Protein AF-0000000067389618 (afdb_homodimer)

Foldseek 3Di:
DDDPFFAQPDLQDAWWKKKWKWFFDPPDFIKIWIWTDFPPDDTHTAPEIEGDHPQWDWQAAESQKTKIDHFDQADWIWIDHSNQRFIFTADHDDDFPPDDDDDKGKHWDWFAAPVVRWIKIKIWIWHPQPALAWIKIKIWMFIFQLPARLGDIDIDIDTGNFAFDRVAHWEYFNQKIKTWTFHRAHDVRDGATFWIWIARNPVRDIAIAGDPDDVVVAPSVDRWDWYWADDSRWIKIWTWGDDDPDQWKIKIWIKTFDDQPPDPDPDDDNPHSHGDIATQAMEIEGDGDDNPFDWDWEANVVQRWIWIDGHQKIFIDRCPPPGRRDPVPDHDYHTPDIDGHDDDDPRMDMDMHIDRNRDPGHCSSRHPGPVPDPPPVVVVVVVVVVVVVVD/DDDPFDAQPDLQDAWWKKKWKWFFDPPDFIKIWIWTDFPPDDTHTAPEIEGDHPQWDWQAAESQKTKIDHFDQADWIKIDHSNQRFIFTADRDDDFPPDPDDDKGKHWDWFAAPVVRWIKIKIWIWHPQPALAWIKIKIWMFIFQLPARLGDIDIDIDTGNFAFDRVAHWEYFNQKIKTWTFHRAHDVRDTATFWIWIARNPVRDIAIAGDPDDVVVADSVDRWDWYWADDSRWIKIWTWGDDDPDQWKIKIWIKTFDDPDPDPDPDDDNPHPHGDIATQAMEIEGDGDDRPADWDWEANVVQRWTWIDDHQKIFIDRCPPPGRRDPPPRHDYHGPDIDGHDDDDPRMDMDMHIRRNRDPGHCSSRHPGPVPDPPPVVVVVVVVVVVVVVD

Solvent-accessible surface area (backbone atoms only — not comparable to full-atom values): 41282 Å² total; per-residue (Å²): 134,78,78,75,73,54,68,64,51,62,86,77,55,78,44,29,24,34,37,39,35,36,40,34,40,67,69,38,41,26,33,37,40,39,27,43,37,39,36,80,46,62,58,36,74,46,85,26,64,40,68,36,32,55,80,50,40,79,28,31,49,44,60,30,31,34,27,33,36,40,76,38,68,59,33,48,36,34,33,29,15,50,70,76,45,42,52,8,27,33,56,61,56,74,74,74,68,90,61,80,72,68,64,64,46,51,47,52,38,53,37,48,13,80,88,76,70,42,39,33,40,37,35,41,34,37,45,84,74,45,56,77,79,36,28,65,30,28,38,35,40,24,50,33,68,30,40,88,61,16,38,63,72,43,78,49,72,46,78,29,72,41,46,74,42,82,89,54,62,45,43,62,44,90,27,28,37,38,38,51,14,16,39,76,33,49,92,67,44,72,70,27,55,44,29,33,38,38,34,33,50,77,80,61,47,74,47,61,32,62,48,94,58,59,56,73,80,33,47,82,87,46,61,56,55,74,47,72,33,50,50,95,75,23,49,23,36,39,35,47,41,64,52,78,93,48,78,54,46,31,32,40,34,32,34,34,51,40,81,60,71,75,75,83,77,85,69,89,60,83,53,75,72,61,61,42,63,41,56,41,44,35,32,39,43,85,50,76,79,54,88,74,46,66,67,41,52,38,50,24,62,67,53,36,26,40,36,40,34,53,64,52,32,37,33,36,31,74,44,68,88,56,70,39,74,45,46,95,78,46,68,41,68,59,61,73,37,78,41,78,48,67,77,72,51,52,44,44,47,72,50,61,40,41,48,33,28,77,34,76,39,54,32,58,60,28,9,35,53,46,84,70,62,63,61,61,59,58,46,52,53,41,50,54,49,43,46,60,70,69,78,134,80,78,75,73,54,70,63,51,61,85,78,54,77,46,30,27,32,37,42,35,37,40,34,41,65,66,36,40,27,32,38,38,40,27,43,38,41,38,77,45,63,57,38,74,46,86,26,62,38,68,37,32,56,81,50,40,80,30,30,48,42,58,30,30,35,27,32,36,39,75,37,70,59,34,47,37,36,32,32,14,51,70,74,45,41,51,8,29,34,56,61,55,75,74,73,69,91,60,92,66,69,58,64,44,52,46,52,36,53,38,48,13,80,88,77,70,42,39,31,40,36,36,41,33,35,44,84,74,44,57,76,76,37,29,65,30,28,37,35,40,24,50,34,68,30,40,89,59,16,38,66,70,45,78,48,71,46,79,29,70,42,48,73,42,82,89,52,62,44,43,62,42,89,26,28,37,38,39,52,15,18,41,75,32,49,91,67,43,70,70,26,55,43,28,33,39,38,32,32,49,75,80,62,47,74,47,60,31,61,47,94,58,58,52,73,80,32,47,84,86,42,59,56,54,72,46,71,33,47,48,94,76,22,49,26,36,39,36,48,41,62,50,77,92,51,78,55,49,30,32,41,33,34,34,32,51,40,84,59,73,74,74,84,74,83,70,89,59,83,53,73,72,60,62,42,64,41,58,40,45,34,32,41,42,85,50,80,79,53,90,80,46,66,66,35,47,38,50,27,66,68,56,35,26,41,36,40,34,54,63,52,33,37,34,35,31,73,46,69,89,56,70,38,76,41,46,96,79,44,65,41,67,62,60,72,37,78,42,79,48,67,77,72,51,52,46,44,47,71,51,56,41,40,46,32,28,79,34,80,39,56,32,58,59,28,10,36,54,48,84,70,60,66,62,61,59,59,46,51,53,40,52,52,49,42,46,59,71,70,77

Structure (mmCIF, N/CA/C/O backbone):
data_AF-0000000067389618-model_v1
#
loop_
_entity.id
_entity.type
_entity.pdbx_description
1 polymer 'DUF1618 domain-containing protein'
#
loop_
_atom_site.group_PDB
_atom_site.id
_atom_site.type_symbol
_atom_site.label_atom_id
_atom_site.label_alt_id
_atom_site.label_comp_id
_atom_site.label_asym_id
_atom_site.label_entity_id
_atom_site.label_seq_id
_atom_site.pdbx_PDB_ins_code
_atom_site.Cartn_x
_atom_site.Cartn_y
_atom_site.Cartn_z
_atom_site.occupancy
_atom_site.B_iso_or_equiv
_atom_site.auth_seq_id
_atom_site.auth_comp_id
_atom_site.auth_asym_id
_atom_site.auth_atom_id
_atom_site.pdbx_PDB_model_num
ATOM 1 N N . MET A 1 1 ? -20.547 -19.797 -36.281 1 26.77 1 MET A N 1
ATOM 2 C CA . MET A 1 1 ? -19.859 -20.953 -35.719 1 26.77 1 MET A CA 1
ATOM 3 C C . MET A 1 1 ? -18.5 -20.547 -35.125 1 26.77 1 MET A C 1
ATOM 5 O O . MET A 1 1 ? -17.578 -20.203 -35.906 1 26.77 1 MET A O 1
ATOM 9 N N . GLY A 1 2 ? -18.359 -19.922 -33.969 1 31.77 2 GLY A N 1
ATOM 10 C CA . GLY A 1 2 ? -17.203 -19.219 -33.438 1 31.77 2 GLY A CA 1
ATOM 11 C C . GLY A 1 2 ? -16.031 -20.125 -33.188 1 31.77 2 GLY A C 1
ATOM 12 O O . GLY A 1 2 ? -16.203 -21.328 -32.906 1 31.77 2 GLY A O 1
ATOM 13 N N . GLU A 1 3 ? -14.898 -19.938 -33.875 1 38.91 3 GLU A N 1
ATOM 14 C CA . GLU A 1 3 ? -13.688 -20.734 -33.75 1 38.91 3 GLU A CA 1
ATOM 15 C C . GLU A 1 3 ? -13.422 -21.094 -32.281 1 38.91 3 GLU A C 1
ATOM 17 O O . GLU A 1 3 ? -13.586 -20.25 -31.391 1 38.91 3 GLU A O 1
ATOM 22 N N . PRO A 1 4 ? -13.352 -22.406 -31.938 1 41.09 4 PRO A N 1
ATOM 23 C CA . PRO A 1 4 ? -13.117 -22.844 -30.562 1 41.09 4 PRO A CA 1
ATOM 24 C C . PRO A 1 4 ? -11.922 -22.156 -29.922 1 41.09 4 PRO A C 1
ATOM 26 O O . PRO A 1 4 ? -10.969 -21.781 -30.609 1 41.09 4 PRO A O 1
ATOM 29 N N . ALA A 1 5 ? -12.117 -21.656 -28.781 1 46.72 5 ALA A N 1
ATOM 30 C CA . ALA A 1 5 ? -11.047 -21.031 -28 1 46.72 5 ALA A CA 1
ATOM 31 C C . ALA A 1 5 ? -9.812 -21.922 -27.938 1 46.72 5 ALA A C 1
ATOM 33 O O . ALA A 1 5 ? -9.93 -23.141 -27.797 1 46.72 5 ALA A O 1
ATOM 34 N N . PRO A 1 6 ? -8.68 -21.469 -28.516 1 50.38 6 PRO A N 1
ATOM 35 C CA . PRO A 1 6 ? -7.488 -22.312 -28.422 1 50.38 6 PRO A CA 1
ATOM 36 C C . PRO A 1 6 ? -7.242 -22.844 -27.016 1 50.38 6 PRO A C 1
ATOM 38 O O . PRO A 1 6 ? -7.586 -22.188 -26.031 1 50.38 6 PRO A O 1
ATOM 41 N N . ALA A 1 7 ? -6.902 -24.188 -26.953 1 50.03 7 ALA A N 1
ATOM 42 C CA . ALA A 1 7 ? -6.676 -24.938 -25.719 1 50.03 7 ALA A CA 1
ATOM 43 C C . ALA A 1 7 ? -5.516 -24.344 -24.922 1 50.03 7 ALA A C 1
ATOM 45 O O . ALA A 1 7 ? -4.598 -23.75 -25.484 1 50.03 7 ALA A O 1
ATOM 46 N N . PRO A 1 8 ? -5.668 -24.156 -23.656 1 52.97 8 PRO A N 1
ATOM 47 C CA . PRO A 1 8 ? -4.504 -23.797 -22.844 1 52.97 8 PRO A CA 1
ATOM 48 C C . PRO A 1 8 ? -3.279 -24.656 -23.156 1 52.97 8 PRO A C 1
ATOM 50 O O . PRO A 1 8 ? -3.42 -25.781 -23.609 1 52.97 8 PRO A O 1
ATOM 53 N N . PRO A 1 9 ? -2.055 -24.125 -23.344 1 54.38 9 PRO A N 1
ATOM 54 C CA . PRO A 1 9 ? -0.876 -24.953 -23.578 1 54.38 9 PRO A CA 1
ATOM 55 C C . PRO A 1 9 ? -0.784 -26.141 -22.625 1 54.38 9 PRO A C 1
ATOM 57 O O . PRO A 1 9 ? -1.283 -26.062 -21.5 1 54.38 9 PRO A O 1
ATOM 60 N N . PRO A 1 10 ? -0.265 -27.234 -23.203 1 52.25 10 PRO A N 1
ATOM 61 C CA . PRO A 1 10 ? -0.092 -28.406 -22.359 1 52.25 10 PRO A CA 1
ATOM 62 C C . PRO A 1 10 ? 0.789 -28.125 -21.141 1 52.25 10 PRO A C 1
ATOM 64 O O . PRO A 1 10 ? 1.714 -27.312 -21.219 1 52.25 10 PRO A O 1
ATOM 67 N N . GLU A 1 11 ? 0.356 -28.422 -20.016 1 55.75 11 GLU A N 1
ATOM 68 C CA . GLU A 1 11 ? 1.15 -28.375 -18.797 1 55.75 11 GLU A CA 1
ATOM 69 C C . GLU A 1 11 ? 2.555 -28.922 -19.016 1 55.75 11 GLU A C 1
ATOM 71 O O . GLU A 1 11 ? 3.475 -28.641 -18.25 1 55.75 11 GLU A O 1
ATOM 76 N N . SER A 1 12 ? 2.674 -29.516 -20.234 1 55.47 12 SER A N 1
ATOM 77 C CA . SER A 1 12 ? 3.936 -30.203 -20.516 1 55.47 12 SER A CA 1
ATOM 78 C C . SER A 1 12 ? 4.984 -29.219 -21.016 1 55.47 12 SER A C 1
ATOM 80 O O . SER A 1 12 ? 6.18 -29.516 -21.016 1 55.47 12 SER A O 1
ATOM 82 N N . ALA A 1 13 ? 4.531 -28.094 -21.5 1 62 13 ALA A N 1
ATOM 83 C CA . ALA A 1 13 ? 5.543 -27.172 -22.016 1 62 13 ALA A CA 1
ATOM 84 C C . ALA A 1 13 ? 6.324 -26.531 -20.859 1 62 13 ALA A C 1
ATOM 86 O O . ALA A 1 13 ? 5.758 -26.219 -19.812 1 62 13 ALA A O 1
ATOM 87 N N . PRO A 1 14 ? 7.578 -26.531 -21.078 1 71.62 14 PRO A N 1
ATOM 88 C CA . PRO A 1 14 ? 8.383 -25.938 -20 1 71.62 14 PRO A CA 1
ATOM 89 C C . PRO A 1 14 ? 7.977 -24.5 -19.688 1 71.62 14 PRO A C 1
ATOM 91 O O . PRO A 1 14 ? 7.738 -23.703 -20.609 1 71.62 14 PRO A O 1
ATOM 94 N N . PRO A 1 15 ? 7.727 -24.25 -18.516 1 78.31 15 PRO A N 1
ATOM 95 C CA . PRO A 1 15 ? 7.348 -22.891 -18.141 1 78.31 15 PRO A CA 1
ATOM 96 C C . PRO A 1 15 ? 8.477 -21.891 -18.359 1 78.31 15 PRO A C 1
ATOM 98 O O . PRO A 1 15 ? 9.648 -22.266 -18.391 1 78.31 15 PRO A O 1
ATOM 101 N N . GLU A 1 16 ? 8.109 -20.688 -18.641 1 81.69 16 GLU A N 1
ATOM 102 C CA . GLU A 1 16 ? 9.031 -19.578 -18.797 1 81.69 16 GLU A CA 1
ATOM 103 C C . GLU A 1 16 ? 8.875 -18.578 -17.656 1 81.69 16 GLU A C 1
ATOM 105 O O . GLU A 1 16 ? 7.926 -18.656 -16.875 1 81.69 16 GLU A O 1
ATOM 110 N N . ALA A 1 17 ? 9.914 -17.812 -17.562 1 86.25 17 ALA A N 1
ATOM 111 C CA . ALA A 1 17 ? 9.812 -16.672 -16.641 1 86.25 17 ALA A CA 1
ATOM 112 C C . ALA A 1 17 ? 9.305 -15.43 -17.375 1 86.25 17 ALA A C 1
ATOM 114 O O . ALA A 1 17 ? 9.672 -15.188 -18.531 1 86.25 17 ALA A O 1
ATOM 115 N N . LEU A 1 18 ? 8.445 -14.766 -16.719 1 90.25 18 LEU A N 1
ATOM 116 C CA . LEU A 1 18 ? 7.836 -13.57 -17.281 1 90.25 18 LEU A CA 1
ATOM 117 C C . LEU A 1 18 ? 8.195 -12.336 -16.453 1 90.25 18 LEU A C 1
ATOM 119 O O . LEU A 1 18 ? 7.867 -12.266 -15.273 1 90.25 18 LEU A O 1
ATOM 123 N N . LEU A 1 19 ? 8.859 -11.43 -17.078 1 91.5 19 LEU A N 1
ATOM 124 C CA . LEU A 1 19 ? 9.078 -10.117 -16.469 1 91.5 19 LEU A CA 1
ATOM 125 C C . LEU A 1 19 ? 7.883 -9.203 -16.719 1 91.5 19 LEU A C 1
ATOM 127 O O . LEU A 1 19 ? 7.48 -8.992 -17.859 1 91.5 19 LEU A O 1
ATOM 131 N N . VAL A 1 20 ? 7.34 -8.758 -15.625 1 92 20 VAL A N 1
ATOM 132 C CA . VAL A 1 20 ? 6.246 -7.797 -15.703 1 92 20 VAL A CA 1
ATOM 133 C C . VAL A 1 20 ? 6.707 -6.449 -15.156 1 92 20 VAL A C 1
ATOM 135 O O . VAL A 1 20 ? 7.168 -6.355 -14.016 1 92 20 VAL A O 1
ATOM 138 N N . ARG A 1 21 ? 6.52 -5.434 -15.969 1 90.94 21 ARG A N 1
ATOM 139 C CA . ARG A 1 21 ? 6.852 -4.074 -15.562 1 90.94 21 ARG A CA 1
ATOM 140 C C . ARG A 1 21 ? 5.609 -3.186 -15.555 1 90.94 21 ARG A C 1
ATOM 142 O O . ARG A 1 21 ? 4.879 -3.123 -16.547 1 90.94 21 ARG A O 1
ATOM 149 N N . PHE A 1 22 ? 5.469 -2.486 -14.445 1 89 22 PHE A N 1
ATOM 150 C CA . PHE A 1 22 ? 4.395 -1.51 -14.336 1 89 22 PHE A CA 1
ATOM 151 C C . PHE A 1 22 ? 4.926 -0.092 -14.508 1 89 22 PHE A C 1
ATOM 153 O O . PHE A 1 22 ? 5.961 0.26 -13.93 1 89 22 PHE A O 1
ATOM 160 N N . THR A 1 23 ? 4.266 0.661 -15.359 1 83 23 THR A N 1
ATOM 161 C CA . THR A 1 23 ? 4.559 2.08 -15.516 1 83 23 THR A CA 1
ATOM 162 C C . THR A 1 23 ? 3.414 2.934 -14.977 1 83 23 THR A C 1
ATOM 164 O O . THR A 1 23 ? 2.262 2.758 -15.375 1 83 23 THR A O 1
ATOM 167 N N . ARG A 1 24 ? 3.84 3.758 -14.07 1 76 24 ARG A N 1
ATOM 168 C CA . ARG A 1 24 ? 2.877 4.664 -13.445 1 76 24 ARG A CA 1
ATOM 169 C C . ARG A 1 24 ? 3.295 6.117 -13.633 1 76 24 ARG A C 1
ATOM 171 O O . ARG A 1 24 ? 4.176 6.609 -12.922 1 76 24 ARG A O 1
ATOM 178 N N . GLU A 1 25 ? 2.779 6.723 -14.68 1 69.62 25 GLU A N 1
ATOM 179 C CA . GLU A 1 25 ? 3.127 8.102 -15.023 1 69.62 25 GLU A CA 1
ATOM 180 C C . GLU A 1 25 ? 1.968 9.047 -14.727 1 69.62 25 GLU A C 1
ATOM 182 O O . GLU A 1 25 ? 0.806 8.711 -14.961 1 69.62 25 GLU A O 1
ATOM 187 N N . PRO A 1 26 ? 2.352 10.156 -14.211 1 63.31 26 PRO A N 1
ATOM 188 C CA . PRO A 1 26 ? 1.294 11.141 -13.992 1 63.31 26 PRO A CA 1
ATOM 189 C C . PRO A 1 26 ? 0.505 11.461 -15.258 1 63.31 26 PRO A C 1
ATOM 191 O O . PRO A 1 26 ? 1.096 11.688 -16.312 1 63.31 26 PRO A O 1
ATOM 194 N N . GLY A 1 27 ? -0.777 11.516 -15.125 1 63.06 27 GLY A N 1
ATOM 195 C CA . GLY A 1 27 ? -1.634 11.93 -16.219 1 63.06 27 GLY A CA 1
ATOM 196 C C . GLY A 1 27 ? -1.917 10.805 -17.203 1 63.06 27 GLY A C 1
ATOM 197 O O . GLY A 1 27 ? -2.668 10.992 -18.172 1 63.06 27 GLY A O 1
ATOM 198 N N . ARG A 1 28 ? -1.206 9.664 -16.969 1 71.06 28 ARG A N 1
ATOM 199 C CA . ARG A 1 28 ? -1.425 8.539 -17.859 1 71.06 28 ARG A CA 1
ATOM 200 C C . ARG A 1 28 ? -1.963 7.328 -17.109 1 71.06 28 ARG A C 1
ATOM 202 O O . ARG A 1 28 ? -1.743 7.195 -15.906 1 71.06 28 ARG A O 1
ATOM 209 N N . PRO A 1 29 ? -2.742 6.465 -17.812 1 73.75 29 PRO A N 1
ATOM 210 C CA . PRO A 1 29 ? -3.172 5.223 -17.172 1 73.75 29 PRO A CA 1
ATOM 211 C C . PRO A 1 29 ? -2.004 4.301 -16.828 1 73.75 29 PRO A C 1
ATOM 213 O O . PRO A 1 29 ? -0.987 4.301 -17.531 1 73.75 29 PRO A O 1
ATOM 216 N N . ASP A 1 30 ? -2.166 3.609 -15.742 1 80.81 30 ASP A N 1
ATOM 217 C CA . ASP A 1 30 ? -1.166 2.598 -15.414 1 80.81 30 ASP A CA 1
ATOM 218 C C . ASP A 1 30 ? -1.096 1.526 -16.5 1 80.81 30 ASP A C 1
ATOM 220 O O . ASP A 1 30 ? -2.127 1.098 -17.031 1 80.81 30 ASP A O 1
ATOM 224 N N . GLU A 1 31 ? 0.152 1.178 -16.844 1 86.25 31 GLU A N 1
ATOM 225 C CA . GLU A 1 31 ? 0.354 0.194 -17.906 1 86.25 31 GLU A CA 1
ATOM 226 C C . GLU A 1 31 ? 1.293 -0.92 -17.453 1 86.25 31 GLU A C 1
ATOM 228 O O . GLU A 1 31 ? 2.242 -0.674 -16.703 1 86.25 31 GLU A O 1
ATOM 233 N N . ALA A 1 32 ? 0.946 -2.125 -17.875 1 91.25 32 ALA A N 1
ATOM 234 C CA . ALA A 1 32 ? 1.838 -3.266 -17.688 1 91.25 32 ALA A CA 1
ATOM 235 C C . ALA A 1 32 ? 2.486 -3.691 -19 1 91.25 32 ALA A C 1
ATOM 237 O O . ALA A 1 32 ? 1.812 -3.799 -20.016 1 91.25 32 ALA A O 1
ATOM 238 N N . THR A 1 33 ? 3.797 -3.822 -19 1 92.88 33 THR A N 1
ATOM 239 C CA . THR A 1 33 ? 4.574 -4.367 -20.094 1 92.88 33 THR A CA 1
ATOM 240 C C . THR A 1 33 ? 5.176 -5.719 -19.719 1 92.88 33 THR A C 1
ATOM 242 O O . THR A 1 33 ? 5.5 -5.957 -18.547 1 92.88 33 THR A O 1
ATOM 245 N N . PHE A 1 34 ? 5.32 -6.52 -20.734 1 94.75 34 PHE A N 1
ATOM 246 C CA . PHE A 1 34 ? 5.699 -7.902 -20.469 1 94.75 34 PHE A CA 1
ATOM 247 C C . PHE A 1 34 ? 6.906 -8.305 -21.312 1 94.75 34 PHE A C 1
ATOM 249 O O . PHE A 1 34 ? 7.004 -7.934 -22.484 1 94.75 34 PHE A O 1
ATOM 256 N N . PHE A 1 35 ? 7.801 -9.094 -20.672 1 92.81 35 PHE A N 1
ATOM 257 C CA . PHE A 1 35 ? 8.945 -9.672 -21.359 1 92.81 35 PHE A CA 1
ATOM 258 C C . PHE A 1 35 ? 9.094 -11.148 -21.031 1 92.81 35 PHE A C 1
ATOM 260 O O . PHE A 1 35 ? 8.977 -11.539 -19.859 1 92.81 35 PHE A O 1
ATOM 267 N N . ARG A 1 36 ? 9.281 -11.961 -22.016 1 88.5 36 ARG A N 1
ATOM 268 C CA . ARG A 1 36 ? 9.664 -13.352 -21.797 1 88.5 36 ARG A CA 1
ATOM 269 C C . ARG A 1 36 ? 11.141 -13.469 -21.438 1 88.5 36 ARG A C 1
ATOM 271 O O . ARG A 1 36 ? 11.992 -12.875 -22.094 1 88.5 36 ARG A O 1
ATOM 278 N N . VAL A 1 37 ? 11.305 -14.109 -20.312 1 83.62 37 VAL A N 1
ATOM 279 C CA . VAL A 1 37 ? 12.68 -14.32 -19.875 1 83.62 37 VAL A CA 1
ATOM 280 C C . VAL A 1 37 ? 13.031 -15.805 -19.969 1 83.62 37 VAL A C 1
ATOM 282 O O . VAL A 1 37 ? 12.406 -16.641 -19.312 1 83.62 37 VAL A O 1
ATOM 285 N N . SER A 1 38 ? 13.688 -16.203 -20.969 1 72.38 38 SER A N 1
ATOM 286 C CA . SER A 1 38 ? 14.117 -17.594 -21.141 1 72.38 38 SER A CA 1
ATOM 287 C C . SER A 1 38 ? 15.586 -17.672 -21.547 1 72.38 38 SER A C 1
ATOM 289 O O . SER A 1 38 ? 16.016 -17 -22.484 1 72.38 38 SER A O 1
ATOM 291 N N . SER A 1 39 ? 16.359 -18.234 -20.766 1 63.81 39 SER A N 1
ATOM 292 C CA . SER A 1 39 ? 17.766 -18.422 -21.141 1 63.81 39 SER A CA 1
ATOM 293 C C . SER A 1 39 ? 17.922 -19.469 -22.234 1 63.81 39 SER A C 1
ATOM 295 O O . SER A 1 39 ? 17.172 -20.453 -22.25 1 63.81 39 SER A O 1
ATOM 297 N N . PRO A 1 40 ? 18.828 -19.219 -23.047 1 63.97 40 PRO A N 1
ATOM 298 C CA . PRO A 1 40 ? 19.859 -18.172 -23.125 1 63.97 40 PRO A CA 1
ATOM 299 C C . PRO A 1 40 ? 19.406 -16.953 -23.922 1 63.97 40 PRO A C 1
ATOM 301 O O . PRO A 1 40 ? 20.219 -16.078 -24.219 1 63.97 40 PRO A O 1
ATOM 304 N N . SER A 1 41 ? 18.141 -17 -24.25 1 70.88 41 SER A N 1
ATOM 305 C CA . SER A 1 41 ? 17.703 -15.906 -25.109 1 70.88 41 SER A CA 1
ATOM 306 C C . SER A 1 41 ? 17.578 -14.602 -24.344 1 70.88 41 SER A C 1
ATOM 308 O O . SER A 1 41 ? 17.344 -14.609 -23.125 1 70.88 41 SER A O 1
ATOM 310 N N . LYS A 1 42 ? 17.875 -13.578 -25.125 1 78.44 42 LYS A N 1
ATOM 311 C CA . LYS A 1 42 ? 17.594 -12.25 -24.594 1 78.44 42 LYS A CA 1
ATOM 312 C C . LYS A 1 42 ? 16.109 -12.102 -24.25 1 78.44 42 LYS A C 1
ATOM 314 O O . LYS A 1 42 ? 15.25 -12.656 -24.938 1 78.44 42 LYS A O 1
ATOM 319 N N . PRO A 1 43 ? 15.961 -11.406 -23.125 1 85.56 43 PRO A N 1
ATOM 320 C CA . PRO A 1 43 ? 14.547 -11.148 -22.844 1 85.56 43 PRO A CA 1
ATOM 321 C C . PRO A 1 43 ? 13.805 -10.555 -24.031 1 85.56 43 PRO A C 1
ATOM 323 O O . PRO A 1 43 ? 14.328 -9.672 -24.719 1 85.56 43 PRO A O 1
ATOM 326 N N . ALA A 1 44 ? 12.648 -11.125 -24.281 1 86.94 44 ALA A N 1
ATOM 327 C CA . ALA A 1 44 ? 11.875 -10.711 -25.438 1 86.94 44 ALA A CA 1
ATOM 328 C C . ALA A 1 44 ? 10.586 -10.008 -25.016 1 86.94 44 ALA A C 1
ATOM 330 O O . ALA A 1 44 ? 9.805 -10.547 -24.234 1 86.94 44 ALA A O 1
ATOM 331 N N . ALA A 1 45 ? 10.414 -8.875 -25.609 1 89.06 45 ALA A N 1
ATOM 332 C CA . ALA A 1 45 ? 9.203 -8.125 -25.312 1 89.06 45 ALA A CA 1
ATOM 333 C C . ALA A 1 45 ? 7.973 -8.812 -25.891 1 89.06 45 ALA A C 1
ATOM 335 O O . ALA A 1 45 ? 8.016 -9.312 -27.016 1 89.06 45 ALA A O 1
ATOM 336 N N . MET A 1 46 ? 6.957 -8.852 -25.094 1 91.25 46 MET A N 1
ATOM 337 C CA . MET A 1 46 ? 5.672 -9.312 -25.609 1 91.25 46 MET A CA 1
ATOM 338 C C . MET A 1 46 ? 5.043 -8.258 -26.516 1 91.25 46 MET A C 1
ATOM 340 O O . MET A 1 46 ? 5.344 -7.066 -26.391 1 91.25 46 MET A O 1
ATOM 344 N N . PRO A 1 47 ? 4.133 -8.648 -27.344 1 88.19 47 PRO A N 1
ATOM 345 C CA . PRO A 1 47 ? 3.629 -7.73 -28.375 1 88.19 47 PRO A CA 1
ATOM 346 C C . PRO A 1 47 ? 2.697 -6.664 -27.812 1 88.19 47 PRO A C 1
ATOM 348 O O . PRO A 1 47 ? 2.529 -5.602 -28.406 1 88.19 47 PRO A O 1
ATOM 351 N N . HIS A 1 48 ? 2.125 -6.969 -26.703 1 91.25 48 HIS A N 1
ATOM 352 C CA . HIS A 1 48 ? 1.085 -6.059 -26.234 1 91.25 48 HIS A CA 1
ATOM 353 C C . HIS A 1 48 ? 1.4 -5.527 -24.844 1 91.25 48 HIS A C 1
ATOM 355 O O . HIS A 1 48 ? 1.92 -6.258 -24 1 91.25 48 HIS A O 1
ATOM 361 N N . ARG A 1 49 ? 1.065 -4.293 -24.703 1 89.25 49 ARG A N 1
ATOM 362 C CA . ARG A 1 49 ? 0.95 -3.682 -23.391 1 89.25 49 ARG A CA 1
ATOM 363 C C . ARG A 1 49 ? -0.504 -3.637 -22.922 1 89.25 49 ARG A C 1
ATOM 365 O O . ARG A 1 49 ? -1.418 -3.58 -23.75 1 89.25 49 ARG A O 1
ATOM 372 N N . VAL A 1 50 ? -0.648 -3.717 -21.688 1 88.5 50 VAL A N 1
ATOM 373 C CA . VAL A 1 50 ? -2.018 -3.738 -21.188 1 88.5 50 VAL A CA 1
ATOM 374 C C . VAL A 1 50 ? -2.207 -2.633 -20.156 1 88.5 50 VAL A C 1
ATOM 376 O O . VAL A 1 50 ? -1.342 -2.418 -19.297 1 88.5 50 VAL A O 1
ATOM 379 N N . THR A 1 51 ? -3.355 -1.932 -20.281 1 83.44 51 THR A N 1
ATOM 380 C CA . THR A 1 51 ? -3.719 -0.948 -19.266 1 83.44 51 THR A CA 1
ATOM 381 C C . THR A 1 51 ? -4.297 -1.633 -18.031 1 83.44 51 THR A C 1
ATOM 383 O O . THR A 1 51 ? -5.195 -2.471 -18.141 1 83.44 51 THR A O 1
ATOM 386 N N . ILE A 1 52 ? -3.695 -1.331 -16.922 1 80.12 52 ILE A N 1
ATOM 387 C CA . ILE A 1 52 ? -4.141 -1.891 -15.648 1 80.12 52 ILE A CA 1
ATOM 388 C C . ILE A 1 52 ? -4.668 -0.773 -14.75 1 80.12 52 ILE A C 1
ATOM 390 O O . ILE A 1 52 ? -4.059 0.295 -14.656 1 80.12 52 ILE A O 1
ATOM 394 N N . PRO A 1 53 ? -5.875 -1.032 -14.188 1 74.06 53 PRO A N 1
ATOM 395 C CA . PRO A 1 53 ? -6.359 0.008 -13.281 1 74.06 53 PRO A CA 1
ATOM 396 C C . PRO A 1 53 ? -5.387 0.298 -12.141 1 74.06 53 PRO A C 1
ATOM 398 O O . PRO A 1 53 ? -4.625 -0.584 -11.734 1 74.06 53 PRO A O 1
ATOM 401 N N . SER A 1 54 ? -5.438 1.442 -11.633 1 74.56 54 SER A N 1
ATOM 402 C CA . SER A 1 54 ? -4.555 1.854 -10.547 1 74.56 54 SER A CA 1
ATOM 403 C C . SER A 1 54 ? -4.77 0.999 -9.305 1 74.56 54 SER A C 1
ATOM 405 O O . SER A 1 54 ? -5.91 0.696 -8.945 1 74.56 54 SER A O 1
ATOM 407 N N . GLY A 1 55 ? -3.682 0.684 -8.695 1 77.19 55 GLY A N 1
ATOM 408 C CA . GLY A 1 55 ? -3.758 -0.068 -7.457 1 77.19 55 GLY A CA 1
ATOM 409 C C . GLY A 1 55 ? -3.807 -1.569 -7.668 1 77.19 55 GLY A C 1
ATOM 410 O O . GLY A 1 55 ? -3.734 -2.34 -6.707 1 77.19 55 GLY A O 1
ATOM 411 N N . TYR A 1 56 ? -4.02 -1.965 -8.891 1 85.81 56 TYR A N 1
ATOM 412 C CA . TYR A 1 56 ? -4.035 -3.396 -9.172 1 85.81 56 TYR A CA 1
ATOM 413 C C . TYR A 1 56 ? -2.619 -3.945 -9.289 1 85.81 56 TYR A C 1
ATOM 415 O O . TYR A 1 56 ? -1.706 -3.238 -9.719 1 85.81 56 TYR A O 1
ATOM 423 N N . SER A 1 57 ? -2.502 -5.145 -8.875 1 87.25 57 SER A N 1
ATOM 424 C CA . SER A 1 57 ? -1.252 -5.887 -9.016 1 87.25 57 SER A CA 1
ATOM 425 C C . SER A 1 57 ? -1.503 -7.301 -9.531 1 87.25 57 SER A C 1
ATOM 427 O O . SER A 1 57 ? -2.643 -7.77 -9.539 1 87.25 57 SER A O 1
ATOM 429 N N . LEU A 1 58 ? -0.444 -7.848 -9.961 1 91.69 58 LEU A N 1
ATOM 430 C CA . LEU A 1 58 ? -0.552 -9.227 -10.43 1 91.69 58 LEU A CA 1
ATOM 431 C C . LEU A 1 58 ? -0.742 -10.188 -9.266 1 91.69 58 LEU A C 1
ATOM 433 O O . LEU A 1 58 ? 0.036 -10.164 -8.305 1 91.69 58 LEU A O 1
ATOM 437 N N . SER A 1 59 ? -1.791 -10.93 -9.305 1 93.06 59 SER A N 1
ATOM 438 C CA . SER A 1 59 ? -2.092 -11.875 -8.234 1 93.06 59 SER A CA 1
ATOM 439 C C . SER A 1 59 ? -1.436 -13.227 -8.492 1 93.06 59 SER A C 1
ATOM 441 O O . SER A 1 59 ? -0.922 -13.852 -7.562 1 93.06 59 SER A O 1
ATOM 443 N N . ASN A 1 60 ? -1.577 -13.719 -9.719 1 93.06 60 ASN A N 1
ATOM 444 C CA . ASN A 1 60 ? -0.841 -14.93 -10.062 1 93.06 60 ASN A CA 1
ATOM 445 C C . ASN A 1 60 ? -0.862 -15.188 -11.57 1 93.06 60 ASN A C 1
ATOM 447 O O . ASN A 1 60 ? -1.499 -14.445 -12.32 1 93.06 60 ASN A O 1
ATOM 451 N N . VAL A 1 61 ? -0.125 -16.188 -11.922 1 92.25 61 VAL A N 1
ATOM 452 C CA . VAL A 1 61 ? -0.034 -16.641 -13.305 1 92.25 61 VAL A CA 1
ATOM 453 C C . VAL A 1 61 ? -0.748 -17.984 -13.461 1 92.25 61 VAL A C 1
ATOM 455 O O . VAL A 1 61 ? -0.612 -18.859 -12.602 1 92.25 61 VAL A O 1
ATOM 458 N N . CYS A 1 62 ? -1.578 -18.047 -14.57 1 92.94 62 CYS A N 1
ATOM 459 C CA . CYS A 1 62 ? -2.312 -19.281 -14.836 1 92.94 62 CYS A CA 1
ATOM 460 C C . CYS A 1 62 ? -2.293 -19.609 -16.312 1 92.94 62 CYS A C 1
ATOM 462 O O . CYS A 1 62 ? -3.098 -19.094 -17.094 1 92.94 62 CYS A O 1
ATOM 464 N N . ASN A 1 63 ? -1.506 -20.531 -16.734 1 81.62 63 ASN A N 1
ATOM 465 C CA . ASN A 1 63 ? -1.454 -21.062 -18.094 1 81.62 63 ASN A CA 1
ATOM 466 C C . ASN A 1 63 ? -1.444 -19.938 -19.125 1 81.62 63 ASN A C 1
ATOM 468 O O . ASN A 1 63 ? -2.246 -19.953 -20.062 1 81.62 63 ASN A O 1
ATOM 472 N N . GLY A 1 64 ? -0.617 -19.062 -18.938 1 89.75 64 GLY A N 1
ATOM 473 C CA . GLY A 1 64 ? -0.466 -17.984 -19.906 1 89.75 64 GLY A CA 1
ATOM 474 C C . GLY A 1 64 ? -1.315 -16.766 -19.594 1 89.75 64 GLY A C 1
ATOM 475 O O . GLY A 1 64 ? -1.139 -15.711 -20.203 1 89.75 64 GLY A O 1
ATOM 476 N N . LEU A 1 65 ? -2.213 -16.953 -18.734 1 94.94 65 LEU A N 1
ATOM 477 C CA . LEU A 1 65 ? -3.057 -15.844 -18.312 1 94.94 65 LEU A CA 1
ATOM 478 C C . LEU A 1 65 ? -2.516 -15.211 -17.031 1 94.94 65 LEU A C 1
ATOM 480 O O . LEU A 1 65 ? -1.841 -15.883 -16.234 1 94.94 65 LEU A O 1
ATOM 484 N N . LEU A 1 66 ? -2.812 -13.984 -16.969 1 95.62 66 LEU A N 1
ATOM 485 C CA . LEU A 1 66 ? -2.449 -13.242 -15.773 1 95.62 66 LEU A CA 1
ATOM 486 C C . LEU A 1 66 ? -3.689 -12.711 -15.062 1 95.62 66 LEU A C 1
ATOM 488 O O . LEU A 1 66 ? -4.613 -12.211 -15.711 1 95.62 66 LEU A O 1
ATOM 492 N N . CYS A 1 67 ? -3.646 -12.883 -13.805 1 95.81 67 CYS A N 1
ATOM 493 C CA . CYS A 1 67 ? -4.734 -12.344 -12.992 1 95.81 67 CYS A CA 1
ATOM 494 C C . CYS A 1 67 ? -4.285 -11.109 -12.227 1 95.81 67 CYS A C 1
ATOM 496 O O . CYS A 1 67 ? -3.27 -11.141 -11.531 1 95.81 67 CYS A O 1
ATOM 498 N N . PHE A 1 68 ? -5.043 -10.039 -12.391 1 92.75 68 PHE A N 1
ATOM 499 C CA . PHE A 1 68 ? -4.809 -8.805 -11.664 1 92.75 68 PHE A CA 1
ATOM 500 C C . PHE A 1 68 ? -5.934 -8.531 -10.672 1 92.75 68 PHE A C 1
ATOM 502 O O . PHE A 1 68 ? -7.113 -8.656 -11.016 1 92.75 68 PHE A O 1
ATOM 509 N N . ALA A 1 69 ? -5.508 -8.219 -9.477 1 91.5 69 ALA A N 1
ATOM 510 C CA . ALA A 1 69 ? -6.516 -7.949 -8.453 1 91.5 69 ALA A CA 1
ATOM 511 C C . ALA A 1 69 ? -6.043 -6.859 -7.492 1 91.5 69 ALA A C 1
ATOM 513 O O . ALA A 1 69 ? -4.855 -6.535 -7.445 1 91.5 69 ALA A O 1
ATOM 514 N N . ARG A 1 70 ? -7.008 -6.32 -6.91 1 86.75 70 ARG A N 1
ATOM 515 C CA . ARG A 1 70 ? -6.801 -5.367 -5.828 1 86.75 70 ARG A CA 1
ATOM 516 C C . ARG A 1 70 ? -7.277 -5.938 -4.496 1 86.75 70 ARG A C 1
ATOM 518 O O . ARG A 1 70 ? -8.211 -6.746 -4.461 1 86.75 70 ARG A O 1
ATOM 525 N N . ASP A 1 71 ? -6.602 -5.516 -3.465 1 79.56 71 ASP A N 1
ATOM 526 C CA . ASP A 1 71 ? -7.02 -5.977 -2.143 1 79.56 71 ASP A CA 1
ATOM 527 C C . ASP A 1 71 ? -8.242 -5.199 -1.654 1 79.56 71 ASP A C 1
ATOM 529 O O . ASP A 1 71 ? -8.141 -4.395 -0.726 1 79.56 71 ASP A O 1
ATOM 533 N N . SER A 1 72 ? -9.32 -5.395 -2.287 1 74.38 72 SER A N 1
ATOM 534 C CA . SER A 1 72 ? -10.609 -4.797 -1.969 1 74.38 72 SER A CA 1
ATOM 535 C C . SER A 1 72 ? -11.758 -5.711 -2.371 1 74.38 72 SER A C 1
ATOM 537 O O . SER A 1 72 ? -11.789 -6.23 -3.49 1 74.38 72 SER A O 1
ATOM 539 N N . ALA A 1 73 ? -12.625 -5.816 -1.412 1 69 73 ALA A N 1
ATOM 540 C CA . ALA A 1 73 ? -13.781 -6.676 -1.677 1 69 73 ALA A CA 1
ATOM 541 C C . ALA A 1 73 ? -14.672 -6.078 -2.76 1 69 73 ALA A C 1
ATOM 543 O O . ALA A 1 73 ? -15.461 -6.793 -3.387 1 69 73 ALA A O 1
ATOM 544 N N . GLU A 1 74 ? -14.438 -4.824 -3.006 1 73.81 74 GLU A N 1
ATOM 545 C CA . GLU A 1 74 ? -15.344 -4.133 -3.918 1 73.81 74 GLU A CA 1
ATOM 546 C C . GLU A 1 74 ? -14.742 -4.02 -5.316 1 73.81 74 GLU A C 1
ATOM 548 O O . GLU A 1 74 ? -15.352 -3.441 -6.215 1 73.81 74 GLU A O 1
ATOM 553 N N . ALA A 1 75 ? -13.617 -4.594 -5.457 1 78.56 75 ALA A N 1
ATOM 554 C CA . ALA A 1 75 ? -12.953 -4.453 -6.75 1 78.56 75 ALA A CA 1
ATOM 555 C C . ALA A 1 75 ? -13.023 -5.754 -7.543 1 78.56 75 ALA A C 1
ATOM 557 O O . ALA A 1 75 ? -12.789 -6.836 -6.996 1 78.56 75 ALA A O 1
ATOM 558 N N . PRO A 1 76 ? -13.445 -5.609 -8.742 1 85.62 76 PRO A N 1
ATOM 559 C CA . PRO A 1 76 ? -13.383 -6.809 -9.578 1 85.62 76 PRO A CA 1
ATOM 560 C C . PRO A 1 76 ? -11.953 -7.242 -9.891 1 85.62 76 PRO A C 1
ATOM 562 O O . PRO A 1 76 ? -11.008 -6.469 -9.68 1 85.62 76 PRO A O 1
ATOM 565 N N . ALA A 1 77 ? -11.812 -8.492 -10.305 1 90.75 77 ALA A N 1
ATOM 566 C CA . ALA A 1 77 ? -10.531 -8.984 -10.805 1 90.75 77 ALA A CA 1
ATOM 567 C C . ALA A 1 77 ? -10.477 -8.914 -12.328 1 90.75 77 ALA A C 1
ATOM 569 O O . ALA A 1 77 ? -11.516 -8.898 -12.992 1 90.75 77 ALA A O 1
ATOM 570 N N . PHE A 1 78 ? -9.305 -8.859 -12.883 1 91.06 78 PHE A N 1
ATOM 571 C CA . PHE A 1 78 ? -9.094 -8.812 -14.328 1 91.06 78 PHE A CA 1
ATOM 572 C C . PHE A 1 78 ? -8.156 -9.93 -14.781 1 91.06 78 PHE A C 1
ATOM 574 O O . PHE A 1 78 ? -7.164 -10.219 -14.109 1 91.06 78 PHE A O 1
ATOM 581 N N . ILE A 1 79 ? -8.523 -10.492 -15.828 1 94.25 79 ILE A N 1
ATOM 582 C CA . ILE A 1 79 ? -7.695 -11.523 -16.453 1 94.25 79 ILE A CA 1
ATOM 583 C C . ILE A 1 79 ? -7.16 -11.016 -17.797 1 94.25 79 ILE A C 1
ATOM 585 O O . ILE A 1 79 ? -7.918 -10.5 -18.609 1 94.25 79 ILE A O 1
ATOM 589 N N . CYS A 1 80 ? -5.887 -11.234 -17.953 1 94.69 80 CYS A N 1
ATOM 590 C CA . CYS A 1 80 ? -5.242 -10.719 -19.156 1 94.69 80 CYS A CA 1
ATOM 591 C C . CYS A 1 80 ? -4.379 -11.789 -19.812 1 94.69 80 CYS A C 1
ATOM 593 O O . CYS A 1 80 ? -3.848 -12.664 -19.125 1 94.69 80 CYS A O 1
ATOM 595 N N . ASN A 1 81 ? -4.332 -11.719 -21.078 1 95.06 81 ASN A N 1
ATOM 596 C CA . ASN A 1 81 ? -3.354 -12.461 -21.859 1 95.06 81 ASN A CA 1
ATOM 597 C C . ASN A 1 81 ? -2.373 -11.531 -22.562 1 95.06 81 ASN A C 1
ATOM 599 O O . ASN A 1 81 ? -2.74 -10.844 -23.531 1 95.06 81 ASN A O 1
ATOM 603 N N . PRO A 1 82 ? -1.176 -11.547 -22.156 1 93.75 82 PRO A N 1
ATOM 604 C CA . PRO A 1 82 ? -0.198 -10.609 -22.734 1 93.75 82 PRO A CA 1
ATOM 605 C C . PRO A 1 82 ? 0.08 -10.883 -24.203 1 93.75 82 PRO A C 1
ATOM 607 O O . PRO A 1 82 ? 0.582 -10 -24.906 1 93.75 82 PRO A O 1
ATOM 610 N N . ILE A 1 83 ? -0.193 -12.008 -24.719 1 93.31 83 ILE A N 1
ATOM 611 C CA . ILE A 1 83 ? 0.067 -12.352 -26.109 1 93.31 83 ILE A CA 1
ATOM 612 C C . ILE A 1 83 ? -1.045 -11.789 -27 1 93.31 83 ILE A C 1
ATOM 614 O O . ILE A 1 83 ? -0.775 -11.172 -28.031 1 93.31 83 ILE A O 1
ATOM 618 N N . THR A 1 84 ? -2.25 -11.953 -26.578 1 93.25 84 THR A N 1
ATOM 619 C CA . THR A 1 84 ? -3.375 -11.477 -27.375 1 93.25 84 THR A CA 1
ATOM 620 C C . THR A 1 84 ? -3.662 -10.008 -27.094 1 93.25 84 THR A C 1
ATOM 622 O O . THR A 1 84 ? -4.332 -9.328 -27.875 1 93.25 84 THR A O 1
ATOM 625 N N . GLY A 1 85 ? -3.27 -9.539 -25.938 1 92.56 85 GLY A N 1
ATOM 626 C CA . GLY A 1 85 ? -3.514 -8.164 -25.531 1 92.56 85 GLY A CA 1
ATOM 627 C C . GLY A 1 85 ? -4.902 -7.949 -24.969 1 92.56 85 GLY A C 1
ATOM 628 O O . GLY A 1 85 ? -5.285 -6.816 -24.656 1 92.56 85 GLY A O 1
ATOM 629 N N . GLU A 1 86 ? -5.609 -8.977 -24.75 1 91.75 86 GLU A N 1
ATOM 630 C CA . GLU A 1 86 ? -6.988 -8.867 -24.297 1 91.75 86 GLU A CA 1
ATOM 631 C C . GLU A 1 86 ? -7.066 -8.906 -22.766 1 91.75 86 GLU A C 1
ATOM 633 O O . GLU A 1 86 ? -6.238 -9.539 -22.109 1 91.75 86 GLU A O 1
ATOM 638 N N . THR A 1 87 ? -8.039 -8.188 -22.281 1 90.88 87 THR A N 1
ATOM 639 C CA . THR A 1 87 ? -8.32 -8.164 -20.844 1 90.88 87 THR A CA 1
ATOM 640 C C . THR A 1 87 ? -9.805 -8.391 -20.594 1 90.88 87 THR A C 1
ATOM 642 O O . THR A 1 87 ? -10.664 -7.785 -21.234 1 90.88 87 THR A O 1
ATOM 645 N N . ALA A 1 88 ? -10.086 -9.289 -19.688 1 91.44 88 ALA A N 1
ATOM 646 C CA . ALA A 1 88 ? -11.453 -9.586 -19.281 1 91.44 88 ALA A CA 1
ATOM 647 C C . ALA A 1 88 ? -11.68 -9.211 -17.812 1 91.44 88 ALA A C 1
ATOM 649 O O . ALA A 1 88 ? 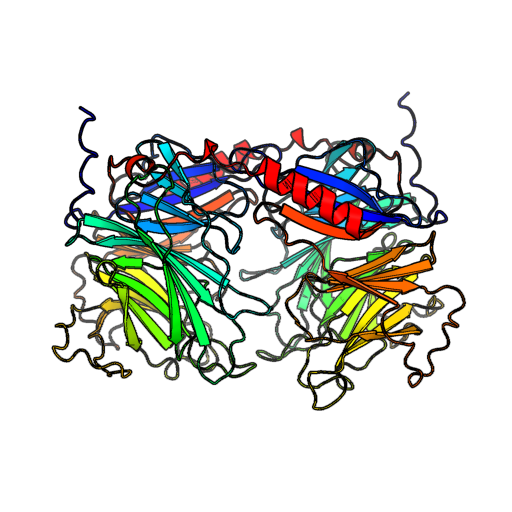-10.742 -9.219 -17.016 1 91.44 88 ALA A O 1
ATOM 650 N N . ARG A 1 89 ? -12.891 -8.953 -17.531 1 89.81 89 ARG A N 1
ATOM 651 C CA . ARG A 1 89 ? -13.281 -8.586 -16.172 1 89.81 89 ARG A CA 1
ATOM 652 C C . ARG A 1 89 ? -14.141 -9.664 -15.531 1 89.81 89 ARG A C 1
ATOM 654 O O . ARG A 1 89 ? -15.156 -10.07 -16.094 1 89.81 89 ARG A O 1
ATOM 661 N N . VAL A 1 90 ? -13.68 -10.055 -14.422 1 90.62 90 VAL A N 1
ATOM 662 C CA . VAL A 1 90 ? -14.508 -10.977 -13.648 1 90.62 90 VAL A CA 1
ATOM 663 C C . VAL A 1 90 ? -15.43 -10.195 -12.719 1 90.62 90 VAL A C 1
ATOM 665 O O . VAL A 1 90 ? -14.984 -9.273 -12.031 1 90.62 90 VAL A O 1
ATOM 668 N N . PRO A 1 91 ? -16.656 -10.555 -12.734 1 83.25 91 PRO A N 1
ATOM 669 C CA . PRO A 1 91 ? -17.562 -9.805 -11.867 1 83.25 91 PRO A CA 1
ATOM 670 C C . PRO A 1 91 ? -17.109 -9.766 -10.414 1 83.25 91 PRO A C 1
ATOM 672 O O . PRO A 1 91 ? -16.406 -10.672 -9.961 1 83.25 91 PRO A O 1
ATOM 675 N N . LYS A 1 92 ? -17.609 -8.828 -9.742 1 85.19 92 LYS A N 1
ATOM 676 C CA . LYS A 1 92 ? -17.266 -8.641 -8.336 1 85.19 92 LYS A CA 1
ATOM 677 C C . LYS A 1 92 ? -17.734 -9.82 -7.492 1 85.19 92 LYS A C 1
ATOM 679 O O . LYS A 1 92 ? -18.844 -10.32 -7.684 1 85.19 92 LYS A O 1
ATOM 684 N N . ALA A 1 93 ? -16.812 -10.18 -6.645 1 87.31 93 ALA A N 1
ATOM 685 C CA . ALA A 1 93 ? -17.203 -11.219 -5.691 1 87.31 93 ALA A CA 1
ATOM 686 C C . ALA A 1 93 ? -18.172 -10.664 -4.648 1 87.31 93 ALA A C 1
ATOM 688 O O . ALA A 1 93 ? -18.188 -9.461 -4.391 1 87.31 93 ALA A O 1
ATOM 689 N N . PRO A 1 94 ? -18.984 -11.508 -4.059 1 87.25 94 PRO A N 1
ATOM 690 C CA . PRO A 1 94 ? -19.875 -11.047 -2.982 1 87.25 94 PRO A CA 1
ATOM 691 C C . PRO A 1 94 ? -19.094 -10.57 -1.755 1 87.25 94 PRO A C 1
ATOM 693 O O . PRO A 1 94 ? -17.938 -10.945 -1.562 1 87.25 94 PRO A O 1
ATOM 696 N N . PRO A 1 95 ? -19.719 -9.773 -0.951 1 82.81 95 PRO A N 1
ATOM 697 C CA . PRO A 1 95 ? -19.047 -9.344 0.276 1 82.81 95 PRO A CA 1
ATOM 698 C C . PRO A 1 95 ? -18.688 -10.516 1.192 1 82.81 95 PRO A C 1
ATOM 700 O O . PRO A 1 95 ? -19.422 -11.5 1.26 1 82.81 95 PRO A O 1
ATOM 703 N N . PRO A 1 96 ? -17.547 -10.32 1.781 1 81.69 96 PRO A N 1
ATOM 704 C CA . PRO A 1 96 ? -17.156 -11.414 2.672 1 81.69 96 PRO A CA 1
ATOM 705 C C . PRO A 1 96 ? -18.156 -11.648 3.801 1 81.69 96 PRO A C 1
ATOM 707 O O . PRO A 1 96 ? -18.75 -10.703 4.305 1 81.69 96 PRO A O 1
ATOM 710 N N . MET A 1 97 ? -18.281 -12.852 4.121 1 74.12 97 MET A N 1
ATOM 711 C CA . MET A 1 97 ? -19.188 -13.242 5.195 1 74.12 97 MET A CA 1
ATOM 712 C C . MET A 1 97 ? -18.469 -13.227 6.543 1 74.12 97 MET A C 1
ATOM 714 O O . MET A 1 97 ? -17.312 -13.641 6.645 1 74.12 97 MET A O 1
ATOM 718 N N . GLY A 1 98 ? -19.172 -12.82 7.512 1 64.5 98 GLY A N 1
ATOM 719 C CA . GLY A 1 98 ? -18.703 -12.977 8.875 1 64.5 98 GLY A CA 1
ATOM 720 C C . GLY A 1 98 ? -17.688 -11.93 9.289 1 64.5 98 GLY A C 1
ATOM 721 O O . GLY A 1 98 ? -17.016 -12.078 10.312 1 64.5 98 GLY A O 1
ATOM 722 N N . PHE A 1 99 ? -17.391 -11.18 8.422 1 64.56 99 PHE A N 1
ATOM 723 C CA . PHE A 1 99 ? -16.406 -10.164 8.797 1 64.56 99 PHE A CA 1
ATOM 724 C C . PHE A 1 99 ? -17.109 -8.844 9.133 1 64.56 99 PHE A C 1
ATOM 726 O O . PHE A 1 99 ? -17.969 -8.391 8.383 1 64.56 99 PHE A O 1
ATOM 733 N N . THR A 1 100 ? -17.188 -8.711 10.43 1 53.94 100 THR A N 1
ATOM 734 C CA . THR A 1 100 ? -17.812 -7.477 10.906 1 53.94 100 THR A CA 1
ATOM 735 C C . THR A 1 100 ? -16.766 -6.387 11.102 1 53.94 100 THR A C 1
ATOM 737 O O . THR A 1 100 ? -16.047 -6.379 12.109 1 53.94 100 THR A O 1
ATOM 740 N N . GLY A 1 101 ? -16.406 -5.918 10.109 1 55.66 101 GLY A N 1
ATOM 741 C CA . GLY A 1 101 ? -15.555 -4.762 10.32 1 55.66 101 GLY A CA 1
ATOM 742 C C . GLY A 1 101 ? -14.086 -5.129 10.461 1 55.66 101 GLY A C 1
ATOM 743 O O . GLY A 1 101 ? -13.727 -6.309 10.398 1 55.66 101 GLY A O 1
ATOM 744 N N . GLY A 1 102 ? -13.055 -4.355 10.359 1 57.62 102 GLY A N 1
ATOM 745 C CA . GLY A 1 102 ? -11.625 -4.477 10.555 1 57.62 102 GLY A CA 1
ATOM 746 C C . GLY A 1 102 ? -10.852 -4.602 9.258 1 57.62 102 GLY A C 1
ATOM 747 O O . GLY A 1 102 ? -11.422 -4.445 8.172 1 57.62 102 GLY A O 1
ATOM 748 N N . THR A 1 103 ? -9.594 -4.871 9.531 1 62.66 103 THR A N 1
ATOM 749 C CA . THR A 1 103 ? -8.711 -5.039 8.383 1 62.66 103 THR A CA 1
ATOM 750 C C . THR A 1 103 ? -8.828 -6.449 7.812 1 62.66 103 THR A C 1
ATOM 752 O O . THR A 1 103 ? -8.711 -7.434 8.547 1 62.66 103 THR A O 1
ATOM 755 N N . ILE A 1 104 ? -9.383 -6.531 6.668 1 75.44 104 ILE A N 1
ATOM 756 C CA . ILE A 1 104 ? -9.5 -7.812 5.977 1 75.44 104 ILE A CA 1
ATOM 757 C C . ILE A 1 104 ? -8.641 -7.797 4.715 1 75.44 104 ILE A C 1
ATOM 759 O O . ILE A 1 104 ? -8.461 -6.746 4.094 1 75.44 104 ILE A O 1
ATOM 763 N N . TYR A 1 105 ? -8.047 -8.906 4.496 1 79.88 105 TYR A N 1
ATOM 764 C CA . TYR A 1 105 ? -7.238 -9.07 3.293 1 79.88 105 TYR A CA 1
ATOM 765 C C . TYR A 1 105 ? -7.938 -9.977 2.285 1 79.88 105 TYR A C 1
ATOM 767 O O . TYR A 1 105 ? -8.641 -10.914 2.668 1 79.88 105 TYR A O 1
ATOM 775 N N . HIS A 1 106 ? -7.77 -9.664 1.084 1 88.56 106 HIS A N 1
ATOM 776 C CA . HIS A 1 106 ? -8.289 -10.469 -0.014 1 88.56 106 HIS A CA 1
ATOM 777 C C . HIS A 1 106 ? -7.16 -11 -0.894 1 88.56 106 HIS A C 1
ATOM 779 O O . HIS A 1 106 ? -6.32 -10.227 -1.361 1 88.56 106 HIS A O 1
ATOM 785 N N . ILE A 1 107 ? -7.145 -12.305 -1.059 1 91.56 107 ILE A N 1
ATOM 786 C CA . ILE A 1 107 ? -6.188 -12.945 -1.953 1 91.56 107 ILE A CA 1
ATOM 787 C C . ILE A 1 107 ? -6.926 -13.586 -3.127 1 91.56 107 ILE A C 1
ATOM 789 O O . ILE A 1 107 ? -7.777 -14.453 -2.932 1 91.56 107 ILE A O 1
ATOM 793 N N . PHE A 1 108 ? -6.566 -13.156 -4.324 1 94.69 108 PHE A N 1
ATOM 794 C CA . PHE A 1 108 ? -7.16 -13.727 -5.527 1 94.69 108 PHE A CA 1
ATOM 795 C C . PHE A 1 108 ? -6.195 -14.695 -6.203 1 94.69 108 PHE A C 1
ATOM 797 O O . PHE A 1 108 ? -4.984 -14.469 -6.207 1 94.69 108 PHE A O 1
ATOM 804 N N . ALA A 1 109 ? -6.742 -15.711 -6.766 1 96.31 109 ALA A N 1
ATOM 805 C CA . ALA A 1 109 ? -5.934 -16.672 -7.516 1 96.31 109 ALA A CA 1
ATOM 806 C C . ALA A 1 109 ? -6.73 -17.266 -8.672 1 96.31 109 ALA A C 1
ATOM 808 O O . ALA A 1 109 ? -7.805 -17.844 -8.461 1 96.31 109 ALA A O 1
ATOM 809 N N . LEU A 1 110 ? -6.207 -17.141 -9.828 1 96.62 110 LEU A N 1
ATOM 810 C CA . LEU A 1 110 ? -6.766 -17.828 -10.984 1 96.62 110 LEU A CA 1
ATOM 811 C C . LEU A 1 110 ? -6.266 -19.266 -11.055 1 96.62 110 LEU A C 1
ATOM 813 O O . LEU A 1 110 ? -5.062 -19.516 -10.953 1 96.62 110 LEU A O 1
ATOM 817 N N . GLY A 1 111 ? -7.246 -20.156 -11.117 1 96.5 111 GLY A N 1
ATOM 818 C CA . GLY A 1 111 ? -6.902 -21.562 -11.203 1 96.5 111 GLY A CA 1
ATOM 819 C C . GLY A 1 111 ? -7.379 -22.219 -12.492 1 96.5 111 GLY A C 1
ATOM 820 O O . GLY A 1 111 ? -8.297 -21.719 -13.141 1 96.5 111 GLY A O 1
ATOM 821 N N . PHE A 1 112 ? -6.672 -23.328 -12.828 1 95.19 112 PHE A N 1
ATOM 822 C CA . PHE A 1 112 ? -7.039 -24.156 -13.961 1 95.19 112 PHE A CA 1
ATOM 823 C C . PHE A 1 112 ? -6.914 -25.641 -13.602 1 95.19 112 PHE A C 1
ATOM 825 O O . PHE A 1 112 ? -5.918 -26.062 -13.016 1 95.19 112 PHE A O 1
ATOM 832 N N . SER A 1 113 ? -7.918 -26.312 -13.938 1 93.12 113 SER A N 1
ATOM 833 C CA . SER A 1 113 ? -7.891 -27.766 -13.75 1 93.12 113 SER A CA 1
ATOM 834 C C . SER A 1 113 ? -7.68 -28.484 -15.078 1 93.12 113 SER A C 1
ATOM 836 O O . SER A 1 113 ? -8.547 -28.453 -15.953 1 93.12 113 SER A O 1
ATOM 838 N N . PRO A 1 114 ? -6.609 -29.203 -15.141 1 89.44 114 PRO A N 1
ATOM 839 C CA . PRO A 1 114 ? -6.406 -29.969 -16.375 1 89.44 114 PRO A CA 1
ATOM 840 C C . PRO A 1 114 ? -7.43 -31.094 -16.547 1 89.44 114 PRO A C 1
ATOM 842 O O . PRO A 1 114 ? -7.73 -31.484 -17.688 1 89.44 114 PRO A O 1
ATOM 845 N N . SER A 1 115 ? -8 -31.578 -15.508 1 90.38 115 SER A N 1
ATOM 846 C CA . SER A 1 115 ? -8.945 -32.688 -15.578 1 90.38 115 SER A CA 1
ATOM 847 C C . SER A 1 115 ? -10.305 -32.219 -16.078 1 90.38 115 SER A C 1
ATOM 849 O O . SER A 1 115 ? -10.953 -32.938 -16.859 1 90.38 115 SER A O 1
ATOM 851 N N . THR A 1 116 ? -10.719 -31.062 -15.656 1 91.62 116 THR A N 1
ATOM 852 C CA . THR A 1 116 ? -12.039 -30.578 -16.047 1 91.62 116 THR A CA 1
ATOM 853 C C . THR A 1 116 ? -11.922 -29.5 -17.125 1 91.62 116 THR A C 1
ATOM 855 O O . THR A 1 116 ? -12.922 -29.125 -17.734 1 91.62 116 THR A O 1
ATOM 858 N N . THR A 1 117 ? -10.711 -29 -17.359 1 90.25 117 THR A N 1
ATOM 859 C CA . THR A 1 117 ? -10.406 -27.938 -18.312 1 90.25 117 THR A CA 1
ATOM 860 C C . THR A 1 117 ? -11.156 -26.656 -17.953 1 90.25 117 THR A C 1
ATOM 862 O O . THR A 1 117 ? -11.57 -25.906 -18.828 1 90.25 117 THR A O 1
ATOM 865 N N . GLU A 1 118 ? -11.414 -26.5 -16.703 1 91.69 118 GLU A N 1
ATOM 866 C CA . GLU A 1 118 ? -12.125 -25.312 -16.219 1 91.69 118 GLU A CA 1
ATOM 867 C C . GLU A 1 118 ? -11.172 -24.312 -15.578 1 91.69 118 GLU A C 1
ATOM 869 O O . GLU A 1 118 ? -10.227 -24.719 -14.898 1 91.69 118 GLU A O 1
ATOM 874 N N . HIS A 1 119 ? -11.477 -23.078 -15.883 1 94.44 119 HIS A N 1
ATOM 875 C CA . HIS A 1 119 ? -10.844 -22 -15.125 1 94.44 119 HIS A CA 1
ATOM 876 C C . HIS A 1 119 ? -11.742 -21.531 -13.992 1 94.44 119 HIS A C 1
ATOM 878 O O . HIS A 1 119 ? -12.961 -21.422 -14.164 1 94.44 119 HIS A O 1
ATOM 884 N N . LYS A 1 120 ? -11.125 -21.328 -12.914 1 96 120 LYS A N 1
ATOM 885 C CA . LYS A 1 120 ? -11.844 -20.766 -11.766 1 96 120 LYS A CA 1
ATOM 886 C C . LYS A 1 120 ? -11.062 -19.625 -11.133 1 96 120 LYS A C 1
ATOM 888 O O . LYS A 1 120 ? -9.828 -19.625 -11.125 1 96 120 LYS A O 1
ATOM 893 N N . LEU A 1 121 ? -11.797 -18.672 -10.695 1 96.69 121 LEU A N 1
ATOM 894 C CA . LEU A 1 121 ? -11.203 -17.625 -9.867 1 96.69 121 LEU A CA 1
ATOM 895 C C . LEU A 1 121 ? -11.547 -17.828 -8.398 1 96.69 121 LEU A C 1
ATOM 897 O O . LEU A 1 121 ? -12.719 -18 -8.047 1 96.69 121 LEU A O 1
ATOM 901 N N . PHE A 1 122 ? -10.5 -17.828 -7.578 1 96 122 PHE A N 1
ATOM 902 C CA . PHE A 1 122 ? -10.648 -17.984 -6.133 1 96 122 PHE A CA 1
ATOM 903 C C . PHE A 1 122 ? -10.391 -16.656 -5.422 1 96 122 PHE A C 1
ATOM 905 O O . PHE A 1 122 ? -9.477 -15.914 -5.793 1 96 122 PHE A O 1
ATOM 912 N N . ARG A 1 123 ? -11.18 -16.391 -4.453 1 94.69 123 ARG A N 1
ATOM 913 C CA . ARG A 1 123 ? -10.898 -15.305 -3.518 1 94.69 123 ARG A CA 1
ATOM 914 C C . ARG A 1 123 ? -10.891 -15.812 -2.08 1 94.69 123 ARG A C 1
ATOM 916 O O . ARG A 1 123 ? -11.891 -16.359 -1.603 1 94.69 123 ARG A O 1
ATOM 923 N N . PHE A 1 124 ? -9.805 -15.586 -1.417 1 92.12 124 PHE A N 1
ATOM 924 C CA . PHE A 1 124 ? -9.672 -15.875 0.006 1 92.12 124 PHE A CA 1
ATOM 925 C C . PHE A 1 124 ? -9.727 -14.594 0.827 1 92.12 124 PHE A C 1
ATOM 927 O O . PHE A 1 124 ? -8.992 -13.641 0.56 1 92.12 124 PHE A O 1
ATOM 934 N N . THR A 1 125 ? -10.641 -14.555 1.723 1 88.38 125 THR A N 1
ATOM 935 C CA . THR A 1 125 ? -10.75 -13.406 2.609 1 88.38 125 THR A CA 1
ATOM 936 C C . THR A 1 125 ? -10.43 -13.797 4.051 1 88.38 125 THR A C 1
ATOM 938 O O . THR A 1 125 ? -10.984 -14.773 4.566 1 88.38 125 THR A O 1
ATOM 941 N N . CYS A 1 126 ? -9.484 -13.07 4.629 1 81.69 126 CYS A N 1
ATOM 942 C CA . CYS A 1 126 ? -9.117 -13.383 6.004 1 81.69 126 CYS A CA 1
ATOM 943 C C . CYS A 1 126 ? -8.711 -12.125 6.762 1 81.69 126 CYS A C 1
ATOM 945 O O . CYS A 1 126 ? -8.414 -11.102 6.148 1 81.69 126 CYS A O 1
ATOM 947 N N . SER A 1 127 ? -8.844 -12.164 8.031 1 71.44 127 SER A N 1
ATOM 948 C CA . SER A 1 127 ? -8.367 -11.086 8.898 1 71.44 127 SER A CA 1
ATOM 949 C C . SER A 1 127 ? -6.961 -11.375 9.414 1 71.44 127 SER A C 1
ATOM 951 O O . SER A 1 127 ? -6.664 -12.5 9.82 1 71.44 127 SER A O 1
ATOM 953 N N . PRO A 1 128 ? -6.125 -10.344 9.242 1 60.38 128 PRO A N 1
ATOM 954 C CA . PRO A 1 128 ? -4.785 -10.586 9.781 1 60.38 128 PRO A CA 1
ATOM 955 C C . PRO A 1 128 ? -4.793 -10.82 11.289 1 60.38 128 PRO A C 1
ATOM 957 O O . PRO A 1 128 ? -3.836 -11.367 11.836 1 60.38 128 PRO A O 1
ATOM 960 N N . PHE A 1 129 ? -5.73 -10.164 11.984 1 54.66 129 PHE A N 1
ATOM 961 C CA . PHE A 1 129 ? -5.754 -10.195 13.445 1 54.66 129 PHE A CA 1
ATOM 962 C C . PHE A 1 129 ? -6.562 -11.383 13.953 1 54.66 129 PHE A C 1
ATOM 964 O O . PHE A 1 129 ? -6.895 -11.453 15.133 1 54.66 129 PHE A O 1
ATOM 971 N N . SER A 1 130 ? -6.844 -12.203 13.07 1 48.88 130 SER A N 1
ATOM 972 C CA . SER A 1 130 ? -7.676 -13.281 13.602 1 48.88 130 SER A CA 1
ATOM 973 C C . SER A 1 130 ? -7.016 -13.961 14.797 1 48.88 130 SER A C 1
ATOM 975 O O . SER A 1 130 ? -5.797 -14.117 14.828 1 48.88 130 SER A O 1
ATOM 977 N N . SER A 1 131 ? -7.723 -13.977 15.875 1 45.16 131 SER A N 1
ATOM 978 C CA . SER A 1 131 ? -7.434 -14.555 17.188 1 45.16 131 SER A CA 1
ATOM 979 C C . SER A 1 131 ? -6.77 -15.922 17.047 1 45.16 131 SER A C 1
ATOM 981 O O . SER A 1 131 ? -6.789 -16.531 15.977 1 45.16 131 SER A O 1
ATOM 983 N N . ILE A 1 132 ? -6.105 -16.297 18.094 1 43.56 132 ILE A N 1
ATOM 984 C CA . ILE A 1 132 ? -5.469 -17.547 18.469 1 43.56 132 ILE A CA 1
ATOM 985 C C . ILE A 1 132 ? -6.301 -18.719 17.953 1 43.56 132 ILE A C 1
ATOM 987 O O . ILE A 1 132 ? -5.797 -19.844 17.844 1 43.56 132 ILE A O 1
ATOM 991 N N . HIS A 1 133 ? -7.547 -18.641 17.875 1 45.44 133 HIS A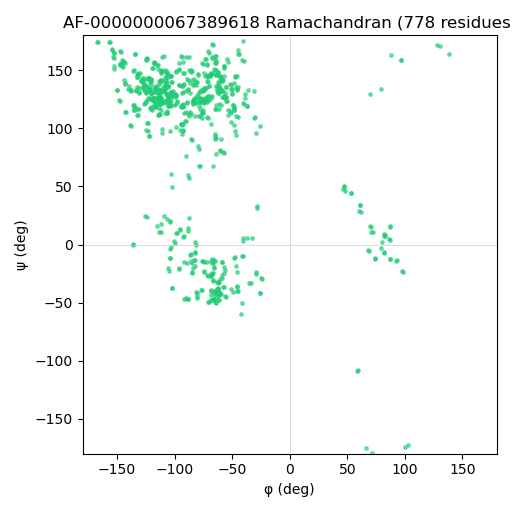 N 1
ATOM 992 C CA . HIS A 1 133 ? -8.344 -19.844 17.75 1 45.44 13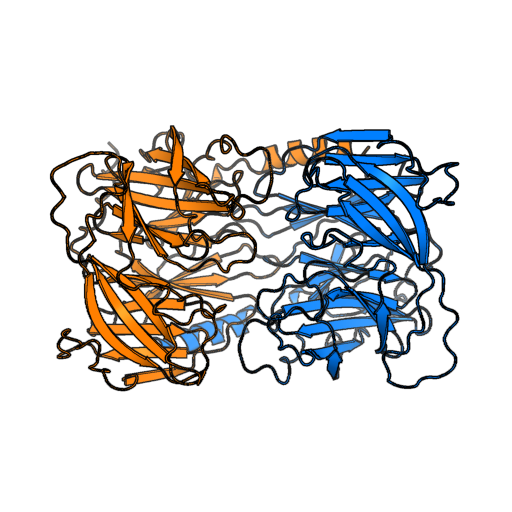3 HIS A CA 1
ATOM 993 C C . HIS A 1 133 ? -8.805 -20.062 16.312 1 45.44 133 HIS A C 1
ATOM 995 O O . HIS A 1 133 ? -9.883 -20.625 16.078 1 45.44 133 HIS A O 1
ATOM 1001 N N . GLY A 1 134 ? -7.906 -19.969 15.562 1 53.78 134 GLY A N 1
ATOM 1002 C CA . GLY A 1 134 ? -8.281 -20.344 14.211 1 53.78 134 GLY A CA 1
ATOM 1003 C C . GLY A 1 134 ? -9.023 -19.25 13.469 1 53.78 134 GLY A C 1
ATOM 1004 O O . GLY A 1 134 ? -9.688 -18.422 14.086 1 53.78 134 GLY A O 1
ATOM 1005 N N . LYS A 1 135 ? -8.656 -18.922 12.125 1 62.03 135 LYS A N 1
ATOM 1006 C CA . LYS A 1 135 ? -9.195 -17.766 11.414 1 62.03 135 LYS A CA 1
ATOM 1007 C C . LYS A 1 135 ? -10.172 -18.188 10.328 1 62.03 135 LYS A C 1
ATOM 1009 O O . LYS A 1 135 ? -9.922 -19.141 9.594 1 62.03 135 LYS A O 1
ATOM 1014 N N . ASP A 1 136 ? -11.484 -17.812 10.562 1 75.56 136 ASP A N 1
ATOM 1015 C CA . ASP A 1 136 ? -12.445 -18.031 9.492 1 75.56 136 ASP A CA 1
ATOM 1016 C C . ASP A 1 136 ? -11.961 -17.391 8.188 1 75.56 136 ASP A C 1
ATOM 1018 O O . ASP A 1 136 ? -11.531 -16.234 8.18 1 75.56 136 ASP A O 1
ATOM 1022 N N . ILE A 1 137 ? -11.75 -18.312 7.277 1 84.94 137 ILE A N 1
ATOM 1023 C CA . ILE A 1 137 ? -11.453 -17.844 5.93 1 84.94 137 ILE A CA 1
ATOM 1024 C C . ILE A 1 137 ? -12.703 -17.938 5.062 1 84.94 137 ILE A C 1
ATOM 1026 O O . ILE A 1 137 ? -13.352 -18.984 5.004 1 84.94 137 ILE A O 1
ATOM 1030 N N . ASP A 1 138 ? -13.094 -16.828 4.574 1 89.31 138 ASP A N 1
ATOM 1031 C CA . ASP A 1 138 ? -14.156 -16.812 3.572 1 89.31 138 ASP A CA 1
ATOM 1032 C C . ASP A 1 138 ? -13.609 -17.125 2.182 1 89.31 138 ASP A C 1
ATOM 1034 O O . ASP A 1 138 ? -12.648 -16.5 1.729 1 89.31 138 ASP A O 1
ATOM 1038 N N . LEU A 1 139 ? -14.164 -18.172 1.601 1 92.38 139 LEU A N 1
ATOM 1039 C CA . LEU A 1 139 ? -13.742 -18.594 0.271 1 92.38 139 LEU A CA 1
ATOM 1040 C C . LEU A 1 139 ? -14.844 -18.359 -0.754 1 92.38 139 LEU A C 1
ATOM 1042 O O . LEU A 1 139 ? -15.961 -18.875 -0.602 1 92.38 139 LEU A O 1
ATOM 1046 N N . CYS A 1 140 ? -14.539 -17.578 -1.754 1 94.44 140 CYS A N 1
ATOM 1047 C CA . CYS A 1 140 ? -15.414 -17.406 -2.908 1 94.44 140 CYS A CA 1
ATOM 1048 C C . CYS A 1 140 ? -14.781 -18 -4.164 1 94.44 140 CYS A C 1
ATOM 1050 O O . CYS A 1 140 ? -13.602 -17.781 -4.434 1 94.44 140 CYS A O 1
ATOM 1052 N N . VAL A 1 141 ? -15.594 -18.766 -4.852 1 95.81 141 VAL A N 1
ATOM 1053 C CA . VAL A 1 141 ? -15.102 -19.391 -6.078 1 95.81 141 VAL A CA 1
ATOM 1054 C C . VAL A 1 141 ? -16.031 -19.031 -7.238 1 95.81 141 VAL A C 1
ATOM 1056 O O . VAL A 1 141 ? -17.25 -19.125 -7.113 1 95.81 141 VAL A O 1
ATOM 1059 N N . CYS A 1 142 ? -15.469 -18.609 -8.297 1 95.56 142 CYS A N 1
ATOM 1060 C CA . CYS A 1 142 ? -16.203 -18.328 -9.516 1 95.56 142 CYS A CA 1
ATOM 1061 C C . CYS A 1 142 ? -15.703 -19.172 -10.672 1 95.56 142 CYS A C 1
ATOM 1063 O O . CYS A 1 142 ? -14.547 -19.078 -11.07 1 95.56 142 CYS A O 1
ATOM 1065 N N . THR A 1 143 ? -16.531 -20.016 -11.188 1 94.5 143 THR A N 1
ATOM 1066 C CA . THR A 1 143 ? -16.188 -20.75 -12.398 1 94.5 143 THR A CA 1
ATOM 1067 C C . THR A 1 143 ? -16.312 -19.859 -13.633 1 94.5 143 THR A C 1
ATOM 1069 O O . THR A 1 143 ? -17.375 -19.266 -13.859 1 94.5 143 THR A O 1
ATOM 1072 N N . LEU A 1 144 ? -15.227 -19.75 -14.359 1 93.38 144 LEU A N 1
ATOM 1073 C CA . LEU A 1 144 ? -15.188 -18.859 -15.508 1 93.38 144 LEU A CA 1
ATOM 1074 C C . LEU A 1 144 ? -15.562 -19.594 -16.797 1 93.38 144 LEU A C 1
ATOM 1076 O O . LEU A 1 144 ? -14.766 -20.391 -17.312 1 93.38 144 LEU A O 1
ATOM 1080 N N . ASP A 1 145 ? -16.766 -19.406 -17.312 1 81.81 145 ASP A N 1
ATOM 1081 C CA . ASP A 1 145 ? -17.281 -20.156 -18.453 1 81.81 145 ASP A CA 1
ATOM 1082 C C . ASP A 1 145 ? -17.719 -19.203 -19.562 1 81.81 145 ASP A C 1
ATOM 1084 O O . ASP A 1 145 ? -18.453 -19.609 -20.484 1 81.81 145 ASP A O 1
ATOM 1088 N N . GLY A 1 146 ? -17.125 -17.953 -19.547 1 73.81 146 GLY A N 1
ATOM 1089 C CA . GLY A 1 146 ? -17.438 -17.047 -20.641 1 73.81 146 GLY A CA 1
ATOM 1090 C C . GLY A 1 146 ? -18.891 -16.578 -20.625 1 73.81 146 GLY A C 1
ATOM 1091 O O . GLY A 1 146 ? -19.297 -15.781 -21.469 1 73.81 146 GLY A O 1
ATOM 1092 N N . ALA A 1 147 ? -19.672 -17.125 -19.703 1 61.34 147 ALA A N 1
ATOM 1093 C CA . ALA A 1 147 ? -21.062 -16.672 -19.703 1 61.34 147 ALA A CA 1
ATOM 1094 C C . ALA A 1 147 ? -21.141 -15.172 -19.484 1 61.34 147 ALA A C 1
ATOM 1096 O O . ALA A 1 147 ? -20.203 -14.555 -18.969 1 61.34 147 ALA A O 1
ATOM 1097 N N . ALA A 1 148 ? -22.047 -14.5 -20.188 1 55.53 148 ALA A N 1
ATOM 1098 C CA . ALA A 1 148 ? -22.297 -13.062 -20.25 1 55.53 148 ALA A CA 1
ATOM 1099 C C . ALA A 1 148 ? -21.922 -12.391 -18.922 1 55.53 148 ALA A C 1
ATOM 1101 O O . ALA A 1 148 ? -21.484 -11.242 -18.906 1 55.53 148 ALA A O 1
ATOM 1102 N N . GLY A 1 149 ? -21.969 -13.141 -17.922 1 56 149 GLY A N 1
ATOM 1103 C CA . GLY A 1 149 ? -21.828 -12.445 -16.656 1 56 149 GLY A CA 1
ATOM 1104 C C . GLY A 1 149 ? -20.531 -12.781 -15.945 1 56 149 GLY A C 1
ATOM 1105 O O . GLY A 1 149 ? -20.297 -12.32 -14.828 1 56 149 GLY A O 1
ATOM 1106 N N . GLY A 1 150 ? -19.547 -13.328 -16.594 1 60.09 150 GLY A N 1
ATOM 1107 C CA . GLY A 1 150 ? -18.234 -13.625 -16.047 1 60.09 150 GLY A CA 1
ATOM 1108 C C . GLY A 1 150 ? -18.25 -14.766 -15.047 1 60.09 150 GLY A C 1
ATOM 1109 O O . GLY A 1 150 ? -17.25 -15.031 -14.391 1 60.09 150 GLY A O 1
ATOM 1110 N N . GLY A 1 151 ? -19.344 -15.531 -14.898 1 70.38 151 GLY A N 1
ATOM 1111 C CA . GLY A 1 151 ? -19.484 -16.656 -13.992 1 70.38 151 GLY A CA 1
ATOM 1112 C C . GLY A 1 151 ? -20.156 -16.297 -12.68 1 70.38 151 GLY A C 1
ATOM 1113 O O . GLY A 1 151 ? -20.469 -15.125 -12.445 1 70.38 151 GLY A O 1
ATOM 1114 N N . ARG A 1 152 ? -20.781 -17.297 -11.867 1 82.69 152 ARG A N 1
ATOM 1115 C CA . ARG A 1 152 ? -21.453 -17.109 -10.578 1 82.69 152 ARG A CA 1
ATOM 1116 C C . ARG A 1 152 ? -20.531 -17.484 -9.43 1 82.69 152 ARG A C 1
ATOM 1118 O O . ARG A 1 152 ? -19.875 -18.531 -9.461 1 82.69 152 ARG A O 1
ATOM 1125 N N . TRP A 1 153 ? -20.438 -16.594 -8.594 1 92.31 153 TRP A N 1
ATOM 1126 C CA . TRP A 1 153 ? -19.625 -16.828 -7.402 1 92.31 153 TRP A CA 1
ATOM 1127 C C . TRP A 1 153 ? -20.344 -17.766 -6.434 1 92.31 153 TRP A C 1
ATOM 1129 O O . TRP A 1 153 ? -21.562 -17.656 -6.234 1 92.31 153 TRP A O 1
ATOM 1139 N N . ARG A 1 154 ? -19.734 -18.703 -5.934 1 93.69 154 ARG A N 1
ATOM 1140 C CA . ARG A 1 154 ? -20.141 -19.5 -4.781 1 93.69 154 ARG A CA 1
ATOM 1141 C C . ARG A 1 154 ? -19.312 -19.141 -3.551 1 93.69 154 ARG A C 1
ATOM 1143 O O . ARG A 1 154 ? -18.094 -18.953 -3.648 1 93.69 154 ARG A O 1
ATOM 1150 N N . GLN A 1 155 ? -19.984 -19 -2.486 1 92.69 155 GLN A N 1
ATOM 1151 C CA . GLN A 1 155 ? -19.312 -18.594 -1.258 1 92.69 155 GLN A CA 1
ATOM 1152 C C . GLN A 1 155 ? -19.391 -19.672 -0.19 1 92.69 155 GLN A C 1
ATOM 1154 O O . GLN A 1 155 ? -20.422 -20.328 -0.035 1 92.69 155 GLN A O 1
ATOM 1159 N N . SER A 1 156 ? -18.281 -19.875 0.436 1 89.94 156 SER A N 1
ATOM 1160 C CA . SER A 1 156 ? -18.203 -20.781 1.573 1 89.94 156 SER A CA 1
ATOM 1161 C C . SER A 1 156 ? -17.172 -20.297 2.588 1 89.94 156 SER A C 1
ATOM 1163 O O . SER A 1 156 ? -16.453 -19.328 2.336 1 89.94 156 SER A O 1
ATOM 1165 N N . SER A 1 157 ? -17.234 -20.844 3.721 1 87.06 157 SER A N 1
ATOM 1166 C CA . SER A 1 157 ? -16.25 -20.516 4.75 1 87.06 157 SER A CA 1
ATOM 1167 C C . SER A 1 157 ? -15.648 -21.766 5.363 1 87.06 157 SER A C 1
ATOM 1169 O O . SER A 1 157 ? -16.281 -22.828 5.371 1 87.06 157 SER A O 1
ATOM 1171 N N . PHE A 1 158 ? -14.422 -21.609 5.719 1 83.62 158 PHE A N 1
ATOM 1172 C CA . PHE A 1 158 ? -13.766 -22.688 6.445 1 83.62 158 PHE A CA 1
ATOM 1173 C C . PHE A 1 158 ? -12.82 -22.141 7.504 1 83.62 158 PHE A C 1
ATOM 1175 O O . PHE A 1 158 ? -12.445 -20.953 7.461 1 83.62 158 PHE A O 1
ATOM 1182 N N . ARG A 1 159 ? -12.586 -22.984 8.484 1 79.56 159 ARG A N 1
ATOM 1183 C CA . ARG A 1 159 ? -11.68 -22.594 9.562 1 79.56 159 ARG A CA 1
ATOM 1184 C C . ARG A 1 159 ? -10.258 -23.062 9.281 1 79.56 159 ARG A C 1
ATOM 1186 O O . ARG A 1 159 ? -10.047 -24.203 8.859 1 79.56 159 ARG A O 1
ATOM 1193 N N . SER A 1 160 ? -9.445 -22.094 9.211 1 75.19 160 SER A N 1
ATOM 1194 C CA . SER A 1 160 ? -8.031 -22.422 9.086 1 75.19 160 SER A CA 1
ATOM 1195 C C . SER A 1 160 ? -7.281 -22.141 10.383 1 75.19 160 SER A C 1
ATOM 1197 O O . SER A 1 160 ? -7.547 -21.141 11.055 1 75.19 160 S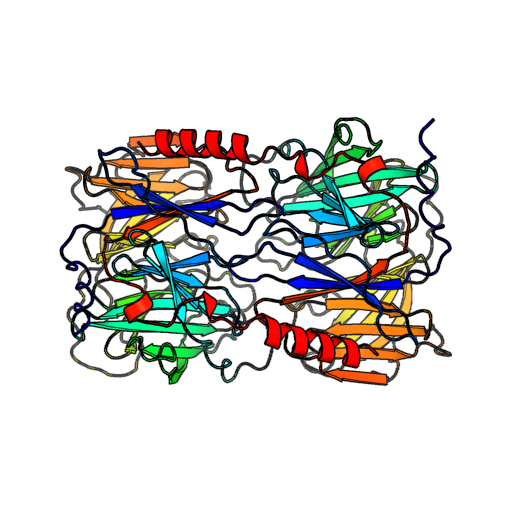ER A O 1
ATOM 1199 N N . GLN A 1 161 ? -6.426 -23.062 10.727 1 66.25 161 GLN A N 1
ATOM 1200 C CA . GLN A 1 161 ? -5.645 -22.859 11.938 1 66.25 161 GLN A CA 1
ATOM 1201 C C . GLN A 1 161 ? -4.602 -21.766 11.75 1 66.25 161 GLN A C 1
ATOM 1203 O O . GLN A 1 161 ? -4.191 -21.109 12.719 1 66.25 161 GLN A O 1
ATOM 1208 N N . CYS A 1 162 ? -4.23 -21.641 10.484 1 68.44 162 CYS A N 1
ATOM 1209 C CA . CYS A 1 162 ? -3.174 -20.672 10.219 1 68.44 162 CYS A CA 1
ATOM 1210 C C . CYS A 1 162 ? -3.645 -19.625 9.219 1 68.44 162 CYS A C 1
ATOM 1212 O O . CYS A 1 162 ? -4.281 -19.953 8.219 1 68.44 162 CYS A O 1
ATOM 1214 N N . PRO A 1 163 ? -3.305 -18.406 9.602 1 74.75 163 PRO A N 1
ATOM 1215 C CA . PRO A 1 163 ? -3.666 -17.344 8.656 1 74.75 163 PRO A CA 1
ATOM 1216 C C . PRO A 1 163 ? -2.863 -17.406 7.359 1 74.75 163 PRO A C 1
ATOM 1218 O O . PRO A 1 163 ? -1.725 -17.875 7.355 1 74.75 163 PRO A O 1
ATOM 1221 N N . LEU A 1 164 ? -3.502 -17.031 6.297 1 81.38 164 LEU A N 1
ATOM 1222 C CA . LEU A 1 164 ? -2.83 -16.938 5.004 1 81.38 164 LEU A CA 1
ATOM 1223 C C . LEU A 1 164 ? -1.857 -15.766 4.973 1 81.38 164 LEU A C 1
ATOM 1225 O O . LEU A 1 164 ? -2.143 -14.711 5.535 1 81.38 164 LEU A O 1
ATOM 1229 N N . LEU A 1 165 ? -0.739 -16.016 4.367 1 75 165 LEU A N 1
ATOM 1230 C CA . LEU A 1 165 ? 0.22 -14.938 4.141 1 75 165 LEU A CA 1
ATOM 1231 C C . LEU A 1 165 ? -0.1 -14.18 2.857 1 75 165 LEU A C 1
ATOM 1233 O O . LEU A 1 165 ? 0.1 -14.703 1.758 1 75 165 LEU A O 1
ATOM 1237 N N . SER A 1 166 ? -0.5 -12.945 3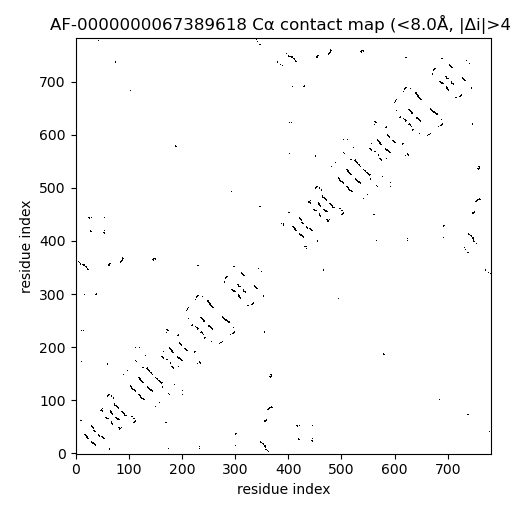.01 1 70.06 166 SER A N 1
ATOM 1238 C CA . SER A 1 166 ? -0.964 -12.172 1.866 1 70.06 166 SER A CA 1
ATOM 1239 C C . SER A 1 166 ? 0.206 -11.578 1.092 1 70.06 166 SER A C 1
ATOM 1241 O O . SER A 1 166 ? 0.037 -11.109 -0.038 1 70.06 166 SER A O 1
ATOM 1243 N N . THR A 1 167 ? 1.377 -11.695 1.552 1 70.56 167 THR A N 1
ATOM 1244 C CA . THR A 1 167 ? 2.537 -11.094 0.901 1 70.56 167 THR A CA 1
ATOM 1245 C C . THR A 1 167 ? 3.082 -12.016 -0.187 1 70.56 167 THR A C 1
ATOM 1247 O O . THR A 1 167 ? 3.852 -11.586 -1.047 1 70.56 167 THR A O 1
ATOM 1250 N N . LEU A 1 168 ? 2.629 -13.219 -0.123 1 78 168 LEU A N 1
ATOM 1251 C CA . LEU A 1 168 ? 3.072 -14.18 -1.129 1 78 168 LEU A CA 1
ATOM 1252 C C . LEU A 1 168 ? 1.946 -14.508 -2.104 1 78 168 LEU A C 1
ATOM 1254 O O . LEU A 1 168 ? 0.792 -14.664 -1.696 1 78 168 LEU A O 1
ATOM 1258 N N . LEU A 1 169 ? 2.412 -14.656 -3.27 1 86.81 169 LEU A N 1
ATOM 1259 C CA . LEU A 1 169 ? 1.422 -14.938 -4.301 1 86.81 169 LEU A CA 1
ATOM 1260 C C . LEU A 1 169 ? 1.117 -16.438 -4.367 1 86.81 169 LEU A C 1
ATOM 1262 O O . LEU A 1 169 ? 2.021 -17.266 -4.234 1 86.81 169 LEU A O 1
ATOM 1266 N N . PRO A 1 170 ? -0.154 -16.75 -4.594 1 92.88 170 PRO A N 1
ATOM 1267 C CA . PRO A 1 170 ? -0.489 -18.156 -4.84 1 92.88 170 PRO A CA 1
ATOM 1268 C C . PRO A 1 170 ? 0.176 -18.719 -6.102 1 92.88 170 PRO A C 1
ATOM 1270 O O . PRO A 1 170 ? 0.359 -17.984 -7.078 1 92.88 170 PRO A O 1
ATOM 1273 N N . VAL A 1 171 ? 0.467 -20 -6.02 1 92.94 171 VAL A N 1
ATOM 1274 C CA . VAL A 1 171 ? 1.099 -20.656 -7.164 1 92.94 171 VAL A CA 1
ATOM 1275 C C . VAL A 1 171 ? 0.228 -21.812 -7.641 1 92.94 171 VAL A C 1
ATOM 1277 O O . VAL A 1 171 ? -0.279 -22.594 -6.832 1 92.94 171 VAL A O 1
ATOM 1280 N N . LEU A 1 172 ? 0.045 -21.844 -8.914 1 94 172 LEU A N 1
ATOM 1281 C CA . LEU A 1 172 ? -0.692 -22.953 -9.531 1 94 172 LEU A CA 1
ATOM 1282 C C . LEU A 1 172 ? 0.262 -24 -10.086 1 94 172 LEU A C 1
ATOM 1284 O O . LEU A 1 172 ? 1.132 -23.688 -10.906 1 94 172 LEU A O 1
ATOM 1288 N N . VAL A 1 173 ? 0.084 -25.203 -9.617 1 90.31 173 VAL A N 1
ATOM 1289 C CA . VAL A 1 173 ? 0.862 -26.328 -10.125 1 90.31 173 VAL A CA 1
ATOM 1290 C C . VAL A 1 173 ? -0.055 -27.531 -10.359 1 90.31 173 VAL A C 1
ATOM 1292 O O . VAL A 1 173 ? -0.658 -28.047 -9.422 1 90.31 173 VAL A O 1
ATOM 1295 N N . GLN A 1 174 ? -0.189 -27.938 -11.523 1 88.31 174 GLN A N 1
ATOM 1296 C CA . GLN A 1 174 ? -0.904 -29.141 -11.906 1 88.31 174 GLN A CA 1
ATOM 1297 C C . GLN A 1 174 ? -2.314 -29.156 -11.328 1 88.31 174 GLN A C 1
ATOM 1299 O O . GLN A 1 174 ? -2.732 -30.156 -10.727 1 88.31 174 GLN A O 1
ATOM 1304 N N . GLY A 1 175 ? -2.963 -28.125 -11.406 1 92.88 175 GLY A N 1
ATOM 1305 C CA . GLY A 1 175 ? -4.363 -28.031 -11.031 1 92.88 175 GLY A CA 1
ATOM 1306 C C . GLY A 1 175 ? -4.566 -27.75 -9.555 1 92.88 175 GLY A C 1
ATOM 1307 O O . GLY A 1 175 ? -5.695 -27.766 -9.055 1 92.88 175 GLY A O 1
ATOM 1308 N N . LYS A 1 176 ? -3.496 -27.547 -8.891 1 93.69 176 LYS A N 1
ATOM 1309 C CA . LYS A 1 176 ? -3.564 -27.25 -7.461 1 93.69 176 LYS A CA 1
ATOM 1310 C C . LYS A 1 176 ? -3.025 -25.859 -7.164 1 93.69 176 LYS A C 1
ATOM 1312 O O . LYS A 1 176 ? -1.992 -25.453 -7.703 1 93.69 176 LYS A O 1
ATOM 1317 N N . LEU A 1 177 ? -3.783 -25.125 -6.352 1 95.62 177 LEU A N 1
ATOM 1318 C CA . LEU A 1 177 ? -3.309 -23.844 -5.852 1 95.62 177 LEU A CA 1
ATOM 1319 C C . LEU A 1 177 ? -2.631 -24 -4.496 1 95.62 177 LEU A C 1
ATOM 1321 O O . LEU A 1 177 ? -3.16 -24.688 -3.609 1 95.62 177 LEU A O 1
ATOM 1325 N N . TYR A 1 178 ? -1.526 -23.344 -4.359 1 93.31 178 TYR A N 1
ATOM 1326 C CA . TYR A 1 178 ? -0.792 -23.375 -3.098 1 93.31 178 TYR A CA 1
ATOM 1327 C C . TYR A 1 178 ? -0.64 -21.984 -2.512 1 93.31 178 TYR A C 1
ATOM 1329 O O . TYR A 1 178 ? -0.217 -21.047 -3.205 1 93.31 178 TYR A O 1
ATOM 1337 N N . LEU A 1 179 ? -0.968 -21.875 -1.257 1 92.25 179 LEU A N 1
ATOM 1338 C CA . LEU A 1 179 ? -0.812 -20.625 -0.501 1 92.25 179 LEU A CA 1
ATOM 1339 C C . LEU A 1 179 ? -0.035 -20.875 0.788 1 92.25 179 LEU A C 1
ATOM 1341 O O . LEU A 1 179 ? -0.325 -21.828 1.522 1 92.25 179 LEU A O 1
ATOM 1345 N N . VAL A 1 180 ? 0.89 -20 1.032 1 86.44 180 VAL A N 1
ATOM 1346 C CA . VAL A 1 180 ? 1.67 -20.125 2.258 1 86.44 180 VAL A CA 1
ATOM 1347 C C . VAL A 1 180 ? 0.877 -19.562 3.438 1 86.44 180 VAL A C 1
ATOM 1349 O O . VAL A 1 180 ? 0.235 -18.516 3.318 1 86.44 180 VAL A O 1
ATOM 1352 N N . THR A 1 181 ? 0.973 -20.266 4.57 1 83.06 181 THR A N 1
ATOM 1353 C CA . THR A 1 181 ? 0.292 -19.844 5.789 1 83.06 181 THR A CA 1
ATOM 1354 C C . THR A 1 181 ? 1.299 -19.547 6.898 1 83.06 181 THR A C 1
ATOM 1356 O O . THR A 1 181 ? 2.465 -19.938 6.805 1 83.06 181 THR A O 1
ATOM 1359 N N . THR A 1 182 ? 0.896 -18.719 7.859 1 76.62 182 THR A N 1
ATOM 1360 C CA . THR A 1 182 ? 1.737 -18.391 9.008 1 76.62 182 THR A CA 1
ATOM 1361 C C . THR A 1 182 ? 1.22 -19.078 10.266 1 76.62 182 THR A C 1
ATOM 1363 O O . THR A 1 182 ? 0.043 -19.438 10.344 1 76.62 182 THR A O 1
ATOM 1366 N N . GLY A 1 183 ? 2.158 -19.375 11.094 1 63.47 183 GLY A N 1
ATOM 1367 C CA . GLY A 1 183 ? 1.803 -20.062 12.328 1 63.47 183 GLY A CA 1
ATOM 1368 C C . GLY A 1 183 ? 0.977 -19.219 13.273 1 63.47 183 GLY A C 1
ATOM 1369 O O . GLY A 1 183 ? 0.74 -18.031 13.008 1 63.47 183 GLY A O 1
ATOM 1370 N N . LYS A 1 184 ? 0.445 -19.812 14.359 1 54.12 184 LYS A N 1
ATOM 1371 C CA . LYS A 1 184 ? -0.358 -19.25 15.43 1 54.12 184 LYS A CA 1
ATOM 1372 C C . LYS A 1 184 ? 0.373 -18.094 16.109 1 54.12 184 LYS A C 1
ATOM 1374 O O . LYS A 1 184 ? 1.505 -18.25 16.562 1 54.12 184 LYS A O 1
ATOM 1379 N N . THR A 1 185 ? 0.286 -16.984 15.383 1 51.56 185 THR A N 1
ATOM 1380 C CA . THR A 1 185 ? 1.021 -15.953 16.094 1 51.56 185 THR A CA 1
ATOM 1381 C C . THR A 1 185 ? 0.101 -15.203 17.062 1 51.56 185 THR A C 1
ATOM 1383 O O . THR A 1 185 ? -1.031 -14.867 16.703 1 51.56 185 THR A O 1
ATOM 1386 N N . GLY A 1 186 ? 0.295 -15.5 18.312 1 46.75 186 GLY A N 1
ATOM 1387 C CA . GLY A 1 186 ? -0.367 -14.617 19.266 1 46.75 186 GLY A CA 1
ATOM 1388 C C . GLY A 1 186 ? -0.208 -13.148 18.922 1 46.75 186 GLY A C 1
ATOM 1389 O O . GLY A 1 186 ? 0.547 -12.789 18.016 1 46.75 186 GLY A O 1
ATOM 1390 N N . PRO A 1 187 ? -1.013 -12.445 19.531 1 44.28 187 PRO A N 1
ATOM 1391 C CA . PRO A 1 187 ? -0.808 -11 19.375 1 44.28 187 PRO A CA 1
ATOM 1392 C C . PRO A 1 187 ? 0.641 -10.586 19.625 1 44.28 187 PRO A C 1
ATOM 1394 O O . PRO A 1 187 ? 1.242 -10.969 20.625 1 44.28 187 PRO A O 1
ATOM 1397 N N . GLY A 1 188 ? 1.399 -10 18.734 1 43.81 188 GLY A N 1
ATOM 1398 C CA . GLY A 1 188 ? 2.775 -9.555 18.891 1 43.81 188 GLY A CA 1
ATOM 1399 C C . GLY A 1 188 ? 3.787 -10.539 18.328 1 43.81 188 GLY A C 1
ATOM 1400 O O . GLY A 1 188 ? 4.98 -10.234 18.266 1 43.81 188 GLY A O 1
ATOM 1401 N N . GLU A 1 189 ? 3.162 -11.742 18.328 1 48 189 GLU A N 1
ATOM 1402 C CA . GLU A 1 189 ? 4.137 -12.719 17.844 1 48 189 GLU A CA 1
ATOM 1403 C C . GLU A 1 189 ? 4.328 -12.602 16.328 1 48 189 GLU A C 1
ATOM 1405 O O . GLU A 1 189 ? 3.402 -12.219 15.609 1 48 189 GLU A O 1
ATOM 1410 N N . ARG A 1 190 ? 5.426 -12.578 16.062 1 49.66 190 ARG A N 1
ATOM 1411 C CA . ARG A 1 190 ? 5.801 -12.469 14.664 1 49.66 190 ARG A CA 1
ATOM 1412 C C . ARG A 1 190 ? 5.188 -13.602 13.844 1 49.66 190 ARG A C 1
ATOM 1414 O O . ARG A 1 190 ? 5.195 -14.758 14.273 1 49.66 190 ARG A O 1
ATOM 1421 N N . ARG A 1 191 ? 4.539 -13.367 12.727 1 57.56 191 ARG A N 1
ATOM 1422 C CA . ARG A 1 191 ? 3.85 -14.266 11.812 1 57.56 191 ARG A CA 1
ATOM 1423 C C . ARG A 1 191 ? 4.844 -15 10.906 1 57.56 191 ARG A C 1
ATOM 1425 O O . ARG A 1 191 ? 5.191 -14.5 9.836 1 57.56 191 ARG A O 1
ATOM 1432 N N . ASN A 1 192 ? 5.457 -16.125 11.445 1 65.88 192 ASN A N 1
ATOM 1433 C CA . ASN A 1 192 ? 6.355 -16.922 10.609 1 65.88 192 ASN A CA 1
ATOM 1434 C C . ASN A 1 192 ? 5.59 -17.938 9.766 1 65.88 192 ASN A C 1
ATOM 1436 O O . ASN A 1 192 ? 4.629 -18.547 10.242 1 65.88 192 ASN A O 1
ATOM 1440 N N . PRO A 1 193 ? 6.059 -18 8.484 1 71.06 193 PRO A N 1
ATOM 1441 C CA . PRO A 1 193 ? 5.438 -19.062 7.676 1 71.06 193 PRO A CA 1
ATOM 1442 C C . PRO A 1 193 ? 5.598 -20.453 8.289 1 71.06 193 PRO A C 1
ATOM 1444 O O . PRO A 1 193 ? 6.695 -20.812 8.711 1 71.06 193 PRO A O 1
ATOM 1447 N N . ASP A 1 194 ? 4.52 -21.188 8.469 1 72.69 194 ASP A N 1
ATOM 1448 C CA . ASP A 1 194 ? 4.625 -22.516 9.086 1 72.69 194 ASP A CA 1
ATOM 1449 C C . ASP A 1 194 ? 3.781 -23.531 8.344 1 72.69 194 ASP A C 1
ATOM 1451 O O . ASP A 1 194 ? 3.799 -24.719 8.68 1 72.69 194 ASP A O 1
ATOM 1455 N N . GLY A 1 195 ? 3.125 -23.047 7.301 1 80.62 195 GLY A N 1
ATOM 1456 C CA . GLY A 1 195 ? 2.273 -24.016 6.629 1 80.62 195 GLY A CA 1
ATOM 1457 C C . GLY A 1 195 ? 1.994 -23.656 5.18 1 80.62 195 GLY A C 1
ATOM 1458 O O . GLY A 1 195 ? 2.533 -22.672 4.66 1 80.62 195 GLY A O 1
ATOM 1459 N N . LEU A 1 196 ? 1.292 -24.656 4.566 1 87.62 196 LEU A N 1
ATOM 1460 C CA . LEU A 1 196 ? 0.898 -24.547 3.168 1 87.62 196 LEU A CA 1
ATOM 1461 C C . LEU A 1 196 ? -0.545 -25 2.971 1 87.62 196 LEU A C 1
ATOM 1463 O O . LEU A 1 196 ? -0.915 -26.109 3.373 1 87.62 196 LEU A O 1
ATOM 1467 N N . LEU A 1 197 ? -1.332 -24.125 2.496 1 90.25 197 LEU A N 1
ATOM 1468 C CA . LEU A 1 197 ? -2.688 -24.484 2.096 1 90.25 197 LEU A CA 1
ATOM 1469 C C . LEU A 1 197 ? -2.725 -24.922 0.636 1 90.25 197 LEU A C 1
ATOM 1471 O O . LEU A 1 197 ? -2.281 -24.188 -0.248 1 90.25 197 LEU A O 1
ATOM 1475 N N . GLU A 1 198 ? -3.199 -26.141 0.417 1 92.25 198 GLU A N 1
ATOM 1476 C CA . GLU A 1 198 ? -3.43 -26.688 -0.92 1 92.25 198 GLU A CA 1
ATOM 1477 C C . GLU A 1 198 ? -4.918 -26.688 -1.264 1 92.25 198 GLU A C 1
ATOM 1479 O O . GLU A 1 198 ? -5.738 -27.172 -0.485 1 92.25 198 GLU A O 1
ATOM 1484 N N . VAL A 1 199 ? -5.246 -26.156 -2.445 1 94.38 199 VAL A N 1
ATOM 1485 C CA . VAL A 1 199 ? -6.625 -26.156 -2.918 1 94.38 199 VAL A CA 1
ATOM 1486 C C . VAL A 1 199 ? -6.699 -26.797 -4.301 1 94.38 199 VAL A C 1
ATOM 1488 O O . VAL A 1 199 ? -6.039 -26.344 -5.238 1 94.38 199 VAL A O 1
ATOM 1491 N N . ASP A 1 200 ? -7.473 -27.812 -4.363 1 95.62 200 ASP A N 1
ATOM 1492 C CA . ASP A 1 200 ? -7.715 -28.438 -5.664 1 95.62 200 ASP A CA 1
ATOM 1493 C C . ASP A 1 200 ? -8.688 -27.594 -6.496 1 95.62 200 ASP A C 1
ATOM 1495 O O . ASP A 1 200 ? -9.812 -27.328 -6.07 1 95.62 200 ASP A O 1
ATOM 1499 N N . VAL A 1 201 ? -8.273 -27.266 -7.633 1 96.25 201 VAL A N 1
ATOM 1500 C CA . VAL A 1 201 ? -9.078 -26.344 -8.43 1 96.25 201 VAL A CA 1
ATOM 1501 C C . VAL A 1 201 ? -10.375 -27.016 -8.867 1 96.25 201 VAL A C 1
ATOM 1503 O O . VAL A 1 201 ? -11.438 -26.406 -8.875 1 96.25 201 VAL A O 1
ATOM 1506 N N . ALA A 1 202 ? -10.305 -28.266 -9.219 1 95.19 202 ALA A N 1
ATOM 1507 C CA . ALA A 1 202 ? -11.477 -28.969 -9.734 1 95.19 202 ALA A CA 1
ATOM 1508 C C . ALA A 1 202 ? -12.5 -29.219 -8.625 1 95.19 202 ALA A C 1
ATOM 1510 O O . ALA A 1 202 ? -13.672 -28.844 -8.758 1 95.19 202 ALA A O 1
ATOM 1511 N N . THR A 1 203 ? -12.102 -29.734 -7.508 1 94.81 203 THR A N 1
ATOM 1512 C CA . THR A 1 203 ? -13.016 -30.172 -6.457 1 94.81 203 THR A CA 1
ATOM 1513 C C . THR A 1 203 ? -13.188 -29.078 -5.406 1 94.81 203 THR A C 1
ATOM 1515 O O . THR A 1 203 ? -14.117 -29.125 -4.605 1 94.81 203 THR A O 1
ATOM 1518 N N . GLU A 1 204 ? -12.203 -28.188 -5.391 1 94.31 204 GLU A N 1
ATOM 1519 C CA . GLU A 1 204 ? -12.156 -27.125 -4.391 1 94.31 204 GLU A CA 1
ATOM 1520 C C . GLU A 1 204 ? -11.844 -27.688 -3.004 1 94.31 204 GLU A C 1
ATOM 1522 O O . GLU A 1 204 ? -12.023 -27 -1.997 1 94.31 204 GLU A O 1
ATOM 1527 N N . ALA A 1 205 ? -11.352 -28.922 -2.979 1 93.12 205 ALA A N 1
ATOM 1528 C CA . ALA A 1 205 ? -10.922 -29.531 -1.72 1 93.12 205 ALA A CA 1
ATOM 1529 C C . ALA A 1 205 ? -9.68 -28.828 -1.179 1 93.12 205 ALA A C 1
ATOM 1531 O O . ALA A 1 205 ? -8.812 -28.406 -1.949 1 93.12 205 ALA A O 1
ATOM 1532 N N . ARG A 1 206 ? -9.656 -28.812 0.105 1 91.38 206 ARG A N 1
ATOM 1533 C CA . ARG A 1 206 ? -8.562 -28.094 0.767 1 91.38 206 ARG A CA 1
ATOM 1534 C C . ARG A 1 206 ? -7.793 -29.031 1.696 1 91.38 206 ARG A C 1
ATOM 1536 O O . ARG A 1 206 ? -8.383 -29.875 2.371 1 91.38 206 ARG A O 1
ATOM 1543 N N . ARG A 1 207 ? -6.461 -28.75 1.689 1 87.06 207 ARG A N 1
ATOM 1544 C CA . ARG A 1 207 ? -5.574 -29.453 2.602 1 87.06 207 ARG A CA 1
ATOM 1545 C C . ARG A 1 207 ? -4.473 -28.547 3.127 1 87.06 207 ARG A C 1
ATOM 1547 O O . ARG A 1 207 ? -3.932 -27.719 2.381 1 87.06 207 ARG A O 1
ATOM 1554 N N . THR A 1 208 ? -4.227 -28.703 4.367 1 84.31 208 THR A N 1
ATOM 1555 C CA . THR A 1 208 ? -3.121 -27.953 4.953 1 84.31 208 THR A CA 1
ATOM 1556 C C . THR A 1 208 ? -1.927 -28.875 5.219 1 84.31 208 THR A C 1
ATOM 1558 O O . THR A 1 208 ? -2.094 -30 5.684 1 84.31 208 THR A O 1
ATOM 1561 N N . HIS A 1 209 ? -0.778 -28.312 4.859 1 82.94 209 HIS A N 1
ATOM 1562 C CA . HIS A 1 209 ? 0.459 -29.062 5.035 1 82.94 209 HIS A CA 1
ATOM 1563 C C . HIS A 1 209 ? 1.465 -28.281 5.871 1 82.94 209 HIS A C 1
ATOM 1565 O O . HIS A 1 209 ? 1.412 -27.047 5.926 1 82.94 209 HIS A O 1
ATOM 1571 N N . ARG A 1 210 ? 2.373 -29.062 6.422 1 79.31 210 ARG A N 1
ATOM 1572 C CA . ARG A 1 210 ? 3.504 -28.438 7.09 1 79.31 210 ARG A CA 1
ATOM 1573 C C . ARG A 1 210 ? 4.625 -28.125 6.098 1 79.31 210 ARG A C 1
ATOM 1575 O O . ARG A 1 210 ? 4.789 -28.844 5.105 1 79.31 210 ARG A O 1
ATOM 1582 N N . LEU A 1 211 ? 5.277 -27.094 6.434 1 81.62 211 LEU A N 1
ATOM 1583 C CA . LEU A 1 211 ? 6.445 -26.797 5.617 1 81.62 211 LEU A CA 1
ATOM 1584 C C . LEU A 1 211 ? 7.602 -27.734 5.945 1 81.62 211 LEU A C 1
ATOM 1586 O O . LEU A 1 211 ? 7.609 -28.375 7.004 1 81.62 211 LEU A O 1
ATOM 1590 N N . PRO A 1 212 ? 8.5 -27.922 4.988 1 76.44 212 PRO A N 1
ATOM 1591 C CA . PRO A 1 212 ? 9.586 -28.875 5.191 1 76.44 212 PRO A CA 1
ATOM 1592 C C . PRO A 1 212 ? 10.539 -28.469 6.312 1 76.44 212 PRO A C 1
ATOM 1594 O O . PRO A 1 212 ? 11.43 -29.234 6.684 1 76.44 212 PRO A O 1
ATOM 1597 N N . PHE A 1 213 ? 10.477 -27.297 6.734 1 69.69 213 PHE A N 1
ATOM 1598 C CA . PHE A 1 213 ? 11.383 -26.828 7.773 1 69.69 213 PHE A CA 1
ATOM 1599 C C . PHE A 1 213 ? 10.609 -26.344 8.992 1 69.69 213 PHE A C 1
ATOM 1601 O O . PHE A 1 213 ? 9.43 -25.984 8.883 1 69.69 213 PHE A O 1
ATOM 1608 N N . GLU A 1 214 ? 11.156 -26.719 10.109 1 60.06 214 GLU A N 1
ATOM 1609 C CA . GLU A 1 214 ? 10.547 -26.172 11.32 1 60.06 214 GLU A CA 1
ATOM 1610 C C . GLU A 1 214 ? 11.008 -24.734 11.562 1 60.06 214 GLU A C 1
ATOM 1612 O O . GLU A 1 214 ? 12.203 -24.438 11.508 1 60.06 214 GLU A O 1
ATOM 1617 N N . ALA A 1 215 ? 10.047 -23.891 11.562 1 56.41 215 ALA A N 1
ATOM 1618 C CA . ALA A 1 215 ? 10.352 -22.469 11.781 1 56.41 215 ALA A CA 1
ATOM 1619 C C . ALA A 1 215 ? 11.32 -22.297 12.945 1 56.41 215 ALA A C 1
ATOM 1621 O O . ALA A 1 215 ? 12.172 -21.406 12.922 1 56.41 215 ALA A O 1
ATOM 1622 N N . ASP A 1 216 ? 11.094 -23.109 14.016 1 54.34 216 ASP A N 1
ATOM 1623 C CA . ASP A 1 216 ? 11.914 -23.016 15.219 1 54.34 216 ASP A CA 1
ATOM 1624 C C . ASP A 1 216 ? 13.375 -23.344 14.922 1 54.34 216 ASP A C 1
ATOM 1626 O O . ASP A 1 216 ? 14.281 -22.922 15.641 1 54.34 216 ASP A O 1
ATOM 1630 N N . GLN A 1 217 ? 13.484 -24.266 14.094 1 54.34 217 GLN A N 1
ATOM 1631 C CA . GLN A 1 217 ? 14.867 -24.594 13.758 1 54.34 217 GLN A CA 1
ATOM 1632 C C . GLN A 1 217 ? 15.586 -23.406 13.148 1 54.34 217 GLN A C 1
ATOM 1634 O O . GLN A 1 217 ? 16.812 -23.312 13.203 1 54.34 217 GLN A O 1
ATOM 1639 N N . TYR A 1 218 ? 14.734 -22.75 12.57 1 51.69 218 TYR A N 1
ATOM 1640 C CA . TYR A 1 218 ? 15.32 -21.531 12.023 1 51.69 218 TYR A CA 1
ATOM 1641 C C . TYR A 1 218 ? 15.297 -20.406 13.055 1 51.69 218 TYR A C 1
ATOM 1643 O O . TYR A 1 218 ? 14.609 -20.5 14.078 1 51.69 218 TYR A O 1
ATOM 1651 N N . HIS A 1 219 ? 16.078 -19.359 12.922 1 47.38 219 HIS A N 1
ATOM 1652 C CA . HIS A 1 219 ? 16.344 -18.328 13.93 1 47.38 219 HIS A CA 1
ATOM 1653 C C . HIS A 1 219 ? 15.055 -17.812 14.539 1 47.38 219 HIS A C 1
ATOM 1655 O O . HIS A 1 219 ? 14.102 -17.5 13.82 1 47.38 219 HIS A O 1
ATOM 1661 N N . SER A 1 220 ? 14.82 -18.344 15.805 1 46.53 220 SER A N 1
ATOM 1662 C CA . SER A 1 220 ? 13.742 -17.891 16.672 1 46.53 220 SER A CA 1
ATOM 1663 C C . SER A 1 220 ? 13.359 -16.453 16.359 1 46.53 220 SER A C 1
ATOM 1665 O O . SER A 1 220 ? 12.211 -16.047 16.547 1 46.53 220 SER A O 1
ATOM 1667 N N . ALA A 1 221 ? 14.43 -15.797 16.172 1 43.84 221 ALA A N 1
ATOM 1668 C CA . ALA A 1 221 ? 14.172 -14.367 16.109 1 43.84 221 ALA A CA 1
ATOM 1669 C C . ALA A 1 221 ? 13.727 -13.953 14.711 1 43.84 221 ALA A C 1
ATOM 1671 O O . ALA A 1 221 ? 13.43 -12.781 14.469 1 43.84 221 ALA A O 1
ATOM 1672 N N . TRP A 1 222 ? 13.961 -14.953 13.789 1 47.47 222 TRP A N 1
ATOM 1673 C CA . TRP A 1 222 ? 13.773 -14.391 12.453 1 47.47 222 TRP A CA 1
ATOM 1674 C C . TRP A 1 222 ? 12.68 -15.125 11.695 1 47.47 222 TRP A C 1
ATOM 1676 O O . TRP A 1 222 ? 12.523 -16.344 11.844 1 47.47 222 TRP A O 1
ATOM 1686 N N . ASP A 1 223 ? 11.828 -14.555 11.219 1 51.62 223 ASP A N 1
ATOM 1687 C CA . ASP A 1 223 ? 10.734 -15 10.367 1 51.62 223 ASP A CA 1
ATOM 1688 C C . ASP A 1 223 ? 11.258 -15.547 9.039 1 51.62 223 ASP A C 1
ATOM 1690 O O . ASP A 1 223 ? 11.891 -14.82 8.273 1 51.62 223 ASP A O 1
ATOM 1694 N N . PRO A 1 224 ? 11.508 -16.953 9 1 57.22 224 PRO A N 1
ATOM 1695 C CA . PRO A 1 224 ? 11.891 -17.391 7.652 1 57.22 224 PRO A CA 1
ATOM 1696 C C . PRO A 1 224 ? 11.102 -16.672 6.559 1 57.22 224 PRO A C 1
ATOM 1698 O O . PRO A 1 224 ? 9.898 -16.453 6.707 1 57.22 224 PRO A O 1
ATOM 1701 N N . LEU A 1 225 ? 11.875 -16.109 5.543 1 67.38 225 LEU A N 1
ATOM 1702 C CA . LEU A 1 225 ? 11.195 -15.609 4.352 1 67.38 225 LEU A CA 1
ATOM 1703 C C . LEU A 1 225 ? 11.039 -16.719 3.314 1 67.38 225 LEU A C 1
ATOM 1705 O O . LEU A 1 225 ? 12.016 -17.406 2.988 1 67.38 225 LEU A O 1
ATOM 1709 N N . VAL A 1 226 ? 9.898 -17.141 3.062 1 76.56 226 VAL A N 1
ATOM 1710 C CA . VAL A 1 226 ? 9.578 -18.188 2.098 1 76.56 226 VAL A CA 1
ATOM 1711 C C . VAL A 1 226 ? 9.008 -17.562 0.826 1 76.56 226 VAL A C 1
ATOM 1713 O O . VAL A 1 226 ? 8.211 -16.641 0.889 1 76.56 226 VAL A O 1
ATOM 1716 N N . ASN A 1 227 ? 9.672 -17.969 -0.302 1 82.94 227 ASN A N 1
ATOM 1717 C CA . ASN A 1 227 ? 9.078 -17.703 -1.604 1 82.94 227 ASN A CA 1
ATOM 1718 C C . ASN A 1 227 ? 8.641 -18.984 -2.297 1 82.94 227 ASN A C 1
ATOM 1720 O O . ASN A 1 227 ? 9.164 -20.062 -2.012 1 82.94 227 ASN A O 1
ATOM 1724 N N . SER A 1 228 ? 7.652 -18.875 -3.051 1 87.25 228 SER A N 1
ATOM 1725 C CA . SER A 1 228 ? 7.16 -20.047 -3.771 1 87.25 228 SER A CA 1
ATOM 1726 C C . SER A 1 228 ? 7.191 -19.828 -5.277 1 87.25 228 SER A C 1
ATOM 1728 O O . SER A 1 228 ? 6.938 -18.719 -5.754 1 87.25 228 SER A O 1
ATOM 1730 N N . CYS A 1 229 ? 7.555 -20.906 -6.027 1 87.06 229 CYS A N 1
ATOM 1731 C CA . CYS A 1 229 ? 7.523 -20.875 -7.484 1 87.06 229 CYS A CA 1
ATOM 1732 C C . CYS A 1 229 ? 7.359 -22.281 -8.055 1 87.06 229 CYS A C 1
ATOM 1734 O O . CYS A 1 229 ? 7.398 -23.266 -7.309 1 87.06 229 CYS A O 1
ATOM 1736 N N . GLU A 1 230 ? 7.098 -22.344 -9.273 1 84.81 230 GLU A N 1
ATOM 1737 C CA . GLU A 1 230 ? 7.055 -23.625 -9.969 1 84.81 230 GLU A CA 1
ATOM 1738 C C . GLU A 1 230 ? 8.438 -24 -10.508 1 84.81 230 GLU A C 1
ATOM 1740 O O . GLU A 1 230 ? 9.133 -23.172 -11.086 1 84.81 230 GLU A O 1
ATOM 1745 N N . MET A 1 231 ? 8.781 -25.156 -10.266 1 81.06 231 MET A N 1
ATOM 1746 C CA . MET A 1 231 ? 10.016 -25.719 -10.805 1 81.06 231 MET A CA 1
ATOM 1747 C C . MET A 1 231 ? 9.766 -27.109 -11.406 1 81.06 231 MET A C 1
ATOM 1749 O O . MET A 1 231 ? 9.492 -28.062 -10.68 1 81.06 231 MET A O 1
ATOM 1753 N N . GLY A 1 232 ? 9.891 -27.156 -12.742 1 77.5 232 GLY A N 1
ATOM 1754 C CA . GLY A 1 232 ? 9.727 -28.438 -13.406 1 77.5 232 GLY A CA 1
ATOM 1755 C C . GLY A 1 232 ? 8.352 -29.047 -13.211 1 77.5 232 GLY A C 1
ATOM 1756 O O . GLY A 1 232 ? 8.219 -30.25 -12.984 1 77.5 232 GLY A O 1
ATOM 1757 N N . GLY A 1 233 ? 7.418 -28.25 -13.141 1 79.75 233 GLY A N 1
ATOM 1758 C CA . GLY A 1 233 ? 6.055 -28.734 -12.977 1 79.75 233 GLY A CA 1
ATOM 1759 C C . GLY A 1 233 ? 5.695 -29.047 -11.539 1 79.75 233 GLY A C 1
ATOM 1760 O O . GLY A 1 233 ? 4.645 -29.641 -11.266 1 79.75 233 GLY A O 1
ATOM 1761 N N . ARG A 1 234 ? 6.566 -28.719 -10.656 1 86.81 234 ARG A N 1
ATOM 1762 C CA . ARG A 1 234 ? 6.336 -28.969 -9.234 1 86.81 234 ARG A CA 1
ATOM 1763 C C . ARG A 1 234 ? 6.453 -27.672 -8.43 1 86.81 234 ARG A C 1
ATOM 1765 O O . ARG A 1 234 ? 7.062 -26.703 -8.891 1 86.81 234 ARG A O 1
ATOM 1772 N N . LEU A 1 235 ? 5.859 -27.766 -7.242 1 90.69 235 LEU A N 1
ATOM 1773 C CA . LEU A 1 235 ? 6.012 -26.641 -6.336 1 90.69 235 LEU A CA 1
ATOM 1774 C C . LEU A 1 235 ? 7.41 -26.609 -5.734 1 90.69 235 LEU A C 1
ATOM 1776 O O . LEU A 1 235 ? 7.941 -27.641 -5.336 1 90.69 235 LEU A O 1
ATOM 1780 N N . CYS A 1 236 ? 7.938 -25.5 -5.758 1 89.25 236 CYS A N 1
ATOM 1781 C CA . CYS A 1 236 ? 9.234 -25.266 -5.133 1 89.25 236 CYS A CA 1
ATOM 1782 C C . CYS A 1 236 ? 9.156 -24.141 -4.113 1 89.25 236 CYS A C 1
ATOM 1784 O O . CYS A 1 236 ? 8.602 -23.078 -4.398 1 89.25 236 CYS A O 1
ATOM 1786 N N . LEU A 1 237 ? 9.695 -24.391 -2.943 1 88.81 237 LEU A N 1
ATOM 1787 C CA . LEU A 1 237 ? 9.828 -23.359 -1.918 1 88.81 237 LEU A CA 1
ATOM 1788 C C . LEU A 1 237 ? 11.273 -22.906 -1.78 1 88.81 237 LEU A C 1
ATOM 1790 O O . LEU A 1 237 ? 12.18 -23.734 -1.66 1 88.81 237 LEU A O 1
ATOM 1794 N N . ALA A 1 238 ? 11.438 -21.609 -1.924 1 86.5 238 ALA A N 1
ATOM 1795 C CA . ALA A 1 238 ? 12.734 -21.016 -1.612 1 86.5 238 ALA A CA 1
ATOM 1796 C C . ALA A 1 238 ? 12.758 -20.484 -0.183 1 86.5 238 ALA A C 1
ATOM 1798 O O . ALA A 1 238 ? 12.008 -19.562 0.16 1 86.5 238 ALA A O 1
ATOM 1799 N N . VAL A 1 239 ? 13.625 -21.016 0.61 1 82.81 239 VAL A N 1
ATOM 1800 C CA . VAL A 1 239 ? 13.656 -20.672 2.029 1 82.81 239 VAL A CA 1
ATOM 1801 C C . VAL A 1 239 ? 14.992 -20.031 2.379 1 82.81 239 VAL A C 1
ATOM 1803 O O . VAL A 1 239 ? 16.047 -20.609 2.15 1 82.81 239 VAL A O 1
ATOM 1806 N N . ASP A 1 240 ? 14.852 -18.828 2.924 1 78.75 240 ASP A N 1
ATOM 1807 C CA . ASP A 1 240 ? 16.047 -18.156 3.424 1 78.75 240 ASP A CA 1
ATOM 1808 C C . ASP A 1 240 ? 16.391 -18.625 4.84 1 78.75 240 ASP A C 1
ATOM 1810 O O . ASP A 1 240 ? 15.562 -18.516 5.746 1 78.75 240 ASP A O 1
ATOM 1814 N N . ILE A 1 241 ? 17.578 -19.109 4.977 1 75.06 241 ILE A N 1
ATOM 1815 C CA . ILE A 1 241 ? 18.047 -19.594 6.27 1 75.06 241 ILE A CA 1
ATOM 1816 C C . ILE A 1 241 ? 19.172 -18.703 6.781 1 75.06 241 ILE A C 1
ATOM 1818 O O . ILE A 1 241 ? 20.156 -18.469 6.082 1 75.06 241 ILE A O 1
ATOM 1822 N N . LEU A 1 242 ? 18.906 -18.078 7.895 1 67.31 242 LEU A N 1
ATOM 1823 C CA . LEU A 1 242 ? 19.953 -17.297 8.531 1 67.31 242 LEU A CA 1
ATOM 1824 C C . LEU A 1 242 ? 20.703 -18.125 9.57 1 67.31 242 LEU A C 1
ATOM 1826 O O . LEU A 1 242 ? 20.078 -18.875 10.336 1 67.31 242 LEU A O 1
ATOM 1830 N N . SER A 1 243 ? 21.859 -18.562 9.219 1 55.47 243 SER A N 1
ATOM 1831 C CA . SER A 1 243 ? 22.672 -19.344 10.148 1 55.47 243 SER A CA 1
ATOM 1832 C C . SER A 1 243 ? 23.375 -18.453 11.164 1 55.47 243 SER A C 1
ATOM 1834 O O . SER A 1 243 ? 24.062 -17.516 10.797 1 55.47 243 SER A O 1
ATOM 1836 N N . GLY A 1 244 ? 23.297 -18.797 12.539 1 50.81 244 GLY A N 1
ATOM 1837 C CA . GLY A 1 244 ? 24.094 -18.375 13.688 1 50.81 244 GLY A CA 1
ATOM 1838 C C . GLY A 1 244 ? 23.828 -16.938 14.094 1 50.81 244 GLY A C 1
ATOM 1839 O O . GLY A 1 244 ? 22.875 -16.312 13.625 1 50.81 244 GLY A O 1
ATOM 1840 N N . THR A 1 245 ? 24.547 -16.531 15.117 1 46.81 245 THR A N 1
ATOM 1841 C CA . THR A 1 245 ? 24.641 -15.219 15.773 1 46.81 245 THR A CA 1
ATOM 1842 C C . THR A 1 245 ? 25.047 -14.141 14.766 1 46.81 245 THR A C 1
ATOM 1844 O O . THR A 1 245 ? 25 -12.953 15.078 1 46.81 245 THR A O 1
ATOM 1847 N N . GLU A 1 246 ? 25.703 -14.688 13.75 1 45.41 246 GLU A N 1
ATOM 1848 C CA . GLU A 1 246 ? 26.266 -13.656 12.883 1 45.41 246 GLU A CA 1
ATOM 1849 C C . GLU A 1 246 ? 25.344 -13.344 11.711 1 45.41 246 GLU A C 1
ATOM 1851 O O . GLU A 1 246 ? 24.953 -14.25 10.961 1 45.41 246 GLU A O 1
ATOM 1856 N N . THR A 1 247 ? 24.578 -12.391 11.703 1 50.53 247 THR A N 1
ATOM 1857 C CA . THR A 1 247 ? 23.641 -11.773 10.758 1 50.53 247 THR A CA 1
ATOM 1858 C C . THR A 1 247 ? 24.234 -11.758 9.352 1 50.53 247 THR A C 1
ATOM 1860 O O . THR A 1 247 ? 23.625 -11.234 8.422 1 50.53 247 THR A O 1
ATOM 1863 N N . THR A 1 248 ? 25.5 -12.438 9.164 1 53.91 248 THR A N 1
ATOM 1864 C CA . THR A 1 248 ? 26.234 -12.195 7.93 1 53.91 248 THR A CA 1
ATOM 1865 C C . THR A 1 248 ? 26.141 -13.391 6.992 1 53.91 248 THR A C 1
ATOM 1867 O O . THR A 1 248 ? 26.391 -13.266 5.789 1 53.91 248 THR A O 1
ATOM 1870 N N . ALA A 1 249 ? 25.797 -14.594 7.59 1 59.88 249 ALA A N 1
ATOM 1871 C CA . ALA A 1 249 ? 25.766 -15.68 6.621 1 59.88 249 ALA A CA 1
ATOM 1872 C C . ALA A 1 249 ? 24.328 -16.141 6.359 1 59.88 249 ALA A C 1
ATOM 1874 O O . ALA A 1 249 ? 23.609 -16.469 7.293 1 59.88 249 ALA A O 1
ATOM 1875 N N . ARG A 1 250 ? 23.938 -16.062 5 1 75 250 ARG A N 1
ATOM 1876 C CA . ARG A 1 250 ? 22.578 -16.406 4.57 1 75 250 ARG A CA 1
ATOM 1877 C C . ARG A 1 250 ? 22.609 -17.5 3.514 1 75 250 ARG A C 1
ATOM 1879 O O . ARG A 1 250 ? 23.469 -17.516 2.639 1 75 250 ARG A O 1
ATOM 1886 N N . LYS A 1 251 ? 21.812 -18.547 3.869 1 77.81 251 LYS A N 1
ATOM 1887 C CA . LYS A 1 251 ? 21.594 -19.578 2.857 1 77.81 251 LYS A CA 1
ATOM 1888 C C . LYS A 1 251 ? 20.172 -19.5 2.309 1 77.81 251 LYS A C 1
ATOM 1890 O O . LYS A 1 251 ? 19.234 -19.156 3.029 1 77.81 251 LYS A O 1
ATOM 1895 N N . ILE A 1 252 ? 20.141 -19.859 0.994 1 82.06 252 ILE A N 1
ATOM 1896 C CA . ILE A 1 252 ? 18.828 -20.078 0.402 1 82.06 252 ILE A CA 1
ATOM 1897 C C . ILE A 1 252 ? 18.672 -21.547 0.002 1 82.06 252 ILE A C 1
ATOM 1899 O O . ILE A 1 252 ? 19.547 -22.109 -0.669 1 82.06 252 ILE A O 1
ATOM 1903 N N . GLN A 1 253 ? 17.641 -22.125 0.51 1 83.44 253 GLN A N 1
ATOM 1904 C CA . GLN A 1 253 ? 17.359 -23.516 0.196 1 83.44 253 GLN A CA 1
ATOM 1905 C C . GLN A 1 253 ? 16.109 -23.641 -0.675 1 83.44 253 GLN A C 1
ATOM 1907 O O . GLN A 1 253 ? 15.133 -22.938 -0.462 1 83.44 253 GLN A O 1
ATOM 1912 N N . PHE A 1 254 ? 16.203 -24.562 -1.618 1 86.81 254 PHE A N 1
ATOM 1913 C CA . PHE A 1 254 ? 15.094 -24.812 -2.529 1 86.81 254 PHE A CA 1
ATOM 1914 C C . PHE A 1 254 ? 14.516 -26.203 -2.311 1 86.81 254 PHE A C 1
ATOM 1916 O O . PHE A 1 254 ? 15.164 -27.203 -2.613 1 86.81 254 PHE A O 1
ATOM 1923 N N . TRP A 1 255 ? 13.32 -26.219 -1.815 1 87.62 255 TRP A N 1
ATOM 1924 C CA . TRP A 1 255 ? 12.602 -27.438 -1.506 1 87.62 255 TRP A CA 1
ATOM 1925 C C . TRP A 1 255 ? 11.523 -27.719 -2.547 1 87.62 255 TRP A C 1
ATOM 1927 O O . TRP A 1 255 ? 10.648 -26.891 -2.779 1 87.62 255 TRP A O 1
ATOM 1937 N N . VAL A 1 256 ? 11.633 -28.844 -3.162 1 88.5 256 VAL A N 1
ATOM 1938 C CA . VAL A 1 256 ? 10.68 -29.219 -4.203 1 88.5 256 VAL A CA 1
ATOM 1939 C C . VAL A 1 256 ? 9.711 -30.266 -3.672 1 88.5 256 VAL A C 1
ATOM 1941 O O . VAL A 1 256 ? 10.133 -31.25 -3.061 1 88.5 256 VAL A O 1
ATOM 1944 N N . LEU A 1 257 ? 8.453 -29.938 -3.875 1 89.62 257 LEU A N 1
ATOM 1945 C CA . LEU A 1 257 ? 7.422 -30.875 -3.443 1 89.62 257 LEU A CA 1
ATOM 1946 C C . LEU A 1 257 ? 7.41 -32.125 -4.328 1 89.62 257 LEU A C 1
ATOM 1948 O O . LEU A 1 257 ? 7.297 -32 -5.551 1 89.62 257 LEU A O 1
ATOM 1952 N N . MET A 1 258 ? 7.547 -33.188 -3.562 1 83.31 258 MET A N 1
ATOM 1953 C CA . MET A 1 258 ? 7.508 -34.469 -4.301 1 83.31 258 MET A CA 1
ATOM 1954 C C . MET A 1 258 ? 6.09 -35.031 -4.336 1 83.31 258 MET A C 1
ATOM 1956 O O . MET A 1 258 ? 5.297 -34.781 -3.426 1 83.31 258 MET A O 1
ATOM 1960 N N . SER A 1 259 ? 5.504 -35.219 -5.383 1 64.25 259 SER A N 1
ATOM 1961 C CA . SER A 1 259 ? 4.148 -35.719 -5.59 1 64.25 259 SER A CA 1
ATOM 1962 C C . SER A 1 259 ? 3.695 -36.594 -4.418 1 64.25 259 SER A C 1
ATOM 1964 O O . SER A 1 259 ? 4.465 -37.406 -3.914 1 64.25 259 SER A O 1
ATOM 1966 N N . SER A 1 260 ? 2.852 -35.938 -3.564 1 52.94 260 SER A N 1
ATOM 1967 C CA . SER A 1 260 ? 2.271 -36.812 -2.541 1 52.94 260 SER A CA 1
ATOM 1968 C C . SER A 1 260 ? 1.44 -37.906 -3.164 1 52.94 260 SER A C 1
ATOM 1970 O O . SER A 1 260 ? 0.774 -37.719 -4.18 1 52.94 260 SER A O 1
ATOM 1972 N N . SER A 1 261 ? 1.777 -39.062 -3.027 1 48.59 261 SER A N 1
ATOM 1973 C CA . SER A 1 261 ? 0.737 -40.062 -3.168 1 48.59 261 SER A CA 1
ATOM 1974 C C . SER A 1 261 ? -0.516 -39.688 -2.387 1 48.59 261 SER A C 1
ATOM 1976 O O . SER A 1 261 ? -0.427 -39.25 -1.243 1 48.59 261 SER A O 1
ATOM 1978 N N . PRO A 1 262 ? -1.541 -39.375 -3.191 1 45.69 262 PRO A N 1
ATOM 1979 C CA . PRO A 1 262 ? -2.824 -39.094 -2.541 1 45.69 262 PRO A CA 1
ATOM 1980 C C . PRO A 1 262 ? -3.01 -39.875 -1.246 1 45.69 262 PRO A C 1
ATOM 1982 O O . PRO A 1 262 ? -2.762 -41.094 -1.211 1 45.69 262 PRO A O 1
ATOM 1985 N N . PRO A 1 263 ? -2.955 -39.188 -0.103 1 45.12 263 PRO A N 1
ATOM 1986 C CA . PRO A 1 263 ? -3.402 -40.094 0.935 1 45.12 263 PRO A CA 1
ATOM 1987 C C . PRO A 1 263 ? -4.781 -40.688 0.646 1 45.12 263 PRO A C 1
ATOM 1989 O O . PRO A 1 263 ? -5.605 -40.062 -0.011 1 45.12 263 PRO A O 1
ATOM 1992 N N . ALA A 1 264 ? -4.957 -41.969 0.666 1 39.94 264 ALA A N 1
ATOM 1993 C CA . ALA A 1 264 ? -6.25 -42.625 0.526 1 39.94 264 ALA A CA 1
ATOM 1994 C C . ALA A 1 264 ? -7.328 -41.906 1.333 1 39.94 264 ALA A C 1
ATOM 1996 O O . ALA A 1 264 ? -8.523 -42.062 1.062 1 39.94 264 ALA A O 1
ATOM 1997 N N . HIS A 1 265 ? -7.227 -41.75 2.709 1 38.91 265 HIS A N 1
ATOM 1998 C CA . HIS A 1 265 ? -8.406 -41.5 3.533 1 38.91 265 HIS A CA 1
ATOM 1999 C C . HIS A 1 265 ? -8.68 -40 3.691 1 38.91 265 HIS A C 1
ATOM 2001 O O . HIS A 1 265 ? -7.758 -39.219 3.932 1 38.91 265 HIS A O 1
ATOM 2007 N N . HIS A 1 266 ? -9.797 -39.438 3.152 1 38.97 266 HIS A N 1
ATOM 2008 C CA . HIS A 1 266 ? -10.516 -38.156 3.049 1 38.97 266 HIS A CA 1
ATOM 2009 C C . HIS A 1 266 ? -10.641 -37.5 4.41 1 38.97 266 HIS A C 1
ATOM 2011 O O . HIS A 1 266 ? -11.445 -36.562 4.582 1 38.97 266 HIS A O 1
ATOM 2017 N N . ASP A 1 267 ? -10.367 -38.031 5.566 1 36.34 267 ASP A N 1
ATOM 2018 C CA . ASP A 1 267 ? -10.93 -37.438 6.762 1 36.34 267 ASP A CA 1
ATOM 2019 C C . ASP A 1 267 ? -10.297 -36.062 7.008 1 36.34 267 ASP A C 1
ATOM 2021 O O . ASP A 1 267 ? -9.133 -35.812 6.68 1 36.34 267 ASP A O 1
ATOM 2025 N N . GLN A 1 268 ? -11.023 -35.031 7.555 1 39.25 268 GLN A N 1
ATOM 2026 C CA . GLN A 1 268 ? -11.062 -33.625 7.902 1 39.25 268 GLN A CA 1
ATOM 2027 C C . GLN A 1 268 ? -9.773 -33.188 8.594 1 39.25 268 GLN A C 1
ATOM 2029 O O . GLN A 1 268 ? -9.625 -32.031 8.977 1 39.25 268 GLN A O 1
ATOM 2034 N N . GLN A 1 269 ? -9.125 -34.062 9.445 1 37.81 269 GLN A N 1
ATOM 2035 C CA . GLN A 1 269 ? -8.125 -33.594 10.398 1 37.81 269 GLN A CA 1
ATOM 2036 C C . GLN A 1 269 ? -6.844 -33.156 9.695 1 37.81 269 GLN A C 1
ATOM 2038 O O . GLN A 1 269 ? -6.555 -33.625 8.586 1 37.81 269 GLN A O 1
ATOM 2043 N N . LEU A 1 270 ? -6.16 -32.156 10.195 1 41.62 270 LEU A N 1
ATOM 2044 C CA . LEU A 1 270 ? -4.762 -31.859 9.906 1 41.62 270 LEU A CA 1
ATOM 2045 C C . LEU A 1 270 ? -4.008 -33.156 9.555 1 41.62 270 LEU A C 1
ATOM 2047 O O . LEU A 1 270 ? -3.604 -33.906 10.445 1 41.62 270 LEU A O 1
ATOM 2051 N N . GLU A 1 271 ? -4.586 -34.125 8.945 1 41.72 271 GLU A N 1
ATOM 2052 C CA . GLU A 1 271 ? -3.729 -35.281 8.789 1 41.72 271 GLU A CA 1
ATOM 2053 C C . GLU A 1 271 ? -2.354 -34.906 8.25 1 41.72 271 GLU A C 1
ATOM 2055 O O . GLU A 1 271 ? -2.236 -34 7.418 1 41.72 271 GLU A O 1
ATOM 2060 N N . SER A 1 272 ? -1.32 -35.125 8.969 1 43.5 272 SER A N 1
ATOM 2061 C CA . SER A 1 272 ? 0.124 -35.188 8.773 1 43.5 272 SER A CA 1
ATOM 2062 C C . SER A 1 272 ? 0.471 -35.719 7.379 1 43.5 272 SER A C 1
ATOM 2064 O O . SER A 1 272 ? 1.465 -36.438 7.203 1 43.5 272 SER A O 1
ATOM 2066 N N . ASP A 1 273 ? -0.457 -35.906 6.617 1 50.59 273 ASP A N 1
ATOM 2067 C CA . ASP A 1 273 ? 0.125 -36.469 5.402 1 50.59 273 ASP A CA 1
ATOM 2068 C C . ASP A 1 273 ? 1.134 -35.5 4.781 1 50.59 273 ASP A C 1
ATOM 2070 O O . ASP A 1 273 ? 0.758 -34.438 4.27 1 50.59 273 ASP A O 1
ATOM 2074 N N . ASN A 1 274 ? 2.307 -35.531 5.367 1 60.22 274 ASN A N 1
ATOM 2075 C CA . ASN A 1 274 ? 3.543 -34.781 5.152 1 60.22 274 ASN A CA 1
ATOM 2076 C C . ASN A 1 274 ? 3.92 -34.719 3.674 1 60.22 274 ASN A C 1
ATOM 2078 O O . ASN A 1 274 ? 4.035 -35.75 3.025 1 60.22 274 ASN A O 1
ATOM 2082 N N . LEU A 1 275 ? 3.537 -33.719 3.035 1 74.56 275 LEU A N 1
ATOM 2083 C CA . LEU A 1 275 ? 4.191 -33.5 1.748 1 74.56 275 LEU A CA 1
ATOM 2084 C C . LEU A 1 275 ? 5.668 -33.875 1.82 1 74.56 275 LEU A C 1
ATOM 2086 O O . LEU A 1 275 ? 6.324 -33.625 2.838 1 74.56 275 LEU A O 1
ATOM 2090 N N . ARG A 1 276 ? 5.965 -34.875 0.95 1 83.5 276 ARG A N 1
ATOM 2091 C CA . ARG A 1 276 ? 7.391 -35.188 0.842 1 83.5 276 ARG A CA 1
ATOM 2092 C C . ARG A 1 276 ? 8.117 -34.094 0.044 1 83.5 276 ARG A C 1
ATOM 2094 O O . ARG A 1 276 ? 7.715 -33.781 -1.076 1 83.5 276 ARG A O 1
ATOM 2101 N N . TRP A 1 277 ? 9.062 -33.594 0.771 1 88.38 277 TRP A N 1
ATOM 2102 C CA . TRP A 1 277 ? 9.867 -32.531 0.153 1 88.38 277 TRP A CA 1
ATOM 2103 C C . TRP A 1 277 ? 11.289 -33.031 -0.099 1 88.38 277 TRP A C 1
ATOM 2105 O O . TRP A 1 277 ? 11.844 -33.781 0.7 1 88.38 277 TRP A O 1
ATOM 2115 N N . ASP A 1 278 ? 11.797 -32.625 -1.176 1 85 278 ASP A N 1
ATOM 2116 C CA . ASP A 1 278 ? 13.203 -32.875 -1.487 1 85 278 ASP A CA 1
ATOM 2117 C C . ASP A 1 278 ? 13.984 -31.547 -1.521 1 85 278 ASP A C 1
ATOM 2119 O O . ASP A 1 278 ? 13.594 -30.609 -2.217 1 85 278 ASP A O 1
ATOM 2123 N N . LEU A 1 279 ? 15.008 -31.5 -0.721 1 86.56 279 LEU A N 1
ATOM 2124 C CA . LEU A 1 279 ? 15.93 -30.375 -0.848 1 86.56 279 LEU A CA 1
ATOM 2125 C C . LEU A 1 279 ? 16.766 -30.484 -2.123 1 86.56 279 LEU A C 1
ATOM 2127 O O . LEU A 1 279 ? 17.656 -31.328 -2.209 1 86.56 279 LEU A O 1
ATOM 2131 N N . ARG A 1 280 ? 16.531 -29.688 -3.025 1 84.69 280 ARG A N 1
ATOM 2132 C CA . ARG A 1 280 ? 17.172 -29.797 -4.332 1 84.69 280 ARG A CA 1
ATOM 2133 C C . ARG A 1 280 ? 18.453 -28.969 -4.379 1 84.69 280 ARG A C 1
ATOM 2135 O O . ARG A 1 280 ? 19.469 -29.422 -4.922 1 84.69 280 ARG A O 1
ATOM 2142 N N . TYR A 1 281 ? 18.344 -27.734 -3.891 1 83.38 281 TYR A N 1
ATOM 2143 C CA . TYR A 1 281 ? 19.5 -26.844 -3.914 1 83.38 281 TYR A CA 1
ATOM 2144 C C . TYR A 1 281 ? 19.656 -26.109 -2.586 1 83.38 281 TYR A C 1
ATOM 2146 O O . TYR A 1 281 ? 18.656 -25.812 -1.913 1 83.38 281 TYR A O 1
ATOM 2154 N N . SER A 1 282 ? 20.859 -25.797 -2.275 1 82.44 282 SER A N 1
ATOM 2155 C CA . SER A 1 282 ? 21.234 -24.969 -1.142 1 82.44 282 SER A CA 1
ATOM 2156 C C . SER A 1 282 ? 22.422 -24.078 -1.483 1 82.44 282 SER A C 1
ATOM 2158 O O . SER A 1 282 ? 23.516 -24.562 -1.775 1 82.44 282 SER A O 1
ATOM 2160 N N . PHE A 1 283 ? 22.188 -22.781 -1.503 1 80.94 283 PHE A N 1
ATOM 2161 C CA . PHE A 1 283 ? 23.219 -21.844 -1.904 1 80.94 283 PHE A CA 1
ATOM 2162 C C . PHE A 1 283 ? 23.531 -20.859 -0.778 1 80.94 283 PHE A C 1
ATOM 2164 O O . PHE A 1 283 ? 22.625 -20.391 -0.096 1 80.94 283 PHE A O 1
ATOM 2171 N N . ARG A 1 284 ? 24.859 -20.578 -0.668 1 78.19 284 ARG A N 1
ATOM 2172 C CA . ARG A 1 284 ? 25.266 -19.5 0.224 1 78.19 284 ARG A CA 1
ATOM 2173 C C . ARG A 1 284 ? 25.141 -18.141 -0.466 1 78.19 284 ARG A C 1
ATOM 2175 O O . ARG A 1 284 ? 25.484 -18.016 -1.644 1 78.19 284 ARG A O 1
ATOM 2182 N N . VAL A 1 285 ? 24.422 -17.281 0.15 1 74.88 285 VAL A N 1
ATOM 2183 C CA . VAL A 1 285 ? 24.266 -15.922 -0.371 1 74.88 285 VAL A CA 1
ATOM 2184 C C . VAL A 1 285 ? 24.922 -14.922 0.581 1 74.88 285 VAL A C 1
ATOM 2186 O O . VAL A 1 285 ? 24.656 -14.938 1.785 1 74.88 285 VAL A O 1
ATOM 2189 N N . ASP A 1 286 ? 25.891 -14.18 0.061 1 67.38 286 ASP A N 1
ATOM 2190 C CA . ASP A 1 286 ? 26.547 -13.156 0.869 1 67.38 286 ASP A CA 1
ATOM 2191 C C . ASP A 1 286 ? 25.734 -11.875 0.911 1 67.38 286 ASP A C 1
ATOM 2193 O O . ASP A 1 286 ? 25.047 -11.547 -0.057 1 67.38 286 ASP A O 1
ATOM 2197 N N . GLY A 1 287 ? 25.688 -11.352 2.07 1 62.44 287 GLY A N 1
ATOM 2198 C CA . GLY A 1 287 ? 25.062 -10.039 2.186 1 62.44 287 GLY A CA 1
ATOM 2199 C C . GLY A 1 287 ? 24.031 -9.961 3.291 1 62.44 287 GLY A C 1
ATOM 2200 O O . GLY A 1 287 ? 23.688 -10.984 3.895 1 62.44 287 GLY A O 1
ATOM 2201 N N . ASN A 1 288 ? 23.625 -8.766 3.514 1 59.38 288 ASN A N 1
ATOM 2202 C CA . ASN A 1 288 ? 22.656 -8.492 4.574 1 59.38 288 ASN A CA 1
ATOM 2203 C C . ASN A 1 288 ? 21.25 -8.938 4.188 1 59.38 288 ASN A C 1
ATOM 2205 O O . ASN A 1 288 ? 20.859 -8.82 3.027 1 59.38 288 ASN A O 1
ATOM 2209 N N . TYR A 1 289 ? 20.766 -9.742 5.012 1 59.16 289 TYR A N 1
ATOM 2210 C CA . TYR A 1 289 ? 19.391 -10.172 4.82 1 59.16 289 TYR A CA 1
ATOM 2211 C C . TYR A 1 289 ? 18.406 -9.078 5.23 1 59.16 289 TYR A C 1
ATOM 2213 O O . TYR A 1 289 ? 18.469 -8.57 6.352 1 59.16 289 TYR A O 1
ATOM 2221 N N . TYR A 1 290 ? 17.75 -8.633 4.105 1 56.16 290 TYR A N 1
ATOM 2222 C CA . TYR A 1 290 ? 16.719 -7.652 4.422 1 56.16 290 TYR A CA 1
ATOM 2223 C C . TYR A 1 290 ? 15.328 -8.258 4.281 1 56.16 290 TYR A C 1
ATOM 2225 O O . TYR A 1 290 ? 14.93 -8.656 3.186 1 56.16 290 TYR A O 1
ATOM 2233 N N . PHE A 1 291 ? 14.594 -8.383 5.289 1 55.53 291 PHE A N 1
ATOM 2234 C CA . PHE A 1 291 ? 13.312 -9.062 5.387 1 55.53 291 PHE A CA 1
ATOM 2235 C C . PHE A 1 291 ? 12.25 -8.344 4.57 1 55.53 291 PHE A C 1
ATOM 2237 O O . PHE A 1 291 ? 11.305 -8.961 4.082 1 55.53 291 PHE A O 1
ATOM 2244 N N . PHE A 1 292 ? 12.461 -7.129 4.359 1 53.94 292 PHE A N 1
ATOM 2245 C CA . PHE A 1 292 ? 11.359 -6.34 3.824 1 53.94 292 PHE A CA 1
ATOM 2246 C C . PHE A 1 292 ? 11.594 -5.996 2.359 1 53.94 292 PHE A C 1
ATOM 2248 O O . PHE A 1 292 ? 10.922 -5.129 1.803 1 53.94 292 PHE A O 1
ATOM 2255 N N . GLN A 1 293 ? 12.445 -6.82 1.748 1 59.75 293 GLN A N 1
ATOM 2256 C CA . GLN A 1 293 ? 12.711 -6.516 0.346 1 59.75 293 GLN A CA 1
ATOM 2257 C C . GLN A 1 293 ? 11.977 -7.484 -0.577 1 59.75 293 GLN A C 1
ATOM 2259 O O . GLN A 1 293 ? 11.797 -8.656 -0.237 1 59.75 293 GLN A O 1
ATOM 2264 N N . PRO A 1 294 ? 11.578 -6.836 -1.698 1 63.06 294 PRO A N 1
ATOM 2265 C CA . PRO A 1 294 ? 10.953 -7.738 -2.672 1 63.06 294 PRO A CA 1
ATOM 2266 C C . PRO A 1 294 ? 11.891 -8.867 -3.109 1 63.06 294 PRO A C 1
ATOM 2268 O O . PRO A 1 294 ? 13.086 -8.641 -3.311 1 63.06 294 PRO A O 1
ATOM 2271 N N . ARG A 1 295 ? 11.391 -10.062 -3.098 1 74.5 295 ARG A N 1
ATOM 2272 C CA . ARG A 1 295 ? 12.133 -11.242 -3.516 1 74.5 295 ARG A CA 1
ATOM 2273 C C . ARG A 1 295 ? 11.367 -12.031 -4.57 1 74.5 295 ARG A C 1
ATOM 2275 O O . ARG A 1 295 ? 10.133 -12.016 -4.59 1 74.5 295 ARG A O 1
ATOM 2282 N N . SER A 1 296 ? 12.164 -12.492 -5.465 1 78.94 296 SER A N 1
ATOM 2283 C CA . SER A 1 296 ? 11.586 -13.344 -6.496 1 78.94 296 SER A CA 1
ATOM 2284 C C . SER A 1 296 ? 12.539 -14.461 -6.891 1 78.94 296 SER A C 1
ATOM 2286 O O . SER A 1 296 ? 13.758 -14.297 -6.82 1 78.94 296 SER A O 1
ATOM 2288 N N . VAL A 1 297 ? 11.992 -15.562 -7.121 1 81.75 297 VAL A N 1
ATOM 2289 C CA . VAL A 1 297 ? 12.766 -16.719 -7.574 1 81.75 297 VAL A CA 1
ATOM 2290 C C . VAL A 1 297 ? 12.133 -17.297 -8.836 1 81.75 297 VAL A C 1
ATOM 2292 O O . VAL A 1 297 ? 10.906 -17.406 -8.938 1 81.75 297 VAL A O 1
ATOM 2295 N N . TRP A 1 298 ? 13.07 -17.578 -9.742 1 82.38 298 TRP A N 1
ATOM 2296 C CA . TRP A 1 298 ? 12.586 -18.25 -10.945 1 82.38 298 TRP A CA 1
ATOM 2297 C C . TRP A 1 298 ? 13.688 -19.109 -11.57 1 82.38 298 TRP A C 1
ATOM 2299 O O . TRP A 1 298 ? 14.867 -18.938 -11.242 1 82.38 298 TRP A O 1
ATOM 2309 N N . PHE A 1 299 ? 13.266 -20.109 -12.273 1 76.12 299 PHE A N 1
ATOM 2310 C CA . PHE A 1 299 ? 14.18 -20.969 -13.016 1 76.12 299 PHE A CA 1
ATOM 2311 C C . PHE A 1 299 ? 14.102 -20.688 -14.508 1 76.12 299 PHE A C 1
ATOM 2313 O O . PHE A 1 299 ? 13.008 -20.578 -15.07 1 76.12 299 PHE A O 1
ATOM 2320 N N . ASP A 1 300 ? 15.211 -20.453 -14.93 1 70.62 300 ASP A N 1
ATOM 2321 C CA . ASP A 1 300 ? 15.344 -20.281 -16.375 1 70.62 300 ASP A CA 1
ATOM 2322 C C . ASP A 1 300 ? 15.719 -21.609 -17.047 1 70.62 300 ASP A C 1
ATOM 2324 O O . ASP A 1 300 ? 16.875 -22.031 -16.984 1 70.62 300 ASP A O 1
ATOM 2328 N N . ASP A 1 301 ? 14.766 -22.375 -17.547 1 62.94 301 ASP A N 1
ATOM 2329 C CA . ASP A 1 301 ? 14.914 -23.75 -18.031 1 62.94 301 ASP A CA 1
ATOM 2330 C C . ASP A 1 301 ? 15.93 -23.812 -19.172 1 62.94 301 ASP A C 1
ATOM 2332 O O . ASP A 1 301 ? 16.688 -24.781 -19.266 1 62.94 301 ASP A O 1
ATOM 2336 N N . GLY A 1 302 ? 15.906 -22.938 -20.047 1 57.72 302 GLY A N 1
ATOM 2337 C CA . GLY A 1 302 ? 16.875 -23.062 -21.141 1 57.72 302 GLY A CA 1
ATOM 2338 C C . GLY A 1 302 ? 18.297 -23.266 -20.656 1 57.72 302 GLY A C 1
ATOM 2339 O O . GLY A 1 302 ? 19.016 -24.125 -21.172 1 57.72 302 GLY A O 1
ATOM 2340 N N . GLU A 1 303 ? 18.609 -22.578 -19.578 1 59.22 303 GLU A N 1
ATOM 2341 C CA . GLU A 1 303 ? 19.984 -22.672 -19.094 1 59.22 303 GLU A CA 1
ATOM 2342 C C . GLU A 1 303 ? 20.062 -23.359 -17.734 1 59.22 303 GLU A C 1
ATOM 2344 O O . GLU A 1 303 ? 21.141 -23.594 -17.203 1 59.22 303 GLU A O 1
ATOM 2349 N N . MET A 1 304 ? 19.078 -23.875 -17.375 1 66.69 304 MET A N 1
ATOM 2350 C CA . MET A 1 304 ? 19.062 -24.5 -16.047 1 66.69 304 MET A CA 1
ATOM 2351 C C . MET A 1 304 ? 19.641 -23.547 -14.992 1 66.69 304 MET A C 1
ATOM 2353 O O . MET A 1 304 ? 20.547 -23.922 -14.25 1 66.69 304 MET A O 1
ATOM 2357 N N . THR A 1 305 ? 19.188 -22.344 -15.062 1 77.62 305 THR A N 1
ATOM 2358 C CA . THR A 1 305 ? 19.688 -21.328 -14.141 1 77.62 305 THR A CA 1
ATOM 2359 C C . THR A 1 305 ? 18.625 -20.969 -13.102 1 77.62 305 THR A C 1
ATOM 2361 O O . THR A 1 305 ? 17.469 -20.75 -13.445 1 77.62 305 THR A O 1
ATOM 2364 N N . LEU A 1 306 ? 19.078 -20.984 -11.938 1 82.25 306 LEU A N 1
ATOM 2365 C CA . LEU A 1 306 ? 18.281 -20.484 -10.82 1 82.25 306 LEU A CA 1
ATOM 2366 C C . LEU A 1 306 ? 18.578 -19.016 -10.547 1 82.25 306 LEU A C 1
ATOM 2368 O O . LEU A 1 306 ? 19.734 -18.641 -10.344 1 82.25 306 LEU A O 1
ATOM 2372 N N . CYS A 1 307 ? 17.547 -18.312 -10.68 1 84.38 307 CYS A N 1
ATOM 2373 C CA . CYS A 1 307 ? 17.703 -16.875 -10.414 1 84.38 307 CYS A CA 1
ATOM 2374 C C . CYS A 1 307 ? 16.969 -16.484 -9.133 1 84.38 307 CYS A C 1
ATOM 2376 O O . CYS A 1 307 ? 15.836 -16.906 -8.906 1 84.38 307 CYS A O 1
ATOM 2378 N N . TYR A 1 308 ? 17.672 -15.688 -8.328 1 83 308 TYR A N 1
ATOM 2379 C CA . TYR A 1 308 ? 17.141 -15.172 -7.07 1 83 308 TYR A CA 1
ATOM 2380 C C . TYR A 1 308 ? 17.422 -13.68 -6.93 1 83 308 TYR A C 1
ATOM 2382 O O . TYR A 1 308 ? 18.578 -13.266 -6.918 1 83 308 TYR A O 1
ATOM 2390 N N . ARG A 1 309 ? 16.312 -12.992 -6.867 1 83.5 309 ARG A N 1
ATOM 2391 C CA . ARG A 1 309 ? 16.453 -11.547 -6.699 1 83.5 309 ARG A CA 1
ATOM 2392 C C . ARG A 1 309 ? 16.25 -11.141 -5.242 1 83.5 309 ARG A C 1
ATOM 2394 O O . ARG A 1 309 ? 15.258 -11.523 -4.621 1 83.5 309 ARG A O 1
ATOM 2401 N N . ASP A 1 310 ? 17.156 -10.391 -4.742 1 77.69 310 ASP A N 1
ATOM 2402 C CA . ASP A 1 310 ? 17.047 -9.719 -3.449 1 77.69 310 ASP A CA 1
ATOM 2403 C C . ASP A 1 310 ? 17.266 -8.219 -3.596 1 77.69 310 ASP A C 1
ATOM 2405 O O . ASP A 1 310 ? 18.391 -7.75 -3.721 1 77.69 310 ASP A O 1
ATOM 2409 N N . TYR A 1 311 ? 16.188 -7.602 -3.645 1 73.62 311 TYR A N 1
ATOM 2410 C CA . TYR A 1 311 ? 16.188 -6.16 -3.857 1 73.62 311 TYR A CA 1
ATOM 2411 C C . TYR A 1 311 ? 16.875 -5.809 -5.176 1 73.62 311 TYR A C 1
ATOM 2413 O O . TYR A 1 311 ? 16.406 -6.211 -6.246 1 73.62 311 TYR A O 1
ATOM 2421 N N . ASN A 1 312 ? 18.125 -5.219 -5.062 1 78.5 312 ASN A N 1
ATOM 2422 C CA . ASN A 1 312 ? 18.797 -4.754 -6.273 1 78.5 312 ASN A CA 1
ATOM 2423 C C . ASN A 1 312 ? 19.922 -5.695 -6.691 1 78.5 312 ASN A C 1
ATOM 2425 O O . ASN A 1 312 ? 20.812 -5.309 -7.457 1 78.5 312 ASN A O 1
ATOM 2429 N N . VAL A 1 313 ? 19.797 -6.879 -6.168 1 83.25 313 VAL A N 1
ATOM 2430 C CA . VAL A 1 313 ? 20.812 -7.848 -6.555 1 83.25 313 VAL A CA 1
ATOM 2431 C C . VAL A 1 313 ? 20.156 -9.102 -7.117 1 83.25 313 VAL A C 1
ATOM 2433 O O . VAL A 1 313 ? 19.203 -9.617 -6.535 1 83.25 313 VAL A O 1
ATOM 2436 N N . LEU A 1 314 ? 20.672 -9.5 -8.219 1 86.88 314 LEU A N 1
ATOM 2437 C CA . LEU A 1 314 ? 20.266 -10.75 -8.836 1 86.88 314 LEU A CA 1
ATOM 2438 C C . LEU A 1 314 ? 21.359 -11.805 -8.719 1 86.88 314 LEU A C 1
ATOM 2440 O O . LEU A 1 314 ? 22.5 -11.586 -9.141 1 86.88 314 LEU A O 1
ATOM 2444 N N . PHE A 1 315 ? 20.938 -12.844 -8.148 1 85.25 315 PHE A N 1
ATOM 2445 C CA . PHE A 1 315 ? 21.828 -14 -8.07 1 85.25 315 PHE A CA 1
ATOM 2446 C C . PHE A 1 315 ? 21.453 -15.039 -9.117 1 85.25 315 PHE A C 1
ATOM 2448 O O . PHE A 1 315 ? 20.297 -15.406 -9.242 1 85.25 315 PHE A O 1
ATOM 2455 N N . LYS A 1 316 ? 22.469 -15.5 -9.828 1 84.31 316 LYS A N 1
ATOM 2456 C CA . LYS A 1 316 ? 22.281 -16.562 -10.805 1 84.31 316 LYS A CA 1
ATOM 2457 C C . LYS A 1 316 ? 23.125 -17.781 -10.477 1 84.31 316 LYS A C 1
ATOM 2459 O O . LYS A 1 316 ? 24.344 -17.656 -10.273 1 84.31 316 LYS A O 1
ATOM 2464 N N . HIS A 1 317 ? 22.422 -18.828 -10.406 1 82.44 317 HIS A N 1
ATOM 2465 C CA . HIS A 1 317 ? 23.094 -20.094 -10.141 1 82.44 317 HIS A CA 1
ATOM 2466 C C . HIS A 1 317 ? 22.859 -21.094 -11.258 1 82.44 317 HIS A C 1
ATOM 2468 O O . HIS A 1 317 ? 21.719 -21.469 -11.531 1 82.44 317 HIS A O 1
ATOM 2474 N N . GLY A 1 318 ? 23.969 -21.5 -11.891 1 77.94 318 GLY A N 1
ATOM 2475 C CA . GLY A 1 318 ? 23.828 -22.609 -12.82 1 77.94 318 GLY A CA 1
ATOM 2476 C C . GLY A 1 318 ? 23.516 -23.922 -12.133 1 77.94 318 GLY A C 1
ATOM 2477 O O . GLY A 1 318 ? 24.141 -24.281 -11.141 1 77.94 318 GLY A O 1
ATOM 2478 N N . THR A 1 319 ? 22.484 -24.562 -12.539 1 76.69 319 THR A N 1
ATOM 2479 C CA . THR A 1 319 ? 22.062 -25.797 -11.867 1 76.69 319 THR A CA 1
ATOM 2480 C C . THR A 1 319 ? 22.453 -27.016 -12.68 1 76.69 319 THR A C 1
ATOM 2482 O O . THR A 1 319 ? 22.281 -28.156 -12.227 1 76.69 319 THR A O 1
ATOM 2485 N N . ARG A 1 320 ? 23.047 -26.75 -13.82 1 71.44 320 ARG A N 1
ATOM 2486 C CA . ARG A 1 320 ? 23.438 -27.875 -14.656 1 71.44 320 ARG A CA 1
ATOM 2487 C C . ARG A 1 320 ? 24.484 -28.734 -13.945 1 71.44 320 ARG A C 1
ATOM 2489 O O . ARG A 1 320 ? 25.484 -28.219 -13.445 1 71.44 320 ARG A O 1
ATOM 2496 N N . GLY A 1 321 ? 24.266 -29.969 -13.984 1 64.25 321 GLY A N 1
ATOM 2497 C CA . GLY A 1 321 ? 25.219 -30.938 -13.445 1 64.25 321 GLY A CA 1
ATOM 2498 C C . GLY A 1 321 ? 25.234 -30.969 -11.93 1 64.25 321 GLY A C 1
ATOM 2499 O O . GLY A 1 321 ? 25.969 -31.75 -11.328 1 64.25 321 GLY A O 1
ATOM 2500 N N . ARG A 1 322 ? 24.609 -29.984 -11.375 1 62.59 322 ARG A N 1
ATOM 2501 C CA . ARG A 1 322 ? 24.594 -29.984 -9.914 1 62.59 322 ARG A CA 1
ATOM 2502 C C . ARG A 1 322 ? 23.594 -31 -9.367 1 62.59 322 ARG A C 1
ATOM 2504 O O . ARG A 1 322 ? 22.484 -31.125 -9.898 1 62.59 322 ARG A O 1
ATOM 2511 N N . SER A 1 323 ? 24.203 -32.094 -8.773 1 57.91 323 SER A N 1
ATOM 2512 C CA . SER A 1 323 ? 23.328 -33.094 -8.164 1 57.91 323 SER A CA 1
ATOM 2513 C C . SER A 1 323 ? 22.469 -32.469 -7.062 1 57.91 323 SER A C 1
ATOM 2515 O O . SER A 1 323 ? 22.969 -31.688 -6.25 1 57.91 323 SER A O 1
ATOM 2517 N N . PRO A 1 324 ? 21.188 -32.531 -7.223 1 55.25 324 PRO A N 1
ATOM 2518 C CA . PRO A 1 324 ? 20.25 -32.094 -6.191 1 55.25 324 PRO A CA 1
ATOM 2519 C C . PRO A 1 324 ? 20.609 -32.625 -4.801 1 55.25 324 PRO A C 1
ATOM 2521 O O . PRO A 1 324 ? 19.953 -32.25 -3.816 1 55.25 324 PRO A O 1
ATOM 2524 N N . GLU A 1 325 ? 21.391 -33.625 -4.688 1 51.25 325 GLU A N 1
ATOM 2525 C CA . GLU A 1 325 ? 21.484 -34.281 -3.379 1 51.25 325 GLU A CA 1
ATOM 2526 C C . GLU A 1 325 ? 22.078 -33.312 -2.336 1 51.25 325 GLU A C 1
ATOM 2528 O O . GLU A 1 325 ? 23.266 -33.031 -2.367 1 51.25 325 GLU A O 1
ATOM 2533 N N . PRO A 1 326 ? 21.281 -32.469 -1.915 1 51.59 326 PRO A N 1
ATOM 2534 C CA . PRO A 1 326 ? 21.797 -31.625 -0.83 1 51.59 326 PRO A CA 1
ATOM 2535 C C . PRO A 1 326 ? 22.094 -32.406 0.439 1 51.59 326 PRO A C 1
ATOM 2537 O O . PRO A 1 326 ? 21.297 -33.25 0.851 1 51.59 326 PRO A O 1
ATOM 2540 N N . SER A 1 327 ? 23.234 -32.875 0.606 1 49.75 327 SER A N 1
ATOM 2541 C CA . SER A 1 327 ? 23.422 -33.094 2.039 1 49.75 327 SER A CA 1
ATOM 2542 C C . SER A 1 327 ? 23.125 -31.797 2.816 1 49.75 327 SER A C 1
ATOM 2544 O O . SER A 1 327 ? 23.562 -30.719 2.434 1 49.75 327 SER A O 1
ATOM 2546 N N . PRO A 1 328 ? 22.016 -31.844 3.568 1 52 328 PRO A N 1
ATOM 2547 C CA . PRO A 1 328 ? 21.719 -30.656 4.375 1 52 328 PRO A CA 1
ATOM 2548 C C . PRO A 1 328 ? 22.953 -29.844 4.703 1 52 328 PRO A C 1
ATOM 2550 O O . PRO A 1 328 ? 22.875 -28.625 4.887 1 52 328 PRO A O 1
ATOM 2553 N N . ASP A 1 329 ? 24 -30.672 4.746 1 51.41 329 ASP A N 1
ATOM 2554 C CA . ASP A 1 329 ? 25.281 -30.094 5.129 1 51.41 329 ASP A CA 1
ATOM 2555 C C . ASP A 1 329 ? 26.062 -29.625 3.898 1 51.41 329 ASP A C 1
ATOM 2557 O O . ASP A 1 329 ? 27.094 -28.953 4.023 1 51.41 329 ASP A O 1
ATOM 2561 N N . ALA A 1 330 ? 25.625 -30.078 2.777 1 51.91 330 ALA A N 1
ATOM 2562 C CA . ALA A 1 330 ? 26.438 -29.75 1.61 1 51.91 330 ALA A CA 1
ATOM 2563 C C . ALA A 1 330 ? 26.062 -28.391 1.042 1 51.91 330 ALA A C 1
ATOM 2565 O O . ALA A 1 330 ? 24.922 -28.172 0.622 1 51.91 330 ALA A O 1
ATOM 2566 N N . ASP A 1 331 ? 26.625 -27.359 1.413 1 56.53 331 ASP A N 1
ATOM 2567 C CA . ASP A 1 331 ? 26.516 -25.984 0.924 1 56.53 331 ASP A CA 1
ATOM 2568 C C . ASP A 1 331 ? 27.031 -25.875 -0.513 1 56.53 331 ASP A C 1
ATOM 2570 O O . ASP A 1 331 ? 28.156 -26.281 -0.812 1 56.53 331 ASP A O 1
ATOM 2574 N N . CYS A 1 332 ? 25.969 -25.984 -1.517 1 59.31 332 CYS A N 1
ATOM 2575 C CA . CYS A 1 332 ? 26.484 -25.625 -2.834 1 59.31 332 CYS A CA 1
ATOM 2576 C C . CYS A 1 332 ? 27.281 -24.328 -2.783 1 59.31 332 CYS A C 1
ATOM 2578 O O . CYS A 1 332 ? 27 -23.453 -1.95 1 59.31 332 CYS A O 1
ATOM 2580 N N . PRO A 1 333 ? 28.281 -24.344 -3.59 1 61.19 333 PRO A N 1
ATOM 2581 C CA . PRO A 1 333 ? 29.078 -23.109 -3.645 1 61.19 333 PRO A CA 1
ATOM 2582 C C . PRO A 1 333 ? 28.203 -21.859 -3.713 1 61.19 333 PRO A C 1
ATOM 2584 O O . PRO A 1 333 ? 27 -21.953 -3.98 1 61.19 333 PRO A O 1
ATOM 2587 N N . GLN A 1 334 ? 28.984 -20.75 -3.477 1 65.19 334 GLN A N 1
ATOM 2588 C CA . GLN A 1 334 ? 28.516 -19.375 -3.518 1 65.19 334 GLN A CA 1
ATOM 2589 C C . GLN A 1 334 ? 27.891 -19.047 -4.867 1 65.19 334 GLN A C 1
ATOM 2591 O O . GLN A 1 334 ? 28.125 -19.734 -5.855 1 65.19 334 GLN A O 1
ATOM 2596 N N . CYS A 1 335 ? 27.062 -18.219 -4.922 1 67.5 335 CYS A N 1
ATOM 2597 C CA . CYS A 1 335 ? 26.422 -17.703 -6.129 1 67.5 335 CYS A CA 1
ATOM 2598 C C . CYS A 1 335 ? 27.438 -17.625 -7.273 1 67.5 335 CYS A C 1
ATOM 2600 O O . CYS A 1 335 ? 28.594 -17.25 -7.066 1 67.5 335 CYS A O 1
ATOM 2602 N N . ASP A 1 336 ? 26.984 -18.156 -8.484 1 78.56 336 ASP A N 1
ATOM 2603 C CA . ASP A 1 336 ? 27.828 -18.109 -9.672 1 78.56 336 ASP A CA 1
ATOM 2604 C C . ASP A 1 336 ? 28.016 -16.688 -10.172 1 78.56 336 ASP A C 1
ATOM 2606 O O . ASP A 1 336 ? 29.125 -16.281 -10.547 1 78.56 336 ASP A O 1
ATOM 2610 N N . ARG A 1 337 ? 26.953 -16.047 -10.164 1 85.12 337 ARG A N 1
ATOM 2611 C CA . ARG A 1 337 ? 26.969 -14.664 -10.641 1 85.12 337 ARG A CA 1
ATOM 2612 C C . ARG A 1 337 ? 26.078 -13.773 -9.766 1 85.12 337 ARG A C 1
ATOM 2614 O O . ARG A 1 337 ? 24.969 -14.156 -9.422 1 85.12 337 ARG A O 1
ATOM 2621 N N . GLN A 1 338 ? 26.641 -12.711 -9.453 1 85.69 338 GLN A N 1
ATOM 2622 C CA . GLN A 1 338 ? 25.922 -11.648 -8.766 1 85.69 338 GLN A CA 1
ATOM 2623 C C . GLN A 1 338 ? 25.875 -10.375 -9.602 1 85.69 338 GLN A C 1
ATOM 2625 O O . GLN A 1 338 ? 26.906 -9.859 -10.016 1 85.69 338 GLN A O 1
ATOM 2630 N N . ILE A 1 339 ? 24.688 -9.977 -9.883 1 87.62 339 ILE A N 1
ATOM 2631 C CA . ILE A 1 339 ? 24.5 -8.828 -10.75 1 87.62 339 ILE A CA 1
ATOM 2632 C C . ILE A 1 339 ? 23.781 -7.715 -9.992 1 87.62 339 ILE A C 1
ATOM 2634 O O . ILE A 1 339 ? 22.703 -7.93 -9.445 1 87.62 339 ILE A O 1
ATOM 2638 N N . LYS A 1 340 ? 24.375 -6.594 -10 1 86.81 340 LYS A N 1
ATOM 2639 C CA . LYS A 1 340 ? 23.688 -5.43 -9.445 1 86.81 340 LYS A CA 1
ATOM 2640 C C . LYS A 1 340 ? 22.656 -4.887 -10.422 1 86.81 340 LYS A C 1
ATOM 2642 O O . LYS A 1 340 ? 22.984 -4.602 -11.578 1 86.81 340 LYS A O 1
ATOM 2647 N N . LEU A 1 341 ? 21.484 -4.848 -9.953 1 87.62 341 LEU A N 1
ATOM 2648 C CA . LEU A 1 341 ? 20.391 -4.355 -10.781 1 87.62 341 LEU A CA 1
ATOM 2649 C C . LEU A 1 341 ? 20.297 -2.834 -10.711 1 87.62 341 LEU A C 1
ATOM 2651 O O . LEU A 1 341 ? 20.641 -2.232 -9.695 1 87.62 341 LEU A O 1
ATOM 2655 N N . PRO A 1 342 ? 19.828 -2.305 -11.836 1 86.31 342 PRO A N 1
ATOM 2656 C CA . PRO A 1 342 ? 19.672 -0.849 -11.82 1 86.31 342 PRO A CA 1
ATOM 2657 C C . PRO A 1 342 ? 18.625 -0.381 -10.812 1 86.31 342 PRO A C 1
ATOM 2659 O O . PRO A 1 342 ? 17.703 -1.128 -10.484 1 86.31 342 PRO A O 1
ATOM 2662 N N . GLN A 1 343 ? 18.812 0.834 -10.445 1 78.44 343 GLN A N 1
ATOM 2663 C CA . GLN A 1 343 ? 17.844 1.422 -9.531 1 78.44 343 GLN A CA 1
ATOM 2664 C C . GLN A 1 343 ? 16.5 1.654 -10.227 1 78.44 343 GLN A C 1
ATOM 2666 O O . GLN A 1 343 ? 16.453 2.23 -11.32 1 78.44 343 GLN A O 1
ATOM 2671 N N . MET A 1 344 ? 15.508 1.147 -9.594 1 79.69 344 MET A N 1
ATOM 2672 C CA . MET A 1 344 ? 14.164 1.283 -10.148 1 79.69 344 MET A CA 1
ATOM 2673 C C . MET A 1 344 ? 13.656 2.713 -10.008 1 79.69 344 MET A C 1
ATOM 2675 O O . MET A 1 344 ? 13.648 3.266 -8.906 1 79.69 344 MET A O 1
ATOM 2679 N N . PRO A 1 345 ? 13.234 3.238 -11.164 1 75.75 345 PRO A N 1
ATOM 2680 C CA . PRO A 1 345 ? 12.617 4.562 -11.039 1 75.75 345 PRO A CA 1
ATOM 2681 C C . PRO A 1 345 ? 11.328 4.539 -10.227 1 75.75 345 PRO A C 1
ATOM 2683 O O . PRO A 1 345 ? 10.695 3.484 -10.094 1 75.75 345 PRO A O 1
ATOM 2686 N N . SER A 1 346 ? 10.867 5.656 -9.734 1 69.31 346 SER A N 1
ATOM 2687 C CA . SER A 1 346 ? 9.703 5.762 -8.859 1 69.31 346 SER A CA 1
ATOM 2688 C C . SER A 1 346 ? 8.422 5.418 -9.609 1 69.31 346 SER A C 1
ATOM 2690 O O . SER A 1 346 ? 7.418 5.035 -9 1 69.31 346 SER A O 1
ATOM 2692 N N . ASN A 1 347 ? 8.477 5.645 -10.883 1 73.38 347 ASN A N 1
ATOM 2693 C CA . ASN A 1 347 ? 7.258 5.434 -11.664 1 73.38 347 ASN A CA 1
ATOM 2694 C C . ASN A 1 347 ? 7.234 4.047 -12.297 1 73.38 347 ASN A C 1
ATOM 2696 O O . ASN A 1 347 ? 6.465 3.797 -13.227 1 73.38 347 ASN A O 1
ATOM 2700 N N . CYS A 1 348 ? 8.18 3.246 -11.758 1 77.94 348 CYS A N 1
ATOM 2701 C CA . CYS A 1 348 ? 8.258 1.91 -12.336 1 77.94 348 CYS A CA 1
ATOM 2702 C C . CYS A 1 348 ? 8.312 0.847 -11.242 1 77.94 348 CYS A C 1
ATOM 2704 O O . CYS A 1 348 ? 8.922 1.059 -10.195 1 77.94 348 CYS A O 1
ATOM 2706 N N . GLN A 1 349 ? 7.516 -0.171 -11.484 1 81.44 349 GLN A N 1
ATOM 2707 C CA . GLN A 1 349 ? 7.609 -1.391 -10.688 1 81.44 349 GLN A CA 1
ATOM 2708 C C . GLN A 1 349 ? 7.738 -2.621 -11.586 1 81.44 349 GLN A C 1
ATOM 2710 O O . GLN A 1 349 ? 7.242 -2.631 -12.711 1 81.44 349 GLN A O 1
ATOM 2715 N N . TRP A 1 350 ? 8.555 -3.547 -11.062 1 87.38 350 TRP A N 1
ATOM 2716 C CA . TRP A 1 350 ? 8.68 -4.742 -11.883 1 87.38 350 TRP A CA 1
ATOM 2717 C C . TRP A 1 350 ? 8.875 -5.984 -11.016 1 87.38 350 TRP A C 1
ATOM 2719 O O . TRP A 1 350 ? 9.258 -5.883 -9.852 1 87.38 350 TRP A O 1
ATOM 2729 N N . ASN A 1 351 ? 8.5 -7.098 -11.555 1 86.38 351 ASN A N 1
ATOM 2730 C CA . ASN A 1 351 ? 8.758 -8.406 -10.961 1 86.38 351 ASN A CA 1
ATOM 2731 C C . ASN A 1 351 ? 8.836 -9.5 -12.016 1 86.38 351 ASN A C 1
ATOM 2733 O O . ASN A 1 351 ? 8.406 -9.305 -13.156 1 86.38 351 ASN A O 1
ATOM 2737 N N . ILE A 1 352 ? 9.453 -10.586 -11.625 1 87.44 352 ILE A N 1
ATOM 2738 C CA . ILE A 1 352 ? 9.508 -11.75 -12.5 1 87.44 352 ILE A CA 1
ATOM 2739 C C . ILE A 1 352 ? 8.633 -12.867 -11.93 1 87.44 352 ILE A C 1
ATOM 2741 O O . ILE A 1 352 ? 8.703 -13.172 -10.742 1 87.44 352 ILE A O 1
ATOM 2745 N N . PHE A 1 353 ? 7.875 -13.383 -12.781 1 86 353 PHE A N 1
ATOM 2746 C CA . PHE A 1 353 ? 6.957 -14.453 -12.398 1 86 353 PHE A CA 1
ATOM 2747 C C . PHE A 1 353 ? 7.305 -15.75 -13.117 1 86 353 PHE A C 1
ATOM 2749 O O . PHE A 1 353 ? 7.492 -15.766 -14.336 1 86 353 PHE A O 1
ATOM 2756 N N . ALA A 1 354 ? 7.352 -16.781 -12.312 1 83.31 354 ALA A N 1
ATOM 2757 C CA . ALA A 1 354 ? 7.645 -18.094 -12.875 1 83.31 354 ALA A CA 1
ATOM 2758 C C . ALA A 1 354 ? 6.363 -18.844 -13.219 1 83.31 354 ALA A C 1
ATOM 2760 O O . ALA A 1 354 ? 5.273 -18.453 -12.781 1 83.31 354 ALA A O 1
ATOM 2761 N N . GLY A 1 355 ? 6.5 -19.844 -14.055 1 80.06 355 GLY A N 1
ATOM 2762 C CA . GLY A 1 355 ? 5.383 -20.719 -14.359 1 80.06 355 GLY A CA 1
ATOM 2763 C C . GLY A 1 355 ? 4.52 -20.219 -15.5 1 80.06 355 GLY A C 1
ATOM 2764 O O . GLY A 1 355 ? 3.414 -20.719 -15.719 1 80.06 355 GLY A O 1
ATOM 2765 N N . TYR A 1 356 ? 5.07 -19.281 -16.234 1 87.75 356 TYR A N 1
ATOM 2766 C CA . TYR A 1 356 ? 4.32 -18.734 -17.359 1 87.75 356 TYR A CA 1
ATOM 2767 C C . TYR A 1 356 ? 4.406 -19.656 -18.562 1 87.75 356 TYR A C 1
ATOM 2769 O O . TYR A 1 356 ? 5.496 -20.094 -18.953 1 87.75 356 TYR A O 1
ATOM 2777 N N . ARG A 1 357 ? 3.299 -19.953 -19.078 1 87.19 357 ARG A N 1
ATOM 2778 C CA . ARG A 1 357 ? 3.184 -20.75 -20.297 1 87.19 357 ARG A CA 1
ATOM 2779 C C . ARG A 1 357 ? 2.381 -20.016 -21.359 1 87.19 357 ARG A C 1
ATOM 2781 O O . ARG A 1 357 ? 1.151 -19.969 -21.297 1 87.19 357 ARG A O 1
ATOM 2788 N N . PRO A 1 358 ? 3.156 -19.516 -22.312 1 87.62 358 PRO A N 1
ATOM 2789 C CA . PRO A 1 358 ? 2.451 -18.734 -23.344 1 87.62 358 PRO A CA 1
ATOM 2790 C C . PRO A 1 358 ? 1.27 -19.5 -23.938 1 87.62 358 PRO A C 1
ATOM 2792 O O . PRO A 1 358 ? 1.347 -20.703 -24.141 1 87.62 358 PRO A O 1
ATOM 2795 N N . SER A 1 359 ? 0.198 -18.766 -24.125 1 90.12 359 SER A N 1
ATOM 2796 C CA . SER A 1 359 ? -1.027 -19.328 -24.688 1 90.12 359 SER A CA 1
ATOM 2797 C C . SER A 1 359 ? -1.754 -18.312 -25.547 1 90.12 359 SER A C 1
ATOM 2799 O O . SER A 1 359 ? -1.587 -17.109 -25.375 1 90.12 359 SER A O 1
ATOM 2801 N N . LEU A 1 360 ? -2.52 -18.828 -26.5 1 92.38 360 LEU A N 1
ATOM 2802 C CA . LEU A 1 360 ? -3.316 -17.953 -27.359 1 92.38 360 LEU A CA 1
ATOM 2803 C C . LEU A 1 360 ? -4.758 -17.891 -26.859 1 92.38 360 LEU A C 1
ATOM 2805 O O . LEU A 1 360 ? -5.625 -17.344 -27.547 1 92.38 360 LEU A O 1
ATOM 2809 N N . LEU A 1 361 ? -4.938 -18.438 -25.703 1 92.31 361 LEU A N 1
ATOM 2810 C CA . LEU A 1 361 ? -6.285 -18.422 -25.141 1 92.31 361 LEU A CA 1
ATOM 2811 C C . LEU A 1 361 ? -6.762 -16.984 -24.906 1 92.31 361 LEU A C 1
ATOM 2813 O O . LEU A 1 361 ? -6.082 -16.203 -24.25 1 92.31 361 LEU A O 1
ATOM 2817 N N . SER A 1 362 ? -7.91 -16.719 -25.375 1 93.19 362 SER A N 1
ATOM 2818 C CA . SER A 1 362 ? -8.508 -15.398 -25.156 1 93.19 362 SER A CA 1
ATOM 2819 C C . SER A 1 362 ? -9.188 -15.32 -23.797 1 93.19 362 SER A C 1
ATOM 2821 O O . SER A 1 362 ? -10.086 -16.109 -23.5 1 93.19 362 SER A O 1
ATOM 2823 N N . PRO A 1 363 ? -8.766 -14.359 -22.984 1 93.06 363 PRO A N 1
ATOM 2824 C CA . PRO A 1 363 ? -9.477 -14.18 -21.719 1 93.06 363 PRO A CA 1
ATOM 2825 C C . PRO A 1 363 ? -10.977 -13.93 -21.906 1 93.06 363 PRO A C 1
ATOM 2827 O O . PRO A 1 363 ? -11.766 -14.141 -20.984 1 93.06 363 PRO A O 1
ATOM 2830 N N . LEU A 1 364 ? -11.398 -13.477 -23.062 1 91.88 364 LEU A N 1
ATOM 2831 C CA . LEU A 1 364 ? -12.789 -13.125 -23.344 1 91.88 364 LEU A CA 1
ATOM 2832 C C . LEU A 1 364 ? -13.656 -14.375 -23.453 1 91.88 364 LEU A C 1
ATOM 2834 O O . LEU A 1 364 ? -14.883 -14.289 -23.422 1 91.88 364 LEU A O 1
ATOM 2838 N N . THR A 1 365 ? -13.039 -15.484 -23.594 1 91.06 365 THR A N 1
ATOM 2839 C CA . THR A 1 365 ? -13.781 -16.734 -23.562 1 91.06 365 THR A CA 1
ATOM 2840 C C . THR A 1 365 ? -14.156 -17.094 -22.125 1 91.06 365 THR A C 1
ATOM 2842 O O . THR A 1 365 ? -15.016 -17.953 -21.906 1 91.06 365 THR A O 1
ATOM 2845 N N . LEU A 1 366 ? -13.531 -16.422 -21.156 1 91.62 366 LEU A N 1
ATOM 2846 C CA . LEU A 1 366 ? -13.734 -16.75 -19.75 1 91.62 366 LEU A CA 1
ATOM 2847 C C . LEU A 1 366 ? -14.664 -15.75 -19.094 1 91.62 366 LEU A C 1
ATOM 2849 O O . LEU A 1 366 ? -15.43 -16.094 -18.188 1 91.62 366 LEU A O 1
ATOM 2853 N N . ALA A 1 367 ? -14.562 -14.508 -19.453 1 91 367 ALA A N 1
ATOM 2854 C CA . ALA A 1 367 ? -15.305 -13.406 -18.859 1 91 367 ALA A CA 1
ATOM 2855 C C . ALA A 1 367 ? -15.5 -12.258 -19.844 1 91 367 ALA A C 1
ATOM 2857 O O . ALA A 1 367 ? -14.828 -12.211 -20.875 1 91 367 ALA A O 1
ATOM 2858 N N . PRO A 1 368 ? -16.422 -11.352 -19.5 1 87.81 368 PRO A N 1
ATOM 2859 C CA . PRO A 1 368 ? -16.656 -10.227 -20.422 1 87.81 368 PRO A CA 1
ATOM 2860 C C . PRO A 1 368 ? -15.492 -9.234 -20.438 1 87.81 368 PRO A C 1
ATOM 2862 O O . PRO A 1 368 ? -14.641 -9.25 -19.531 1 87.81 368 PRO A O 1
ATOM 2865 N N . PRO A 1 369 ? -15.523 -8.367 -21.453 1 85.38 369 PRO A N 1
ATOM 2866 C CA . PRO A 1 369 ? -14.445 -7.379 -21.547 1 85.38 369 PRO A CA 1
ATOM 2867 C C . PRO A 1 369 ? -14.453 -6.383 -20.391 1 85.38 369 PRO A C 1
ATOM 2869 O O . PRO A 1 369 ? -15.523 -6.055 -19.859 1 85.38 369 PRO A O 1
ATOM 2872 N N . ALA A 1 370 ? -13.312 -5.863 -20.031 1 75.19 370 ALA A N 1
ATOM 2873 C CA . ALA A 1 370 ? -13.148 -4.91 -18.938 1 75.19 370 ALA A CA 1
ATOM 2874 C C . ALA A 1 370 ? -13.922 -3.621 -19.203 1 75.19 370 ALA A C 1
ATOM 2876 O O . ALA A 1 370 ? -14.312 -2.916 -18.281 1 75.19 370 ALA A O 1
ATOM 2877 N N . SER A 1 371 ? -14.047 -3.234 -20.375 1 67.75 371 SER A N 1
ATOM 2878 C CA . SER A 1 371 ? -14.719 -2.002 -20.766 1 67.75 371 SER A CA 1
ATOM 2879 C C . SER A 1 371 ? -16.172 -1.982 -20.297 1 67.75 371 SER A C 1
ATOM 2881 O O . SER A 1 371 ? -16.797 -0.921 -20.234 1 67.75 371 SER A O 1
ATOM 2883 N N . CYS A 1 372 ? -16.641 -3.133 -19.922 1 62.19 372 CYS A N 1
ATOM 2884 C CA . CYS A 1 372 ? -18.031 -3.223 -19.469 1 62.19 372 CYS A CA 1
ATOM 2885 C C . CYS A 1 372 ? -18.156 -2.779 -18.016 1 62.19 372 CYS A C 1
ATOM 2887 O O . CYS A 1 372 ? -19.266 -2.732 -17.469 1 62.19 372 CYS A O 1
ATOM 2889 N N . TRP A 1 373 ? -17.141 -2.467 -17.547 1 62.47 373 TRP A N 1
ATOM 2890 C CA . TRP A 1 373 ? -17.172 -2.061 -16.141 1 62.47 373 TRP A CA 1
ATOM 2891 C C . TRP A 1 373 ? -17.75 -0.663 -15.992 1 62.47 373 TRP A C 1
ATOM 2893 O O . TRP A 1 373 ? -17.281 0.291 -16.609 1 62.47 373 TRP A O 1
ATOM 2903 N N . ASP A 1 374 ? -18.969 -0.686 -15.328 1 66.56 374 ASP A N 1
ATOM 2904 C CA . ASP A 1 374 ? -19.625 0.586 -15.047 1 66.56 374 ASP A CA 1
ATOM 2905 C C . ASP A 1 374 ? -19.172 1.157 -13.711 1 66.56 374 ASP A C 1
ATOM 2907 O O . ASP A 1 374 ? -19.969 1.306 -12.781 1 66.56 374 ASP A O 1
ATOM 2911 N N . GLY A 1 375 ? -18.016 1.374 -13.617 1 68.31 375 GLY A N 1
ATOM 2912 C CA . GLY A 1 375 ? -17.469 1.945 -12.398 1 68.31 375 GLY A CA 1
ATOM 2913 C C . GLY A 1 375 ? -17.922 3.373 -12.156 1 68.31 375 GLY A C 1
ATOM 2914 O O . GLY A 1 375 ? -18.031 3.809 -11.008 1 68.31 375 GLY A O 1
ATOM 2915 N N . ASP A 1 376 ? -18.5 3.977 -13.156 1 75.38 376 ASP A N 1
ATOM 2916 C CA . ASP A 1 376 ? -18.859 5.391 -13.062 1 75.38 376 ASP A CA 1
ATOM 2917 C C . ASP A 1 376 ? -20.156 5.586 -12.305 1 75.38 376 ASP A C 1
ATOM 2919 O O . ASP A 1 376 ? -20.281 6.492 -11.469 1 75.38 376 ASP A O 1
ATOM 2923 N N . GLU A 1 377 ? -21.062 4.723 -12.602 1 78.06 377 GLU A N 1
ATOM 2924 C CA . GLU A 1 377 ? -22.344 4.871 -11.922 1 78.06 377 GLU A CA 1
ATOM 2925 C C . GLU A 1 377 ? -22.219 4.621 -10.422 1 78.06 377 GLU A C 1
ATOM 2927 O O . GLU A 1 377 ? -22.781 5.359 -9.617 1 78.06 377 GLU A O 1
ATOM 2932 N N . GLU A 1 378 ? -21.578 3.6 -10.125 1 79.31 378 GLU A N 1
ATOM 2933 C CA . GLU A 1 378 ? -21.359 3.277 -8.711 1 79.31 378 GLU A CA 1
ATOM 2934 C C . GLU A 1 378 ? -20.641 4.41 -7.992 1 79.31 378 GLU A C 1
ATOM 2936 O O . GLU A 1 378 ? -20.984 4.754 -6.859 1 79.31 378 GLU A O 1
ATOM 2941 N N . ARG A 1 379 ? -19.828 4.961 -8.633 1 82.94 379 ARG A N 1
ATOM 2942 C CA . ARG A 1 379 ? -19.062 6.066 -8.078 1 82.94 379 ARG A CA 1
ATOM 2943 C C . ARG A 1 379 ? -19.953 7.285 -7.84 1 82.94 379 ARG A C 1
ATOM 2945 O O . ARG A 1 379 ? -19.859 7.93 -6.793 1 82.94 379 ARG A O 1
ATOM 2952 N N . GLN A 1 380 ? -20.719 7.602 -8.852 1 85.06 380 GLN A N 1
ATOM 2953 C CA . GLN A 1 380 ? -21.594 8.773 -8.742 1 85.06 380 GLN A CA 1
ATOM 2954 C C . GLN A 1 380 ? -22.594 8.609 -7.602 1 85.06 380 GLN A C 1
ATOM 2956 O O . GLN A 1 380 ? -22.844 9.547 -6.848 1 85.06 380 GLN A O 1
ATOM 2961 N N . LYS A 1 381 ? -23.078 7.367 -7.57 1 87.75 381 LYS A N 1
ATOM 2962 C CA . LYS A 1 381 ? -24.016 7.09 -6.488 1 87.75 381 LYS A CA 1
ATOM 2963 C C . LYS A 1 381 ? -23.344 7.23 -5.125 1 87.75 381 LYS A C 1
ATOM 2965 O O . LYS A 1 381 ? -23.922 7.793 -4.195 1 87.75 381 LYS A O 1
ATOM 2970 N N . PHE A 1 382 ? -22.219 6.781 -5.035 1 87.5 382 PHE A N 1
ATOM 2971 C CA . PHE A 1 382 ? -21.453 6.879 -3.795 1 87.5 382 PHE A CA 1
ATOM 2972 C C . PHE A 1 382 ? -21.172 8.336 -3.449 1 87.5 382 PHE A C 1
ATOM 2974 O O . PHE A 1 382 ? -21.391 8.766 -2.312 1 87.5 382 PHE A O 1
ATOM 2981 N N . GLU A 1 383 ? -20.672 9.023 -4.441 1 88.94 383 GLU A N 1
ATOM 2982 C CA . GLU A 1 383 ? -20.359 10.43 -4.219 1 88.94 383 GLU A CA 1
ATOM 2983 C C . GLU A 1 383 ? -21.578 11.203 -3.715 1 88.94 383 GLU A C 1
ATOM 2985 O O . GLU A 1 383 ? -21.484 11.969 -2.752 1 88.94 383 GLU A O 1
ATOM 2990 N N . HIS A 1 384 ? -22.672 10.977 -4.32 1 91.06 384 HIS A N 1
ATOM 2991 C CA . HIS A 1 384 ? -23.906 11.641 -3.916 1 91.06 384 HIS A CA 1
ATOM 2992 C C . HIS A 1 384 ? -24.297 11.281 -2.484 1 91.06 384 HIS A C 1
ATOM 2994 O O . HIS A 1 384 ? -24.609 12.164 -1.678 1 91.06 384 HIS A O 1
ATOM 3000 N N . ALA A 1 385 ? -24.188 9.992 -2.17 1 92 385 ALA A N 1
ATOM 3001 C CA . ALA A 1 385 ? -24.531 9.523 -0.829 1 92 385 ALA A CA 1
ATOM 3002 C C . ALA A 1 385 ? -23.578 10.102 0.214 1 92 385 ALA A C 1
ATOM 3004 O O . ALA A 1 385 ? -24 10.461 1.315 1 92 385 ALA A O 1
ATOM 3005 N N . LEU A 1 386 ? -22.344 10.117 -0.121 1 91.19 386 LEU A N 1
ATOM 3006 C CA . LEU A 1 386 ? -21.328 10.641 0.79 1 91.19 386 LEU A CA 1
ATOM 3007 C C . LEU A 1 386 ? -21.578 12.117 1.077 1 91.19 386 LEU A C 1
ATOM 3009 O O . LEU A 1 386 ? -21.562 12.539 2.236 1 91.19 386 LEU A O 1
ATOM 3013 N N . LEU A 1 387 ? -21.812 12.906 0.027 1 90.31 387 LEU A N 1
ATOM 3014 C CA . LEU A 1 387 ? -22.047 14.336 0.183 1 90.31 387 LEU A CA 1
ATOM 3015 C C . LEU A 1 387 ? -23.297 14.594 1.005 1 90.31 387 LEU A C 1
ATOM 3017 O O . LEU A 1 387 ? -23.328 15.508 1.834 1 90.31 387 LEU A O 1
ATOM 3021 N N . LEU A 1 388 ? -24.281 13.797 0.8 1 88.25 388 LEU A N 1
ATOM 3022 C CA . LEU A 1 388 ? -25.516 13.922 1.575 1 88.25 388 LEU A CA 1
ATOM 3023 C C . LEU A 1 388 ? -25.25 13.648 3.053 1 88.25 388 LEU A C 1
ATOM 3025 O O . LEU A 1 388 ? -25.812 14.32 3.922 1 88.25 388 LEU A O 1
ATOM 3029 N N . ALA A 1 389 ? -24.422 12.664 3.293 1 86.56 389 ALA A N 1
ATOM 3030 C CA . ALA A 1 389 ? -24.109 12.305 4.672 1 86.56 389 ALA A CA 1
ATOM 3031 C C . ALA A 1 389 ? -23.328 13.414 5.371 1 86.56 389 ALA A C 1
ATOM 3033 O O . ALA A 1 389 ? -23.453 13.594 6.586 1 86.56 389 ALA A O 1
ATOM 3034 N N . LEU A 1 390 ? -22.547 14.141 4.609 1 86.38 390 LEU A N 1
ATOM 3035 C CA . LEU A 1 390 ? -21.688 15.172 5.18 1 86.38 390 LEU A CA 1
ATOM 3036 C C . LEU A 1 390 ? -22.438 16.484 5.324 1 86.38 390 LEU A C 1
ATOM 3038 O O . LEU A 1 390 ? -21.891 17.453 5.863 1 86.38 390 LEU A O 1
ATOM 3042 N N . GLU A 1 391 ? -23.609 16.516 4.777 1 83.38 391 GLU A N 1
ATOM 3043 C CA . GLU A 1 391 ? -24.438 17.703 4.922 1 83.38 391 GLU A CA 1
ATOM 3044 C C . GLU A 1 391 ? -25 17.812 6.34 1 83.38 391 GLU A C 1
ATOM 3046 O O . GLU A 1 391 ? -25.078 18.906 6.895 1 83.38 391 GLU A O 1
ATOM 3051 N N . MET B 1 1 ? 6.004 42.438 -17.031 1 27.58 1 MET B N 1
ATOM 3052 C CA . MET B 1 1 ? 5.875 42.719 -15.609 1 27.58 1 MET B CA 1
ATOM 3053 C C . MET B 1 1 ? 4.855 41.781 -14.953 1 27.58 1 MET B C 1
ATOM 3055 O O . MET B 1 1 ? 3.652 41.906 -15.203 1 27.58 1 MET B O 1
ATOM 3059 N N . GLY B 1 2 ? 5.133 40.531 -14.664 1 31.88 2 GLY B N 1
ATOM 3060 C CA . GLY B 1 2 ? 4.215 39.438 -14.32 1 31.88 2 GLY B CA 1
ATOM 3061 C C . GLY B 1 2 ? 3.48 39.688 -13.016 1 31.88 2 GLY B C 1
ATOM 3062 O O . GLY B 1 2 ? 3.996 40.344 -12.117 1 31.88 2 GLY B O 1
ATOM 3063 N N . GLU B 1 3 ? 2.15 39.812 -13.062 1 38.75 3 GLU B N 1
ATOM 3064 C CA . GLU B 1 3 ? 1.312 40.062 -11.898 1 38.75 3 GLU B CA 1
ATOM 3065 C C . GLU B 1 3 ? 1.792 39.25 -10.695 1 38.75 3 GLU B C 1
ATOM 3067 O O . GLU B 1 3 ? 2.156 38.094 -10.828 1 38.75 3 GLU B O 1
ATOM 3072 N N . PRO B 1 4 ? 2.139 39.938 -9.57 1 40.97 4 PRO B N 1
ATOM 3073 C CA . PRO B 1 4 ? 2.625 39.25 -8.367 1 40.97 4 PRO B CA 1
ATOM 3074 C C . PRO B 1 4 ? 1.718 38.094 -7.93 1 40.97 4 PRO B C 1
ATOM 3076 O O . PRO B 1 4 ? 0.506 38.156 -8.156 1 40.97 4 PRO B O 1
ATOM 3079 N N . ALA B 1 5 ? 2.285 37 -7.711 1 46.94 5 ALA B N 1
ATOM 3080 C CA . ALA B 1 5 ? 1.566 35.812 -7.223 1 46.94 5 ALA B CA 1
ATOM 3081 C C . ALA B 1 5 ? 0.688 36.188 -6.023 1 46.94 5 ALA B C 1
ATOM 3083 O O . ALA B 1 5 ? 1.097 36.969 -5.156 1 46.94 5 ALA B O 1
ATOM 3084 N N . PRO B 1 6 ? -0.646 36.062 -6.16 1 50.62 6 PRO B N 1
ATOM 3085 C CA . PRO B 1 6 ? -1.484 36.344 -4.996 1 50.62 6 PRO B CA 1
ATOM 3086 C C . PRO B 1 6 ? -0.971 35.719 -3.713 1 50.62 6 PRO B C 1
ATOM 3088 O O . PRO B 1 6 ? -0.368 34.625 -3.76 1 50.62 6 PRO B O 1
ATOM 3091 N N . ALA B 1 7 ? -0.983 36.531 -2.605 1 50.59 7 ALA B N 1
ATOM 3092 C CA . ALA B 1 7 ? -0.489 36.156 -1.278 1 50.59 7 ALA B CA 1
ATOM 3093 C C . ALA B 1 7 ? -1.25 34.969 -0.712 1 50.59 7 ALA B C 1
ATOM 3095 O O . ALA B 1 7 ? -2.422 34.781 -1.038 1 50.59 7 ALA B O 1
ATOM 3096 N N . PRO B 1 8 ? -0.613 34 -0.21 1 53.12 8 PRO B N 1
ATOM 3097 C CA . PRO B 1 8 ? -1.328 32.938 0.522 1 53.12 8 PRO B CA 1
ATOM 3098 C C . PRO B 1 8 ? -2.357 33.5 1.5 1 53.12 8 PRO B C 1
ATOM 3100 O O . PRO B 1 8 ? -2.219 34.656 1.962 1 53.12 8 PRO B O 1
ATOM 3103 N N . PRO B 1 9 ? -3.59 33 1.578 1 54.88 9 PRO B N 1
ATOM 3104 C CA . PRO B 1 9 ? -4.559 33.531 2.555 1 54.88 9 PRO B CA 1
ATOM 3105 C C . PRO B 1 9 ? -3.965 33.656 3.955 1 54.88 9 PRO B C 1
ATOM 3107 O O . PRO B 1 9 ? -3.045 32.906 4.316 1 54.88 9 PRO B O 1
ATOM 3110 N N . PRO B 1 10 ? -4.43 34.719 4.609 1 53.88 10 PRO B N 1
ATOM 3111 C CA . PRO B 1 10 ? -3.945 34.906 5.98 1 53.88 10 PRO B CA 1
ATOM 3112 C C . PRO B 1 10 ? -4.258 33.719 6.883 1 53.88 10 PRO B C 1
ATOM 3114 O O . PRO B 1 10 ? -5.285 33.062 6.699 1 53.88 10 PRO B O 1
ATOM 3117 N N . GLU B 1 11 ? -3.338 33.188 7.516 1 56.28 11 GLU B N 1
ATOM 3118 C CA . GLU B 1 11 ? -3.531 32.156 8.531 1 56.28 11 GLU B CA 1
ATOM 3119 C C . GLU B 1 11 ? -4.738 32.469 9.414 1 56.28 11 GLU B C 1
ATOM 3121 O O . GLU B 1 11 ? -5.289 31.578 10.062 1 56.28 11 GLU B O 1
ATOM 3126 N N . SER B 1 12 ? -5.207 33.719 9.195 1 55.25 12 SER B N 1
ATOM 3127 C CA . SER B 1 12 ? -6.297 34.188 10.047 1 55.25 12 SER B CA 1
ATOM 3128 C C . SER B 1 12 ? -7.645 33.688 9.539 1 55.25 12 SER B C 1
ATOM 3130 O O . SER B 1 12 ? -8.633 33.688 10.281 1 55.25 12 SER B O 1
ATOM 3132 N N . ALA B 1 13 ? -7.684 33.281 8.281 1 62.5 13 ALA B N 1
ATOM 3133 C CA . ALA B 1 13 ? -8.977 32.812 7.801 1 62.5 13 ALA B CA 1
ATOM 3134 C C . ALA B 1 13 ? -9.32 31.453 8.383 1 62.5 13 ALA B C 1
ATOM 3136 O O . ALA B 1 13 ? -8.438 30.609 8.555 1 62.5 13 ALA B O 1
ATOM 3137 N N . PRO B 1 14 ? -10.523 31.406 8.797 1 72.12 14 PRO B N 1
ATOM 3138 C CA . PRO B 1 14 ? -10.891 30.109 9.391 1 72.12 14 PRO B CA 1
ATOM 3139 C C . PRO B 1 14 ? -10.664 28.938 8.438 1 72.12 14 PRO B C 1
ATOM 3141 O O . PRO B 1 14 ? -11.008 29.031 7.258 1 72.12 14 PRO B O 1
ATOM 3144 N N . PRO B 1 15 ? -9.969 28.016 8.875 1 78.94 15 PRO B N 1
ATOM 3145 C CA . PRO B 1 15 ? -9.727 26.844 8.031 1 78.94 15 PRO B CA 1
ATOM 3146 C C . PRO B 1 15 ? -11 26.078 7.715 1 78.94 15 PRO B C 1
ATOM 3148 O O . PRO B 1 15 ? -11.969 26.141 8.477 1 78.94 15 PRO B O 1
ATOM 3151 N N . GLU B 1 16 ? -11.047 25.516 6.562 1 82.69 16 GLU B N 1
ATOM 3152 C CA . GLU B 1 16 ? -12.133 24.641 6.129 1 82.69 16 GLU B CA 1
ATOM 3153 C C . GLU B 1 16 ? -11.672 23.188 6.043 1 82.69 16 GLU B C 1
ATOM 3155 O O . GLU B 1 16 ? -10.469 22.906 6.129 1 82.69 16 GLU B O 1
ATOM 3160 N N . ALA B 1 17 ? -12.68 22.359 6.027 1 87.75 17 ALA B N 1
ATOM 3161 C CA . ALA B 1 17 ? -12.391 20.953 5.742 1 87.75 17 ALA B CA 1
ATOM 3162 C C . ALA B 1 17 ? -12.523 20.656 4.254 1 87.75 17 ALA B C 1
ATOM 3164 O O . ALA B 1 17 ? -13.398 21.203 3.58 1 87.75 17 ALA B O 1
ATOM 3165 N N . LEU B 1 18 ? -11.609 19.922 3.811 1 91.31 18 LEU B N 1
ATOM 3166 C CA . LEU B 1 18 ? -11.57 19.562 2.396 1 91.31 18 LEU B CA 1
ATOM 3167 C C . LEU B 1 18 ? -11.75 18.062 2.209 1 91.31 18 LEU B C 1
ATOM 3169 O O . LEU B 1 18 ? -10.953 17.281 2.709 1 91.31 18 LEU B O 1
ATOM 3173 N N . LEU B 1 19 ? -12.789 17.719 1.529 1 92.56 19 LEU B N 1
ATOM 3174 C CA . LEU B 1 19 ? -12.961 16.328 1.094 1 92.56 19 LEU B CA 1
ATOM 3175 C C . LEU B 1 19 ? -12.203 16.078 -0.203 1 92.56 19 LEU B C 1
ATOM 3177 O O . LEU B 1 19 ? -12.414 16.766 -1.199 1 92.56 19 LEU B O 1
ATOM 3181 N N . VAL B 1 20 ? -11.312 15.141 -0.111 1 93.06 20 VAL B N 1
ATOM 3182 C CA . VAL B 1 20 ? -10.578 14.719 -1.298 1 93.06 20 VAL B CA 1
ATOM 3183 C C . VAL B 1 20 ? -10.984 13.297 -1.685 1 93.06 20 VAL B C 1
ATOM 3185 O O . VAL B 1 20 ? -10.891 12.375 -0.874 1 93.06 20 VAL B O 1
ATOM 3188 N N . ARG B 1 21 ? -11.383 13.172 -2.938 1 91.62 21 ARG B N 1
ATOM 3189 C CA . ARG B 1 21 ? -11.75 11.859 -3.469 1 91.62 21 ARG B CA 1
ATOM 3190 C C . ARG B 1 21 ? -10.836 11.461 -4.625 1 91.62 21 ARG B C 1
ATOM 3192 O O . ARG B 1 21 ? -10.656 12.234 -5.574 1 91.62 21 ARG B O 1
ATOM 3199 N N . PHE B 1 22 ? -10.352 10.242 -4.504 1 89.38 22 PHE B N 1
ATOM 3200 C CA . PHE B 1 22 ? -9.555 9.672 -5.586 1 89.38 22 PHE B CA 1
ATOM 3201 C C . PHE B 1 22 ? -10.367 8.672 -6.391 1 89.38 22 PHE B C 1
ATOM 3203 O O . PHE B 1 22 ? -11.086 7.844 -5.82 1 89.38 22 PHE B O 1
ATOM 3210 N N . THR B 1 23 ? -10.312 8.836 -7.703 1 83.06 23 THR B N 1
ATOM 3211 C CA . THR B 1 23 ? -10.914 7.867 -8.617 1 83.06 23 THR B CA 1
ATOM 3212 C C . THR B 1 23 ? -9.844 7.102 -9.383 1 83.06 23 THR B C 1
ATOM 3214 O O . THR B 1 23 ? -8.977 7.711 -10.016 1 83.06 23 THR B O 1
ATOM 3217 N N . ARG B 1 24 ? -9.961 5.82 -9.211 1 75.5 24 ARG B N 1
ATOM 3218 C CA . ARG B 1 24 ? -9.016 4.934 -9.891 1 75.5 24 ARG B CA 1
ATOM 3219 C C . ARG B 1 24 ? -9.75 3.934 -10.781 1 75.5 24 ARG B C 1
ATOM 3221 O O . ARG B 1 24 ? -10.297 2.945 -10.289 1 75.5 24 ARG B O 1
ATOM 3228 N N . GLU B 1 25 ? -9.898 4.297 -12.039 1 69.12 25 GLU B N 1
ATOM 3229 C CA . GLU B 1 25 ? -10.617 3.467 -13 1 69.12 25 GLU B CA 1
ATOM 3230 C C . GLU B 1 25 ? -9.656 2.816 -13.992 1 69.12 25 GLU B C 1
ATOM 3232 O O . GLU B 1 25 ? -8.688 3.443 -14.43 1 69.12 25 GLU B O 1
ATOM 3237 N N . PRO B 1 26 ? -9.961 1.611 -14.258 1 63 26 PRO B N 1
ATOM 3238 C CA . PRO B 1 26 ? -9.125 0.963 -15.273 1 63 26 PRO B CA 1
ATOM 3239 C C . PRO B 1 26 ? -9.086 1.741 -16.594 1 63 26 PRO B C 1
ATOM 3241 O O . PRO B 1 26 ? -10.133 2.174 -17.078 1 63 26 PRO B O 1
ATOM 3244 N N . GLY B 1 27 ? -7.93 1.871 -17.141 1 62.84 27 GLY B N 1
ATOM 3245 C CA . GLY B 1 27 ? -7.773 2.486 -18.438 1 62.84 27 GLY B CA 1
ATOM 3246 C C . GLY B 1 27 ? -7.758 4.004 -18.391 1 62.84 27 GLY B C 1
ATOM 3247 O O . GLY B 1 27 ? -7.582 4.664 -19.422 1 62.84 27 GLY B O 1
ATOM 3248 N N . ARG B 1 28 ? -8.039 4.523 -17.156 1 70.81 28 ARG B N 1
ATOM 3249 C CA . ARG B 1 28 ? -8.039 5.977 -17.031 1 70.81 28 ARG B CA 1
ATOM 3250 C C . ARG B 1 28 ? -6.992 6.434 -16.016 1 70.81 28 ARG B C 1
ATOM 3252 O O . ARG B 1 28 ? -6.613 5.676 -15.125 1 70.81 28 ARG B O 1
ATOM 3259 N N . PRO B 1 29 ? -6.477 7.664 -16.203 1 73.62 29 PRO B N 1
ATOM 3260 C CA . PRO B 1 29 ? -5.57 8.203 -15.188 1 73.62 29 PRO B CA 1
ATOM 3261 C C . PRO B 1 29 ? -6.254 8.406 -13.836 1 73.62 29 PRO B C 1
ATOM 3263 O O . PRO B 1 29 ? -7.453 8.688 -13.789 1 73.62 29 PRO B O 1
ATOM 3266 N N . ASP B 1 30 ? -5.484 8.203 -12.812 1 80.75 30 ASP B N 1
ATOM 3267 C CA . ASP B 1 30 ? -6.012 8.523 -11.484 1 80.75 30 ASP B CA 1
ATOM 3268 C C . ASP B 1 30 ? -6.352 10.008 -11.375 1 80.75 30 ASP B C 1
ATOM 3270 O O . ASP B 1 30 ? -5.605 10.859 -11.852 1 80.75 30 ASP B O 1
ATOM 3274 N N . GLU B 1 31 ? -7.516 10.242 -10.773 1 86.38 31 GLU B N 1
ATOM 3275 C CA . GLU B 1 31 ? -7.98 11.617 -10.641 1 86.38 31 GLU B CA 1
ATOM 3276 C C . GLU B 1 31 ? -8.383 11.93 -9.203 1 86.38 31 GLU B C 1
ATOM 3278 O O . GLU B 1 31 ? -8.906 11.062 -8.5 1 86.38 31 GLU B O 1
ATOM 3283 N N . ALA B 1 32 ? -8.047 13.148 -8.812 1 91.69 32 ALA B N 1
ATOM 3284 C CA . ALA B 1 32 ? -8.516 13.656 -7.527 1 91.69 32 ALA B CA 1
ATOM 3285 C C . ALA B 1 32 ? -9.594 14.719 -7.715 1 91.69 32 ALA B C 1
ATOM 3287 O O . ALA B 1 32 ? -9.445 15.617 -8.555 1 91.69 32 ALA B O 1
ATOM 3288 N N . THR B 1 33 ? -10.695 14.562 -7.031 1 93.12 33 THR B N 1
ATOM 3289 C CA . THR B 1 33 ? -11.773 15.555 -6.949 1 93.12 33 THR B CA 1
ATOM 3290 C C . THR B 1 33 ? -11.867 16.141 -5.543 1 93.12 33 THR B C 1
ATOM 3292 O O . THR B 1 33 ? -11.57 15.453 -4.562 1 93.12 33 THR B O 1
ATOM 3295 N N . PHE B 1 34 ? -12.297 17.359 -5.531 1 95.12 34 PHE B N 1
ATOM 3296 C CA . PHE B 1 34 ? -12.242 18.094 -4.27 1 95.12 34 PHE B CA 1
ATOM 3297 C C . PHE B 1 34 ? -13.594 18.719 -3.943 1 95.12 34 PHE B C 1
ATOM 3299 O O . PHE B 1 34 ? -14.281 19.219 -4.832 1 95.12 34 PHE B O 1
ATOM 3306 N N . PHE B 1 35 ? -13.93 18.672 -2.631 1 93.31 35 PHE B N 1
ATOM 3307 C CA . PHE B 1 35 ? -15.133 19.328 -2.131 1 93.31 35 PHE B CA 1
ATOM 3308 C C . PHE B 1 35 ? -14.828 20.125 -0.865 1 93.31 35 PHE B C 1
ATOM 3310 O O . PHE B 1 35 ? -14.133 19.641 0.025 1 93.31 35 PHE B O 1
ATOM 3317 N N . ARG B 1 36 ? -15.289 21.328 -0.802 1 89 36 ARG B N 1
ATOM 3318 C CA . ARG B 1 36 ? -15.25 22.078 0.444 1 89 36 ARG B CA 1
ATOM 3319 C C . ARG B 1 36 ? -16.344 21.625 1.398 1 89 36 ARG B C 1
ATOM 3321 O O . ARG B 1 36 ? -17.5 21.453 0.991 1 89 36 ARG B O 1
ATOM 3328 N N . VAL B 1 37 ? -15.844 21.297 2.576 1 84.25 37 VAL B N 1
ATOM 3329 C CA . VAL B 1 37 ? -16.797 20.875 3.602 1 84.25 37 VAL B CA 1
ATOM 3330 C C . VAL B 1 37 ? -16.859 21.938 4.703 1 84.25 37 VAL B C 1
ATOM 3332 O O . VAL B 1 37 ? -15.859 22.203 5.375 1 84.25 37 VAL B O 1
ATOM 3335 N N . SER B 1 38 ? -17.766 22.812 4.676 1 72.75 38 SER B N 1
ATOM 3336 C CA . SER B 1 38 ? -17.953 23.828 5.695 1 72.75 38 SER B CA 1
ATOM 3337 C C . SER B 1 38 ? -19.406 23.891 6.164 1 72.75 38 SER B C 1
ATOM 3339 O O . SER B 1 38 ? -20.328 24.016 5.344 1 72.75 38 SER B O 1
ATOM 3341 N N . SER B 1 39 ? -19.656 23.609 7.352 1 64.06 39 SER B N 1
ATOM 3342 C CA . SER B 1 39 ? -21.016 23.734 7.871 1 64.06 39 SER B CA 1
ATOM 3343 C C . SER B 1 39 ? -21.406 25.188 8.031 1 64.06 39 SER B C 1
ATOM 3345 O O . SER B 1 39 ? -20.578 26.047 8.336 1 64.06 39 SER B O 1
ATOM 3347 N N . PRO B 1 40 ? -22.578 25.422 7.797 1 64.38 40 PRO B N 1
ATOM 3348 C CA . PRO B 1 40 ? -23.734 24.578 7.516 1 64.38 40 PRO B CA 1
ATOM 3349 C C . PRO B 1 40 ? -23.953 24.344 6.02 1 64.38 40 PRO B C 1
ATOM 3351 O O . PRO B 1 40 ? -24.953 23.75 5.621 1 64.38 40 PRO B O 1
ATOM 3354 N N . SER B 1 41 ? -22.984 24.828 5.293 1 71.81 41 SER B N 1
ATOM 3355 C CA . SER B 1 41 ? -23.188 24.719 3.852 1 71.81 41 SER B CA 1
ATOM 3356 C C . SER B 1 41 ? -23 23.281 3.375 1 71.81 41 SER B C 1
ATOM 3358 O O . SER B 1 41 ? -22.266 22.5 3.99 1 71.81 41 SER B O 1
ATOM 3360 N N . LYS B 1 42 ? -23.844 23.016 2.377 1 80.25 42 LYS B N 1
ATOM 3361 C CA . LYS B 1 42 ? -23.625 21.75 1.667 1 80.25 42 LYS B CA 1
ATOM 3362 C C . LYS B 1 42 ? -22.219 21.688 1.092 1 80.25 42 LYS B C 1
ATOM 3364 O O . LYS B 1 42 ? -21.656 22.703 0.675 1 80.25 42 LYS B O 1
ATOM 3369 N N . PRO B 1 43 ? -21.719 20.438 1.217 1 86.31 43 PRO B N 1
ATOM 3370 C CA . PRO B 1 43 ? -20.422 20.312 0.564 1 86.31 43 PRO B CA 1
ATOM 3371 C C . PRO B 1 43 ? -20.422 20.828 -0.873 1 86.31 43 PRO B C 1
ATOM 3373 O O . PRO B 1 43 ? -21.375 20.578 -1.618 1 86.31 43 PRO B O 1
ATOM 3376 N N . ALA B 1 44 ? -19.391 21.609 -1.161 1 87.56 44 ALA B N 1
ATOM 3377 C CA . ALA B 1 44 ? -19.328 22.25 -2.473 1 87.56 44 ALA B CA 1
ATOM 3378 C C . ALA B 1 44 ? -18.156 21.719 -3.285 1 87.56 44 ALA B C 1
ATOM 3380 O O . ALA B 1 44 ? -17.016 21.703 -2.811 1 87.56 44 ALA B O 1
ATOM 3381 N N . ALA B 1 45 ? -18.5 21.344 -4.48 1 89.88 45 ALA B N 1
ATOM 3382 C CA . ALA B 1 45 ? -17.438 20.844 -5.363 1 89.88 45 ALA B CA 1
ATOM 3383 C C . ALA B 1 45 ? -16.5 21.969 -5.789 1 89.88 45 ALA B C 1
ATOM 3385 O O . ALA B 1 45 ? -16.953 23.094 -6.074 1 89.88 45 ALA B O 1
ATOM 3386 N N . MET B 1 46 ? -15.234 21.656 -5.742 1 91.75 46 MET B N 1
ATOM 3387 C CA . MET B 1 46 ? -14.258 22.578 -6.312 1 91.75 46 MET B CA 1
ATOM 3388 C C . MET B 1 46 ? -14.32 22.562 -7.836 1 91.75 46 MET B C 1
ATOM 3390 O O . MET B 1 46 ? -14.773 21.594 -8.438 1 91.75 46 MET B O 1
ATOM 3394 N N . PRO B 1 47 ? -13.82 23.594 -8.453 1 89.06 47 PRO B N 1
ATOM 3395 C CA . PRO B 1 47 ? -14.023 23.734 -9.898 1 89.06 47 PRO B CA 1
ATOM 3396 C C . PRO B 1 47 ? -13.164 22.781 -10.711 1 89.06 47 PRO B C 1
ATOM 3398 O O . PRO B 1 47 ? -13.492 22.469 -11.859 1 89.06 47 PRO B O 1
ATOM 3401 N N . HIS B 1 48 ? -12.102 22.344 -10.125 1 92 48 HIS B N 1
ATOM 3402 C CA . HIS B 1 48 ? -11.164 21.578 -10.945 1 92 48 HIS B CA 1
ATOM 3403 C C . HIS B 1 48 ? -10.914 20.188 -10.352 1 92 48 HIS B C 1
ATOM 3405 O O . HIS B 1 48 ? -10.844 20.047 -9.125 1 92 48 HIS B O 1
ATOM 3411 N N . ARG B 1 49 ? -10.805 19.297 -11.25 1 89.81 49 ARG B N 1
ATOM 3412 C CA . ARG B 1 49 ? -10.227 17.984 -10.953 1 89.81 49 ARG B CA 1
ATOM 3413 C C . ARG B 1 49 ? -8.766 17.922 -11.375 1 89.81 49 ARG B C 1
ATOM 3415 O O . ARG B 1 49 ? -8.352 18.625 -12.297 1 89.81 49 ARG B O 1
ATOM 3422 N N . VAL B 1 50 ? -8.055 17.172 -10.656 1 88.69 50 VAL B N 1
ATOM 3423 C CA . VAL B 1 50 ? -6.633 17.109 -10.969 1 88.69 50 VAL B CA 1
ATOM 3424 C C . VAL B 1 50 ? -6.219 15.656 -11.195 1 88.69 50 VAL B C 1
ATOM 3426 O O . VAL B 1 50 ? -6.645 14.766 -10.461 1 88.69 50 VAL B O 1
ATOM 3429 N N . THR B 1 51 ? -5.41 15.461 -12.266 1 83.69 51 THR B N 1
ATOM 3430 C CA . THR B 1 51 ? -4.824 14.141 -12.5 1 83.69 51 THR B CA 1
ATOM 3431 C C . THR B 1 51 ? -3.639 13.906 -11.57 1 83.69 51 THR B C 1
ATOM 3433 O O . THR B 1 51 ? -2.742 14.742 -11.469 1 83.69 51 THR B O 1
ATOM 3436 N N . ILE B 1 52 ? -3.729 12.812 -10.852 1 80.69 52 ILE B N 1
ATOM 3437 C CA . ILE B 1 52 ? -2.66 12.445 -9.93 1 80.69 52 ILE B CA 1
ATOM 3438 C C . ILE B 1 52 ? -2.016 11.133 -10.391 1 80.69 52 ILE B C 1
ATOM 3440 O O . ILE B 1 52 ? -2.713 10.195 -10.773 1 80.69 52 ILE B O 1
ATOM 3444 N N . PRO B 1 53 ? -0.662 11.172 -10.438 1 74.62 53 PRO B N 1
ATOM 3445 C CA . PRO B 1 53 ? -0.028 9.914 -10.828 1 74.62 53 PRO B CA 1
ATOM 3446 C C . PRO B 1 53 ? -0.413 8.75 -9.914 1 74.62 53 PRO B C 1
ATOM 3448 O O . PRO B 1 53 ? -0.718 8.961 -8.734 1 74.62 53 PRO B O 1
ATOM 3451 N N . SER B 1 54 ? -0.366 7.602 -10.43 1 74.94 54 SER B N 1
ATOM 3452 C CA . SER B 1 54 ? -0.721 6.406 -9.672 1 74.94 54 SER B CA 1
ATOM 3453 C C . SER B 1 54 ? 0.201 6.219 -8.469 1 74.94 54 SER B C 1
ATOM 3455 O O . SER B 1 54 ? 1.413 6.414 -8.578 1 74.94 54 SER B O 1
ATOM 3457 N N . GLY B 1 55 ? -0.396 5.82 -7.391 1 77.56 55 GLY B N 1
ATOM 3458 C CA . GLY B 1 55 ? 0.38 5.539 -6.195 1 77.56 55 GLY B CA 1
ATOM 3459 C C . GLY B 1 55 ? 0.615 6.766 -5.332 1 77.56 55 GLY B C 1
ATOM 3460 O O . GLY B 1 55 ? 1.134 6.656 -4.219 1 77.56 55 GLY B O 1
ATOM 3461 N N . TYR B 1 56 ? 0.32 7.93 -5.887 1 86.12 56 TYR B N 1
ATOM 3462 C CA . TYR B 1 56 ? 0.478 9.148 -5.098 1 86.12 56 TYR B CA 1
ATOM 3463 C C . TYR B 1 56 ? -0.705 9.344 -4.156 1 86.12 56 TYR B C 1
ATOM 3465 O O . TYR B 1 56 ? -1.829 8.945 -4.473 1 86.12 56 TYR B O 1
ATOM 3473 N N . SER B 1 57 ? -0.394 9.891 -3.051 1 87.56 57 SER B N 1
ATOM 3474 C CA . SER B 1 57 ? -1.401 10.273 -2.066 1 87.56 57 SER 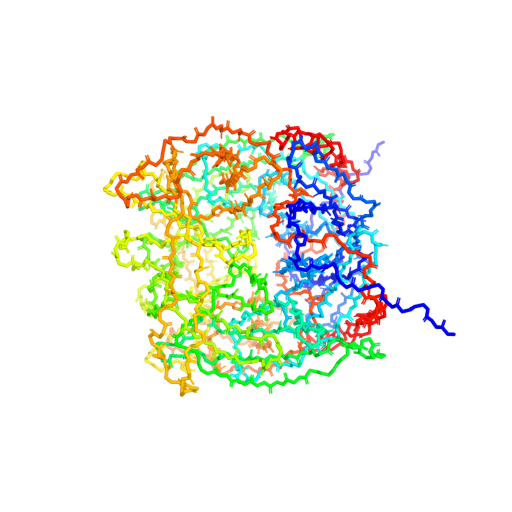B CA 1
ATOM 3475 C C . SER B 1 57 ? -1.144 11.672 -1.524 1 87.56 57 SER B C 1
ATOM 3477 O O . SER B 1 57 ? -0.066 12.234 -1.733 1 87.56 57 SER B O 1
ATOM 3479 N N . LEU B 1 58 ? -2.16 12.141 -0.925 1 92.12 58 LEU B N 1
ATOM 3480 C CA . LEU B 1 58 ? -2.016 13.461 -0.32 1 92.12 58 LEU B CA 1
ATOM 3481 C C . LEU B 1 58 ? -1.137 13.398 0.924 1 92.12 58 LEU B C 1
ATOM 3483 O O . LEU B 1 58 ? -1.386 12.594 1.823 1 92.12 58 LEU B O 1
ATOM 3487 N N . SER B 1 59 ? -0.089 14.172 0.921 1 93.19 59 SER B N 1
ATOM 3488 C CA . SER B 1 59 ? 0.84 14.18 2.047 1 93.19 59 SER B CA 1
ATOM 3489 C C . SER B 1 59 ? 0.409 15.18 3.111 1 93.19 59 SER B C 1
ATOM 3491 O O . SER B 1 59 ? 0.501 14.906 4.309 1 93.19 59 SER B O 1
ATOM 3493 N N . ASN B 1 60 ? 0.066 16.391 2.668 1 93.25 60 ASN B N 1
ATOM 3494 C CA . ASN B 1 60 ? -0.508 17.344 3.613 1 93.25 60 ASN B CA 1
ATOM 3495 C C . ASN B 1 60 ? -1.125 18.531 2.898 1 93.25 60 ASN B C 1
ATOM 3497 O O . ASN B 1 60 ? -1.041 18.641 1.674 1 93.25 60 ASN B O 1
ATOM 3501 N N . VAL B 1 61 ? -1.737 19.328 3.693 1 92.69 61 VAL B N 1
ATOM 3502 C CA . VAL B 1 61 ? -2.354 20.578 3.238 1 92.69 61 VAL B CA 1
ATOM 3503 C C . VAL B 1 61 ? -1.543 21.766 3.738 1 92.69 61 VAL B C 1
ATOM 3505 O O . VAL B 1 61 ? -1.114 21.797 4.895 1 92.69 61 VAL B O 1
ATOM 3508 N N . CYS B 1 62 ? -1.3 22.719 2.766 1 93.06 62 CYS B N 1
ATOM 3509 C CA . CYS B 1 62 ? -0.544 23.922 3.113 1 93.06 62 CYS B CA 1
ATOM 3510 C C . CYS B 1 62 ? -1.169 25.156 2.488 1 93.06 62 CYS B C 1
ATOM 3512 O O . CYS B 1 62 ? -0.917 25.469 1.32 1 93.06 62 CYS B O 1
ATOM 3514 N N . ASN B 1 63 ? -1.874 25.922 3.221 1 81.44 63 ASN B N 1
ATOM 3515 C CA . ASN B 1 63 ? -2.439 27.203 2.814 1 81.44 63 ASN B CA 1
ATOM 3516 C C . ASN B 1 63 ? -3.135 27.109 1.461 1 81.44 63 ASN B C 1
ATOM 3518 O O . ASN B 1 63 ? -2.861 27.906 0.559 1 81.44 63 ASN B O 1
ATOM 3522 N N . GLY B 1 64 ? -3.91 26.203 1.335 1 90 64 GLY B N 1
ATOM 3523 C CA . GLY B 1 64 ? -4.688 26.062 0.113 1 90 64 GLY B CA 1
ATOM 3524 C C . GLY B 1 64 ? -4.035 25.156 -0.91 1 90 64 GLY B C 1
ATOM 3525 O O . GLY B 1 64 ? -4.66 24.781 -1.904 1 90 64 GLY B O 1
ATOM 3526 N N . LEU B 1 65 ? -2.832 24.875 -0.689 1 95.06 65 LEU B N 1
ATOM 3527 C CA . LEU B 1 65 ? -2.109 23.969 -1.567 1 95.06 65 LEU B CA 1
ATOM 3528 C C . LEU B 1 65 ? -2.125 22.547 -1.007 1 95.06 65 LEU B C 1
ATOM 3530 O O . LEU B 1 65 ? -2.227 22.359 0.207 1 95.06 65 LEU B O 1
ATOM 3534 N N . LEU B 1 66 ? -2.082 21.688 -1.952 1 95.94 66 LEU B N 1
ATOM 3535 C CA . LEU B 1 66 ? -2.002 20.266 -1.597 1 95.94 66 LEU B CA 1
ATOM 3536 C C . LEU B 1 66 ? -0.702 19.656 -2.102 1 95.94 66 LEU B C 1
ATOM 3538 O O . LEU B 1 66 ? -0.289 19.906 -3.236 1 95.94 66 LEU B O 1
ATOM 3542 N N . CYS B 1 67 ? -0.127 18.938 -1.218 1 96.06 67 CYS B N 1
ATOM 3543 C CA . CYS B 1 67 ? 1.086 18.219 -1.596 1 96.06 67 CYS B CA 1
ATOM 3544 C C . CYS B 1 67 ? 0.805 16.734 -1.782 1 96.06 67 CYS B C 1
ATOM 3546 O O . CYS B 1 67 ? 0.246 16.078 -0.895 1 96.06 67 CYS B O 1
ATOM 3548 N N . PHE B 1 68 ? 1.168 16.234 -2.949 1 93 68 PHE B N 1
ATOM 3549 C CA . PHE B 1 68 ? 1.057 14.82 -3.252 1 93 68 PHE B CA 1
ATOM 3550 C C . PHE B 1 68 ? 2.436 14.18 -3.365 1 93 68 PHE B C 1
ATOM 3552 O O . PHE B 1 68 ? 3.33 14.734 -4.008 1 93 68 PHE B O 1
ATOM 3559 N N . ALA B 1 69 ? 2.553 13.07 -2.695 1 91.75 69 ALA B N 1
ATOM 3560 C CA . ALA B 1 69 ? 3.838 12.375 -2.74 1 91.75 69 ALA B CA 1
ATOM 3561 C C . ALA B 1 69 ? 3.65 10.867 -2.707 1 91.75 69 ALA B C 1
ATOM 3563 O O . ALA B 1 69 ? 2.574 10.375 -2.355 1 91.75 69 ALA B O 1
ATOM 3564 N N . ARG B 1 70 ? 4.633 10.258 -3.17 1 87.19 70 ARG B N 1
ATOM 3565 C CA . ARG B 1 70 ? 4.758 8.805 -3.086 1 87.19 70 ARG B CA 1
ATOM 3566 C C . ARG B 1 70 ? 5.887 8.406 -2.141 1 87.19 70 ARG B C 1
ATOM 3568 O O . ARG B 1 70 ? 6.875 9.133 -2.002 1 87.19 70 ARG B O 1
ATOM 3575 N N . ASP B 1 71 ? 5.676 7.285 -1.506 1 80.12 71 ASP B N 1
ATOM 3576 C CA . ASP B 1 71 ? 6.723 6.797 -0.616 1 80.12 71 ASP B CA 1
ATOM 3577 C C . ASP B 1 71 ? 7.855 6.148 -1.407 1 80.12 71 ASP B C 1
ATOM 3579 O O . ASP B 1 71 ? 8.023 4.926 -1.369 1 80.12 71 ASP B O 1
ATOM 3583 N N . SER B 1 72 ? 8.547 6.93 -2.125 1 74.5 72 SER B N 1
ATOM 3584 C CA . SER B 1 72 ? 9.703 6.539 -2.932 1 74.5 72 SER B CA 1
ATOM 3585 C C . SER B 1 72 ? 10.703 7.684 -3.055 1 74.5 72 SER B C 1
ATOM 3587 O O . SER B 1 72 ? 10.32 8.82 -3.348 1 74.5 72 SER B O 1
ATOM 3589 N N . ALA B 1 73 ? 11.906 7.266 -2.816 1 69.31 73 ALA B N 1
ATOM 3590 C CA . ALA B 1 73 ? 12.961 8.273 -2.904 1 69.31 73 ALA B CA 1
ATOM 3591 C C . ALA B 1 73 ? 13.133 8.758 -4.34 1 69.31 73 ALA B C 1
ATOM 3593 O O . ALA B 1 73 ? 13.68 9.844 -4.57 1 69.31 73 ALA B O 1
ATOM 3594 N N . GLU B 1 74 ? 12.578 7.996 -5.23 1 73.88 74 GLU B N 1
ATOM 3595 C CA . GLU B 1 74 ? 12.82 8.305 -6.633 1 73.88 74 GLU B CA 1
ATOM 3596 C C . GLU B 1 74 ? 11.648 9.07 -7.242 1 73.88 74 GLU B C 1
ATOM 3598 O O . GLU B 1 74 ? 11.688 9.453 -8.414 1 73.88 74 GLU B O 1
ATOM 3603 N N . ALA B 1 75 ? 10.695 9.32 -6.441 1 78.44 75 ALA B N 1
ATOM 3604 C CA . ALA B 1 75 ? 9.508 9.977 -6.988 1 78.44 75 ALA B CA 1
ATOM 3605 C C . ALA B 1 75 ? 9.453 11.445 -6.582 1 78.44 75 ALA B C 1
ATOM 3607 O O . ALA B 1 75 ? 9.664 11.781 -5.414 1 78.44 75 ALA B O 1
ATOM 3608 N N . PRO B 1 76 ? 9.281 12.258 -7.555 1 85.75 76 PRO B N 1
ATOM 3609 C CA . PRO B 1 76 ? 9.086 13.664 -7.191 1 85.75 76 PRO B CA 1
ATOM 3610 C C . PRO B 1 76 ? 7.766 13.914 -6.469 1 85.75 76 PRO B C 1
ATOM 3612 O O . PRO B 1 76 ? 6.855 13.086 -6.527 1 85.75 76 PRO B O 1
ATOM 3615 N N . ALA B 1 77 ? 7.707 15.016 -5.777 1 90.75 77 ALA B N 1
ATOM 3616 C CA . ALA B 1 77 ? 6.453 15.469 -5.176 1 90.75 77 ALA B CA 1
ATOM 3617 C C . ALA B 1 77 ? 5.715 16.422 -6.102 1 90.75 77 ALA B C 1
ATOM 3619 O O . ALA B 1 77 ? 6.328 17.062 -6.961 1 90.75 77 ALA B O 1
ATOM 3620 N N . PHE B 1 78 ? 4.434 16.547 -5.93 1 91.31 78 PHE B N 1
ATOM 3621 C CA . PHE B 1 78 ? 3.594 17.453 -6.715 1 91.31 78 PHE B CA 1
ATOM 3622 C C . PHE B 1 78 ? 2.785 18.375 -5.805 1 91.31 78 PHE B C 1
ATOM 3624 O O . PHE B 1 78 ? 2.277 17.938 -4.77 1 91.31 78 PHE B O 1
ATOM 3631 N N . ILE B 1 79 ? 2.738 19.547 -6.215 1 94.31 79 ILE B N 1
ATOM 3632 C CA . ILE B 1 79 ? 1.934 20.547 -5.512 1 94.31 79 ILE B CA 1
ATOM 3633 C C . ILE B 1 79 ? 0.765 20.984 -6.395 1 94.31 79 ILE B C 1
ATOM 3635 O O . ILE B 1 79 ? 0.954 21.312 -7.566 1 94.31 79 ILE B O 1
ATOM 3639 N N . CYS B 1 80 ? -0.37 21 -5.773 1 94.88 80 CYS B N 1
ATOM 3640 C CA . CYS B 1 80 ? -1.576 21.312 -6.527 1 94.88 80 CYS B CA 1
ATOM 3641 C C . CYS B 1 80 ? -2.42 22.359 -5.793 1 94.88 80 CYS B C 1
ATOM 3643 O O . CYS B 1 80 ? -2.408 22.406 -4.562 1 94.88 80 CYS B O 1
ATOM 3645 N N . ASN B 1 81 ? -3.051 23.172 -6.559 1 95.19 81 ASN B N 1
ATOM 3646 C CA . ASN B 1 81 ? -4.117 24.031 -6.07 1 95.19 81 ASN B CA 1
ATOM 3647 C C . ASN B 1 81 ? -5.465 23.656 -6.676 1 95.19 81 ASN B C 1
ATOM 3649 O O . ASN B 1 81 ? -5.707 23.906 -7.859 1 95.19 81 ASN B O 1
ATOM 3653 N N . PRO B 1 82 ? -6.32 23.156 -5.879 1 94 82 PRO B N 1
ATOM 3654 C CA . PRO B 1 82 ? -7.605 22.688 -6.406 1 94 82 PRO B CA 1
ATOM 3655 C C . PRO B 1 82 ? -8.461 23.812 -6.957 1 94 82 PRO B C 1
ATOM 3657 O O . PRO B 1 82 ? -9.391 23.578 -7.734 1 94 82 PRO B O 1
ATOM 3660 N N . ILE B 1 83 ? -8.242 25.016 -6.609 1 93.44 83 ILE B N 1
ATOM 3661 C CA . ILE B 1 83 ? -9.023 26.156 -7.074 1 93.44 83 ILE B CA 1
ATOM 3662 C C . ILE B 1 83 ? -8.555 26.562 -8.469 1 93.44 83 ILE B C 1
ATOM 3664 O O . ILE B 1 83 ? -9.375 26.766 -9.367 1 93.44 83 ILE B O 1
ATOM 3668 N N . THR B 1 84 ? -7.297 26.641 -8.656 1 93.62 84 THR B N 1
ATOM 3669 C CA . THR B 1 84 ? -6.762 27.062 -9.945 1 93.62 84 THR B CA 1
ATOM 3670 C C . THR B 1 84 ? -6.664 25.875 -10.898 1 93.62 84 THR B C 1
ATOM 3672 O O . THR B 1 84 ? -6.566 26.047 -12.117 1 93.62 84 THR B O 1
ATOM 3675 N N . GLY B 1 85 ? -6.57 24.672 -10.391 1 92.81 85 GLY B N 1
ATOM 3676 C CA . GLY B 1 85 ? -6.441 23.469 -11.188 1 92.81 85 GLY B CA 1
ATOM 3677 C C . GLY B 1 85 ? -5.016 23.203 -11.633 1 92.81 85 GLY B C 1
ATOM 3678 O O . GLY B 1 85 ? -4.758 22.25 -12.375 1 92.81 85 GLY B O 1
ATOM 3679 N N . GLU B 1 86 ? -4.109 23.938 -11.141 1 91.88 86 GLU B N 1
ATOM 3680 C CA . GLU B 1 86 ? -2.719 23.812 -11.57 1 91.88 86 GLU B CA 1
ATOM 3681 C C . GLU B 1 86 ? -1.958 22.828 -10.688 1 91.88 86 GLU B C 1
ATOM 3683 O O . GLU B 1 86 ? -2.266 22.672 -9.508 1 91.88 86 GLU B O 1
ATOM 3688 N N . THR B 1 87 ? -1.026 22.172 -11.32 1 90.94 87 THR B N 1
ATOM 3689 C CA . THR B 1 87 ? -0.139 21.234 -10.625 1 90.94 87 THR B CA 1
ATOM 3690 C C . THR B 1 87 ? 1.318 21.516 -10.984 1 90.94 87 THR B C 1
ATOM 3692 O O . THR B 1 87 ? 1.653 21.672 -12.164 1 90.94 87 THR B O 1
ATOM 3695 N N . ALA B 1 88 ? 2.131 21.609 -9.961 1 91.5 88 ALA B N 1
ATOM 3696 C CA . ALA B 1 88 ? 3.566 21.797 -10.141 1 91.5 88 ALA B CA 1
ATOM 3697 C C . ALA B 1 88 ? 4.355 20.594 -9.648 1 91.5 88 ALA B C 1
ATOM 3699 O O . ALA B 1 88 ? 3.91 19.875 -8.742 1 91.5 88 ALA B O 1
ATOM 3700 N N . ARG B 1 89 ? 5.48 20.438 -10.195 1 89.88 89 ARG B N 1
ATOM 3701 C CA . ARG B 1 89 ? 6.359 19.328 -9.828 1 89.88 89 ARG B CA 1
ATOM 3702 C C . ARG B 1 89 ? 7.613 19.828 -9.125 1 89.88 89 ARG B C 1
ATOM 3704 O O . ARG B 1 89 ? 8.32 20.688 -9.656 1 89.88 89 ARG B O 1
ATOM 3711 N N . VAL B 1 90 ? 7.789 19.281 -8.008 1 90.69 90 VAL B N 1
ATOM 3712 C CA . VAL B 1 90 ? 9.031 19.594 -7.312 1 90.69 90 VAL B CA 1
ATOM 3713 C C . VAL B 1 90 ? 10.125 18.625 -7.742 1 90.69 90 VAL B C 1
ATOM 3715 O O . VAL B 1 90 ? 9.891 17.406 -7.82 1 90.69 90 VAL B O 1
ATOM 3718 N N . PRO B 1 91 ? 11.242 19.141 -8.031 1 83.81 91 PRO B N 1
ATOM 3719 C CA . PRO B 1 91 ? 12.312 18.219 -8.445 1 83.81 91 PRO B CA 1
ATOM 3720 C C . PRO B 1 91 ? 12.555 17.109 -7.434 1 83.81 91 PRO B C 1
ATOM 3722 O O . PRO B 1 91 ? 12.312 17.281 -6.234 1 83.81 91 PRO B O 1
ATOM 3725 N N . LYS B 1 92 ? 13.102 16.078 -7.926 1 85.06 92 LYS B N 1
ATOM 3726 C CA . LYS B 1 92 ? 13.398 14.922 -7.086 1 85.06 92 LYS B CA 1
ATOM 3727 C C . LYS B 1 92 ? 14.414 15.273 -6 1 85.06 92 LYS B C 1
ATOM 3729 O O . LYS B 1 92 ? 15.398 15.961 -6.266 1 85.06 92 LYS B O 1
ATOM 3734 N N . ALA B 1 93 ? 14.062 14.773 -4.848 1 87.56 93 ALA B N 1
ATOM 3735 C CA . ALA B 1 93 ? 15.023 14.93 -3.758 1 87.56 93 ALA B CA 1
ATOM 3736 C C . ALA B 1 93 ? 16.234 14.031 -3.955 1 87.56 93 ALA B C 1
ATOM 3738 O O . ALA B 1 93 ? 16.141 13 -4.633 1 87.56 93 ALA B O 1
ATOM 3739 N N . PRO B 1 94 ? 17.375 14.391 -3.398 1 87.56 94 PRO B N 1
ATOM 3740 C CA . PRO B 1 94 ? 18.531 13.508 -3.475 1 87.56 94 PRO B CA 1
ATOM 3741 C C . PRO B 1 94 ? 18.328 12.188 -2.744 1 87.56 94 PRO B C 1
ATOM 3743 O O . PRO B 1 94 ? 17.469 12.094 -1.858 1 87.56 94 PRO B O 1
ATOM 3746 N N . PRO B 1 95 ? 19.078 11.195 -3.104 1 83.06 95 PRO B N 1
ATOM 3747 C CA . PRO B 1 95 ? 18.969 9.93 -2.377 1 83.06 95 PRO B CA 1
ATOM 3748 C C . PRO B 1 95 ? 19.297 10.07 -0.893 1 83.06 95 PRO B C 1
ATOM 3750 O O . PRO B 1 95 ? 20.156 10.867 -0.519 1 83.06 95 PRO B O 1
ATOM 3753 N N . PRO B 1 96 ? 18.547 9.312 -0.166 1 81.88 96 PRO B N 1
ATOM 3754 C CA . PRO B 1 96 ? 18.812 9.406 1.272 1 81.88 96 PRO B CA 1
ATOM 3755 C C . PRO B 1 96 ? 20.25 9.008 1.636 1 81.88 96 PRO B C 1
ATOM 3757 O O . PRO B 1 96 ? 20.812 8.117 1.011 1 81.88 96 PRO B O 1
ATOM 3760 N N . MET B 1 97 ? 20.719 9.664 2.574 1 74.69 97 MET B N 1
ATOM 3761 C CA . MET B 1 97 ? 22.062 9.391 3.055 1 74.69 97 MET B CA 1
ATOM 3762 C C . MET B 1 97 ? 22.047 8.305 4.129 1 74.69 97 MET B C 1
ATOM 3764 O O . MET B 1 97 ? 21.172 8.289 4.988 1 74.69 97 MET B O 1
ATOM 3768 N N . GLY B 1 98 ? 23.016 7.492 4.082 1 65 98 GLY B N 1
ATOM 3769 C CA . GLY B 1 98 ? 23.266 6.57 5.184 1 65 98 GLY B CA 1
ATOM 3770 C C . GLY B 1 98 ? 22.359 5.352 5.152 1 65 98 GLY B C 1
ATOM 3771 O O . GLY B 1 98 ? 22.266 4.617 6.141 1 65 98 GLY B O 1
ATOM 3772 N N . PHE B 1 99 ? 21.609 5.34 4.172 1 65.25 99 PHE B N 1
ATOM 3773 C CA . PHE B 1 99 ? 20.734 4.18 4.129 1 65.25 99 PHE B CA 1
ATOM 3774 C C . PHE B 1 99 ? 21.219 3.17 3.096 1 65.25 99 PHE B C 1
ATOM 3776 O O . PHE B 1 99 ? 21.516 3.533 1.953 1 65.25 99 PHE B O 1
ATOM 3783 N N . THR B 1 100 ? 21.938 2.156 3.541 1 54.88 100 THR B N 1
ATOM 3784 C CA . THR B 1 100 ? 22.547 1.164 2.66 1 54.88 100 THR B CA 1
ATOM 3785 C C . THR B 1 100 ? 21.578 0.031 2.365 1 54.88 100 THR B C 1
ATOM 3787 O O . THR B 1 100 ? 21.984 -1.078 2.02 1 54.88 100 THR B O 1
ATOM 3790 N N . GLY B 1 101 ? 20.344 0.482 2.562 1 55.69 101 GLY B N 1
ATOM 3791 C CA . GLY B 1 101 ? 19.484 -0.653 2.238 1 55.69 101 GLY B CA 1
ATOM 3792 C C . GLY B 1 101 ? 18.328 -0.83 3.205 1 55.69 101 GLY B C 1
ATOM 3793 O O . GLY B 1 101 ? 18.203 -0.066 4.16 1 55.69 101 GLY B O 1
ATOM 3794 N N . GLY B 1 102 ? 17.297 -1.6 2.893 1 58.03 102 GLY B N 1
ATOM 3795 C CA . GLY B 1 102 ? 16.156 -1.935 3.727 1 58.03 102 GLY B CA 1
ATOM 3796 C C . GLY B 1 102 ? 14.914 -1.114 3.406 1 58.03 102 GLY B C 1
ATOM 3797 O O . GLY B 1 102 ? 14.898 -0.377 2.42 1 58.03 102 GLY B O 1
ATOM 3798 N N . THR B 1 103 ? 14 -1.377 4.254 1 62.69 103 THR B N 1
ATOM 3799 C CA . THR B 1 103 ? 12.742 -0.644 4.109 1 62.69 103 THR B CA 1
ATOM 3800 C C . THR B 1 103 ? 12.875 0.771 4.668 1 62.69 103 THR B C 1
ATOM 3802 O O . THR B 1 103 ? 13.312 0.957 5.805 1 62.69 103 THR B O 1
ATOM 3805 N N . ILE B 1 104 ? 12.852 1.7 3.775 1 75.56 104 ILE B N 1
ATOM 3806 C CA . ILE B 1 104 ? 12.922 3.107 4.156 1 75.56 104 ILE B CA 1
ATOM 3807 C C . ILE B 1 104 ? 11.602 3.797 3.82 1 75.56 104 ILE B C 1
ATOM 3809 O O . ILE B 1 104 ? 10.945 3.453 2.832 1 75.56 104 ILE B O 1
ATOM 3813 N N . TYR B 1 105 ? 11.211 4.598 4.734 1 80.44 105 TYR B N 1
ATOM 3814 C CA . TYR B 1 105 ? 10 5.379 4.527 1 80.44 105 TYR B CA 1
ATOM 3815 C C . TYR B 1 105 ? 10.328 6.836 4.227 1 80.44 105 TYR B C 1
ATOM 3817 O O . TYR B 1 105 ? 11.297 7.383 4.762 1 80.44 105 TYR B O 1
ATOM 3825 N N . HIS B 1 106 ? 9.562 7.391 3.395 1 88.69 106 HIS B N 1
ATOM 3826 C CA . HIS B 1 106 ? 9.68 8.805 3.053 1 88.69 106 HIS B CA 1
ATOM 3827 C C . HIS B 1 106 ? 8.398 9.562 3.398 1 88.69 106 HIS B C 1
ATOM 3829 O O . HIS B 1 106 ? 7.309 9.172 2.973 1 88.69 106 HIS B O 1
ATOM 3835 N N . ILE B 1 107 ? 8.562 10.602 4.211 1 91.75 107 ILE B N 1
ATOM 3836 C CA . ILE B 1 107 ? 7.445 11.469 4.555 1 91.75 107 ILE B CA 1
ATOM 3837 C C . ILE B 1 107 ? 7.676 12.859 3.98 1 91.75 107 ILE B C 1
ATOM 3839 O O . ILE B 1 107 ? 8.672 13.516 4.309 1 91.75 107 ILE B O 1
ATOM 3843 N N . PHE B 1 108 ? 6.742 13.297 3.148 1 94.88 108 PHE B N 1
ATOM 3844 C CA . PHE B 1 108 ? 6.824 14.633 2.57 1 94.88 108 PHE B CA 1
ATOM 3845 C C . PHE B 1 108 ? 5.863 15.586 3.268 1 94.88 108 PHE B C 1
ATOM 3847 O O . PHE B 1 108 ? 4.766 15.188 3.664 1 94.88 108 PHE B O 1
ATOM 3854 N N . ALA B 1 109 ? 6.281 16.797 3.396 1 96.44 109 ALA B N 1
ATOM 3855 C CA . ALA B 1 109 ? 5.422 17.828 3.975 1 96.44 109 ALA B CA 1
ATOM 3856 C C . ALA B 1 109 ? 5.707 19.188 3.355 1 96.44 109 ALA B C 1
ATOM 3858 O O . ALA B 1 109 ? 6.844 19.656 3.383 1 96.44 109 ALA B O 1
ATOM 3859 N N . LEU B 1 110 ? 4.699 19.766 2.826 1 96.75 110 LEU B N 1
ATOM 3860 C CA . LEU B 1 110 ? 4.797 21.156 2.367 1 96.75 110 LEU B CA 1
ATOM 3861 C C . LEU B 1 110 ? 4.598 22.125 3.525 1 96.75 110 LEU B C 1
ATOM 3863 O O . LEU B 1 110 ? 3.646 22 4.297 1 96.75 110 LEU B O 1
ATOM 3867 N N . GLY B 1 111 ? 5.59 23 3.648 1 96.56 111 GLY B N 1
ATOM 3868 C CA . GLY B 1 111 ? 5.516 24 4.707 1 96.56 111 GLY B CA 1
ATOM 3869 C C . GLY B 1 111 ? 5.48 25.422 4.188 1 96.56 111 GLY B C 1
ATOM 3870 O O . GLY B 1 111 ? 5.891 25.688 3.057 1 96.56 111 GLY B O 1
ATOM 3871 N N . PHE B 1 112 ? 4.93 26.297 5.059 1 95.25 112 PHE B N 1
ATOM 3872 C CA . PHE B 1 112 ? 4.898 27.719 4.809 1 95.25 112 PHE B CA 1
ATOM 3873 C C . PHE B 1 112 ? 5.238 28.5 6.078 1 95.25 112 PHE B C 1
ATOM 3875 O O . PHE B 1 112 ? 4.719 28.203 7.152 1 95.25 112 PHE B O 1
ATOM 3882 N N . SER B 1 113 ? 6.094 29.422 5.887 1 93.06 113 SER B N 1
ATOM 3883 C CA . SER B 1 113 ? 6.43 30.312 6.988 1 93.06 113 SER B CA 1
ATOM 3884 C C . SER B 1 113 ? 5.781 31.688 6.805 1 93.06 113 SER B C 1
ATOM 3886 O O . SER B 1 113 ? 6.133 32.438 5.887 1 93.06 113 SER B O 1
ATOM 3888 N N . PRO B 1 114 ? 4.965 32.031 7.738 1 89.44 114 PRO B N 1
ATOM 3889 C CA . PRO B 1 114 ? 4.371 33.375 7.629 1 89.44 114 PRO B CA 1
ATOM 3890 C C . PRO B 1 114 ? 5.395 34.469 7.82 1 89.44 114 PRO B C 1
ATOM 3892 O O . PRO B 1 114 ? 5.215 35.594 7.297 1 89.44 114 PRO B O 1
ATOM 3895 N N . SER B 1 115 ? 6.457 34.25 8.5 1 90.38 115 SER B N 1
ATOM 3896 C CA . SER B 1 115 ? 7.461 35.25 8.789 1 90.38 115 SER B CA 1
ATOM 3897 C C . SER B 1 115 ? 8.336 35.531 7.57 1 90.38 115 SER B C 1
ATOM 3899 O O . SER B 1 115 ? 8.68 36.688 7.293 1 90.38 115 SER B O 1
ATOM 3901 N N . THR B 1 116 ? 8.664 34.5 6.852 1 91.62 116 THR B N 1
ATOM 3902 C CA . THR B 1 116 ? 9.547 34.688 5.699 1 91.62 116 THR B CA 1
ATOM 3903 C C . THR B 1 116 ? 8.758 34.625 4.398 1 91.62 116 THR B C 1
ATOM 3905 O O . THR B 1 116 ? 9.273 34.969 3.332 1 91.62 116 THR B O 1
ATOM 3908 N N . THR B 1 117 ? 7.512 34.188 4.457 1 90.25 117 THR B N 1
ATOM 3909 C CA . THR B 1 117 ? 6.617 34.031 3.316 1 90.25 117 THR B CA 1
ATOM 3910 C C . THR B 1 117 ? 7.188 33 2.326 1 90.25 117 THR B C 1
ATOM 3912 O O . THR B 1 117 ? 7.016 33.156 1.114 1 90.25 117 THR B O 1
ATOM 3915 N N . GLU B 1 118 ? 7.934 32.094 2.832 1 91.69 118 GLU B N 1
ATOM 3916 C CA . GLU B 1 118 ? 8.539 31.062 1.985 1 91.69 118 GLU B CA 1
ATOM 3917 C C . GLU B 1 118 ? 7.805 29.734 2.117 1 91.69 118 GLU B C 1
ATOM 3919 O O . GLU B 1 118 ? 7.352 29.375 3.207 1 91.69 118 GLU B O 1
ATOM 3924 N N . HIS B 1 119 ? 7.691 29.125 0.953 1 94.5 119 HIS B N 1
ATOM 3925 C CA . HIS B 1 119 ? 7.273 27.719 0.949 1 94.5 119 HIS B CA 1
ATOM 3926 C C . HIS B 1 119 ? 8.477 26.781 0.882 1 94.5 119 HIS B C 1
ATOM 3928 O O . HIS B 1 119 ? 9.445 27.062 0.162 1 94.5 119 HIS B O 1
ATOM 3934 N N . LYS B 1 120 ? 8.375 25.797 1.646 1 96.06 120 LYS B N 1
ATOM 3935 C CA . LYS B 1 120 ? 9.414 24.766 1.617 1 96.06 120 LYS B CA 1
ATOM 3936 C C . LYS B 1 120 ? 8.805 23.375 1.561 1 96.06 120 LYS B C 1
ATOM 3938 O O . LYS B 1 120 ? 7.738 23.141 2.123 1 96.06 120 LYS B O 1
ATOM 3943 N N . LEU B 1 121 ? 9.477 22.531 0.838 1 96.75 121 LEU B N 1
ATOM 3944 C CA . LEU B 1 121 ? 9.141 21.125 0.877 1 96.75 121 LEU B CA 1
ATOM 3945 C C . LEU B 1 121 ? 10.141 20.344 1.718 1 96.75 121 LEU B C 1
ATOM 3947 O O . LEU B 1 121 ? 11.352 20.469 1.518 1 96.75 121 LEU B O 1
ATOM 3951 N N . PHE B 1 122 ? 9.594 19.578 2.662 1 96.19 122 PHE B N 1
ATOM 3952 C CA . PHE B 1 122 ? 10.398 18.734 3.533 1 96.19 122 PHE B CA 1
ATOM 3953 C C . PHE B 1 122 ? 10.242 17.266 3.162 1 96.19 122 PHE B C 1
ATOM 3955 O O . PHE B 1 122 ? 9.141 16.812 2.857 1 96.19 122 PHE B O 1
ATOM 3962 N N . ARG B 1 123 ? 11.32 16.578 3.186 1 94.88 123 ARG B N 1
ATOM 3963 C CA . ARG B 1 123 ? 11.289 15.117 3.121 1 94.88 123 ARG B CA 1
ATOM 3964 C C . ARG B 1 123 ? 12.031 14.5 4.301 1 94.88 123 ARG B C 1
ATOM 3966 O O . ARG B 1 123 ? 13.227 14.758 4.492 1 94.88 123 ARG B O 1
ATOM 3973 N N . PHE B 1 124 ? 11.336 13.695 5.035 1 92.25 124 PHE B N 1
ATOM 3974 C CA . PHE B 1 124 ? 11.922 12.914 6.113 1 92.25 124 PHE B CA 1
ATOM 3975 C C . PHE B 1 124 ? 12.102 11.461 5.691 1 92.25 124 PHE B C 1
ATOM 3977 O O . PHE B 1 124 ? 11.164 10.82 5.211 1 92.25 124 PHE B O 1
ATOM 3984 N N . THR B 1 125 ? 13.289 11.008 5.789 1 88.56 125 THR B N 1
ATOM 3985 C CA . THR B 1 125 ? 13.57 9.609 5.469 1 88.56 125 THR B CA 1
ATOM 3986 C C . THR B 1 125 ? 14.023 8.852 6.711 1 88.56 125 THR B C 1
ATOM 3988 O O . THR B 1 125 ? 14.93 9.297 7.422 1 88.56 125 THR B O 1
ATOM 3991 N N . CYS B 1 126 ? 13.32 7.754 6.98 1 81.81 126 CYS B N 1
ATOM 3992 C CA . CYS B 1 126 ? 13.695 6.977 8.156 1 81.81 126 CYS B CA 1
ATOM 3993 C C . CYS B 1 126 ? 13.43 5.492 7.93 1 81.81 126 CYS B C 1
ATOM 3995 O O . CYS B 1 126 ? 12.688 5.117 7.023 1 81.81 126 CYS B O 1
ATOM 3997 N N . SER B 1 127 ? 14.141 4.68 8.625 1 71.38 127 SER B N 1
ATOM 3998 C CA . SER B 1 127 ? 13.898 3.24 8.609 1 71.38 127 SER B CA 1
ATOM 3999 C C . SER B 1 127 ? 12.953 2.824 9.727 1 71.38 127 SER B C 1
ATOM 4001 O O . SER B 1 127 ? 13.07 3.301 10.859 1 71.38 127 SER B O 1
ATOM 4003 N N . PRO B 1 128 ? 11.938 2.025 9.289 1 60.53 128 PRO B N 1
ATOM 4004 C CA . PRO B 1 128 ? 11.047 1.587 10.367 1 60.53 128 PRO B CA 1
ATOM 4005 C C . PRO B 1 128 ? 11.766 0.743 11.422 1 60.53 128 PRO B C 1
ATOM 4007 O O . PRO B 1 128 ? 11.273 0.601 12.539 1 60.53 128 PRO B O 1
ATOM 4010 N N . PHE B 1 129 ? 12.758 -0.034 10.984 1 54.44 129 PHE B N 1
ATOM 4011 C CA . PHE B 1 129 ? 13.422 -0.986 11.867 1 54.44 129 PHE B CA 1
ATOM 4012 C C . PHE B 1 129 ? 14.594 -0.33 12.594 1 54.44 129 PHE B C 1
ATOM 4014 O O . PHE B 1 129 ? 15.422 -1.018 13.188 1 54.44 129 PHE B O 1
ATOM 4021 N N . SER B 1 130 ? 14.586 0.901 12.531 1 48.66 130 SER B N 1
ATOM 4022 C CA . SER B 1 130 ? 15.766 1.452 13.195 1 48.66 130 SER B CA 1
ATOM 4023 C C . SER B 1 130 ? 15.883 0.947 14.625 1 48.66 130 SER B C 1
ATOM 4025 O O . SER B 1 130 ? 14.875 0.776 15.312 1 48.66 130 SER B O 1
ATOM 4027 N N . SER B 1 131 ? 16.984 0.353 14.891 1 45.19 131 SER B N 1
ATOM 4028 C CA . SER B 1 131 ? 17.422 -0.177 16.172 1 45.19 131 SER B CA 1
ATOM 4029 C C . SER B 1 131 ? 17.047 0.756 17.328 1 45.19 131 SER B C 1
ATOM 4031 O O . SER B 1 131 ? 16.719 1.92 17.094 1 45.19 131 SER B O 1
ATOM 4033 N N . ILE B 1 132 ? 16.984 0.179 18.469 1 43.84 132 ILE B N 1
ATOM 4034 C CA . ILE B 1 132 ? 16.844 0.707 19.828 1 43.84 132 ILE B CA 1
ATOM 4035 C C . ILE B 1 132 ? 17.562 2.051 19.938 1 43.84 132 ILE B C 1
ATOM 4037 O O . ILE B 1 132 ? 17.297 2.822 20.859 1 43.84 132 ILE B O 1
ATOM 4041 N N . HIS B 1 133 ? 18.609 2.27 19.266 1 44.69 133 HIS B N 1
ATOM 4042 C CA . HIS B 1 133 ? 19.484 3.373 19.641 1 44.69 133 HIS B CA 1
ATOM 4043 C C . HIS B 1 133 ? 19.312 4.559 18.703 1 44.69 133 HIS B C 1
ATOM 4045 O O . HIS B 1 133 ? 20.297 5.195 18.312 1 44.69 133 HIS B O 1
ATOM 4051 N N . GLY B 1 134 ? 18.203 4.984 18.719 1 53.28 134 GLY B N 1
ATOM 4052 C CA . GLY B 1 134 ? 18.031 6.25 18.016 1 53.28 134 GLY B CA 1
ATOM 4053 C C . GLY B 1 134 ? 18.156 6.125 16.516 1 53.28 134 GLY B C 1
ATOM 4054 O O . GLY B 1 134 ? 18.891 5.273 16.016 1 53.28 134 GLY B O 1
ATOM 4055 N N . LYS B 1 135 ? 17.172 6.656 15.617 1 62.25 135 LYS B N 1
ATOM 4056 C CA . LYS B 1 135 ? 17.125 6.422 14.18 1 62.25 135 LYS B CA 1
ATOM 4057 C C . LYS B 1 135 ? 17.562 7.664 13.406 1 62.25 135 LYS B C 1
ATOM 4059 O O . LYS B 1 135 ? 17.172 8.781 13.75 1 62.25 135 LYS B O 1
ATOM 4064 N N . ASP B 1 136 ? 18.734 7.516 12.719 1 75.5 136 ASP B N 1
ATOM 4065 C CA . ASP B 1 136 ? 19.109 8.586 11.805 1 75.5 136 ASP B CA 1
ATOM 4066 C C . ASP B 1 136 ? 17.984 8.914 10.836 1 75.5 136 ASP B C 1
ATOM 4068 O O . ASP B 1 136 ? 17.375 8.016 10.25 1 75.5 136 ASP B O 1
ATOM 4072 N N . ILE B 1 137 ? 17.531 10.125 11.039 1 85.25 137 ILE B N 1
ATOM 4073 C CA . ILE B 1 137 ? 16.562 10.641 10.078 1 85.25 137 ILE B CA 1
ATOM 4074 C C . ILE B 1 137 ? 17.266 11.547 9.07 1 85.25 137 ILE B C 1
ATOM 4076 O O . ILE B 1 137 ? 18.016 12.453 9.453 1 85.25 137 ILE B O 1
ATOM 4080 N N . ASP B 1 138 ? 17.156 11.164 7.859 1 89.62 138 ASP B N 1
ATOM 4081 C CA . ASP B 1 138 ? 17.609 12.039 6.785 1 89.62 138 ASP B CA 1
ATOM 4082 C C . ASP B 1 138 ? 16.562 13.102 6.453 1 89.62 138 ASP B C 1
ATOM 4084 O O . ASP B 1 138 ? 15.406 12.773 6.203 1 89.62 138 ASP B O 1
ATOM 4088 N N . LEU B 1 139 ? 17.016 14.352 6.566 1 92.56 139 LEU B N 1
ATOM 4089 C CA . LEU B 1 139 ? 16.125 15.469 6.281 1 92.56 139 LEU B CA 1
ATOM 4090 C C . LEU B 1 139 ? 16.578 16.219 5.027 1 92.56 139 LEU B C 1
ATOM 4092 O O . LEU B 1 139 ? 17.703 16.703 4.965 1 92.56 139 LEU B O 1
ATOM 4096 N N . CYS B 1 140 ? 15.688 16.266 4.059 1 94.75 140 CYS B N 1
ATOM 4097 C CA . CYS B 1 140 ? 15.891 17.094 2.873 1 94.75 140 CYS B CA 1
ATOM 4098 C C . CYS B 1 140 ? 14.891 18.234 2.826 1 94.75 140 CYS B C 1
ATOM 4100 O O . CYS B 1 140 ? 13.695 18.031 3.055 1 94.75 140 CYS B O 1
ATOM 4102 N N . VAL B 1 141 ? 15.453 19.406 2.598 1 96 141 VAL B N 1
ATOM 4103 C CA . VAL B 1 141 ? 14.586 20.594 2.525 1 96 141 VAL B CA 1
ATOM 4104 C C . VAL B 1 141 ? 14.805 21.312 1.196 1 96 141 VAL B C 1
ATOM 4106 O O . VAL B 1 141 ? 15.945 21.531 0.786 1 96 141 VAL B O 1
ATOM 4109 N N . CYS B 1 142 ? 13.734 21.609 0.542 1 95.62 142 CYS B N 1
ATOM 4110 C CA . CYS B 1 142 ? 13.766 22.375 -0.701 1 95.62 142 CYS B CA 1
ATOM 4111 C C . CYS B 1 142 ? 12.969 23.672 -0.566 1 95.62 142 CYS B C 1
ATOM 4113 O O . CYS B 1 142 ? 11.758 23.625 -0.343 1 95.62 142 CYS B O 1
ATOM 4115 N N . THR B 1 143 ? 13.609 24.766 -0.663 1 94.5 143 THR B N 1
ATOM 4116 C CA . THR B 1 143 ? 12.898 26.031 -0.717 1 94.5 143 THR B CA 1
ATOM 4117 C C . THR B 1 143 ? 12.289 26.25 -2.098 1 94.5 143 THR B C 1
ATOM 4119 O O . THR B 1 143 ? 12.984 26.188 -3.111 1 94.5 143 THR B O 1
ATOM 4122 N N . LEU B 1 144 ? 10.992 26.469 -2.098 1 93.5 144 LEU B N 1
ATOM 4123 C CA . LEU B 1 144 ? 10.258 26.594 -3.355 1 93.5 144 LEU B CA 1
ATOM 4124 C C . LEU B 1 144 ? 10.133 28.047 -3.773 1 93.5 144 LEU B C 1
ATOM 4126 O O . LEU B 1 144 ? 9.352 28.797 -3.193 1 93.5 144 LEU B O 1
ATOM 4130 N N . ASP B 1 145 ? 10.922 28.516 -4.762 1 81.88 145 ASP B N 1
ATOM 4131 C CA . ASP B 1 145 ? 10.984 29.922 -5.152 1 81.88 145 ASP B CA 1
ATOM 4132 C C . ASP B 1 145 ? 10.711 30.078 -6.645 1 81.88 145 ASP B C 1
ATOM 4134 O O . ASP B 1 145 ? 11.023 31.125 -7.227 1 81.88 145 ASP B O 1
ATOM 4138 N N . GLY B 1 146 ? 9.984 29.078 -7.215 1 74.38 146 GLY B N 1
ATOM 4139 C CA . GLY B 1 146 ? 9.609 29.234 -8.609 1 74.38 146 GLY B CA 1
ATOM 4140 C C . GLY B 1 146 ? 10.797 29.156 -9.555 1 74.38 146 GLY B C 1
ATOM 4141 O O . GLY B 1 146 ? 10.625 29.266 -10.773 1 74.38 146 GLY B O 1
ATOM 4142 N N . ALA B 1 147 ? 11.969 29.078 -8.992 1 61.75 147 ALA B N 1
ATOM 4143 C CA . ALA B 1 147 ? 13.102 29.031 -9.914 1 61.75 147 ALA B CA 1
ATOM 4144 C C . ALA B 1 147 ? 12.992 27.844 -10.859 1 61.75 147 ALA B C 1
ATOM 4146 O O . ALA B 1 147 ? 12.266 26.875 -10.578 1 61.75 147 ALA B O 1
ATOM 4147 N N . ALA B 1 148 ? 13.359 28.031 -12.102 1 54.44 148 ALA B N 1
ATOM 4148 C CA . ALA B 1 148 ? 13.281 27.109 -13.234 1 54.44 148 ALA B CA 1
ATOM 4149 C C . ALA B 1 148 ? 13.398 25.656 -12.766 1 54.44 148 ALA B C 1
ATOM 4151 O O . ALA B 1 148 ? 12.781 24.766 -13.352 1 54.44 148 ALA B O 1
ATOM 4152 N N . GLY B 1 149 ? 13.969 25.531 -11.68 1 56.28 149 GLY B N 1
ATOM 4153 C CA . GLY B 1 149 ? 14.258 24.141 -11.352 1 56.28 149 GLY B CA 1
ATOM 4154 C C . GLY B 1 149 ? 13.508 23.641 -10.133 1 56.28 149 GLY B C 1
ATOM 4155 O O . GLY B 1 149 ? 13.695 22.516 -9.695 1 56.28 149 GLY B O 1
ATOM 4156 N N . GLY B 1 150 ? 12.484 24.312 -9.695 1 60.97 150 GLY B N 1
ATOM 4157 C CA . GLY B 1 150 ? 11.641 23.891 -8.586 1 60.97 150 GLY B CA 1
ATOM 4158 C C . GLY B 1 150 ? 12.328 24.016 -7.238 1 60.97 150 GLY B C 1
ATOM 4159 O O . GLY B 1 150 ? 11.805 23.547 -6.227 1 60.97 150 GLY B O 1
ATOM 4160 N N . GLY B 1 151 ? 13.508 24.672 -7.105 1 71.38 151 GLY B N 1
ATOM 4161 C CA . GLY B 1 151 ? 14.266 24.875 -5.879 1 71.38 151 GLY B CA 1
ATOM 4162 C C . GLY B 1 151 ? 15.367 23.859 -5.684 1 71.38 151 GLY B C 1
ATOM 4163 O O . GLY B 1 151 ? 15.523 22.938 -6.492 1 71.38 151 GLY B O 1
ATOM 4164 N N . ARG B 1 152 ? 16.5 24.188 -4.77 1 82.94 152 ARG B N 1
ATOM 4165 C CA . ARG B 1 152 ? 17.625 23.297 -4.461 1 82.94 152 ARG B CA 1
ATOM 4166 C C . ARG B 1 152 ? 17.406 22.594 -3.125 1 82.94 152 ARG B C 1
ATOM 4168 O O . ARG B 1 152 ? 17.031 23.234 -2.137 1 82.94 152 ARG B O 1
ATOM 4175 N N . TRP B 1 153 ? 17.531 21.359 -3.205 1 92.56 153 TRP B N 1
ATOM 4176 C CA . TRP B 1 153 ? 17.406 20.547 -1.994 1 92.56 153 TRP B CA 1
ATOM 4177 C C . TRP B 1 153 ? 18.656 20.703 -1.121 1 92.56 153 TRP B C 1
ATOM 4179 O O . TRP B 1 153 ? 19.781 20.719 -1.628 1 92.56 153 TRP B O 1
ATOM 4189 N N . ARG B 1 154 ? 18.516 20.875 0.066 1 93.75 154 ARG B N 1
ATOM 4190 C CA . ARG B 1 154 ? 19.547 20.75 1.09 1 93.75 154 ARG B CA 1
ATOM 4191 C C . ARG B 1 154 ? 19.328 19.516 1.943 1 93.75 154 ARG B C 1
ATOM 4193 O O . ARG B 1 154 ? 18.188 19.203 2.316 1 93.75 154 ARG B O 1
ATOM 4200 N N . GLN B 1 155 ? 20.359 18.828 2.154 1 92.88 155 GLN B N 1
ATOM 4201 C CA . GLN B 1 155 ? 20.266 17.562 2.889 1 92.88 155 GLN B CA 1
ATOM 4202 C C . GLN B 1 155 ? 21.031 17.641 4.207 1 92.88 155 GLN B C 1
ATOM 4204 O O . GLN B 1 155 ? 22.125 18.188 4.266 1 92.88 155 GLN B O 1
ATOM 4209 N N . SER B 1 156 ? 20.391 17.141 5.191 1 90.25 156 SER B N 1
ATOM 4210 C CA . SER B 1 156 ? 21 17 6.512 1 90.25 156 SER B CA 1
ATOM 4211 C C . SER B 1 156 ? 20.469 15.766 7.234 1 90.25 156 SER B C 1
ATOM 4213 O O . SER B 1 156 ? 19.547 15.109 6.754 1 90.25 156 SER B O 1
ATOM 4215 N N . SER B 1 157 ? 21.125 15.414 8.25 1 87.44 157 SER B N 1
ATOM 4216 C CA . SER B 1 157 ? 20.688 14.281 9.055 1 87.44 157 SER B CA 1
ATOM 4217 C C . SER B 1 157 ? 20.672 14.633 10.539 1 87.44 157 SER B C 1
ATOM 4219 O O . SER B 1 157 ? 21.422 15.508 10.984 1 87.44 157 SER B O 1
ATOM 4221 N N . PHE B 1 158 ? 19.766 14.039 11.188 1 84.06 158 PHE B N 1
ATOM 4222 C CA . PHE B 1 158 ? 19.734 14.188 12.633 1 84.06 158 PHE B CA 1
ATOM 4223 C C . PHE B 1 158 ? 19.281 12.891 13.297 1 84.06 158 PHE B C 1
ATOM 4225 O O . PHE B 1 158 ? 18.703 12.016 12.648 1 84.06 158 PHE B O 1
ATOM 4232 N N . ARG B 1 159 ? 19.688 12.797 14.547 1 80.19 159 ARG B N 1
ATOM 4233 C CA . ARG B 1 159 ? 19.312 11.609 15.312 1 80.19 159 ARG B CA 1
ATOM 4234 C C . ARG B 1 159 ? 18.031 11.852 16.109 1 80.19 159 ARG B C 1
ATOM 4236 O O . ARG B 1 159 ? 17.875 12.906 16.719 1 80.19 159 ARG B O 1
ATOM 4243 N N . SER B 1 160 ? 17.125 11.031 15.766 1 75.62 160 SER B N 1
ATOM 4244 C CA . SER B 1 160 ? 15.891 11.07 16.547 1 75.62 160 SER B CA 1
ATOM 4245 C C . SER B 1 160 ? 15.773 9.836 17.438 1 75.62 160 SER B C 1
ATOM 4247 O O . SER B 1 160 ? 16.125 8.734 17.031 1 75.62 160 SER B O 1
ATOM 4249 N N . GLN B 1 161 ? 15.352 10.094 18.656 1 67.06 161 GLN B N 1
ATOM 4250 C CA . GLN B 1 161 ? 15.188 8.969 19.578 1 67.06 161 GLN B CA 1
ATOM 4251 C C . GLN B 1 161 ? 13.977 8.125 19.188 1 67.06 161 GLN B C 1
ATOM 4253 O O . GLN B 1 161 ? 13.914 6.938 19.516 1 67.06 161 GLN B O 1
ATOM 4258 N N . CYS B 1 162 ? 13.055 8.836 18.531 1 69.38 162 CYS B N 1
ATOM 4259 C CA . CYS B 1 162 ? 11.812 8.133 18.203 1 69.38 162 CYS B CA 1
ATOM 4260 C C . CYS B 1 162 ? 11.57 8.156 16.688 1 69.38 162 CYS B C 1
ATOM 4262 O O . CYS B 1 162 ? 11.727 9.195 16.047 1 69.38 162 CYS B O 1
ATOM 4264 N N . PRO B 1 163 ? 11.234 6.969 16.234 1 75.31 163 PRO B N 1
ATOM 4265 C CA . PRO B 1 163 ? 10.914 6.93 14.797 1 75.31 163 PRO B CA 1
ATOM 4266 C C . PRO B 1 163 ? 9.641 7.699 14.453 1 75.31 163 PRO B C 1
ATOM 4268 O O . PRO B 1 163 ? 8.75 7.824 15.297 1 75.31 163 PRO B O 1
ATOM 4271 N N . LEU B 1 164 ? 9.625 8.258 13.281 1 82.12 164 LEU B N 1
ATOM 4272 C CA . LEU B 1 164 ? 8.438 8.938 12.781 1 82.12 164 LEU B CA 1
ATOM 4273 C C . LEU B 1 164 ? 7.352 7.938 12.414 1 82.12 164 LEU B C 1
ATOM 4275 O O . LEU B 1 164 ? 7.645 6.863 11.891 1 82.12 164 LEU B O 1
ATOM 4279 N N . LEU B 1 165 ? 6.156 8.312 12.727 1 75.75 165 LEU B N 1
ATOM 4280 C CA . LEU B 1 165 ? 5.012 7.512 12.297 1 75.75 165 LEU B CA 1
ATOM 4281 C C . LEU B 1 165 ? 4.566 7.91 10.898 1 75.75 165 LEU B C 1
ATOM 4283 O O . LEU B 1 165 ? 4.023 9 10.695 1 75.75 165 LEU B O 1
ATOM 4287 N N . SER B 1 166 ? 4.723 7.008 9.977 1 70.62 166 SER B N 1
ATOM 4288 C CA . SER B 1 166 ? 4.457 7.32 8.578 1 70.62 166 SER B CA 1
ATOM 4289 C C . SER B 1 166 ? 2.969 7.207 8.258 1 70.62 166 SER B C 1
ATOM 4291 O O . SER B 1 166 ? 2.516 7.676 7.215 1 70.62 166 SER B O 1
ATOM 4293 N N . THR B 1 167 ? 2.188 6.742 9.148 1 70.81 167 THR B N 1
ATOM 4294 C CA . THR B 1 167 ? 0.766 6.535 8.891 1 70.81 167 THR B CA 1
ATOM 4295 C C . THR B 1 167 ? -0.019 7.82 9.133 1 70.81 167 THR B C 1
ATOM 4297 O O . THR B 1 167 ? -1.16 7.953 8.68 1 70.81 167 THR B O 1
ATOM 4300 N N . LEU B 1 168 ? 0.619 8.727 9.805 1 78.5 168 LEU B N 1
ATOM 4301 C CA . LEU B 1 168 ? -0.033 10.008 10.078 1 78.5 168 LEU B CA 1
ATOM 4302 C C . LEU B 1 168 ? 0.573 11.117 9.227 1 78.5 168 LEU B C 1
ATOM 4304 O O . LEU B 1 168 ? 1.792 11.172 9.047 1 78.5 168 LEU B O 1
ATOM 4308 N N . LEU B 1 169 ? -0.342 11.898 8.836 1 87.12 169 LEU B N 1
ATOM 4309 C CA . LEU B 1 169 ? 0.11 12.984 7.98 1 87.12 169 LEU B CA 1
ATOM 4310 C C . LEU B 1 169 ? 0.637 14.148 8.812 1 87.12 169 LEU B C 1
ATOM 4312 O O . LEU B 1 169 ? 0.072 14.477 9.859 1 87.12 169 LEU B O 1
ATOM 4316 N N . PRO B 1 170 ? 1.707 14.797 8.336 1 93.06 170 PRO B N 1
ATOM 4317 C CA . PRO B 1 170 ? 2.156 16.031 8.984 1 93.06 170 PRO B CA 1
ATOM 4318 C C . PRO B 1 170 ? 1.112 17.141 8.922 1 93.06 170 PRO B C 1
ATOM 4320 O O . PRO B 1 170 ? 0.366 17.234 7.949 1 93.06 170 PRO B O 1
ATOM 4323 N N . VAL B 1 171 ? 1.138 17.938 9.977 1 93.19 171 VAL B N 1
ATOM 4324 C CA . VAL B 1 171 ? 0.195 19.047 10.039 1 93.19 171 VAL B CA 1
ATOM 4325 C C . VAL B 1 171 ? 0.958 20.359 10.156 1 93.19 171 VAL B C 1
ATOM 4327 O O . VAL B 1 171 ? 1.919 20.469 10.922 1 93.19 171 VAL B O 1
ATOM 4330 N N . LEU B 1 172 ? 0.541 21.297 9.359 1 94.19 172 LEU B N 1
ATOM 4331 C CA . LEU B 1 172 ? 1.112 22.641 9.414 1 94.19 172 LEU B CA 1
ATOM 4332 C C . LEU B 1 172 ? 0.233 23.578 10.242 1 94.19 172 LEU B C 1
ATOM 4334 O O . LEU B 1 172 ? -0.957 23.734 9.961 1 94.19 172 LEU B O 1
ATOM 4338 N N . VAL B 1 173 ? 0.848 24.141 11.258 1 90.75 173 VAL B N 1
ATOM 4339 C CA . VAL B 1 173 ? 0.155 25.125 12.078 1 90.75 173 VAL B CA 1
ATOM 4340 C C . VAL B 1 173 ? 1.074 26.328 12.336 1 90.75 173 VAL B C 1
ATOM 4342 O O . VAL B 1 173 ? 2.127 26.172 12.961 1 90.75 173 VAL B O 1
ATOM 4345 N N . GLN B 1 174 ? 0.738 27.422 11.875 1 88.75 174 GLN B N 1
ATOM 4346 C CA . GLN B 1 174 ? 1.416 28.688 12.156 1 88.75 174 GLN B CA 1
ATOM 4347 C C . GLN B 1 174 ? 2.91 28.578 11.859 1 88.75 174 GLN B C 1
ATOM 4349 O O . GLN B 1 174 ? 3.738 28.953 12.695 1 88.75 174 GLN B O 1
ATOM 4354 N N . GLY B 1 175 ? 3.248 28.016 10.82 1 92.94 175 GLY B N 1
ATOM 4355 C CA . GLY B 1 175 ? 4.625 27.969 10.352 1 92.94 175 GLY B CA 1
ATOM 4356 C C . GLY B 1 175 ? 5.414 26.812 10.922 1 92.94 175 GLY B C 1
ATOM 4357 O O . GLY B 1 175 ? 6.625 26.703 10.703 1 92.94 175 GLY B O 1
ATOM 4358 N N . LYS B 1 176 ? 4.75 26.016 11.648 1 93.75 176 LYS B N 1
ATOM 4359 C CA . LYS B 1 176 ? 5.402 24.844 12.242 1 93.75 176 LYS B CA 1
ATOM 4360 C C . LYS B 1 176 ? 4.801 23.547 11.703 1 93.75 176 LYS B C 1
ATOM 4362 O O . LYS B 1 176 ? 3.582 23.422 11.578 1 93.75 176 LYS B O 1
ATOM 4367 N N . LEU B 1 177 ? 5.691 22.641 11.344 1 95.69 177 LEU B N 1
ATOM 4368 C CA . LEU B 1 177 ? 5.258 21.297 10.969 1 95.69 177 LEU B CA 1
ATOM 4369 C C . LEU B 1 177 ? 5.312 20.359 12.172 1 95.69 177 LEU B C 1
ATOM 4371 O O . LEU B 1 177 ? 6.305 20.328 12.906 1 95.69 177 LEU B O 1
ATOM 4375 N N . TYR B 1 178 ? 4.27 19.578 12.305 1 93.44 178 TYR B N 1
ATOM 4376 C CA . TYR B 1 178 ? 4.207 18.609 13.391 1 93.44 178 TYR B CA 1
ATOM 4377 C C . TYR B 1 178 ? 4.074 17.188 12.844 1 93.44 178 TYR B C 1
ATOM 4379 O O . TYR B 1 178 ? 3.215 16.922 12 1 93.44 178 TYR B O 1
ATOM 4387 N N . LEU B 1 179 ? 4.906 16.312 13.344 1 92.38 179 LEU B N 1
ATOM 4388 C CA . LEU B 1 179 ? 4.879 14.898 13.008 1 92.38 179 LEU B CA 1
ATOM 4389 C C . LEU B 1 179 ? 4.832 14.047 14.273 1 92.38 179 LEU B C 1
ATOM 4391 O O . LEU B 1 179 ? 5.59 14.281 15.219 1 92.38 179 LEU B O 1
ATOM 4395 N N . VAL B 1 180 ? 3.984 13.07 14.227 1 86.56 180 VAL B N 1
ATOM 4396 C CA . VAL B 1 180 ? 3.881 12.172 15.375 1 86.56 180 VAL B CA 1
ATOM 4397 C C . VAL B 1 180 ? 5 11.133 15.32 1 86.56 180 VAL B C 1
ATOM 4399 O O . VAL B 1 180 ? 5.312 10.602 14.258 1 86.56 180 VAL B O 1
ATOM 4402 N N . THR B 1 181 ? 5.562 10.852 16.5 1 83.06 181 THR B N 1
ATOM 4403 C CA . THR B 1 181 ? 6.625 9.859 16.625 1 83.06 181 THR B CA 1
ATOM 4404 C C . THR B 1 181 ? 6.188 8.703 17.516 1 83.06 181 THR B C 1
ATOM 4406 O O . THR B 1 181 ? 5.188 8.805 18.219 1 83.06 181 THR B O 1
ATOM 4409 N N . THR B 1 182 ? 6.836 7.535 17.328 1 76.88 182 THR B N 1
ATOM 4410 C CA . THR B 1 182 ? 6.562 6.367 18.156 1 76.88 182 THR B CA 1
ATOM 4411 C C . THR B 1 182 ? 7.715 6.105 19.125 1 76.88 182 THR B C 1
ATOM 4413 O O . THR B 1 182 ? 8.844 6.543 18.891 1 76.88 182 THR B O 1
ATOM 4416 N N . GLY B 1 183 ? 7.324 5.559 20.234 1 64 183 GLY B N 1
ATOM 4417 C CA . GLY B 1 183 ? 8.328 5.281 21.25 1 64 183 GLY B CA 1
ATOM 4418 C C . GLY B 1 183 ? 9.312 4.199 20.828 1 64 183 GLY B C 1
ATOM 4419 O O . GLY B 1 183 ? 9.164 3.592 19.766 1 64 183 GLY B O 1
ATOM 4420 N N . LYS B 1 184 ? 10.375 3.982 21.641 1 54.34 184 LYS B N 1
ATOM 4421 C CA . LYS B 1 184 ? 11.445 2.996 21.5 1 54.34 184 LYS B CA 1
ATOM 4422 C C . LYS B 1 184 ? 10.883 1.58 21.438 1 54.34 184 LYS B C 1
ATOM 4424 O O . LYS B 1 184 ? 10.133 1.161 22.328 1 54.34 184 LYS B O 1
ATOM 4429 N N . THR B 1 185 ? 10.43 1.293 20.25 1 51.62 185 THR B N 1
ATOM 4430 C CA . THR B 1 185 ? 9.914 -0.071 20.312 1 51.62 185 THR B CA 1
ATOM 4431 C C . THR B 1 185 ? 11 -1.075 19.938 1 51.62 185 THR B C 1
ATOM 4433 O O . THR B 1 185 ? 11.758 -0.863 18.984 1 51.62 185 THR B O 1
ATOM 4436 N N . GLY B 1 186 ? 11.469 -1.729 20.953 1 47.06 186 GLY B N 1
ATOM 4437 C CA . GLY B 1 186 ? 12.312 -2.865 20.625 1 47.06 186 GLY B CA 1
ATOM 4438 C C . GLY B 1 186 ? 11.742 -3.725 19.5 1 47.06 186 GLY B C 1
ATOM 4439 O O . GLY B 1 186 ? 10.602 -3.525 19.078 1 47.06 186 GLY B O 1
ATOM 4440 N N . PRO B 1 187 ? 12.602 -4.496 19.016 1 44.38 187 PRO B N 1
ATOM 4441 C CA . PRO B 1 187 ? 12.078 -5.465 18.062 1 44.38 187 PRO B CA 1
ATOM 4442 C C . PRO B 1 187 ? 10.852 -6.211 18.578 1 44.38 187 PRO B C 1
ATOM 4444 O O . PRO B 1 187 ? 10.859 -6.715 19.703 1 44.38 187 PRO B O 1
ATOM 4447 N N . GLY B 1 188 ? 9.688 -6.207 18.016 1 44.12 188 GLY B N 1
ATOM 4448 C CA . GLY B 1 188 ? 8.477 -6.898 18.438 1 44.12 188 GLY B CA 1
ATOM 4449 C C . GLY B 1 188 ? 7.523 -6.016 19.219 1 44.12 188 GLY B C 1
ATOM 4450 O O . GLY B 1 188 ? 6.398 -6.422 19.516 1 44.12 188 GLY B O 1
ATOM 4451 N N . GLU B 1 189 ? 8.289 -5 19.734 1 48.31 189 GLU B N 1
ATOM 4452 C CA . GLU B 1 189 ? 7.402 -4.172 20.531 1 48.31 189 GLU B CA 1
ATOM 4453 C C . GLU B 1 189 ? 6.543 -3.268 19.656 1 48.31 189 GLU B C 1
ATOM 4455 O O . GLU B 1 189 ? 6.961 -2.877 18.562 1 48.31 189 GLU B O 1
ATOM 4460 N N . ARG B 1 190 ? 5.469 -3.301 19.969 1 49.5 190 ARG B N 1
ATOM 4461 C CA . ARG B 1 190 ? 4.504 -2.496 19.219 1 49.5 190 ARG B CA 1
ATOM 4462 C C . ARG B 1 190 ? 4.887 -1.021 19.25 1 49.5 190 ARG B C 1
ATOM 4464 O O . ARG B 1 190 ? 5.289 -0.494 20.281 1 49.5 190 ARG B O 1
ATOM 4471 N N . ARG B 1 191 ? 4.895 -0.312 18.141 1 57.5 191 ARG B N 1
ATOM 4472 C CA . ARG B 1 191 ? 5.246 1.086 17.922 1 57.5 191 ARG B CA 1
ATOM 4473 C C . ARG B 1 191 ? 4.102 2.012 18.312 1 57.5 191 ARG B C 1
ATOM 4475 O O . ARG B 1 191 ? 3.209 2.289 17.516 1 57.5 191 ARG B O 1
ATOM 4482 N N . ASN B 1 192 ? 4.008 2.379 19.672 1 66.12 192 ASN B N 1
ATOM 4483 C CA . ASN B 1 192 ? 2.988 3.326 20.109 1 66.12 192 ASN B CA 1
ATOM 4484 C C . ASN B 1 192 ? 3.463 4.77 19.969 1 66.12 192 ASN B C 1
ATOM 4486 O O . ASN B 1 192 ? 4.629 5.07 20.219 1 66.12 192 ASN B O 1
ATOM 4490 N N . PRO B 1 193 ? 2.488 5.598 19.484 1 71.25 193 PRO B N 1
ATOM 4491 C CA . PRO B 1 193 ? 2.859 7.012 19.453 1 71.25 193 PRO B CA 1
ATOM 4492 C C . PRO B 1 193 ? 3.262 7.543 20.828 1 71.25 193 PRO B C 1
ATOM 4494 O O . PRO B 1 193 ? 2.568 7.293 21.828 1 71.25 193 PRO B O 1
ATOM 4497 N N . ASP B 1 194 ? 4.41 8.156 20.969 1 72.94 194 ASP B N 1
ATOM 4498 C CA . ASP B 1 194 ? 4.848 8.641 22.266 1 72.94 194 ASP B CA 1
ATOM 4499 C C . ASP B 1 194 ? 5.438 10.047 22.156 1 72.94 194 ASP B C 1
ATOM 4501 O O . ASP B 1 194 ? 5.805 10.648 23.172 1 72.94 194 ASP B O 1
ATOM 4505 N N . GLY B 1 195 ? 5.441 10.547 20.938 1 80.5 195 GLY B N 1
ATOM 4506 C CA . GLY B 1 195 ? 6.059 11.859 20.828 1 80.5 195 GLY B CA 1
ATOM 4507 C C . GLY B 1 195 ? 5.578 12.641 19.609 1 80.5 195 GLY B C 1
ATOM 4508 O O . GLY B 1 195 ? 4.688 12.195 18.891 1 80.5 195 GLY B O 1
ATOM 4509 N N . LEU B 1 196 ? 6.098 13.906 19.625 1 87.81 196 LEU B N 1
ATOM 4510 C CA . LEU B 1 196 ? 5.789 14.852 18.562 1 87.81 196 LEU B CA 1
ATOM 4511 C C . LEU B 1 196 ? 7.047 15.586 18.109 1 87.81 196 LEU B C 1
ATOM 4513 O O . LEU B 1 196 ? 7.766 16.172 18.922 1 87.81 196 LEU B O 1
ATOM 4517 N N . LEU B 1 197 ? 7.355 15.438 16.891 1 90.31 197 LEU B N 1
ATOM 4518 C CA . LEU B 1 197 ? 8.422 16.234 16.297 1 90.31 197 LEU B CA 1
ATOM 4519 C C . LEU B 1 197 ? 7.879 17.547 15.727 1 90.31 197 LEU B C 1
ATOM 4521 O O . LEU B 1 197 ? 6.953 17.531 14.914 1 90.31 197 LEU B O 1
ATOM 4525 N N . GLU B 1 198 ? 8.422 18.641 16.234 1 92.31 198 GLU B N 1
ATOM 4526 C CA . GLU B 1 198 ? 8.125 19.969 15.719 1 92.31 198 GLU B CA 1
ATOM 4527 C C . GLU B 1 198 ? 9.266 20.5 14.852 1 92.31 198 GLU B C 1
ATOM 4529 O O . GLU B 1 198 ? 10.422 20.469 15.266 1 92.31 198 GLU B O 1
ATOM 4534 N N . VAL B 1 199 ? 8.914 21 13.656 1 94.5 199 VAL B N 1
ATOM 4535 C CA . VAL B 1 199 ? 9.898 21.594 12.758 1 94.5 199 VAL B CA 1
ATOM 4536 C C . VAL B 1 199 ? 9.461 23 12.352 1 94.5 199 VAL B C 1
ATOM 4538 O O . VAL B 1 199 ? 8.375 23.172 11.797 1 94.5 199 VAL B O 1
ATOM 4541 N N . ASP B 1 200 ? 10.305 23.922 12.672 1 95.62 200 ASP B N 1
ATOM 4542 C CA . ASP B 1 200 ? 10.047 25.281 12.227 1 95.62 200 ASP B CA 1
ATOM 4543 C C . ASP B 1 200 ? 10.352 25.438 10.734 1 95.62 200 ASP B C 1
ATOM 4545 O O . ASP B 1 200 ? 11.477 25.188 10.305 1 95.62 200 ASP B O 1
ATOM 4549 N N . VAL B 1 201 ? 9.422 25.891 10.023 1 96.31 201 VAL B N 1
ATOM 4550 C CA . VAL B 1 201 ? 9.578 25.922 8.578 1 96.31 201 VAL B CA 1
ATOM 4551 C C . VAL B 1 201 ? 10.641 26.953 8.203 1 96.31 201 VAL B C 1
ATOM 4553 O O . VAL B 1 201 ? 11.445 26.734 7.301 1 96.31 201 VAL B O 1
ATOM 4556 N N . ALA B 1 202 ? 10.664 28.078 8.867 1 95.31 202 ALA B N 1
ATOM 4557 C CA . ALA B 1 202 ? 11.586 29.156 8.523 1 95.31 202 ALA B CA 1
ATOM 4558 C C . ALA B 1 202 ? 13.023 28.781 8.867 1 95.31 202 ALA B C 1
ATOM 4560 O O . ALA B 1 202 ? 13.906 28.828 8.008 1 95.31 202 ALA B O 1
ATOM 4561 N N . THR B 1 203 ? 13.266 28.312 10.047 1 94.88 203 THR B N 1
ATOM 4562 C CA . THR B 1 203 ? 14.625 28.078 10.531 1 94.88 203 THR B CA 1
ATOM 4563 C C . THR B 1 203 ? 15.039 26.625 10.328 1 94.88 203 THR B C 1
ATOM 4565 O O . THR B 1 203 ? 16.234 26.297 10.406 1 94.88 203 THR B O 1
ATOM 4568 N N . GLU B 1 204 ? 14.031 25.797 10.18 1 94.31 204 GLU B N 1
ATOM 4569 C CA . GLU B 1 204 ? 14.242 24.359 10.055 1 94.31 204 GLU B CA 1
ATOM 4570 C C . GLU B 1 204 ? 14.703 23.75 11.383 1 94.31 204 GLU B C 1
ATOM 4572 O O . GLU B 1 204 ? 15.18 22.609 11.422 1 94.31 204 GLU B O 1
ATOM 4577 N N . ALA B 1 205 ? 14.523 24.531 12.453 1 93.06 205 ALA B N 1
ATOM 4578 C CA . ALA B 1 205 ? 14.836 24.016 13.781 1 93.06 205 ALA B CA 1
ATOM 4579 C C . ALA B 1 205 ? 13.859 22.922 14.188 1 93.06 205 ALA B C 1
ATOM 4581 O O . ALA B 1 205 ? 12.68 22.969 13.852 1 93.06 205 ALA B O 1
ATOM 4582 N N . ARG B 1 206 ? 14.422 22.016 14.945 1 91.5 206 ARG B N 1
ATOM 4583 C CA . ARG B 1 206 ? 13.633 20.859 15.344 1 91.5 206 ARG B CA 1
ATOM 4584 C C . ARG B 1 206 ? 13.555 20.734 16.859 1 91.5 206 ARG B C 1
ATOM 4586 O O . ARG B 1 206 ? 14.539 21 17.562 1 91.5 206 ARG B O 1
ATOM 4593 N N . ARG B 1 207 ? 12.344 20.281 17.25 1 87.25 207 ARG B N 1
ATOM 4594 C CA . ARG B 1 207 ? 12.117 20 18.672 1 87.25 207 ARG B CA 1
ATOM 4595 C C . ARG B 1 207 ? 11.219 18.781 18.844 1 87.25 207 ARG B C 1
ATOM 4597 O O . ARG B 1 207 ? 10.25 18.594 18.094 1 87.25 207 ARG B O 1
ATOM 4604 N N . THR B 1 208 ? 11.594 17.984 19.781 1 84.44 208 THR B N 1
ATOM 4605 C CA . THR B 1 208 ? 10.758 16.844 20.109 1 84.44 208 THR B CA 1
ATOM 4606 C C . THR B 1 208 ? 10.016 17.078 21.422 1 84.44 208 THR B C 1
ATOM 4608 O O . THR B 1 208 ? 10.586 17.594 22.375 1 84.44 208 THR B O 1
ATOM 4611 N N . HIS B 1 209 ? 8.742 16.703 21.344 1 83.12 209 HIS B N 1
ATOM 4612 C CA . HIS B 1 209 ? 7.891 16.859 22.516 1 83.12 209 HIS B CA 1
ATOM 4613 C C . HIS B 1 209 ? 7.246 15.539 22.922 1 83.12 209 HIS B C 1
ATOM 4615 O O . HIS B 1 209 ? 7.094 14.641 22.094 1 83.12 209 HIS B O 1
ATOM 4621 N N . ARG B 1 210 ? 6.844 15.539 24.172 1 79.5 210 ARG B N 1
ATOM 4622 C CA . ARG B 1 210 ? 6.035 14.414 24.625 1 79.5 210 ARG B CA 1
ATOM 4623 C C . ARG B 1 210 ? 4.555 14.648 24.359 1 79.5 210 ARG B C 1
ATOM 4625 O O . ARG B 1 210 ? 4.098 15.797 24.328 1 79.5 210 ARG B O 1
ATOM 4632 N N . LEU B 1 211 ? 3.943 13.555 24.156 1 81.75 211 LEU B N 1
ATOM 4633 C CA . LEU B 1 211 ? 2.496 13.664 24 1 81.75 211 LEU B CA 1
ATOM 4634 C C . LEU B 1 211 ? 1.82 13.875 25.344 1 81.75 211 LEU B C 1
ATOM 4636 O O . LEU B 1 211 ? 2.42 13.609 26.391 1 81.75 211 LEU B O 1
ATOM 4640 N N . PRO B 1 212 ? 0.634 14.469 25.312 1 76.62 212 PRO B N 1
ATOM 4641 C CA . PRO B 1 212 ? -0.032 14.797 26.578 1 76.62 212 PRO B CA 1
ATOM 4642 C C . PRO B 1 212 ? -0.429 13.555 27.375 1 76.62 212 PRO B C 1
ATOM 4644 O O . PRO B 1 212 ? -0.91 13.672 28.5 1 76.62 212 PRO B O 1
ATOM 4647 N N . PHE B 1 213 ? -0.393 12.445 26.797 1 69.69 213 PHE B N 1
ATOM 4648 C CA . PHE B 1 213 ? -0.784 11.227 27.5 1 69.69 213 PHE B CA 1
ATOM 4649 C C . PHE B 1 213 ? 0.364 10.219 27.531 1 69.69 213 PHE B C 1
ATOM 4651 O O . PHE B 1 213 ? 1.269 10.289 26.688 1 69.69 213 PHE B O 1
ATOM 4658 N N . GLU B 1 214 ? 0.466 9.578 28.703 1 59.91 214 GLU B N 1
ATOM 4659 C CA . GLU B 1 214 ? 1.448 8.5 28.75 1 59.91 214 GLU B CA 1
ATOM 4660 C C . GLU B 1 214 ? 0.913 7.238 28.078 1 59.91 214 GLU B C 1
ATOM 4662 O O . GLU B 1 214 ? -0.195 6.793 28.391 1 59.91 214 GLU B O 1
ATOM 4667 N N . ALA B 1 215 ? 1.564 6.883 27.047 1 56.28 215 ALA B N 1
ATOM 4668 C CA . ALA B 1 215 ? 1.153 5.691 26.312 1 56.28 215 ALA B CA 1
ATOM 4669 C C . ALA B 1 215 ? 0.854 4.531 27.25 1 56.28 215 ALA B C 1
ATOM 4671 O O . ALA B 1 215 ? -0.042 3.725 27 1 56.28 215 ALA B O 1
ATOM 4672 N N . ASP B 1 216 ? 1.717 4.406 28.312 1 53.12 216 ASP B N 1
ATOM 4673 C CA . ASP B 1 216 ? 1.564 3.316 29.266 1 53.12 216 ASP B CA 1
ATOM 4674 C C . ASP B 1 216 ? 0.23 3.414 30 1 53.12 216 ASP B C 1
ATOM 4676 O O . ASP B 1 216 ? -0.287 2.41 30.5 1 53.12 216 ASP B O 1
ATOM 4680 N N . GLN B 1 217 ? -0.066 4.57 30.25 1 53.38 217 GLN B N 1
ATOM 4681 C CA . GLN B 1 217 ? -1.354 4.707 30.922 1 53.38 217 GLN B CA 1
ATOM 4682 C C . GLN B 1 217 ? -2.48 4.117 30.078 1 53.38 217 GLN B C 1
ATOM 4684 O O . GLN B 1 217 ? -3.535 3.762 30.594 1 53.38 217 GLN B O 1
ATOM 4689 N N . TYR B 1 218 ? -2.119 4.238 28.906 1 49.94 218 TYR B N 1
ATOM 4690 C CA . TYR B 1 218 ? -3.115 3.631 28.031 1 49.94 218 TYR B CA 1
ATOM 4691 C C . TYR B 1 218 ? -2.807 2.158 27.781 1 49.94 218 TYR B C 1
ATOM 4693 O O . TYR B 1 218 ? -1.7 1.694 28.078 1 49.94 218 TYR B O 1
ATOM 4701 N N . HIS B 1 219 ? -3.75 1.348 27.344 1 46.88 219 HIS B N 1
ATOM 4702 C CA . HIS B 1 219 ? -3.734 -0.111 27.344 1 46.88 219 HIS B CA 1
ATOM 4703 C C . HIS B 1 219 ? -2.457 -0.643 26.703 1 46.88 219 HIS B C 1
ATOM 4705 O O . HIS B 1 219 ? -2.039 -0.161 25.641 1 46.88 219 HIS B O 1
ATOM 4711 N N . SER B 1 220 ? -1.571 -1.13 27.625 1 45.97 220 SER B N 1
ATOM 4712 C CA . SER B 1 220 ? -0.359 -1.843 27.234 1 45.97 220 SER B CA 1
ATOM 4713 C C . SER B 1 220 ? -0.516 -2.5 25.875 1 45.97 220 SER B C 1
ATOM 4715 O O . SER B 1 220 ? 0.464 -2.672 25.141 1 45.97 220 SER B O 1
ATOM 4717 N N . ALA B 1 221 ? -1.653 -3.006 25.844 1 43.34 221 ALA B N 1
ATOM 4718 C CA . ALA B 1 221 ? -1.82 -3.848 24.672 1 43.34 221 ALA B CA 1
ATOM 4719 C C . ALA B 1 221 ? -2.172 -3.012 23.438 1 43.34 221 ALA B C 1
ATOM 4721 O O . ALA B 1 221 ? -2.32 -3.545 22.344 1 43.34 221 ALA B O 1
ATOM 4722 N N . TRP B 1 222 ? -2.539 -1.698 23.812 1 46.94 222 TRP B N 1
ATOM 4723 C CA . TRP B 1 222 ? -3.172 -1.037 22.672 1 46.94 222 TRP B CA 1
ATOM 4724 C C . TRP B 1 222 ? -2.348 0.161 22.219 1 46.94 222 TRP B C 1
ATOM 4726 O O . TRP B 1 222 ? -1.827 0.917 23.047 1 46.94 222 TRP B O 1
ATOM 4736 N N . ASP B 1 223 ? -1.923 0.205 21.188 1 50.94 223 ASP B N 1
ATOM 4737 C CA . ASP B 1 223 ? -1.277 1.313 20.5 1 50.94 223 ASP B CA 1
ATOM 4738 C C . ASP B 1 223 ? -2.217 2.512 20.375 1 50.94 223 ASP B C 1
ATOM 4740 O O . ASP B 1 223 ? -3.279 2.418 19.766 1 50.94 223 ASP B O 1
ATOM 4744 N N . PRO B 1 224 ? -2.139 3.451 21.469 1 56.25 224 PRO B N 1
ATOM 4745 C CA . PRO B 1 224 ? -3.004 4.598 21.188 1 56.25 224 PRO B CA 1
ATOM 4746 C C . PRO B 1 224 ? -2.969 5.027 19.719 1 56.25 224 PRO B C 1
ATOM 4748 O O . PRO B 1 224 ? -1.9 5.043 19.109 1 56.25 224 PRO B O 1
ATOM 4751 N N . LEU B 1 225 ? -4.207 5.109 19.078 1 66.38 225 LEU B N 1
ATOM 4752 C CA . LEU B 1 225 ? -4.273 5.695 17.75 1 66.38 225 LEU B CA 1
ATOM 4753 C C . LEU B 1 225 ? -4.441 7.211 17.828 1 66.38 225 LEU B C 1
ATOM 4755 O O . LEU B 1 225 ? -5.309 7.707 18.547 1 66.38 225 LEU B O 1
ATOM 4759 N N . VAL B 1 226 ? -3.504 7.957 17.484 1 76.31 226 VAL B N 1
ATOM 4760 C CA . VAL B 1 226 ? -3.473 9.414 17.5 1 76.31 226 VAL B CA 1
ATOM 4761 C C . VAL B 1 226 ? -3.688 9.945 16.094 1 76.31 226 VAL B C 1
ATOM 4763 O O . VAL B 1 226 ? -3.154 9.398 15.125 1 76.31 226 VAL B O 1
ATOM 4766 N N . ASN B 1 227 ? -4.703 10.898 16.031 1 83.19 227 ASN B N 1
ATOM 4767 C CA . ASN B 1 227 ? -4.828 11.711 14.82 1 83.19 227 ASN B CA 1
ATOM 4768 C C . ASN B 1 227 ? -4.539 13.188 15.102 1 83.19 227 ASN B C 1
ATOM 4770 O O . ASN B 1 227 ? -4.672 13.641 16.234 1 83.19 227 ASN B O 1
ATOM 4774 N N . SER B 1 228 ? -4.074 13.812 14.141 1 87.25 228 SER B N 1
ATOM 4775 C CA . SER B 1 228 ? -3.752 15.227 14.312 1 87.25 228 SER B CA 1
ATOM 4776 C C . SER B 1 228 ? -4.496 16.094 13.305 1 87.25 228 SER B C 1
ATOM 4778 O O . SER B 1 228 ? -4.727 15.672 12.164 1 87.25 228 SER B O 1
ATOM 4780 N N . CYS B 1 229 ? -4.918 17.297 13.758 1 87.44 229 CYS B N 1
ATOM 4781 C CA . CYS B 1 229 ? -5.531 18.297 12.883 1 87.44 229 CYS B CA 1
ATOM 4782 C C . CYS B 1 229 ? -5.344 19.703 13.438 1 87.44 229 CYS B C 1
ATOM 4784 O O . CYS B 1 229 ? -4.871 19.875 14.562 1 87.44 229 CYS B O 1
ATOM 4786 N N . GLU B 1 230 ? -5.617 20.625 12.656 1 85.56 230 GLU B N 1
ATOM 4787 C CA . GLU B 1 230 ? -5.648 22.016 13.102 1 85.56 230 GLU B CA 1
ATOM 4788 C C . GLU B 1 230 ? -7.02 22.375 13.672 1 85.56 230 GLU B C 1
ATOM 4790 O O . GLU B 1 230 ? -8.047 22.078 13.062 1 85.56 230 GLU B O 1
ATOM 4795 N N . MET B 1 231 ? -6.996 22.922 14.773 1 81.62 231 MET B N 1
ATOM 4796 C CA . MET B 1 231 ? -8.211 23.422 15.406 1 81.62 231 MET B CA 1
ATOM 4797 C C . MET B 1 231 ? -8.016 24.844 15.922 1 81.62 231 MET B C 1
ATOM 4799 O O . MET B 1 231 ? -7.27 25.062 16.875 1 81.62 231 MET B O 1
ATOM 4803 N N . GLY B 1 232 ? -8.719 25.781 15.266 1 77.44 232 GLY B N 1
ATOM 4804 C CA . GLY B 1 232 ? -8.625 27.156 15.703 1 77.44 232 GLY B CA 1
ATOM 4805 C C . GLY B 1 232 ? -7.215 27.719 15.617 1 77.44 232 GLY B C 1
ATOM 4806 O O . GLY B 1 232 ? -6.762 28.422 16.516 1 77.44 232 GLY B O 1
ATOM 4807 N N . GLY B 1 233 ? -6.527 27.312 14.688 1 79.88 233 GLY B N 1
ATOM 4808 C CA . GLY B 1 233 ? -5.176 27.812 14.492 1 79.88 233 GLY B CA 1
ATOM 4809 C C . GLY B 1 233 ? -4.156 27.109 15.375 1 79.88 233 GLY B C 1
ATOM 4810 O O . GLY B 1 233 ? -3.006 27.562 15.469 1 79.88 233 GLY B O 1
ATOM 4811 N N . ARG B 1 234 ? -4.586 26.109 16.031 1 87.25 234 ARG B N 1
ATOM 4812 C CA . ARG B 1 234 ? -3.701 25.359 16.906 1 87.25 234 ARG B CA 1
ATOM 4813 C C . ARG B 1 234 ? -3.699 23.875 16.547 1 87.25 234 ARG B C 1
ATOM 4815 O O . ARG B 1 234 ? -4.625 23.391 15.883 1 87.25 234 ARG B O 1
ATOM 4822 N N . LEU B 1 235 ? -2.613 23.234 17.016 1 91 235 LEU B N 1
ATOM 4823 C CA . LEU B 1 235 ? -2.562 21.797 16.812 1 91 235 LEU B CA 1
ATOM 4824 C C . LEU B 1 235 ? -3.514 21.078 17.781 1 91 235 LEU B C 1
ATOM 4826 O O . LEU B 1 235 ? -3.588 21.438 18.953 1 91 235 LEU B O 1
ATOM 4830 N N . CYS B 1 236 ? -4.203 20.234 17.234 1 89.69 236 CYS B N 1
ATOM 4831 C CA . CYS B 1 236 ? -5.094 19.391 18.016 1 89.69 236 CYS B CA 1
ATOM 4832 C C . CYS B 1 236 ? -4.781 17.906 17.797 1 89.69 236 CYS B C 1
ATOM 4834 O O . CYS B 1 236 ? -4.625 17.469 16.656 1 89.69 236 CYS B O 1
ATOM 4836 N N . LEU B 1 237 ? -4.684 17.188 18.875 1 89 237 LEU B N 1
ATOM 4837 C CA . LEU B 1 237 ? -4.531 15.727 18.828 1 89 237 LEU B CA 1
ATOM 4838 C C . LEU B 1 237 ? -5.816 15.031 19.25 1 89 237 LEU B C 1
ATOM 4840 O O . LEU B 1 237 ? -6.387 15.359 20.297 1 89 237 LEU B O 1
ATOM 4844 N N . ALA B 1 238 ? -6.281 14.18 18.359 1 86.88 238 ALA B N 1
ATOM 4845 C CA . ALA B 1 238 ? -7.379 13.289 18.719 1 86.88 238 ALA B CA 1
ATOM 4846 C C . ALA B 1 238 ? -6.848 11.938 19.203 1 86.88 238 ALA B C 1
ATOM 4848 O O . ALA B 1 238 ? -6.211 11.211 18.438 1 86.88 238 ALA B O 1
ATOM 4849 N N . VAL B 1 239 ? -7.125 11.602 20.406 1 82.94 239 VAL B N 1
ATOM 4850 C CA . VAL B 1 239 ? -6.559 10.398 21.016 1 82.94 239 VAL B CA 1
ATOM 4851 C C . VAL B 1 239 ? -7.684 9.43 21.375 1 82.94 239 VAL B C 1
ATOM 4853 O O . VAL B 1 239 ? -8.594 9.789 22.125 1 82.94 239 VAL B O 1
ATOM 4856 N N . ASP B 1 240 ? -7.539 8.242 20.812 1 78.81 240 ASP B N 1
ATOM 4857 C CA . ASP B 1 240 ? -8.469 7.184 21.203 1 78.81 240 ASP B CA 1
ATOM 4858 C C . ASP B 1 240 ? -8.016 6.484 22.484 1 78.81 240 ASP B C 1
ATOM 4860 O O . ASP B 1 240 ? -6.891 5.992 22.562 1 78.81 240 ASP B O 1
ATOM 4864 N N . ILE B 1 241 ? -8.898 6.508 23.406 1 75.06 241 ILE B N 1
ATOM 4865 C CA . ILE B 1 241 ? -8.617 5.859 24.688 1 75.06 241 ILE B CA 1
ATOM 4866 C C . ILE B 1 241 ? -9.516 4.637 24.859 1 75.06 241 ILE B C 1
ATOM 4868 O O . ILE B 1 241 ? -10.742 4.742 24.781 1 75.06 241 ILE B O 1
ATOM 4872 N N . LEU B 1 242 ? -8.883 3.484 24.906 1 66.94 242 LEU B N 1
ATOM 4873 C CA . LEU B 1 242 ? -9.641 2.268 25.188 1 66.94 242 LEU B CA 1
ATOM 4874 C C . LEU B 1 242 ? -9.609 1.934 26.672 1 66.94 242 LEU B C 1
ATOM 4876 O O . LEU B 1 242 ? -8.562 2.027 27.312 1 66.94 242 LEU B O 1
ATOM 4880 N N . SER B 1 243 ? -10.688 2.211 27.344 1 55.19 243 SER B N 1
ATOM 4881 C CA . SER B 1 243 ? -10.773 1.923 28.766 1 55.19 243 SER B CA 1
ATOM 4882 C C . SER B 1 243 ? -11.031 0.441 29.016 1 55.19 243 SER B C 1
ATOM 4884 O O . SER B 1 243 ? -11.984 -0.126 28.484 1 55.19 243 SER B O 1
ATOM 4886 N N . GLY B 1 244 ? -10.242 -0.245 29.938 1 50.88 244 GLY B N 1
ATOM 4887 C CA . GLY B 1 244 ? -10.414 -1.51 30.625 1 50.88 244 GLY B CA 1
ATOM 4888 C C . GLY B 1 244 ? -10.383 -2.711 29.703 1 50.88 244 GLY B C 1
ATOM 4889 O O . GLY B 1 244 ? -9.984 -2.6 28.547 1 50.88 244 GLY B O 1
ATOM 4890 N N . THR B 1 245 ? -10.641 -3.873 30.328 1 46.53 245 THR B N 1
ATOM 4891 C CA . THR B 1 245 ? -10.734 -5.234 29.812 1 46.53 245 THR B CA 1
ATOM 4892 C C . THR B 1 245 ? -11.812 -5.328 28.734 1 46.53 245 THR B C 1
ATOM 4894 O O . THR B 1 245 ? -11.93 -6.348 28.047 1 46.53 245 THR B O 1
ATOM 4897 N N . GLU B 1 246 ? -12.742 -4.387 28.906 1 45.16 246 GLU B N 1
ATOM 4898 C CA . GLU B 1 246 ? -13.883 -4.582 28 1 45.16 246 GLU B CA 1
ATOM 4899 C C . GLU B 1 246 ? -13.695 -3.793 26.703 1 45.16 246 GLU B C 1
ATOM 4901 O O . GLU B 1 246 ? -13.5 -2.576 26.734 1 45.16 246 GLU B O 1
ATOM 4906 N N . THR B 1 247 ? -13.273 -4.312 25.672 1 50.28 247 THR B N 1
ATOM 4907 C CA . THR B 1 247 ? -13.031 -3.902 24.281 1 50.28 247 THR B CA 1
ATOM 4908 C C . THR B 1 247 ? -14.164 -3.018 23.781 1 50.28 247 THR B C 1
ATOM 4910 O O . THR B 1 247 ? -14.156 -2.596 22.609 1 50.28 247 THR B O 1
ATOM 4913 N N . THR B 1 248 ? -15.203 -2.676 24.719 1 53.84 248 THR B N 1
ATOM 4914 C CA . THR B 1 248 ? -16.438 -2.1 24.188 1 53.84 248 THR B CA 1
ATOM 4915 C C . THR B 1 248 ? -16.5 -0.601 24.469 1 53.84 248 THR B C 1
ATOM 4917 O O . THR B 1 248 ? -17.188 0.139 23.766 1 53.84 248 THR B O 1
ATOM 4920 N N . ALA B 1 249 ? -15.719 -0.138 25.531 1 60.66 249 ALA B N 1
ATOM 4921 C CA . ALA B 1 249 ? -15.906 1.293 25.766 1 60.66 249 ALA B CA 1
ATOM 4922 C C . ALA B 1 249 ? -14.703 2.088 25.266 1 60.66 249 ALA B C 1
ATOM 4924 O O . ALA B 1 249 ? -13.57 1.838 25.703 1 60.66 249 ALA B O 1
ATOM 4925 N N . ARG B 1 250 ? -14.984 3.023 24.266 1 75.25 250 ARG B N 1
ATOM 4926 C CA . ARG B 1 250 ? -13.945 3.838 23.641 1 75.25 250 ARG B CA 1
ATOM 4927 C C . ARG B 1 250 ? -14.242 5.324 23.797 1 75.25 250 ARG B C 1
ATOM 4929 O O . ARG B 1 250 ? -15.398 5.75 23.703 1 75.25 250 ARG B O 1
ATOM 4936 N N . LYS B 1 251 ? -13.211 5.984 24.375 1 78.06 251 LYS B N 1
ATOM 4937 C CA . LYS B 1 251 ? -13.289 7.441 24.406 1 78.06 251 LYS B CA 1
ATOM 4938 C C . LYS B 1 251 ? -12.328 8.062 23.391 1 78.06 251 LYS B C 1
ATOM 4940 O O . LYS B 1 251 ? -11.258 7.512 23.109 1 78.06 251 LYS B O 1
ATOM 4945 N N . ILE B 1 252 ? -12.844 9.203 22.875 1 82.44 252 ILE B N 1
ATOM 4946 C CA . ILE B 1 252 ? -11.938 10.031 22.094 1 82.44 252 ILE B CA 1
ATOM 4947 C C . ILE B 1 252 ? -11.711 11.359 22.797 1 82.44 252 ILE B C 1
ATOM 4949 O O . ILE B 1 252 ? -12.664 12.031 23.203 1 82.44 252 ILE B O 1
ATOM 4953 N N . GLN B 1 253 ? -10.477 11.648 22.969 1 83.75 253 GLN B N 1
ATOM 4954 C CA . GLN B 1 253 ? -10.102 12.906 23.609 1 83.75 253 GLN B CA 1
ATOM 4955 C C . GLN B 1 253 ? -9.398 13.836 22.625 1 83.75 253 GLN B C 1
ATOM 4957 O O . GLN B 1 253 ? -8.586 13.383 21.812 1 83.75 253 GLN B O 1
ATOM 4962 N N . PHE B 1 254 ? -9.742 15.094 22.734 1 87.25 254 PHE B N 1
ATOM 4963 C CA . PHE B 1 254 ? -9.141 16.109 21.875 1 87.25 254 PHE B CA 1
ATOM 4964 C C . PHE B 1 254 ? -8.266 17.062 22.688 1 87.25 254 PHE B C 1
ATOM 4966 O O . PHE B 1 254 ? -8.773 17.844 23.5 1 87.25 254 PHE B O 1
ATOM 4973 N N . TRP B 1 255 ? -6.988 16.953 22.422 1 88 255 TRP B N 1
ATOM 4974 C CA . TRP B 1 255 ? -5.98 17.75 23.125 1 88 255 TRP B CA 1
ATOM 4975 C C . TRP B 1 255 ? -5.461 18.875 22.234 1 88 255 TRP B C 1
ATOM 4977 O O . TRP B 1 255 ? -4.957 18.625 21.125 1 88 255 TRP B O 1
ATOM 4987 N N . VAL B 1 256 ? -5.617 20.078 22.703 1 88.88 256 VAL B N 1
ATOM 4988 C CA . VAL B 1 256 ? -5.191 21.234 21.922 1 88.88 256 VAL B CA 1
ATOM 4989 C C . VAL B 1 256 ? -3.904 21.797 22.516 1 88.88 256 VAL B C 1
ATOM 4991 O O . VAL B 1 256 ? -3.805 22 23.734 1 88.88 256 VAL B O 1
ATOM 4994 N N . LEU B 1 257 ? -2.963 21.953 21.609 1 89.62 257 LEU B N 1
ATOM 4995 C CA . LEU B 1 257 ? -1.688 22.516 22.031 1 89.62 257 LEU B CA 1
ATOM 4996 C C . LEU B 1 257 ? -1.837 24 22.391 1 89.62 257 LEU B C 1
ATOM 4998 O O . LEU B 1 257 ? -2.336 24.781 21.578 1 89.62 257 LEU B O 1
ATOM 5002 N N . MET B 1 258 ? -1.378 24.219 23.625 1 83.44 258 MET B N 1
ATOM 5003 C CA . MET B 1 258 ? -1.438 25.609 24.047 1 83.44 258 MET B CA 1
ATOM 5004 C C . MET B 1 258 ? -0.129 26.328 23.734 1 83.44 258 MET B C 1
ATOM 5006 O O . MET B 1 258 ? 0.936 25.703 23.719 1 83.44 258 MET B O 1
ATOM 5010 N N . SER B 1 259 ? -0.076 27.297 23.016 1 64.12 259 SER B N 1
ATOM 5011 C CA . SER B 1 259 ? 1.096 28.078 22.641 1 64.12 259 SER B CA 1
ATOM 5012 C C . SER B 1 259 ? 2.162 28.047 23.719 1 64.12 259 SER B C 1
ATOM 5014 O O . SER B 1 259 ? 1.857 28.219 24.906 1 64.12 259 SER B O 1
ATOM 5016 N N . SER B 1 260 ? 3.133 27.125 23.547 1 52.66 260 SER B N 1
ATOM 5017 C CA . SER B 1 260 ? 4.219 27.266 24.5 1 52.66 260 SER B CA 1
ATOM 5018 C C . SER B 1 260 ? 4.957 28.594 24.312 1 52.66 260 SER B C 1
ATOM 5020 O O . SER B 1 260 ? 5.094 29.062 23.188 1 52.66 260 SER B O 1
ATOM 5022 N N . SER B 1 261 ? 4.996 29.375 25.203 1 48.06 261 SER B N 1
ATOM 5023 C CA . SER B 1 261 ? 6.059 30.375 25.219 1 48.06 261 SER B CA 1
ATOM 5024 C C . SER B 1 261 ? 7.41 29.75 24.891 1 48.06 261 SER B C 1
ATOM 5026 O O . SER B 1 261 ? 7.746 28.688 25.406 1 48.06 261 SER B O 1
ATOM 5028 N N . PRO B 1 262 ? 7.859 30.125 23.688 1 45.72 262 PRO B N 1
ATOM 5029 C CA . PRO B 1 262 ? 9.203 29.672 23.328 1 45.72 262 PRO B CA 1
ATOM 5030 C C . PRO B 1 262 ? 10.125 29.516 24.531 1 45.72 262 PRO B C 1
ATOM 5032 O O . PRO B 1 262 ? 10.172 30.406 25.391 1 45.72 262 PRO B O 1
ATOM 5035 N N . PRO B 1 263 ? 10.461 28.281 24.891 1 44.97 263 PRO B N 1
ATOM 5036 C CA . PRO B 1 263 ? 11.516 28.438 25.891 1 44.97 263 PRO B CA 1
ATOM 5037 C C . PRO B 1 263 ? 12.695 29.266 25.391 1 44.97 263 PRO B C 1
A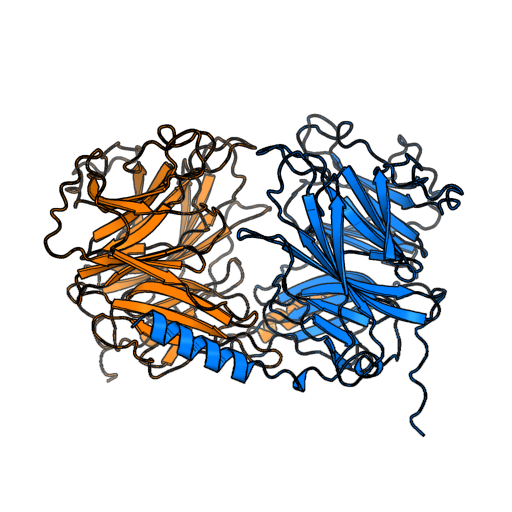TOM 5039 O O . PRO B 1 263 ? 12.977 29.281 24.188 1 44.97 263 PRO B O 1
ATOM 5042 N N . ALA B 1 264 ? 13.102 30.281 26.062 1 40.22 264 ALA B N 1
ATOM 5043 C CA . ALA B 1 264 ? 14.273 31.109 25.766 1 40.22 264 ALA B CA 1
ATOM 5044 C C . ALA B 1 264 ? 15.453 30.234 25.344 1 40.22 264 ALA B C 1
ATOM 5046 O O . ALA B 1 264 ? 16.469 30.734 24.859 1 40.22 264 ALA B O 1
ATOM 5047 N N . HIS B 1 265 ? 15.859 29.141 26.094 1 39.38 265 HIS B N 1
ATOM 5048 C CA . HIS B 1 265 ? 17.219 28.625 25.922 1 39.38 265 HIS B CA 1
ATOM 5049 C C . HIS B 1 265 ? 17.266 27.531 24.875 1 39.38 265 HIS B C 1
ATOM 5051 O O . HIS B 1 265 ? 16.422 26.641 24.859 1 39.38 265 HIS B O 1
ATOM 5057 N N . HIS B 1 266 ? 17.922 27.703 23.672 1 39 266 HIS B N 1
ATOM 5058 C CA . HIS B 1 266 ? 18.297 27.047 22.422 1 39 266 HIS B CA 1
ATOM 5059 C C . HIS B 1 266 ? 18.906 25.672 22.688 1 39 266 HIS B C 1
ATOM 5061 O O . HIS B 1 266 ? 19.516 25.078 21.812 1 39 266 HIS B O 1
ATOM 5067 N N . ASP B 1 267 ? 19.281 25.219 23.875 1 36.38 267 ASP B N 1
ATOM 5068 C CA . ASP B 1 267 ? 20.203 24.078 23.891 1 36.38 267 ASP B CA 1
ATOM 5069 C C . ASP B 1 267 ? 19.5 22.812 23.391 1 36.38 267 ASP B C 1
ATOM 5071 O O . ASP B 1 267 ? 18.297 22.641 23.578 1 36.38 267 ASP B O 1
ATOM 5075 N N . GLN B 1 268 ? 20.188 21.891 22.672 1 39.38 268 GLN B N 1
ATOM 5076 C CA . GLN B 1 268 ? 20.109 20.656 21.891 1 39.38 268 GLN B CA 1
ATOM 5077 C C . GLN B 1 268 ? 19.25 19.625 22.609 1 39.38 268 GLN B C 1
ATOM 5079 O O . GLN B 1 268 ? 19.062 18.5 22.109 1 39.38 268 GLN B O 1
ATOM 5084 N N . GLN B 1 269 ? 19.281 19.531 23.969 1 37.44 269 GLN B N 1
ATOM 5085 C CA . GLN B 1 269 ? 18.797 18.344 24.672 1 37.44 269 GLN B CA 1
ATOM 5086 C C . GLN B 1 269 ? 17.281 18.234 24.578 1 37.44 269 GLN B C 1
ATOM 5088 O O . GLN B 1 269 ? 16.594 19.25 24.391 1 37.44 269 GLN B O 1
ATOM 5093 N N . LEU B 1 270 ? 16.734 17.047 24.516 1 41.62 270 LEU B N 1
ATOM 5094 C CA . LEU B 1 270 ? 15.336 16.719 24.812 1 41.62 270 LEU B CA 1
ATOM 5095 C C . LEU B 1 270 ? 14.75 17.703 25.828 1 41.62 270 LEU B C 1
ATOM 5097 O O . LEU B 1 270 ? 14.914 17.531 27.031 1 41.62 270 LEU B O 1
ATOM 5101 N N . GLU B 1 271 ? 15.164 18.906 25.859 1 41.84 271 GLU B N 1
ATOM 5102 C CA . GLU B 1 271 ? 14.562 19.656 26.969 1 41.84 271 GLU B CA 1
ATOM 5103 C C . GLU B 1 271 ? 13.047 19.453 27 1 41.84 271 GLU B C 1
ATOM 5105 O O . GLU B 1 271 ? 12.398 19.391 25.953 1 41.84 271 GLU B O 1
ATOM 5110 N N . SER B 1 272 ? 12.523 18.906 28.031 1 43.31 272 SER B N 1
ATOM 5111 C CA . SER B 1 272 ? 11.195 18.719 28.594 1 43.31 272 SER B CA 1
ATOM 5112 C C . SER B 1 272 ? 10.32 19.953 28.359 1 43.31 272 SER B C 1
ATOM 5114 O O . SER B 1 272 ? 9.5 20.297 29.203 1 43.31 272 SER B O 1
ATOM 5116 N N . ASP B 1 273 ? 10.812 20.844 27.656 1 50.91 273 ASP B N 1
ATOM 5117 C CA . ASP B 1 273 ? 9.82 21.906 27.672 1 50.91 273 ASP B CA 1
ATOM 5118 C C . ASP B 1 273 ? 8.492 21.422 27.078 1 50.91 273 ASP B C 1
ATOM 5120 O O . ASP B 1 273 ? 8.391 21.172 25.875 1 50.91 273 ASP B O 1
ATOM 5124 N N . ASN B 1 274 ? 7.75 20.734 27.938 1 60.78 274 ASN B N 1
ATOM 5125 C CA . ASN B 1 274 ? 6.449 20.078 27.812 1 60.78 274 ASN B CA 1
ATOM 5126 C C . ASN B 1 274 ? 5.43 21 27.141 1 60.78 274 ASN B C 1
ATOM 5128 O O . ASN B 1 274 ? 5.223 22.125 27.562 1 60.78 274 ASN B O 1
ATOM 5132 N N . LEU B 1 275 ? 5.254 20.828 25.891 1 74.88 275 LEU B N 1
ATOM 5133 C CA . LEU B 1 275 ? 4.062 21.438 25.312 1 74.88 275 LEU B CA 1
ATOM 5134 C C . LEU B 1 275 ? 2.889 21.359 26.281 1 74.88 275 LEU B C 1
ATOM 5136 O O . LEU B 1 275 ? 2.729 20.375 27 1 74.88 275 LEU B O 1
ATOM 5140 N N . ARG B 1 276 ? 2.432 22.609 26.609 1 83.44 276 ARG B N 1
ATOM 5141 C CA . ARG B 1 276 ? 1.205 22.609 27.406 1 83.44 276 ARG B CA 1
ATOM 5142 C C . ARG B 1 276 ? -0.004 22.266 26.547 1 83.44 276 ARG B C 1
ATOM 5144 O O . ARG B 1 276 ? -0.227 22.875 25.484 1 83.44 276 ARG B O 1
ATOM 5151 N N . TRP B 1 277 ? -0.62 21.234 27.047 1 88.56 277 TRP B N 1
ATOM 5152 C CA . TRP B 1 277 ? -1.807 20.766 26.344 1 88.56 277 TRP B CA 1
ATOM 5153 C C . TRP B 1 277 ? -3.064 21 27.172 1 88.56 277 TRP B C 1
ATOM 5155 O O . TRP B 1 277 ? -3.033 20.891 28.391 1 88.56 277 TRP B O 1
ATOM 5165 N N . ASP B 1 278 ? -4.082 21.359 26.516 1 85.31 278 ASP B N 1
ATOM 5166 C CA . ASP B 1 278 ? -5.398 21.469 27.125 1 85.31 278 ASP B CA 1
ATOM 5167 C C . ASP B 1 278 ? -6.352 20.406 26.562 1 85.31 278 ASP B C 1
ATOM 5169 O O . ASP B 1 278 ? -6.52 20.297 25.359 1 85.31 278 ASP B O 1
ATOM 5173 N N . LEU B 1 279 ? -6.871 19.594 27.484 1 86.81 279 LEU B N 1
ATOM 5174 C CA . LEU B 1 279 ? -7.949 18.703 27.062 1 86.81 279 LEU B CA 1
ATOM 5175 C C . LEU B 1 279 ? -9.227 19.484 26.797 1 86.81 279 LEU B C 1
ATOM 5177 O O . LEU B 1 279 ? -9.891 19.938 27.719 1 86.81 279 LEU B O 1
ATOM 5181 N N . ARG B 1 280 ? -9.594 19.609 25.609 1 85.25 280 ARG B N 1
ATOM 5182 C CA . ARG B 1 280 ? -10.727 20.438 25.234 1 85.25 280 ARG B CA 1
ATOM 5183 C C . ARG B 1 280 ? -12.023 19.641 25.234 1 85.25 280 ARG B C 1
ATOM 5185 O O . ARG B 1 280 ? -13.062 20.125 25.688 1 85.25 280 ARG B O 1
ATOM 5192 N N . TYR B 1 281 ? -11.969 18.438 24.625 1 83.81 281 TYR B N 1
ATOM 5193 C CA . TYR B 1 281 ? -13.156 17.594 24.531 1 83.81 281 TYR B CA 1
ATOM 5194 C C . TYR B 1 281 ? -12.828 16.141 24.859 1 83.81 281 TYR B C 1
ATOM 5196 O O . TYR B 1 281 ? -11.719 15.672 24.578 1 83.81 281 TYR B O 1
ATOM 5204 N N . SER B 1 282 ? -13.797 15.484 25.406 1 82.62 282 SER B N 1
ATOM 5205 C CA . SER B 1 282 ? -13.766 14.047 25.656 1 82.62 282 SER B CA 1
ATOM 5206 C C . SER B 1 282 ? -15.125 13.406 25.406 1 82.62 282 SER B C 1
ATOM 5208 O O . SER B 1 282 ? -16.094 13.727 26.094 1 82.62 282 SER B O 1
ATOM 5210 N N . PHE B 1 283 ? -15.18 12.555 24.406 1 81.56 283 PHE B N 1
ATOM 5211 C CA . PHE B 1 283 ? -16.453 11.953 24.031 1 81.56 283 PHE B CA 1
ATOM 5212 C C . PHE B 1 283 ? -16.391 10.43 24.141 1 81.56 283 PHE B C 1
ATOM 5214 O O . PHE B 1 283 ? -15.391 9.812 23.797 1 81.56 283 PHE B O 1
ATOM 5221 N N . ARG B 1 284 ? -17.547 9.906 24.609 1 78.38 284 ARG B N 1
ATOM 5222 C CA . ARG B 1 284 ? -17.703 8.453 24.562 1 78.38 284 ARG B CA 1
ATOM 5223 C C . ARG B 1 284 ? -18.156 8 23.188 1 78.38 284 ARG B C 1
ATOM 5225 O O . ARG B 1 284 ? -19.016 8.648 22.562 1 78.38 284 ARG B O 1
ATOM 5232 N N . VAL B 1 285 ? -17.406 7.094 22.609 1 75.25 285 VAL B N 1
ATOM 5233 C CA . VAL B 1 285 ? -17.75 6.547 21.297 1 75.25 285 VAL B CA 1
ATOM 5234 C C . VAL B 1 285 ? -18.078 5.062 21.438 1 75.25 285 VAL B C 1
ATOM 5236 O O . VAL B 1 285 ? -17.312 4.301 22.016 1 75.25 285 VAL B O 1
ATOM 5239 N N . ASP B 1 286 ? -19.281 4.68 21.016 1 67.25 286 ASP B N 1
ATOM 5240 C CA . ASP B 1 286 ? -19.688 3.273 21.031 1 67.25 286 ASP B CA 1
ATOM 5241 C C . ASP B 1 286 ? -19.172 2.545 19.797 1 67.25 286 ASP B C 1
ATOM 5243 O O . ASP B 1 286 ? -19.047 3.145 18.719 1 67.25 286 ASP B O 1
ATOM 5247 N N . GLY B 1 287 ? -18.719 1.37 20.047 1 62.19 287 GLY B N 1
ATOM 5248 C CA . GLY B 1 287 ? -18.406 0.528 18.906 1 62.19 287 GLY B CA 1
ATOM 5249 C C . GLY B 1 287 ? -17 -0.055 18.969 1 62.19 287 GLY B C 1
ATOM 5250 O O . GLY B 1 287 ? -16.219 0.283 19.859 1 62.19 287 GLY B O 1
ATOM 5251 N N . ASN B 1 288 ? -16.797 -0.931 18.047 1 59.5 288 ASN B N 1
ATOM 5252 C CA . ASN B 1 288 ? -15.531 -1.652 17.969 1 59.5 288 ASN B CA 1
ATOM 5253 C C . ASN B 1 288 ? -14.406 -0.769 17.422 1 59.5 288 ASN B C 1
ATOM 5255 O O . ASN B 1 288 ? -14.641 0.064 16.547 1 59.5 288 ASN B O 1
ATOM 5259 N N . TYR B 1 289 ? -13.422 -0.676 18.234 1 59.44 289 TYR B N 1
ATOM 5260 C CA . TYR B 1 289 ? -12.242 0.062 17.797 1 59.44 289 TYR B CA 1
ATOM 5261 C C . TYR B 1 289 ? -11.43 -0.753 16.797 1 59.44 289 TYR B C 1
ATOM 5263 O O . TYR B 1 289 ? -11.062 -1.897 17.078 1 59.44 289 TYR B O 1
ATOM 5271 N N . TYR B 1 290 ? -11.43 -0.1 15.586 1 56.5 290 TYR B N 1
ATOM 5272 C CA . TYR B 1 290 ? -10.594 -0.768 14.586 1 56.5 290 TYR B CA 1
ATOM 5273 C C . TYR B 1 290 ? -9.312 0.013 14.344 1 56.5 290 TYR B C 1
ATOM 5275 O O . TYR B 1 290 ? -9.344 1.127 13.812 1 56.5 290 TYR B O 1
ATOM 5283 N N . PHE B 1 291 ? -8.195 -0.499 14.688 1 56.41 291 PHE B N 1
ATOM 5284 C CA . PHE B 1 291 ? -6.891 0.15 14.695 1 56.41 291 PHE B CA 1
ATOM 5285 C C . PHE B 1 291 ? -6.422 0.448 13.281 1 56.41 291 PHE B C 1
ATOM 5287 O O . PHE B 1 291 ? -5.68 1.405 13.055 1 56.41 291 PHE B O 1
ATOM 5294 N N . PHE B 1 292 ? -6.887 -0.281 12.344 1 56.06 292 PHE B N 1
ATOM 5295 C CA . PHE B 1 292 ? -6.254 -0.204 11.031 1 56.06 292 PHE B CA 1
ATOM 5296 C C . PHE B 1 292 ? -7.164 0.497 10.031 1 56.06 292 PHE B C 1
ATOM 5298 O O . PHE B 1 292 ? -6.934 0.426 8.82 1 56.06 292 PHE B O 1
ATOM 5305 N N . GLN B 1 293 ? -8.031 1.303 10.586 1 61.56 293 GLN B N 1
ATOM 5306 C CA . GLN B 1 293 ? -8.953 1.961 9.656 1 61.56 293 GLN B CA 1
ATOM 5307 C C . GLN B 1 293 ? -8.617 3.443 9.516 1 61.56 293 GLN B C 1
ATOM 5309 O O . GLN B 1 293 ? -8.094 4.062 10.445 1 61.56 293 GLN B O 1
ATOM 5314 N N . PRO B 1 294 ? -8.961 3.891 8.258 1 64.56 294 PRO B N 1
ATOM 5315 C CA . PRO B 1 294 ? -8.727 5.32 8.055 1 64.56 294 PRO B CA 1
ATOM 5316 C C . PRO B 1 294 ? -9.508 6.191 9.039 1 64.56 294 PRO B C 1
ATOM 5318 O O . PRO B 1 294 ? -10.648 5.871 9.375 1 64.56 294 PRO B O 1
ATOM 5321 N N . ARG B 1 295 ? -8.82 7.184 9.617 1 77 295 ARG B N 1
ATOM 5322 C CA . ARG B 1 295 ? -9.422 8.141 10.547 1 77 295 ARG B CA 1
ATOM 5323 C C . ARG B 1 295 ? -9.133 9.578 10.109 1 77 295 ARG B C 1
ATOM 5325 O O . ARG B 1 295 ? -8.102 9.852 9.5 1 77 295 ARG B O 1
ATOM 5332 N N . SER B 1 296 ? -10.164 10.297 10.273 1 82.44 296 SER B N 1
ATOM 5333 C CA . SER B 1 296 ? -10.023 11.727 9.992 1 82.44 296 SER B CA 1
ATOM 5334 C C . SER B 1 296 ? -10.773 12.562 11.023 1 82.44 296 SER B C 1
ATOM 5336 O O . SER B 1 296 ? -11.828 12.164 11.516 1 82.44 296 SER B O 1
ATOM 5338 N N . VAL B 1 297 ? -10.148 13.57 11.438 1 85.12 297 VAL B N 1
ATOM 5339 C CA . VAL B 1 297 ? -10.766 14.523 12.352 1 85.12 297 VAL B CA 1
ATOM 5340 C C . VAL B 1 297 ? -10.695 15.93 11.758 1 85.12 297 VAL B C 1
ATOM 5342 O O . VAL B 1 297 ? -9.672 16.328 11.203 1 85.12 297 VAL B O 1
ATOM 5345 N N . TRP B 1 298 ? -11.852 16.578 11.914 1 85.38 298 TRP B N 1
ATOM 5346 C CA . TRP B 1 298 ? -11.852 17.969 11.477 1 85.38 298 TRP B CA 1
ATOM 5347 C C . TRP B 1 298 ? -12.883 18.781 12.25 1 85.38 298 TRP B C 1
ATOM 5349 O O . TRP B 1 298 ? -13.828 18.219 12.82 1 85.38 298 TRP B O 1
ATOM 5359 N N . PHE B 1 299 ? -12.57 20.031 12.383 1 78.5 299 PHE B N 1
ATOM 5360 C CA . PHE B 1 299 ? -13.477 20.984 13.023 1 78.5 299 PHE B CA 1
ATOM 5361 C C . PHE B 1 299 ? -14.18 21.844 11.977 1 78.5 299 PHE B C 1
ATOM 5363 O O . PHE B 1 299 ? -13.531 22.469 11.141 1 78.5 299 PHE B O 1
ATOM 5370 N N . ASP B 1 300 ? -15.422 21.688 12.07 1 74.81 300 ASP B N 1
ATOM 5371 C CA . ASP B 1 300 ? -16.266 22.516 11.219 1 74.81 300 ASP B CA 1
ATOM 5372 C C . ASP B 1 300 ? -16.688 23.797 11.945 1 74.81 300 ASP B C 1
ATOM 5374 O O . ASP B 1 300 ? -17.641 23.781 12.727 1 74.81 300 ASP B O 1
ATOM 5378 N N . ASP B 1 301 ? -16 24.906 11.703 1 66.56 301 ASP B N 1
ATOM 5379 C CA . ASP B 1 301 ? -16.172 26.156 12.438 1 66.56 301 ASP B CA 1
ATOM 5380 C C . ASP B 1 301 ? -17.562 26.734 12.203 1 66.56 301 ASP B C 1
ATOM 5382 O O . ASP B 1 301 ? -18.156 27.328 13.109 1 66.56 301 ASP B O 1
ATOM 5386 N N . GLY B 1 302 ? -18.047 26.672 11.023 1 61.16 302 GLY B N 1
ATOM 5387 C CA . GLY B 1 302 ? -19.359 27.234 10.805 1 61.16 302 GLY B CA 1
ATOM 5388 C C . GLY B 1 302 ? -20.391 26.766 11.812 1 61.16 302 GLY B C 1
ATOM 5389 O O . GLY B 1 302 ? -21.109 27.562 12.398 1 61.16 302 GLY B O 1
ATOM 5390 N N . GLU B 1 303 ? -20.312 25.5 12.109 1 62.34 303 GLU B N 1
ATOM 5391 C CA . GLU B 1 303 ? -21.312 24.938 13.023 1 62.34 303 GLU B CA 1
ATOM 5392 C C . GLU B 1 303 ? -20.672 24.547 14.352 1 62.34 303 GLU B C 1
ATOM 5394 O O . GLU B 1 303 ? -21.344 24.047 15.25 1 62.34 303 GLU B O 1
ATOM 5399 N N . MET B 1 304 ? -19.516 24.938 14.547 1 73.88 304 MET B N 1
ATOM 5400 C CA . MET B 1 304 ? -18.812 24.547 15.758 1 73.88 304 MET B CA 1
ATOM 5401 C C . MET B 1 304 ? -18.984 23.047 16.031 1 73.88 304 MET B C 1
ATOM 5403 O O . MET B 1 304 ? -19.391 22.656 17.125 1 73.88 304 MET B O 1
ATOM 5407 N N . THR B 1 305 ? -18.766 22.297 15.008 1 81.38 305 THR B N 1
ATOM 5408 C CA . THR B 1 305 ? -18.953 20.859 15.078 1 81.38 305 THR B CA 1
ATOM 5409 C C . THR B 1 305 ? -17.625 20.125 14.938 1 81.38 305 THR B C 1
ATOM 5411 O O . THR B 1 305 ? -16.844 20.422 14.023 1 81.38 305 THR B O 1
ATOM 5414 N N . LEU B 1 306 ? -17.406 19.281 15.828 1 84.88 306 LEU B N 1
ATOM 5415 C CA . LEU B 1 306 ? -16.266 18.375 15.758 1 84.88 306 LEU B CA 1
ATOM 5416 C C . LEU B 1 306 ? -16.672 17.062 15.086 1 84.88 306 LEU B C 1
ATOM 5418 O O . LEU B 1 306 ? -17.609 16.391 15.523 1 84.88 306 LEU B O 1
ATOM 5422 N N . CYS B 1 307 ? -16.016 16.875 14.016 1 87.25 307 CYS B N 1
ATOM 5423 C CA . CYS B 1 307 ? -16.297 15.648 13.273 1 87.25 307 CYS B CA 1
ATOM 5424 C C . CYS B 1 307 ? -15.156 14.648 13.398 1 87.25 307 CYS B C 1
ATOM 5426 O O . CYS B 1 307 ? -13.984 15.031 13.328 1 87.25 307 CYS B O 1
ATOM 5428 N N . TYR B 1 308 ? -15.516 13.398 13.625 1 85.06 308 TYR B N 1
ATOM 5429 C CA . TYR B 1 308 ? -14.562 12.297 13.734 1 85.06 308 TYR B CA 1
ATOM 5430 C C . TYR B 1 308 ? -15.039 11.086 12.945 1 85.06 308 TYR B C 1
ATOM 5432 O O . TYR B 1 308 ? -16.109 10.539 13.227 1 85.06 308 TYR B O 1
ATOM 5440 N N . ARG B 1 309 ? -14.203 10.773 11.977 1 85 309 ARG B N 1
ATOM 5441 C CA . ARG B 1 309 ? -14.539 9.617 11.164 1 85 309 ARG B CA 1
ATOM 5442 C C . ARG B 1 309 ? -13.773 8.383 11.617 1 85 309 ARG B C 1
ATOM 5444 O O . ARG B 1 309 ? -12.547 8.422 11.75 1 85 309 ARG B O 1
ATOM 5451 N N . ASP B 1 310 ? -14.461 7.352 11.828 1 78.25 310 ASP B N 1
ATOM 5452 C CA . ASP B 1 310 ? -13.906 6.023 12.07 1 78.25 310 ASP B CA 1
ATOM 5453 C C . ASP B 1 310 ? -14.438 5.012 11.062 1 78.25 310 ASP B C 1
ATOM 5455 O O . ASP B 1 310 ? -15.562 4.523 11.203 1 78.25 310 ASP B O 1
ATOM 5459 N N . TYR B 1 311 ? -13.648 4.816 10.117 1 74.81 311 TYR B N 1
ATOM 5460 C CA . TYR B 1 311 ? -14.031 3.93 9.031 1 74.81 311 TYR B CA 1
ATOM 5461 C C . TYR B 1 311 ? -15.312 4.418 8.359 1 74.81 311 TYR B C 1
ATOM 5463 O O . TYR B 1 311 ? -15.344 5.52 7.805 1 74.81 311 TYR B O 1
ATOM 5471 N N . ASN B 1 312 ? -16.453 3.666 8.578 1 79.31 312 ASN B N 1
ATOM 5472 C CA . ASN B 1 312 ? -17.688 4.008 7.875 1 79.31 312 ASN B CA 1
ATOM 5473 C C . ASN B 1 312 ? -18.672 4.723 8.789 1 79.31 312 ASN B C 1
ATOM 5475 O O . ASN B 1 312 ? -19.875 4.762 8.5 1 79.31 312 ASN B O 1
ATOM 5479 N N . VAL B 1 313 ? -18.109 5.242 9.828 1 84 313 VAL B N 1
ATOM 5480 C CA . VAL B 1 313 ? -18.984 5.988 10.727 1 84 313 VAL B CA 1
ATOM 5481 C C . VAL B 1 313 ? -18.422 7.387 10.953 1 84 313 VAL B C 1
ATOM 5483 O O . VAL B 1 313 ? -17.234 7.547 11.211 1 84 313 VAL B O 1
ATOM 5486 N N . LEU B 1 314 ? -19.312 8.305 10.836 1 88 314 LEU B N 1
ATOM 5487 C CA . LEU B 1 314 ? -19 9.695 11.141 1 88 314 LEU B CA 1
ATOM 5488 C C . LEU B 1 314 ? -19.672 10.141 12.43 1 88 314 LEU B C 1
ATOM 5490 O O . LEU B 1 314 ? -20.906 10.055 12.555 1 88 314 LEU B O 1
ATOM 5494 N N . PHE B 1 315 ? -18.859 10.547 13.297 1 86.31 315 PHE B N 1
ATOM 5495 C CA . PHE B 1 315 ? -19.359 11.125 14.539 1 86.31 315 PHE B CA 1
ATOM 5496 C C . PHE B 1 315 ? -19.312 12.648 14.477 1 86.31 315 PHE B C 1
ATOM 5498 O O . PHE B 1 315 ? -18.281 13.234 14.148 1 86.31 315 PHE B O 1
ATOM 5505 N N . LYS B 1 316 ? -20.422 13.242 14.805 1 85.56 316 LYS B N 1
ATOM 5506 C CA . LYS B 1 316 ? -20.516 14.703 14.883 1 85.56 316 LYS B CA 1
ATOM 5507 C C . LYS B 1 316 ? -20.844 15.156 16.297 1 85.56 316 LYS B C 1
ATOM 5509 O O . LYS B 1 316 ? -21.812 14.695 16.891 1 85.56 316 LYS B O 1
ATOM 5514 N N . HIS B 1 317 ? -20 16.016 16.719 1 83 317 HIS B N 1
ATOM 5515 C CA . HIS B 1 317 ? -20.203 16.578 18.062 1 83 317 HIS B CA 1
ATOM 5516 C C . HIS B 1 317 ? -20.344 18.094 18 1 83 317 HIS B C 1
ATOM 5518 O O . HIS B 1 317 ? -19.406 18.797 17.578 1 83 317 HIS B O 1
ATOM 5524 N N . GLY B 1 318 ? -21.531 18.562 18.422 1 79.06 318 GLY B N 1
ATOM 5525 C CA . GLY B 1 318 ? -21.656 20 18.594 1 79.06 318 GLY B CA 1
ATOM 5526 C C . GLY B 1 318 ? -20.812 20.547 19.719 1 79.06 318 GLY B C 1
ATOM 5527 O O . GLY B 1 318 ? -20.797 19.984 20.812 1 79.06 318 GLY B O 1
ATOM 5528 N N . THR B 1 319 ? -20.031 21.531 19.438 1 77.44 319 THR B N 1
ATOM 5529 C CA . THR B 1 319 ? -19.125 22.047 20.453 1 77.44 319 THR B CA 1
ATOM 5530 C C . THR B 1 319 ? -19.641 23.375 21.031 1 77.44 319 THR B C 1
ATOM 5532 O O . THR B 1 319 ? -19.078 23.891 21.984 1 77.44 319 THR B O 1
ATOM 5535 N N . ARG B 1 320 ? -20.719 23.812 20.469 1 73.06 320 ARG B N 1
ATOM 5536 C CA . ARG B 1 320 ? -21.25 25.062 20.969 1 73.06 320 ARG B CA 1
ATOM 5537 C C . ARG B 1 320 ? -21.672 24.953 22.438 1 73.06 320 ARG B C 1
ATOM 5539 O O . ARG B 1 320 ? -22.391 24.031 22.812 1 73.06 320 ARG B O 1
ATOM 5546 N N . GLY B 1 321 ? -21.266 25.875 23.188 1 65 321 GLY B N 1
ATOM 5547 C CA . GLY B 1 321 ? -21.641 25.969 24.594 1 65 321 GLY B CA 1
ATOM 5548 C C . GLY B 1 321 ? -20.938 24.938 25.469 1 65 321 GLY B C 1
ATOM 5549 O O . GLY B 1 321 ? -21.156 24.906 26.688 1 65 321 GLY B O 1
ATOM 5550 N N . ARG B 1 322 ? -20.328 24.016 24.797 1 63.03 322 ARG B N 1
ATOM 5551 C CA . ARG B 1 322 ? -19.641 23.016 25.609 1 63.03 322 ARG B CA 1
ATOM 5552 C C . ARG B 1 322 ? -18.328 23.547 26.141 1 63.03 322 ARG B C 1
ATOM 5554 O O . ARG B 1 322 ? -17.594 24.25 25.438 1 63.03 322 ARG B O 1
ATOM 5561 N N . SER B 1 323 ? -18.344 23.75 27.5 1 58.25 323 SER B N 1
ATOM 5562 C CA . SER B 1 323 ? -17.125 24.219 28.141 1 58.25 323 SER B CA 1
ATOM 5563 C C . SER B 1 323 ? -15.992 23.203 27.953 1 58.25 323 SER B C 1
ATOM 5565 O O . SER B 1 323 ? -16.203 22 28.078 1 58.25 323 SER B O 1
ATOM 5567 N N . PRO B 1 324 ? -14.922 23.609 27.344 1 55.34 324 PRO B N 1
ATOM 5568 C CA . PRO B 1 324 ? -13.727 22.781 27.172 1 55.34 324 PRO B CA 1
ATOM 5569 C C . PRO B 1 324 ? -13.32 22.062 28.453 1 55.34 324 PRO B C 1
ATOM 5571 O O . PRO B 1 324 ? -12.398 21.234 28.438 1 55.34 324 PRO B O 1
ATOM 5574 N N . GLU B 1 325 ? -13.695 22.547 29.594 1 51.72 325 GLU B N 1
ATOM 5575 C CA . GLU B 1 325 ? -13.047 22.047 30.797 1 51.72 325 GLU B CA 1
ATOM 5576 C C . GLU B 1 325 ? -13.375 20.578 31.047 1 51.72 325 GLU B C 1
ATOM 5578 O O . GLU B 1 325 ? -14.469 20.25 31.5 1 51.72 325 GLU B O 1
ATOM 5583 N N . PRO B 1 326 ? -12.898 19.781 30.219 1 51.72 326 PRO B N 1
ATOM 5584 C CA . PRO B 1 326 ? -13.164 18.406 30.609 1 51.72 326 PRO B CA 1
ATOM 5585 C C . PRO B 1 326 ? -12.406 17.984 31.859 1 51.72 326 PRO B C 1
ATOM 5587 O O . PRO B 1 326 ? -11.258 18.375 32.062 1 51.72 326 PRO B O 1
ATOM 5590 N N . SER B 1 327 ? -13.078 17.922 32.969 1 50.72 327 SER B N 1
ATOM 5591 C CA . SER B 1 327 ? -12.438 17.047 33.938 1 50.72 327 SER B CA 1
ATOM 5592 C C . SER B 1 327 ? -12.117 15.688 33.312 1 50.72 327 SER B C 1
ATOM 5594 O O . SER B 1 327 ? -12.938 15.125 32.594 1 50.72 327 SER B O 1
ATOM 5596 N N . PRO B 1 328 ? -10.812 15.422 33.188 1 52.56 328 PRO B N 1
ATOM 5597 C CA . PRO B 1 328 ? -10.469 14.102 32.656 1 52.56 328 PRO B CA 1
ATOM 5598 C C . PRO B 1 328 ? -11.57 13.07 32.875 1 52.56 328 PRO B C 1
ATOM 5600 O O . PRO B 1 328 ? -11.703 12.125 32.094 1 52.56 328 PRO B O 1
ATOM 5603 N N . ASP B 1 329 ? -12.234 13.414 34 1 51.03 329 ASP B N 1
ATOM 5604 C CA . ASP B 1 329 ? -13.305 12.516 34.438 1 51.03 329 ASP B CA 1
ATOM 5605 C C . ASP B 1 329 ? -14.641 12.914 33.812 1 51.03 329 ASP B C 1
ATOM 5607 O O . ASP B 1 329 ? -15.617 12.172 33.906 1 51.03 329 ASP B O 1
ATOM 5611 N N . ALA B 1 330 ? -14.672 14.094 33.312 1 51.97 330 ALA B N 1
ATOM 5612 C CA . ALA B 1 330 ? -15.984 14.516 32.844 1 51.97 330 ALA B CA 1
ATOM 5613 C C . ALA B 1 330 ? -16.219 14.023 31.406 1 51.97 330 ALA B C 1
ATOM 5615 O O . ALA B 1 330 ? -15.5 14.406 30.484 1 51.97 330 ALA B O 1
ATOM 5616 N N . ASP B 1 331 ? -16.734 12.93 31.172 1 56 331 ASP B N 1
ATOM 5617 C CA . ASP B 1 331 ? -17.156 12.305 29.922 1 56 331 ASP B CA 1
ATOM 5618 C C . ASP B 1 331 ? -18.297 13.086 29.281 1 56 331 ASP B C 1
ATOM 5620 O O . ASP B 1 331 ? -19.312 13.359 29.922 1 56 331 ASP B O 1
ATOM 5624 N N . CYS B 1 332 ? -17.844 14.078 28.312 1 58.78 332 CYS B N 1
ATOM 5625 C CA . CYS B 1 332 ? -19 14.586 27.562 1 58.78 332 CYS B CA 1
ATOM 5626 C C . CYS B 1 332 ? -19.875 13.445 27.062 1 58.78 332 CYS B C 1
ATOM 5628 O O . CYS B 1 332 ? -19.375 12.352 26.797 1 58.78 332 CYS B O 1
ATOM 5630 N N . PRO B 1 333 ? -21.125 13.727 27.188 1 61.25 333 PRO B N 1
ATOM 5631 C CA . PRO B 1 333 ? -22.031 12.711 26.656 1 61.25 333 PRO B CA 1
ATOM 5632 C C . PRO B 1 333 ? -21.547 12.109 25.328 1 61.25 333 PRO B C 1
ATOM 5634 O O . PRO B 1 333 ? -20.594 12.625 24.734 1 61.25 333 PRO B O 1
ATOM 5637 N N . GLN B 1 334 ? -22.453 11.039 24.938 1 64.88 334 GLN B N 1
ATOM 5638 C CA . GLN B 1 334 ? -22.375 10.234 23.734 1 64.88 334 GLN B CA 1
ATOM 5639 C C . GLN B 1 334 ? -22.406 11.109 22.484 1 64.88 334 GLN B C 1
ATOM 5641 O O . GLN B 1 334 ? -22.875 12.25 22.531 1 64.88 334 GLN B O 1
ATOM 5646 N N . CYS B 1 335 ? -21.781 10.789 21.547 1 68.75 335 CYS B N 1
ATOM 5647 C CA . CYS B 1 335 ? -21.828 11.422 20.234 1 68.75 335 CYS B CA 1
ATOM 5648 C C . CYS B 1 335 ? -23.219 11.992 19.953 1 68.75 335 CYS B C 1
ATOM 5650 O O . CYS B 1 335 ? -24.219 11.383 20.297 1 68.75 335 CYS B O 1
ATOM 5652 N N . ASP B 1 336 ? -23.234 13.312 19.469 1 78.88 336 ASP B N 1
ATOM 5653 C CA . ASP B 1 336 ? -24.5 13.961 19.125 1 78.88 336 ASP B CA 1
ATOM 5654 C C . ASP B 1 336 ? -25.156 13.266 17.938 1 78.88 336 ASP B C 1
ATOM 5656 O O . ASP B 1 336 ? -26.375 13.039 17.953 1 78.88 336 ASP B O 1
ATOM 5660 N N . ARG B 1 337 ? -24.375 13.039 17.016 1 85.5 337 ARG B N 1
ATOM 5661 C CA . ARG B 1 337 ? -24.875 12.383 15.812 1 85.5 337 ARG B CA 1
ATOM 5662 C C . ARG B 1 337 ? -23.875 11.344 15.312 1 85.5 337 ARG B C 1
ATOM 5664 O O . ARG B 1 337 ? -22.672 11.602 15.258 1 85.5 337 ARG B O 1
ATOM 5671 N N . GLN B 1 338 ? -24.422 10.258 15.039 1 86.19 338 GLN B N 1
ATOM 5672 C CA . GLN B 1 338 ? -23.688 9.172 14.391 1 86.19 338 GLN B CA 1
ATOM 5673 C C . GLN B 1 338 ? -24.281 8.852 13.023 1 86.19 338 GLN B C 1
ATOM 5675 O O . GLN B 1 338 ? -25.469 8.547 12.906 1 86.19 338 GLN B O 1
ATOM 5680 N N . ILE B 1 339 ? -23.438 8.984 12.047 1 88.5 339 ILE B N 1
ATOM 5681 C CA . ILE B 1 339 ? -23.906 8.789 10.68 1 88.5 339 ILE B CA 1
ATOM 5682 C C . ILE B 1 339 ? -23.156 7.625 10.039 1 88.5 339 ILE B C 1
ATOM 5684 O O . ILE B 1 339 ? -21.922 7.613 10 1 88.5 339 ILE B O 1
ATOM 5688 N N . LYS B 1 340 ? -23.922 6.707 9.547 1 87.69 340 LYS B N 1
ATOM 5689 C CA . LYS B 1 340 ? -23.312 5.633 8.773 1 87.69 340 LYS B CA 1
ATOM 5690 C C . LYS B 1 340 ? -22.969 6.102 7.359 1 87.69 340 LYS B C 1
ATOM 5692 O O . LYS B 1 340 ? -23.844 6.605 6.641 1 87.69 340 LYS B O 1
ATOM 5697 N N . LEU B 1 341 ? -21.734 5.977 7.059 1 88.44 341 LEU B N 1
ATOM 5698 C CA . LEU B 1 341 ? -21.281 6.395 5.738 1 88.44 341 LEU B CA 1
ATOM 5699 C C . LEU B 1 341 ? -21.453 5.273 4.719 1 88.44 341 LEU B C 1
ATOM 5701 O O . LEU B 1 341 ? -21.406 4.094 5.07 1 88.44 341 LEU B O 1
ATOM 5705 N N . PRO B 1 342 ? -21.672 5.723 3.479 1 87.19 342 PRO B N 1
ATOM 5706 C CA . PRO B 1 342 ? -21.812 4.695 2.443 1 87.19 342 PRO B CA 1
ATOM 5707 C C . PRO B 1 342 ? -20.531 3.877 2.246 1 87.19 342 PRO B C 1
ATOM 5709 O O . PRO B 1 342 ? -19.438 4.371 2.508 1 87.19 342 PRO B O 1
ATOM 5712 N N . GLN B 1 343 ? -20.766 2.713 1.729 1 79.88 343 GLN B N 1
ATOM 5713 C CA . GLN B 1 343 ? -19.625 1.857 1.431 1 79.88 343 GLN B CA 1
ATOM 5714 C C . GLN B 1 343 ? -18.828 2.398 0.249 1 79.88 343 GLN B C 1
ATOM 5716 O O . GLN B 1 343 ? -19.391 2.725 -0.795 1 79.88 343 GLN B O 1
ATOM 5721 N N . MET B 1 344 ? -17.562 2.529 0.503 1 80.44 344 MET B N 1
ATOM 5722 C CA . MET B 1 344 ? -16.672 3.049 -0.533 1 80.44 344 MET B CA 1
ATOM 5723 C C . MET B 1 344 ? -16.453 2.016 -1.631 1 80.44 344 MET B C 1
ATOM 5725 O O . MET B 1 344 ? -16.062 0.88 -1.353 1 80.44 344 MET B O 1
ATOM 5729 N N . PRO B 1 345 ? -16.734 2.492 -2.867 1 76.62 345 PRO B N 1
ATOM 5730 C CA . PRO B 1 345 ? -16.406 1.57 -3.957 1 76.62 345 PRO B CA 1
ATOM 5731 C C . PRO B 1 345 ? -14.914 1.28 -4.062 1 76.62 3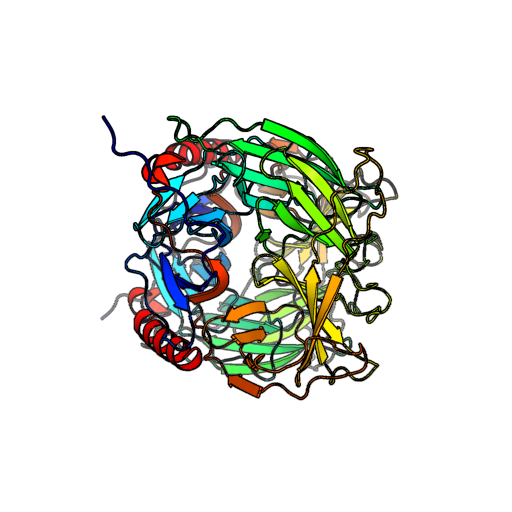45 PRO B C 1
ATOM 5733 O O . PRO B 1 345 ? -14.094 2.062 -3.574 1 76.62 345 PRO B O 1
ATOM 5736 N N . SER B 1 346 ? -14.492 0.221 -4.738 1 70.62 346 SER B N 1
ATOM 5737 C CA . SER B 1 346 ? -13.109 -0.222 -4.832 1 70.62 346 SER B CA 1
ATOM 5738 C C . SER B 1 346 ? -12.266 0.761 -5.637 1 70.62 346 SER B C 1
ATOM 5740 O O . SER B 1 346 ? -11.047 0.813 -5.484 1 70.62 346 SER B O 1
ATOM 5742 N N . ASN B 1 347 ? -12.945 1.441 -6.508 1 74.44 347 ASN B N 1
ATOM 5743 C CA . ASN B 1 347 ? -12.203 2.342 -7.383 1 74.44 347 ASN B CA 1
ATOM 5744 C C . ASN B 1 347 ? -12.188 3.768 -6.84 1 74.44 347 ASN B C 1
ATOM 5746 O O . ASN B 1 347 ? -11.883 4.711 -7.574 1 74.44 347 ASN B O 1
ATOM 5750 N N . CYS B 1 348 ? -12.625 3.812 -5.555 1 79.69 348 CYS B N 1
ATOM 5751 C CA . CYS B 1 348 ? -12.68 5.145 -4.957 1 79.69 348 CYS B CA 1
ATOM 5752 C C . CYS B 1 348 ? -12.016 5.156 -3.588 1 79.69 348 CYS B C 1
ATOM 5754 O O . CYS B 1 348 ? -12.117 4.188 -2.832 1 79.69 348 CYS B O 1
ATOM 5756 N N . GLN B 1 349 ? -11.219 6.168 -3.422 1 82.25 349 GLN B N 1
ATOM 5757 C CA . GLN B 1 349 ? -10.695 6.488 -2.098 1 82.25 349 GLN B CA 1
ATOM 5758 C C . GLN B 1 349 ? -10.984 7.945 -1.732 1 82.25 349 GLN B C 1
ATOM 5760 O O . GLN B 1 349 ? -11.07 8.805 -2.611 1 82.25 349 GLN B O 1
ATOM 5765 N N . TRP B 1 350 ? -11.281 8.117 -0.438 1 88.56 350 TRP B N 1
ATOM 5766 C CA . TRP B 1 350 ? -11.539 9.5 -0.051 1 88.56 350 TRP B CA 1
ATOM 5767 C C . TRP B 1 350 ? -11.094 9.758 1.384 1 88.56 350 TRP B C 1
ATOM 5769 O O . TRP B 1 350 ? -10.922 8.82 2.166 1 88.56 350 TRP B O 1
ATOM 5779 N N . ASN B 1 351 ? -10.812 10.969 1.682 1 88.19 351 ASN B N 1
ATOM 5780 C CA . ASN B 1 351 ? -10.531 11.43 3.037 1 88.19 351 ASN B CA 1
ATOM 5781 C C . ASN B 1 351 ? -10.859 12.914 3.199 1 88.19 351 ASN B C 1
ATOM 5783 O O . ASN B 1 351 ? -11.039 13.625 2.211 1 88.19 351 ASN B O 1
ATOM 5787 N N . ILE B 1 352 ? -11.008 13.297 4.441 1 88.88 352 ILE B N 1
ATOM 5788 C CA . ILE B 1 352 ? -11.219 14.703 4.75 1 88.88 352 ILE B CA 1
ATOM 5789 C C . ILE B 1 352 ? -9.977 15.281 5.418 1 88.88 352 ILE B C 1
ATOM 5791 O O . ILE B 1 352 ? -9.43 14.688 6.348 1 88.88 352 ILE B O 1
ATOM 5795 N N . PHE B 1 353 ? -9.609 16.375 4.918 1 87.81 353 PHE B N 1
ATOM 5796 C CA . PHE B 1 353 ? -8.43 17.047 5.434 1 87.81 353 PHE B CA 1
ATOM 5797 C C . PHE B 1 353 ? -8.797 18.391 6.043 1 87.81 353 PHE B C 1
ATOM 5799 O O . PHE B 1 353 ? -9.516 19.188 5.426 1 87.81 353 PHE B O 1
ATOM 5806 N N . ALA B 1 354 ? -8.25 18.578 7.207 1 85.38 354 ALA B N 1
ATOM 5807 C CA . ALA B 1 354 ? -8.5 19.828 7.906 1 85.38 354 ALA B CA 1
ATOM 5808 C C . ALA B 1 354 ? -7.395 20.844 7.633 1 85.38 354 ALA B C 1
ATOM 5810 O O . ALA B 1 354 ? -6.332 20.484 7.121 1 85.38 354 ALA B O 1
ATOM 5811 N N . GLY B 1 355 ? -7.703 22.078 7.898 1 81.25 355 GLY B N 1
ATOM 5812 C CA . GLY B 1 355 ? -6.699 23.125 7.805 1 81.25 355 GLY B CA 1
ATOM 5813 C C . GLY B 1 355 ? -6.574 23.719 6.414 1 81.25 355 GLY B C 1
ATOM 5814 O O . GLY B 1 355 ? -5.613 24.438 6.121 1 81.25 355 GLY B O 1
ATOM 5815 N N . TYR B 1 356 ? -7.566 23.438 5.598 1 88.62 356 TYR B N 1
ATOM 5816 C CA . TYR B 1 356 ? -7.539 23.969 4.238 1 88.62 356 TYR B CA 1
ATOM 5817 C C . TYR B 1 356 ? -7.984 25.422 4.207 1 88.62 356 TYR B C 1
ATOM 5819 O O . TYR B 1 356 ? -9.016 25.781 4.785 1 88.62 356 TYR B O 1
ATOM 5827 N N . ARG B 1 357 ? -7.203 26.219 3.619 1 87.94 357 ARG B N 1
ATOM 5828 C CA . ARG B 1 357 ? -7.5 27.625 3.402 1 87.94 357 ARG B CA 1
ATOM 5829 C C . ARG B 1 357 ? -7.43 27.984 1.921 1 87.94 357 ARG B C 1
ATOM 5831 O O . ARG B 1 357 ? -6.34 28.156 1.368 1 87.94 357 ARG B O 1
ATOM 5838 N N . PRO B 1 358 ? -8.625 28.125 1.38 1 88 358 PRO B N 1
ATOM 5839 C CA . PRO B 1 358 ? -8.633 28.406 -0.058 1 88 358 PRO B CA 1
ATOM 5840 C C . PRO B 1 358 ? -7.73 29.562 -0.434 1 88 358 PRO B C 1
ATOM 5842 O O . PRO B 1 358 ? -7.652 30.562 0.303 1 88 358 PRO B O 1
ATOM 5845 N N . SER B 1 359 ? -7.012 29.375 -1.512 1 90.25 359 SER B N 1
ATOM 5846 C CA . SER B 1 359 ? -6.086 30.391 -2.014 1 90.25 359 SER B CA 1
ATOM 5847 C C . SER B 1 359 ? -6.039 30.391 -3.537 1 90.25 359 SER B C 1
ATOM 5849 O O . SER B 1 359 ? -6.316 29.359 -4.172 1 90.25 359 SER B O 1
ATOM 5851 N N . LEU B 1 360 ? -5.711 31.562 -4.094 1 92.38 360 LEU B N 1
ATOM 5852 C CA . LEU B 1 360 ? -5.566 31.656 -5.543 1 92.38 360 LEU B CA 1
ATOM 5853 C C . LEU B 1 360 ? -4.098 31.547 -5.949 1 92.38 360 LEU B C 1
ATOM 5855 O O . LEU B 1 360 ? -3.754 31.781 -7.109 1 92.38 360 LEU B O 1
ATOM 5859 N N . LEU B 1 361 ? -3.318 31.188 -4.977 1 92.25 361 LEU B N 1
ATOM 5860 C CA . LEU B 1 361 ? -1.894 31.047 -5.262 1 92.25 361 LEU B CA 1
ATOM 5861 C C . LEU B 1 361 ? -1.646 29.969 -6.312 1 92.25 361 LEU B C 1
ATOM 5863 O O . LEU B 1 361 ? -2.1 28.844 -6.156 1 92.25 361 LEU B O 1
ATOM 5867 N N . SER B 1 362 ? -0.901 30.312 -7.273 1 93.25 362 SER B N 1
ATOM 5868 C CA . SER B 1 362 ? -0.541 29.344 -8.305 1 93.25 362 SER B CA 1
ATOM 5869 C C . SER B 1 362 ? 0.652 28.5 -7.875 1 93.25 362 SER B C 1
ATOM 5871 O O . SER B 1 362 ? 1.719 29.031 -7.562 1 93.25 362 SER B O 1
ATOM 5873 N N . PRO B 1 363 ? 0.466 27.172 -7.871 1 93.12 363 PRO B N 1
ATOM 5874 C CA . PRO B 1 363 ? 1.626 26.328 -7.57 1 93.12 363 PRO B CA 1
ATOM 5875 C C . PRO B 1 363 ? 2.793 26.562 -8.523 1 93.12 363 PRO B C 1
ATOM 5877 O O . PRO B 1 363 ? 3.939 26.25 -8.195 1 93.12 363 PRO B O 1
ATOM 5880 N N . LEU B 1 364 ? 2.561 27.141 -9.688 1 91.94 364 LEU B N 1
ATOM 5881 C CA . LEU B 1 364 ? 3.584 27.344 -10.703 1 91.94 364 LEU B CA 1
ATOM 5882 C C . LEU B 1 364 ? 4.52 28.484 -10.312 1 91.94 364 LEU B C 1
ATOM 5884 O O . LEU B 1 364 ? 5.59 28.641 -10.898 1 91.94 364 LEU B O 1
ATOM 5888 N N . THR B 1 365 ? 4.109 29.234 -9.375 1 91.12 365 THR B N 1
ATOM 5889 C CA . THR B 1 365 ? 5.008 30.234 -8.836 1 91.12 365 THR B CA 1
ATOM 5890 C C . THR B 1 365 ? 6.055 29.609 -7.926 1 91.12 365 THR B C 1
ATOM 5892 O O . THR B 1 365 ? 7.066 30.234 -7.602 1 91.12 365 THR B O 1
ATOM 5895 N N . LEU B 1 366 ? 5.828 28.359 -7.535 1 91.75 366 LEU B N 1
ATOM 5896 C CA . LEU B 1 366 ? 6.699 27.672 -6.586 1 91.75 366 LEU B CA 1
ATOM 5897 C C . LEU B 1 366 ? 7.621 26.688 -7.305 1 91.75 366 LEU B C 1
ATOM 5899 O O . LEU B 1 366 ? 8.766 26.5 -6.891 1 91.75 366 LEU B O 1
ATOM 5903 N N . ALA B 1 367 ? 7.117 26.031 -8.312 1 91.12 367 ALA B N 1
ATOM 5904 C CA . ALA B 1 367 ? 7.832 25 -9.047 1 91.12 367 ALA B CA 1
ATOM 5905 C C . ALA B 1 367 ? 7.328 24.891 -10.484 1 91.12 367 ALA B C 1
ATOM 5907 O O . ALA B 1 367 ? 6.266 25.422 -10.82 1 91.12 367 ALA B O 1
ATOM 5908 N N . PRO B 1 368 ? 8.125 24.203 -11.32 1 87.69 368 PRO B N 1
ATOM 5909 C CA . PRO B 1 368 ? 7.695 24.062 -12.719 1 87.69 368 PRO B CA 1
ATOM 5910 C C . PRO B 1 368 ? 6.492 23.141 -12.875 1 87.69 368 PRO B C 1
ATOM 5912 O O . PRO B 1 368 ? 6.164 22.375 -11.961 1 87.69 368 PRO B O 1
ATOM 5915 N N . PRO B 1 369 ? 5.875 23.234 -14.055 1 85.44 369 PRO B N 1
ATOM 5916 C CA . PRO B 1 369 ? 4.703 22.375 -14.305 1 85.44 369 PRO B CA 1
ATOM 5917 C C . PRO B 1 369 ? 5.043 20.891 -14.312 1 85.44 369 PRO B C 1
ATOM 5919 O O . PRO B 1 369 ? 6.145 20.516 -14.719 1 85.44 369 PRO B O 1
ATOM 5922 N N . ALA B 1 370 ? 4.113 20.047 -13.93 1 75.31 370 ALA B N 1
ATOM 5923 C CA . ALA B 1 370 ? 4.281 18.594 -13.859 1 75.31 370 ALA B CA 1
ATOM 5924 C C . ALA B 1 370 ? 4.555 18.016 -15.242 1 75.31 370 ALA B C 1
ATOM 5926 O O . ALA B 1 370 ? 5.172 16.953 -15.367 1 75.31 370 ALA B O 1
ATOM 5927 N N . SER B 1 371 ? 4.059 18.547 -16.234 1 67.69 371 SER B N 1
ATOM 5928 C CA . SER B 1 371 ? 4.199 18.062 -17.609 1 67.69 371 SER B CA 1
ATOM 5929 C C . SER B 1 371 ? 5.664 18 -18.016 1 67.69 371 SER B C 1
ATOM 5931 O O . SER B 1 371 ? 6.016 17.312 -18.984 1 67.69 371 SER B O 1
ATOM 5933 N N . CYS B 1 372 ? 6.484 18.641 -17.266 1 61.81 372 CYS B N 1
ATOM 5934 C CA . CYS B 1 372 ? 7.902 18.672 -17.594 1 61.81 372 CYS B CA 1
ATOM 5935 C C . CYS B 1 372 ? 8.602 17.406 -17.094 1 61.81 372 CYS B C 1
ATOM 5937 O O . CYS B 1 372 ? 9.797 17.234 -17.328 1 61.81 372 CYS B O 1
ATOM 5939 N N . TRP B 1 373 ? 7.891 16.656 -16.594 1 62.75 373 TRP B N 1
ATOM 5940 C CA . TRP B 1 373 ? 8.492 15.438 -16.047 1 62.75 373 TRP B CA 1
ATOM 5941 C C . TRP B 1 373 ? 8.844 14.461 -17.156 1 62.75 373 TRP B C 1
ATOM 5943 O O . TRP B 1 373 ? 7.988 14.078 -17.953 1 62.75 373 TRP B O 1
ATOM 5953 N N . ASP B 1 374 ? 10.203 14.289 -17.25 1 66.19 374 ASP B N 1
ATOM 5954 C CA . ASP B 1 374 ? 10.719 13.328 -18.234 1 66.19 374 ASP B CA 1
ATOM 5955 C C . ASP B 1 374 ? 10.781 11.922 -17.641 1 66.19 374 ASP B C 1
ATOM 5957 O O . ASP B 1 374 ? 11.859 11.328 -17.547 1 66.19 374 ASP B O 1
ATOM 5961 N N . GLY B 1 375 ? 9.758 11.492 -17.234 1 68 375 GLY B N 1
ATOM 5962 C CA . GLY B 1 375 ? 9.695 10.156 -16.656 1 68 375 GLY B CA 1
ATOM 5963 C C . GLY B 1 375 ? 9.922 9.062 -17.688 1 68 375 GLY B C 1
ATOM 5964 O O . GLY B 1 375 ? 10.453 7.996 -17.359 1 68 375 GLY B O 1
ATOM 5965 N N . ASP B 1 376 ? 9.852 9.422 -18.953 1 75.12 376 ASP B N 1
ATOM 5966 C CA . ASP B 1 376 ? 9.914 8.414 -20 1 75.12 376 ASP B CA 1
ATOM 5967 C C . ASP B 1 376 ? 11.359 8.008 -20.281 1 75.12 376 ASP B C 1
ATOM 5969 O O . ASP B 1 376 ? 11.656 6.824 -20.469 1 75.12 376 ASP B O 1
ATOM 5973 N N . GLU B 1 377 ? 12.164 8.992 -20.281 1 78.5 377 GLU B N 1
ATOM 5974 C CA . GLU B 1 377 ? 13.562 8.68 -20.562 1 78.5 377 GLU B CA 1
ATOM 5975 C C . GLU B 1 377 ? 14.18 7.824 -19.469 1 78.5 377 GLU B C 1
ATOM 5977 O O . GLU B 1 377 ? 14.898 6.863 -19.75 1 78.5 377 GLU B O 1
ATOM 5982 N N . GLU B 1 378 ? 13.969 8.219 -18.297 1 79.44 378 GLU B N 1
ATOM 5983 C CA . GLU B 1 378 ? 14.477 7.453 -17.172 1 79.44 378 GLU B CA 1
ATOM 5984 C C . GLU B 1 378 ? 13.961 6.02 -17.188 1 79.44 378 GLU B C 1
ATOM 5986 O O . GLU B 1 378 ? 14.703 5.078 -16.906 1 79.44 378 GLU B O 1
ATOM 5991 N N . ARG B 1 379 ? 12.867 5.902 -17.562 1 82.81 379 ARG B N 1
ATOM 5992 C CA . ARG B 1 379 ? 12.234 4.59 -17.641 1 82.81 379 ARG B CA 1
ATOM 5993 C C . ARG B 1 379 ? 12.883 3.734 -18.734 1 82.81 379 ARG B C 1
ATOM 5995 O O . ARG B 1 379 ? 13.156 2.553 -18.516 1 82.81 379 ARG B O 1
ATOM 6002 N N . GLN B 1 380 ? 13.039 4.344 -19.875 1 84.5 380 GLN B N 1
ATOM 6003 C CA . GLN B 1 380 ? 13.617 3.607 -21 1 84.5 380 GLN B CA 1
ATOM 6004 C C . GLN B 1 380 ? 15.039 3.152 -20.672 1 84.5 380 GLN B C 1
ATOM 6006 O O . GLN B 1 380 ? 15.414 2.018 -20.984 1 84.5 380 GLN B O 1
ATOM 6011 N N . LYS B 1 381 ? 15.727 4.098 -20.062 1 87.31 381 LYS B N 1
ATOM 6012 C CA . LYS B 1 381 ? 17.078 3.748 -19.656 1 87.31 381 LYS B CA 1
ATOM 6013 C C . LYS B 1 381 ? 17.094 2.6 -18.656 1 87.31 381 LYS B C 1
ATOM 6015 O O . LYS B 1 381 ? 17.906 1.681 -18.766 1 87.31 381 LYS B O 1
ATOM 6020 N N . PHE B 1 382 ? 16.219 2.639 -17.781 1 87.62 382 PHE B N 1
ATOM 6021 C CA . PHE B 1 382 ? 16.109 1.586 -16.781 1 87.62 382 PHE B CA 1
ATOM 6022 C C . PHE B 1 382 ? 15.734 0.258 -17.422 1 87.62 382 PHE B C 1
ATOM 6024 O O . PHE B 1 382 ? 16.359 -0.769 -17.156 1 87.62 382 PHE B O 1
ATOM 6031 N N . GLU B 1 383 ? 14.719 0.345 -18.234 1 88.25 383 GLU B N 1
ATOM 6032 C CA . GLU B 1 383 ? 14.266 -0.871 -18.906 1 88.25 383 GLU B CA 1
ATOM 6033 C C . GLU B 1 383 ? 15.406 -1.525 -19.688 1 88.25 383 GLU B C 1
ATOM 6035 O O . GLU B 1 383 ? 15.609 -2.736 -19.594 1 88.25 383 GLU B O 1
ATOM 6040 N N . HIS B 1 384 ? 16.141 -0.728 -20.391 1 90.62 384 HIS B N 1
ATOM 6041 C CA . HIS B 1 384 ? 17.266 -1.237 -21.172 1 90.62 384 HIS B CA 1
ATOM 6042 C C . HIS B 1 384 ? 18.312 -1.869 -20.266 1 90.62 384 HIS B C 1
ATOM 6044 O O . HIS B 1 384 ? 18.781 -2.98 -20.531 1 90.62 384 HIS B O 1
ATOM 6050 N N . ALA B 1 385 ? 18.609 -1.184 -19.172 1 91.62 385 ALA B N 1
ATOM 6051 C CA . ALA B 1 385 ? 19.625 -1.685 -18.234 1 91.62 385 ALA B CA 1
ATOM 6052 C C . ALA B 1 385 ? 19.156 -2.979 -17.578 1 91.62 385 ALA B C 1
ATOM 6054 O O . ALA B 1 385 ? 19.953 -3.898 -17.375 1 91.62 385 ALA B O 1
ATOM 6055 N N . LEU B 1 386 ? 17.922 -2.994 -17.219 1 90.38 386 LEU B N 1
ATOM 6056 C CA . LEU B 1 386 ? 17.359 -4.18 -16.594 1 90.38 386 LEU B CA 1
ATOM 6057 C C . LEU B 1 386 ? 17.422 -5.383 -17.531 1 90.38 386 LEU B C 1
ATOM 6059 O O . LEU B 1 386 ? 17.859 -6.461 -17.125 1 90.38 386 LEU B O 1
ATOM 6063 N N . LEU B 1 387 ? 17 -5.188 -18.766 1 89.69 387 LEU B N 1
ATOM 6064 C CA . LEU B 1 387 ? 17 -6.27 -19.75 1 89.69 387 LEU B CA 1
ATOM 6065 C C . LEU B 1 387 ? 18.422 -6.766 -20.016 1 89.69 387 LEU B C 1
ATOM 6067 O O . LEU B 1 387 ? 18.641 -7.969 -20.156 1 89.69 387 LEU B O 1
ATOM 6071 N N . LEU B 1 388 ? 19.312 -5.871 -20.031 1 87.94 388 LEU B N 1
ATOM 6072 C CA . LEU B 1 388 ? 20.719 -6.238 -20.234 1 87.94 388 LEU B CA 1
ATOM 6073 C C . LEU B 1 388 ? 21.219 -7.082 -19.062 1 87.94 388 LEU B C 1
ATOM 6075 O O . LEU B 1 388 ? 21.969 -8.039 -19.266 1 87.94 388 LEU B O 1
ATOM 6079 N N . ALA B 1 389 ? 20.797 -6.703 -17.875 1 85.56 389 ALA B N 1
ATOM 6080 C CA . ALA B 1 389 ? 21.219 -7.434 -16.688 1 85.56 389 ALA B CA 1
ATOM 6081 C C . ALA B 1 389 ? 20.656 -8.852 -16.672 1 85.56 389 ALA B C 1
ATOM 6083 O O . ALA B 1 389 ? 21.281 -9.773 -16.141 1 85.56 389 ALA B O 1
ATOM 6084 N N . LEU B 1 390 ? 19.5 -8.992 -17.25 1 85.38 390 LEU B N 1
ATOM 6085 C CA . LEU B 1 390 ? 18.812 -10.281 -17.219 1 85.38 390 LEU B CA 1
ATOM 6086 C C . LEU B 1 390 ? 19.281 -11.172 -18.375 1 85.38 390 LEU B C 1
ATOM 6088 O O . LEU B 1 390 ? 18.875 -12.336 -18.469 1 85.38 390 LEU B O 1
ATOM 6092 N N . GLU B 1 391 ? 20.016 -10.586 -19.234 1 82.19 391 GLU B N 1
ATOM 6093 C CA . GLU B 1 391 ? 20.594 -11.367 -20.328 1 82.19 391 GLU B CA 1
ATOM 6094 C C . GLU B 1 391 ? 21.719 -12.273 -19.828 1 82.19 391 GLU B C 1
ATOM 6096 O O . GLU B 1 391 ? 21.844 -13.414 -20.281 1 82.19 391 GLU B O 1
#

InterPro domains:
  IPR013187 F-box associated beta-propeller, type 3 [PF08268] (30-257)
  IPR017451 F-box associated beta-propeller domain [TIGR01640] (61-311)
  IPR050796 SCF complex F-box component [PTHR31672] (56-308)

Sequence (782 aa):
MGEPAPAPPPESAPPEALLVRFTREPGRPDEATFFRVSSPSKPAAMPHRVTIPSGYSLSNVCNGLLCFARDSAEAPAFICNPITGETARVPKAPPPMGFTGGTIYHIFALGFSPSTTEHKLFRFTCSPFSSIHGKDIDLCVCTLDGAAGGGRWRQSSFRSQCPLLSTLLPVLVQGKLYLVTTGKTGPGERRNPDGLLEVDVATEARRTHRLPFEADQYHSAWDPLVNSCEMGGRLCLAVDILSGTETTARKIQFWVLMSSSPPAHHDQQLESDNLRWDLRYSFRVDGNYYFFQPRSVWFDDGEMTLCYRDYNVLFKHGTRGRSPEPSPDADCPQCDRQIKLPQMPSNCQWNIFAGYRPSLLSPLTLAPPASCWDGDEERQKFEHALLLALEMGEPAPAPPPESAPPEALLVRFTREPGRPDEATFFRVSSPSKPAAMPHRVTIPSGYSLSNVCNGLLCFARDSAEAPAFICNPITGETARVPKAPPPMGFTGGTIYHIFALGFSPSTTEHKLFRFTCSPFSSIHGKDIDLCVCTLDGAAGGGRWRQSSFRSQCPLLSTLLPVLVQGKLYLVTTGKTGPGERRNPDGLLEVDVATEARRTHRLPFEADQYHSAWDPLVNSCEMGGRLCLAVDILSGTETTARKIQFWVLMSSSPPAHHDQQLESDNLRWDLRYSFRVDGNYYFFQPRSVWFDDGEMTLCYRDYNVLFKHGTRGRSPEPSPDADCPQCDRQIKLPQMPSNCQWNIFAGYRPSLLSPLTLAPPASCWDGDEERQKFEHALLLALE

Secondary structure (DSSP, 8-state):
----------TTSPPEEEEEEEE--TTS--EEEEEEE-TTSPPEE-S--EE--TT-EEEEEETTEEEEE-S-TTS-EEEEETTTTEEEEEPPPPPPSS--SS--EEEEEEEEETTTTEEEEEEEEE-TT--TT-EEEEEEEEEE---TTS--EEEEEEEESS-B-TTS--EEETTEEEEEEE----TTS---EEEEEEEETTT--EEEEE-SS-TTTS-TTS---EEEEEETTEEEEEEEEE-SS-TTEEEEEEEEEE-----S---SS------EEEEEEEEEEES---TTS-EEEEEETTTTEEEEEETTEEEEEE-TT------TT--B-S-SEEEEPPPPPTTEEEEEEEEE------GGGTS-BGGG--HHHHHHHHHHHHHHHH-/----------TTSPPEEEEEEEE--TTS--EEEEEEE-TTSPPEE-S--EE--TT-EEEEEETTEEEEE-S-TTS-EEEEETTTTEEEEEPPPPPPTT--SS--EEEEEEEEETTTTEEEEEEEEE-TT--SS-EEEEEEEEEE---TTS--EEEEEEEESS-B-TTS--EEETTEEEEEEE----TTS---EEEEEEEETTT--EEEEE-SS-TTTS-TT----EEEEEETTEEEEEEEEE-SS-TTEEEEEEEEEE-----S---SS------EEEEEEEEEEES---TTS-EEEEEETTTTEEEEEETTEEEEEE-TT--S---TT--B-S-SEEEEPPPPPTTEEEEEEEEE------GGGTS-BGGG--HHHHHHHHHHHHHHHH-

Nearest PDB structures (foldseek):
  6rhv-assembly1_H  TM=1.816E-01  e=4.729E+00  Staphylococcus aureus
  7o1q-assembly1_A  TM=1.518E-01  e=6.023E+00  Staphylococcus aureus
  6rhv-assembly1_H  TM=1.815E-01  e=6.479E+00  Staphylococcus aureus
  7o1q-assembly1_A  TM=1.576E-01  e=7.483E+00  Staphylococcus aureus

Organism: Triticum aestivum (NCBI:txid4565)

pLDDT: mean 76.37, std 16.18, range [26.77, 96.75]

Radius of gyration: 27.08 Å; Cα contacts (8 Å, |Δi|>4): 2042; chains: 2; bounding box: 55×85×70 Å